Protein 3DLJ (pdb70)

Radius of gyration: 32.86 Å; Cα contacts (8 Å, |Δi|>4): 2138; chains: 2; bounding box: 90×92×58 Å

Structure (mmCIF, N/CA/C/O backbone):
data_3DLJ
#
_entry.id   3DLJ
#
_cell.length_a   77.106
_cell.length_b   75.613
_cell.length_c   103.716
_cell.angle_alpha   90.00
_cell.angle_beta   109.79
_cell.angle_gamma   90.00
#
_symmetry.space_group_name_H-M   'P 1 21 1'
#
loop_
_entity.id
_entity.type
_entity.pdbx_description
1 polymer 'Beta-Ala-His dipeptidase'
2 non-polymer 'ZINC ION'
3 non-polymer 'UNKNOWN ATOM OR ION'
4 non-polymer 'SULFATE ION'
5 water water
#
loop_
_atom_site.group_PDB
_atom_site.id
_atom_site.type_symbol
_atom_site.label_atom_id
_atom_site.label_alt_id
_atom_site.label_comp_id
_atom_site.label_asym_id
_atom_site.label_entity_id
_atom_site.label_seq_id
_atom_site.pdbx_PDB_ins_code
_atom_site.Cartn_x
_atom_site.Cartn_y
_atom_site.Cartn_z
_atom_site.occupancy
_atom_site.B_iso_or_equiv
_atom_site.auth_seq_id
_atom_site.auth_comp_id
_atom_site.auth_asym_id
_atom_site.auth_atom_id
_atom_site.pdbx_PDB_model_num
ATOM 1 N N . PRO A 1 8 ? -6.942 -2.871 37.044 1.00 54.27 4 PRO A N 1
ATOM 2 C CA . PRO A 1 8 ? -6.807 -3.763 38.203 1.00 53.87 4 PRO A CA 1
ATOM 3 C C . PRO A 1 8 ? -5.772 -4.889 37.993 1.00 53.39 4 PRO A C 1
ATOM 4 O O . PRO A 1 8 ? -5.780 -5.555 36.952 1.00 53.67 4 PRO A O 1
ATOM 8 N N . PRO A 1 9 ? -4.871 -5.093 38.974 1.00 52.72 5 PRO A N 1
ATOM 9 C CA . PRO A 1 9 ? -3.938 -6.220 38.886 1.00 52.05 5 PRO A CA 1
ATOM 10 C C . PRO A 1 9 ? -4.557 -7.562 39.342 1.00 51.27 5 PRO A C 1
ATOM 11 O O . PRO A 1 9 ? -5.631 -7.568 39.956 1.00 50.93 5 PRO A O 1
ATOM 15 N N . PRO A 1 10 ? -3.876 -8.692 39.044 1.00 50.61 6 PRO A N 1
ATOM 16 C CA . PRO A 1 10 ? -4.249 -10.010 39.589 1.00 50.27 6 PRO A CA 1
ATOM 17 C C . PRO A 1 10 ? -4.057 -10.122 41.110 1.00 49.87 6 PRO A C 1
ATOM 18 O O . PRO A 1 10 ? -3.396 -9.271 41.712 1.00 50.11 6 PRO A O 1
ATOM 22 N N . ALA A 1 11 ? -4.647 -11.158 41.707 1.00 48.97 7 ALA A N 1
ATOM 23 C CA . ALA A 1 11 ? -4.194 -11.727 43.000 1.00 48.36 7 ALA A CA 1
ATOM 24 C C . ALA A 1 11 ? -4.058 -10.756 44.170 1.00 47.77 7 ALA A C 1
ATOM 25 O O . ALA A 1 11 ? -4.882 -9.851 44.354 1.00 48.52 7 ALA A O 1
ATOM 27 N N . LEU A 1 12 ? -3.027 -11.012 44.980 1.00 46.91 8 LEU A N 1
ATOM 28 C CA . LEU A 1 12 ? -2.473 -10.082 45.945 1.00 44.97 8 LEU A CA 1
ATOM 29 C C . LEU A 1 12 ? -1.143 -9.575 45.353 1.00 44.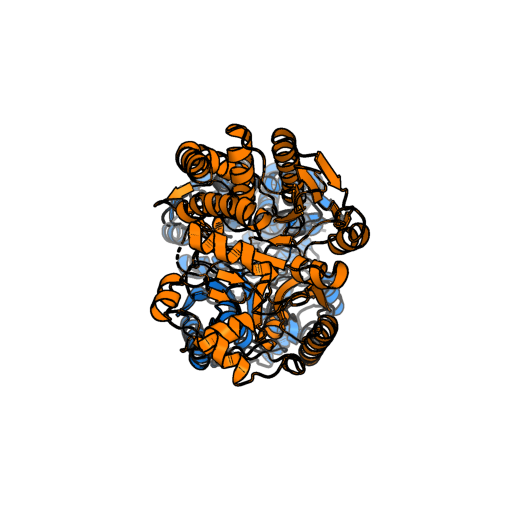58 8 LEU A C 1
ATOM 30 O O . LEU A 1 12 ? -0.214 -9.156 46.097 1.00 43.70 8 LEU A O 1
ATOM 32 N N . LEU A 1 13 ? -1.048 -9.635 44.007 1.00 42.86 9 LEU A N 1
ATOM 33 C CA . LEU A 1 13 ? -0.142 -8.738 43.298 1.00 40.91 9 LEU A CA 1
ATOM 34 C C . LEU A 1 13 ? -0.707 -7.376 43.619 1.00 39.63 9 LEU A C 1
ATOM 35 O O . LEU A 1 13 ? 0.017 -6.390 43.677 1.00 39.36 9 LEU A O 1
ATOM 40 N N . GLU A 1 14 ? -2.018 -7.360 43.839 1.00 38.32 10 GLU A N 1
ATOM 41 C CA . GLU A 1 14 ? -2.740 -6.198 44.312 1.00 37.52 10 GLU A CA 1
ATOM 42 C C . GLU A 1 14 ? -2.096 -5.673 45.587 1.00 36.27 10 GLU A C 1
ATOM 43 O O . GLU A 1 14 ? -1.883 -4.481 45.702 1.00 36.50 10 GLU A O 1
ATOM 46 N N . LYS A 1 15 ? -1.774 -6.570 46.522 1.00 35.00 11 LYS A N 1
ATOM 47 C CA . LYS A 1 15 ? -1.216 -6.204 47.822 1.00 34.09 11 LYS A CA 1
ATOM 48 C C . LYS A 1 15 ? 0.221 -5.775 47.670 1.00 33.22 11 LYS A C 1
ATOM 49 O O . LYS A 1 15 ? 0.624 -4.779 48.263 1.00 33.36 11 LYS A O 1
ATOM 55 N N . VAL A 1 16 ? 0.982 -6.524 46.866 1.00 32.40 12 VAL A N 1
ATOM 56 C CA . VAL A 1 16 ? 2.351 -6.152 46.470 1.00 32.00 12 VAL A CA 1
ATOM 57 C C . VAL A 1 16 ? 2.392 -4.770 45.807 1.00 31.60 12 VAL A C 1
ATOM 58 O O . VAL A 1 16 ? 3.221 -3.959 46.151 1.00 31.65 12 VAL A O 1
ATOM 62 N N . PHE A 1 17 ? 1.474 -4.513 44.882 1.00 32.16 13 PHE A N 1
ATOM 63 C CA . PHE A 1 17 ? 1.350 -3.214 44.196 1.00 32.34 13 PHE A CA 1
ATOM 64 C C . PHE A 1 17 ? 0.983 -2.099 45.170 1.00 32.62 13 PHE A C 1
ATOM 65 O O . PHE A 1 17 ? 1.546 -1.004 45.091 1.00 33.25 13 PHE A O 1
ATOM 73 N N . GLN A 1 18 ? 0.031 -2.378 46.066 1.00 32.65 14 GLN A N 1
ATOM 74 C CA . GLN A 1 18 ? -0.345 -1.456 47.136 1.00 33.23 14 GLN A CA 1
ATOM 75 C C . GLN A 1 18 ? 0.882 -1.087 47.966 1.00 31.65 14 GLN A C 1
ATOM 76 O O . GLN A 1 18 ? 1.098 0.082 48.234 1.00 32.18 14 GLN A O 1
ATOM 82 N N . TYR A 1 19 ? 1.654 -2.094 48.388 1.00 31.17 15 TYR A N 1
ATOM 83 C CA . TYR A 1 19 ? 2.903 -1.909 49.166 1.00 30.61 15 TYR A CA 1
ATOM 84 C C . TYR A 1 19 ? 3.871 -0.956 48.453 1.00 30.21 15 TYR A C 1
ATOM 85 O O . TYR A 1 19 ? 4.345 0.020 49.033 1.00 30.78 15 TYR A O 1
ATOM 94 N N . ILE A 1 20 ? 4.146 -1.243 47.190 1.00 30.53 16 ILE A N 1
ATOM 95 C CA . ILE A 1 20 ? 5.031 -0.415 46.363 1.00 30.73 16 ILE A CA 1
ATOM 96 C C . ILE A 1 20 ? 4.562 1.062 46.313 1.00 31.63 16 ILE A C 1
ATOM 97 O O . ILE A 1 20 ? 5.375 1.957 46.505 1.00 31.88 16 ILE A O 1
ATOM 102 N N . ASP A 1 21 ? 3.259 1.307 46.109 1.00 32.78 17 ASP A N 1
ATOM 103 C CA . ASP A 1 21 ? 2.713 2.682 46.139 1.00 33.50 17 ASP A CA 1
ATOM 104 C C . ASP A 1 21 ? 2.832 3.367 47.485 1.00 33.34 17 ASP A C 1
ATOM 105 O O . ASP A 1 21 ? 3.160 4.548 47.528 1.00 33.65 17 ASP A O 1
ATOM 110 N N . LEU A 1 22 ? 2.550 2.649 48.576 1.00 33.54 18 LEU A N 1
ATOM 111 C CA . LEU A 1 22 ? 2.768 3.182 49.945 1.00 33.26 18 LEU A CA 1
ATOM 112 C C . LEU A 1 22 ? 4.239 3.405 50.332 1.00 33.07 18 LEU A C 1
ATOM 113 O O . LEU A 1 22 ? 4.528 4.296 51.127 1.00 32.98 18 LEU A O 1
ATOM 118 N N . HIS A 1 23 ? 5.164 2.586 49.822 1.00 32.49 19 HIS A N 1
ATOM 119 C CA . HIS A 1 23 ? 6.581 2.716 50.238 1.00 32.20 19 HIS A CA 1
ATOM 120 C C . HIS A 1 23 ? 7.445 3.443 49.236 1.00 32.14 19 HIS A C 1
ATOM 121 O O . HIS A 1 23 ? 8.667 3.423 49.349 1.00 32.48 19 HIS A O 1
ATOM 128 N N . GLN A 1 24 ? 6.813 4.095 48.262 1.00 32.12 20 GLN A N 1
ATOM 129 C CA . GLN A 1 24 ? 7.554 4.729 47.168 1.00 32.91 20 GLN A CA 1
ATOM 130 C C . GLN A 1 24 ? 8.555 5.811 47.594 1.00 32.43 20 GLN A C 1
ATOM 131 O O . GLN A 1 24 ? 9.626 5.934 46.986 1.00 32.58 20 GLN A O 1
ATOM 137 N N . ASP A 1 25 ? 8.208 6.596 48.610 1.00 32.21 21 ASP A N 1
ATOM 138 C CA . ASP A 1 25 ? 9.083 7.679 49.078 1.00 32.59 21 ASP A CA 1
ATOM 139 C C . ASP A 1 25 ? 10.316 7.113 49.767 1.00 32.78 21 ASP A C 1
ATOM 140 O O . ASP A 1 25 ? 11.405 7.694 49.668 1.00 32.68 21 ASP A O 1
ATOM 145 N N . GLU A 1 26 ? 10.120 5.986 50.459 1.00 32.86 22 GLU A N 1
ATOM 146 C CA . GLU A 1 26 ? 11.203 5.176 51.015 1.00 34.08 22 GLU A CA 1
ATOM 147 C C . GLU A 1 26 ? 12.065 4.542 49.917 1.00 32.74 22 GLU A C 1
ATOM 148 O O . GLU A 1 26 ? 13.270 4.438 50.080 1.00 32.54 22 GLU A O 1
ATOM 154 N N . PHE A 1 27 ? 11.445 4.120 48.810 1.00 32.02 23 PHE A N 1
ATOM 155 C CA . PHE A 1 27 ? 12.193 3.498 47.729 1.00 31.10 23 PHE A CA 1
ATOM 156 C C . PHE A 1 27 ? 13.091 4.579 47.089 1.00 30.46 23 PHE A C 1
ATOM 157 O O . PHE A 1 27 ? 14.196 4.298 46.719 1.00 30.28 23 PHE A O 1
ATOM 165 N N . VAL A 1 28 ? 12.569 5.802 46.967 1.00 30.14 24 VAL A N 1
ATOM 166 C CA . VAL A 1 28 ? 13.240 6.967 46.388 1.00 29.32 24 VAL A CA 1
ATOM 167 C C . VAL A 1 28 ? 14.331 7.514 47.309 1.00 30.00 24 VAL A C 1
ATOM 168 O O . VAL A 1 28 ? 15.324 8.056 46.833 1.00 30.33 24 VAL A O 1
ATOM 172 N N . GLN A 1 29 ? 14.156 7.366 48.622 1.00 29.87 25 GLN A N 1
ATOM 173 C CA . GLN A 1 29 ? 15.186 7.770 49.560 1.00 30.33 25 GLN A CA 1
ATOM 174 C C . GLN A 1 29 ? 16.333 6.764 49.562 1.00 30.12 25 GLN A C 1
ATOM 175 O O . GLN A 1 29 ? 17.482 7.161 49.688 1.00 30.27 25 GLN A O 1
ATOM 181 N N . THR A 1 30 ? 16.037 5.469 49.435 1.00 29.93 26 THR A N 1
ATOM 182 C CA . THR A 1 30 ? 17.118 4.498 49.290 1.00 30.61 26 THR A CA 1
ATOM 183 C C . THR A 1 30 ? 17.935 4.809 48.029 1.00 31.05 26 THR A C 1
ATOM 184 O O . THR A 1 30 ? 19.165 4.795 48.067 1.00 31.57 26 THR A O 1
ATOM 188 N N . LEU A 1 31 ? 17.262 5.136 46.928 1.00 30.48 27 LEU A N 1
ATOM 189 C CA . LEU A 1 31 ? 17.996 5.490 45.730 1.00 30.10 27 LEU A CA 1
ATOM 190 C C . LEU A 1 31 ? 18.888 6.722 45.949 1.00 30.58 27 LEU A C 1
ATOM 191 O O . LEU A 1 31 ? 20.035 6.738 45.518 1.00 31.31 27 LEU A O 1
ATOM 196 N N . LYS A 1 32 ? 18.351 7.751 46.604 1.00 31.40 28 LYS A N 1
ATOM 197 C CA . LYS A 1 32 ? 19.110 8.945 46.987 1.00 31.95 28 LYS A CA 1
ATOM 198 C C . LYS A 1 32 ? 20.388 8.571 47.769 1.00 32.01 28 LYS A C 1
ATOM 199 O O . LYS A 1 32 ? 21.474 9.092 47.483 1.00 31.63 28 LYS A O 1
ATOM 205 N N . GLU A 1 33 ? 20.246 7.639 48.717 1.00 32.17 29 GLU A N 1
ATOM 206 C CA . GLU A 1 33 ? 21.369 7.133 49.513 1.00 32.46 29 GLU A CA 1
ATOM 207 C C . GLU A 1 33 ? 22.353 6.318 48.693 1.00 32.31 29 GLU A C 1
ATOM 208 O O . GLU A 1 33 ? 23.552 6.415 48.916 1.00 32.84 29 GLU A O 1
ATOM 214 N N . TRP A 1 34 ? 21.873 5.505 47.757 1.00 31.56 30 TRP A N 1
ATOM 215 C CA . TRP A 1 34 ? 22.809 4.731 46.920 1.00 31.61 30 TRP A CA 1
ATOM 216 C C . TRP A 1 34 ? 23.571 5.621 45.919 1.00 30.91 30 TRP A C 1
ATOM 217 O O . TRP A 1 34 ? 24.736 5.409 45.692 1.00 31.41 30 TRP A O 1
ATOM 228 N N . VAL A 1 35 ? 22.889 6.610 45.351 1.00 30.99 31 VAL A N 1
ATOM 229 C CA . VAL A 1 35 ? 23.463 7.589 44.431 1.00 30.46 31 VAL A CA 1
ATOM 230 C C . VAL A 1 35 ? 24.562 8.469 45.082 1.00 31.20 31 VAL A C 1
ATOM 231 O O . VAL A 1 35 ? 25.536 8.845 44.430 1.00 31.57 31 VAL A O 1
ATOM 235 N N . ALA A 1 36 ? 24.390 8.777 46.367 1.00 31.42 32 ALA A N 1
ATOM 236 C CA . ALA A 1 36 ? 25.344 9.562 47.138 1.00 31.97 32 ALA A CA 1
ATOM 237 C C . ALA A 1 36 ? 26.678 8.830 47.415 1.00 32.34 32 ALA A C 1
ATOM 238 O O . ALA A 1 36 ? 27.665 9.453 47.801 1.00 31.92 32 ALA A O 1
ATOM 240 N N . ILE A 1 37 ? 26.698 7.514 47.214 1.00 32.72 33 ILE A N 1
ATOM 241 C CA . ILE A 1 37 ? 27.935 6.747 47.284 1.00 33.21 33 ILE A CA 1
ATOM 242 C C . ILE A 1 37 ? 28.625 6.882 45.920 1.00 34.05 33 ILE A C 1
ATOM 243 O O . ILE A 1 37 ? 28.138 6.387 44.925 1.00 34.17 33 ILE A O 1
ATOM 248 N N . GLU A 1 38 ? 29.749 7.582 45.890 1.00 34.50 34 GLU A N 1
ATOM 249 C CA . GLU A 1 38 ? 30.383 7.957 44.636 1.00 35.13 34 GLU A CA 1
ATOM 250 C C . GLU A 1 38 ? 31.201 6.812 44.046 1.00 35.07 34 GLU A C 1
ATOM 251 O O . GLU A 1 38 ? 32.439 6.864 43.994 1.00 35.63 34 GLU A O 1
ATOM 257 N N . SER A 1 39 ? 30.476 5.785 43.580 1.00 34.88 35 SER A N 1
ATOM 258 C CA . SER A 1 39 ? 31.060 4.493 43.165 1.00 34.31 35 SER A CA 1
ATOM 259 C C . SER A 1 39 ? 31.668 4.515 41.754 1.00 34.04 35 SER A C 1
ATOM 260 O O . SER A 1 39 ? 31.405 3.657 40.907 1.00 32.24 35 SER A O 1
ATOM 263 N N . ASP A 1 40 ? 32.528 5.497 41.540 1.00 34.75 36 ASP A N 1
ATOM 264 C CA . ASP A 1 40 ? 33.120 5.773 40.228 1.00 35.63 36 ASP A CA 1
ATOM 265 C C . ASP A 1 40 ? 34.257 4.758 39.954 1.00 36.30 36 ASP A C 1
ATOM 266 O O . ASP A 1 40 ? 35.298 4.776 40.629 1.00 36.96 36 ASP A O 1
ATOM 271 N N . SER A 1 41 ? 34.043 3.865 38.985 1.00 36.97 37 SER A N 1
ATOM 272 C CA . SER A 1 41 ? 35.019 2.817 38.636 1.00 37.40 37 SER A CA 1
ATOM 273 C C . SER A 1 41 ? 36.045 3.230 37.579 1.00 38.16 37 SER A C 1
ATOM 274 O O . SER A 1 41 ? 37.003 2.500 37.334 1.00 38.13 37 SER A O 1
ATOM 277 N N . VAL A 1 42 ? 35.824 4.377 36.942 1.00 39.11 38 VAL A N 1
ATOM 278 C CA . VAL A 1 42 ? 36.573 4.758 35.746 1.00 39.82 38 VAL A CA 1
ATOM 279 C C . VAL A 1 42 ? 37.832 5.556 36.141 1.00 40.70 38 VAL A C 1
ATOM 280 O O . VAL A 1 42 ? 38.868 5.426 35.495 1.00 40.86 38 VAL A O 1
ATOM 284 N N . GLN A 1 43 ? 37.729 6.363 37.202 1.00 41.07 39 GLN A N 1
ATOM 285 C CA . GLN A 1 43 ? 38.860 7.101 37.749 1.00 41.83 39 GLN A CA 1
ATOM 286 C C . GLN A 1 43 ? 39.750 6.193 38.609 1.00 41.97 39 GLN A C 1
ATOM 287 O O . GLN A 1 43 ? 39.277 5.582 39.582 1.00 42.03 39 GLN A O 1
ATOM 293 N N . PRO A 1 44 ? 41.049 6.099 38.241 1.00 42.43 40 PRO A N 1
ATOM 294 C CA . PRO A 1 44 ? 42.043 5.339 39.001 1.00 42.79 40 PRO A CA 1
ATOM 295 C C . PRO A 1 44 ? 42.512 6.139 40.218 1.00 42.80 40 PRO A C 1
ATOM 296 O O . PRO A 1 44 ? 43.704 6.464 40.331 1.00 43.16 40 PRO A O 1
ATOM 300 N N . VAL A 1 45 ? 41.566 6.478 41.093 1.00 41.85 41 VAL A N 1
ATOM 301 C CA . VAL A 1 45 ? 41.791 7.398 42.214 1.00 41.35 41 VAL A CA 1
ATOM 302 C C . VAL A 1 45 ? 41.342 6.660 43.474 1.00 40.96 41 VAL A C 1
ATOM 303 O O . VAL A 1 45 ? 40.188 6.262 43.560 1.00 40.96 41 VAL A O 1
ATOM 307 N N . PRO A 1 46 ? 42.256 6.453 44.448 1.00 41.20 42 PRO A N 1
ATOM 308 C CA . PRO A 1 46 ? 41.874 5.622 45.612 1.00 40.72 42 PRO A CA 1
ATOM 309 C C . PRO A 1 46 ? 40.585 6.063 46.315 1.00 40.68 42 PRO A C 1
ATOM 310 O O . PRO A 1 46 ? 39.792 5.207 46.715 1.00 41.09 42 PRO A O 1
ATOM 314 N N . ARG A 1 47 ? 40.379 7.371 46.460 1.00 40.85 43 ARG A N 1
ATOM 315 C CA . ARG A 1 47 ? 39.142 7.933 47.024 1.00 41.34 43 ARG A CA 1
ATOM 316 C C . ARG A 1 47 ? 37.870 7.320 46.431 1.00 40.66 43 ARG A C 1
ATOM 317 O O . ARG A 1 47 ? 36.945 6.983 47.161 1.00 40.39 43 ARG A O 1
ATOM 325 N N . PHE A 1 48 ? 37.836 7.209 45.105 1.00 39.68 44 PHE A N 1
ATOM 326 C CA . PHE A 1 48 ? 36.685 6.678 44.391 1.00 39.78 44 PHE A CA 1
ATOM 327 C C . PHE A 1 48 ? 36.583 5.156 44.450 1.00 39.84 44 PHE A C 1
ATOM 328 O O . PHE A 1 48 ? 35.494 4.618 44.659 1.00 39.49 44 PHE A O 1
ATOM 336 N N . ARG A 1 49 ? 37.706 4.460 44.261 1.00 39.57 45 ARG A N 1
ATOM 337 C CA . ARG A 1 49 ? 37.692 2.999 44.354 1.00 39.04 45 ARG A CA 1
ATOM 338 C C . ARG A 1 49 ? 37.260 2.505 45.746 1.00 38.73 45 ARG A C 1
ATOM 339 O O . ARG A 1 49 ? 36.627 1.457 45.862 1.00 38.69 45 ARG A O 1
ATOM 347 N N . GLN A 1 50 ? 37.601 3.246 46.803 1.00 38.56 46 GLN A N 1
ATOM 348 C CA . GLN A 1 50 ? 37.130 2.914 48.174 1.00 38.38 46 GLN A CA 1
ATOM 349 C C . GLN A 1 50 ? 35.578 3.019 48.272 1.00 37.90 46 GLN A C 1
ATOM 350 O O . GLN A 1 50 ? 34.920 2.167 48.874 1.00 37.63 46 GLN A O 1
ATOM 353 N N . GLU A 1 51 ? 35.024 4.077 47.680 1.00 37.52 47 GLU A N 1
ATOM 354 C CA . GLU A 1 51 ? 33.578 4.320 47.632 1.00 37.86 47 GLU A CA 1
ATOM 355 C C . GLU A 1 51 ? 32.846 3.244 46.828 1.00 37.50 47 GLU A C 1
ATOM 356 O O . GLU A 1 51 ? 31.697 2.907 47.090 1.00 37.56 47 GLU A O 1
ATOM 362 N N . LEU A 1 52 ? 33.544 2.683 45.862 1.00 37.41 48 LEU A N 1
ATOM 363 C CA . LEU A 1 52 ? 33.016 1.575 45.097 1.00 36.90 48 LEU A CA 1
ATOM 364 C C . LEU A 1 52 ? 32.921 0.306 45.936 1.00 36.86 48 LEU A C 1
ATOM 365 O O . LEU A 1 52 ? 31.957 -0.430 45.814 1.00 36.95 48 LEU A O 1
ATOM 370 N N . PHE A 1 53 ? 33.918 0.059 46.792 1.00 37.20 49 PHE A N 1
ATOM 371 C CA . PHE A 1 53 ? 33.911 -1.092 47.704 1.00 37.26 49 PHE A CA 1
ATOM 372 C C . PHE A 1 53 ? 32.815 -0.959 48.756 1.00 37.40 49 PHE A C 1
ATOM 373 O O . PHE A 1 53 ? 32.213 -1.957 49.156 1.00 37.98 49 PHE A O 1
ATOM 381 N N . ARG A 1 54 ? 32.588 0.267 49.225 1.00 37.12 50 ARG A N 1
ATOM 382 C CA . ARG A 1 54 ? 31.548 0.532 50.213 1.00 37.00 50 ARG A CA 1
ATOM 383 C C . ARG A 1 54 ? 30.158 0.282 49.627 1.00 36.04 50 ARG A C 1
ATOM 384 O O . ARG A 1 54 ? 29.298 -0.252 50.308 1.00 35.70 50 ARG A O 1
ATOM 392 N N . MET A 1 55 ? 29.976 0.664 48.362 1.00 35.38 51 MET A N 1
ATOM 393 C CA . MET A 1 55 ? 28.773 0.390 47.578 1.00 34.93 51 MET A CA 1
ATOM 394 C C . MET A 1 55 ? 28.439 -1.103 47.515 1.00 34.92 51 MET A C 1
ATOM 395 O O . MET A 1 55 ? 27.318 -1.507 47.810 1.00 34.63 51 MET A O 1
ATOM 400 N N . MET A 1 56 ? 29.410 -1.920 47.110 1.00 35.17 52 MET A N 1
ATOM 401 C CA . MET A 1 56 ? 29.231 -3.369 47.079 1.00 34.94 52 MET A CA 1
ATOM 402 C C . MET A 1 56 ? 28.878 -3.905 48.455 1.00 34.96 52 MET A C 1
ATOM 403 O O . MET A 1 56 ? 28.065 -4.819 48.567 1.00 36.24 52 MET A O 1
ATOM 408 N N . ALA A 1 57 ? 29.475 -3.335 49.506 1.00 34.60 53 ALA A N 1
ATOM 409 C CA . ALA A 1 57 ? 29.176 -3.743 50.888 1.00 33.53 53 ALA A CA 1
ATOM 410 C C . ALA A 1 57 ? 27.760 -3.365 51.332 1.00 33.00 53 ALA A C 1
ATOM 411 O O . ALA A 1 57 ? 27.074 -4.150 52.006 1.00 32.82 53 ALA A O 1
ATOM 413 N N . VAL A 1 58 ? 27.315 -2.172 50.943 1.00 33.05 54 VAL A N 1
ATOM 414 C CA . VAL A 1 58 ? 25.947 -1.709 51.224 1.00 33.70 54 VAL A CA 1
ATOM 415 C C . VAL A 1 58 ? 24.880 -2.593 50.534 1.00 34.51 54 VAL A C 1
ATOM 416 O O . VAL A 1 58 ? 23.860 -2.960 51.153 1.00 33.99 54 VAL A O 1
ATOM 420 N N . ALA A 1 59 ? 25.141 -2.930 49.267 1.00 35.07 55 ALA A N 1
ATOM 421 C CA . ALA A 1 59 ? 24.329 -3.879 48.493 1.00 35.77 55 ALA A CA 1
ATOM 422 C C . ALA A 1 59 ? 24.335 -5.316 49.058 1.00 36.14 55 ALA A C 1
ATOM 423 O O . ALA A 1 59 ? 23.288 -5.957 49.117 1.00 35.84 55 ALA A O 1
ATOM 425 N N . ALA A 1 60 ? 25.505 -5.819 49.464 1.00 36.86 56 ALA A N 1
ATOM 426 C CA . ALA A 1 60 ? 25.604 -7.152 50.083 1.00 37.22 56 ALA A CA 1
ATOM 427 C C . ALA A 1 60 ? 24.763 -7.206 51.334 1.00 37.98 56 ALA A C 1
ATOM 428 O O . ALA A 1 60 ? 24.093 -8.212 51.592 1.00 38.09 56 ALA A O 1
ATOM 430 N N . ASP A 1 61 ? 24.792 -6.120 52.115 1.00 38.79 57 ASP A N 1
ATOM 431 C CA . ASP A 1 61 ? 24.019 -6.058 53.363 1.00 39.46 57 ASP A CA 1
ATOM 432 C C . ASP A 1 61 ? 22.531 -5.970 53.093 1.00 38.68 57 ASP A C 1
ATOM 433 O O . ASP A 1 61 ? 21.734 -6.596 53.793 1.00 38.09 57 ASP A O 1
ATOM 438 N N . THR A 1 62 ? 22.166 -5.207 52.070 1.00 37.86 58 THR A N 1
ATOM 439 C CA . THR A 1 62 ? 20.776 -5.089 51.656 1.00 37.74 58 THR A CA 1
ATOM 440 C C . THR A 1 62 ? 20.164 -6.437 51.287 1.00 37.51 58 THR A C 1
ATOM 441 O O . THR A 1 62 ? 19.051 -6.741 51.697 1.00 37.92 58 THR A O 1
ATOM 445 N N . LEU A 1 63 ? 20.902 -7.229 50.517 1.00 37.86 59 LEU A N 1
ATOM 446 C CA . LEU A 1 63 ? 20.455 -8.556 50.078 1.00 38.12 59 LEU A CA 1
ATOM 447 C C . LEU A 1 63 ? 20.339 -9.550 51.225 1.00 38.22 59 LEU A C 1
ATOM 448 O O . LEU A 1 63 ? 19.381 -10.304 51.277 1.00 38.45 59 LEU A O 1
ATOM 453 N N . GLN A 1 64 ? 21.309 -9.541 52.142 1.00 38.49 60 GLN A N 1
ATOM 454 C CA . GLN A 1 64 ? 21.248 -10.361 53.346 1.00 38.57 60 GLN A CA 1
ATOM 455 C C . GLN A 1 64 ? 20.029 -10.057 54.224 1.00 38.31 60 GLN A C 1
ATOM 456 O O . GLN A 1 64 ? 19.366 -10.979 54.741 1.00 37.54 60 GLN A O 1
ATOM 462 N N . ARG A 1 65 ? 19.751 -8.769 54.412 1.00 37.92 61 ARG A N 1
ATOM 463 C CA . ARG A 1 65 ? 18.619 -8.340 55.221 1.00 38.12 61 ARG A CA 1
ATOM 464 C C . ARG A 1 65 ? 17.299 -8.793 54.605 1.00 37.80 61 ARG A C 1
ATOM 465 O O . ARG A 1 65 ? 16.328 -9.003 55.318 1.00 37.79 61 ARG A O 1
ATOM 469 N N . LEU A 1 66 ? 17.292 -8.966 53.284 1.00 37.70 62 LEU A N 1
ATOM 470 C CA . LEU A 1 66 ? 16.143 -9.486 52.533 1.00 37.11 62 LEU A CA 1
ATOM 471 C C . LEU A 1 66 ? 15.946 -10.988 52.681 1.00 36.15 62 LEU A C 1
ATOM 472 O O . LEU A 1 66 ? 14.882 -11.506 52.359 1.00 35.86 62 LEU A O 1
ATOM 477 N N . GLY A 1 67 ? 16.980 -11.691 53.120 1.00 34.89 63 GLY A N 1
ATOM 478 C CA . GLY A 1 67 ? 16.887 -13.133 53.251 1.00 34.39 63 GLY A CA 1
ATOM 479 C C . GLY A 1 67 ? 17.777 -13.953 52.344 1.00 34.38 63 GLY A C 1
ATOM 480 O O . GLY A 1 67 ? 17.740 -15.171 52.399 1.00 34.90 63 GLY A O 1
ATOM 481 N N . ALA A 1 68 ? 18.578 -13.288 51.512 1.00 34.31 64 ALA A N 1
ATOM 482 C CA . ALA A 1 68 ? 19.465 -13.960 50.556 1.00 34.25 64 ALA A CA 1
ATOM 483 C C . ALA A 1 68 ? 20.746 -14.514 51.205 1.00 34.67 64 ALA A C 1
ATOM 484 O O . ALA A 1 68 ? 21.310 -13.889 52.122 1.00 34.32 64 ALA A O 1
ATOM 486 N N . ARG A 1 69 ? 21.175 -15.697 50.750 1.00 34.77 65 ARG A N 1
ATOM 487 C CA . ARG A 1 69 ? 22.556 -16.162 50.960 1.00 35.11 65 ARG A CA 1
ATOM 488 C C . ARG A 1 69 ? 23.434 -15.287 50.050 1.00 35.30 65 ARG A C 1
ATOM 489 O O . ARG A 1 69 ? 23.234 -15.265 48.843 1.00 34.59 65 ARG A O 1
ATOM 497 N N . VAL A 1 70 ? 24.378 -14.549 50.641 1.00 36.23 66 VAL A N 1
ATOM 498 C CA . VAL A 1 70 ? 25.203 -13.589 49.887 1.00 37.00 66 VAL A CA 1
ATOM 499 C C . VAL A 1 70 ? 26.682 -13.956 49.919 1.00 38.22 66 VAL A C 1
ATOM 500 O O . VAL A 1 70 ? 27.245 -14.175 50.991 1.00 38.56 66 VAL A O 1
ATOM 504 N N . ALA A 1 71 ? 27.313 -14.022 48.752 1.00 39.09 67 ALA A N 1
ATOM 505 C CA . ALA A 1 71 ? 28.774 -14.116 48.708 1.00 40.29 67 ALA A CA 1
ATOM 506 C C . ALA A 1 71 ? 29.355 -12.901 47.982 1.00 40.82 67 ALA A C 1
ATOM 507 O O . ALA A 1 71 ? 28.943 -12.603 46.859 1.00 40.86 67 ALA A O 1
ATOM 509 N N . SER A 1 72 ? 30.285 -12.198 48.633 1.00 41.18 68 SER A N 1
ATOM 510 C CA . SER A 1 72 ? 31.037 -11.134 47.983 1.00 42.19 68 SER A CA 1
ATOM 511 C C . SER A 1 72 ? 32.390 -11.729 47.620 1.00 42.55 68 SER A C 1
ATOM 512 O O . SER A 1 72 ? 33.235 -11.961 48.494 1.00 42.86 68 SER A O 1
ATOM 515 N N . VAL A 1 73 ? 32.566 -11.993 46.329 1.00 42.58 69 VAL A N 1
ATOM 516 C CA . VAL A 1 73 ? 33.723 -12.701 45.783 1.00 42.72 69 VAL A CA 1
ATOM 517 C C . VAL A 1 73 ? 34.919 -11.764 45.581 1.00 43.08 69 VAL A C 1
ATOM 518 O O . VAL A 1 73 ? 34.829 -10.775 44.842 1.00 42.52 69 VAL A O 1
ATOM 522 N N . ASP A 1 74 ? 36.041 -12.092 46.219 1.00 43.83 70 ASP A N 1
ATOM 523 C CA . ASP A 1 74 ? 37.272 -11.329 46.058 1.00 44.54 70 ASP A CA 1
ATOM 524 C C . ASP A 1 74 ? 37.758 -11.432 44.600 1.00 45.12 70 ASP A C 1
ATOM 525 O O . ASP A 1 74 ? 37.909 -12.534 44.060 1.00 45.50 70 ASP A O 1
ATOM 527 N N . MET A 1 75 ? 37.965 -10.286 43.957 1.00 45.00 71 MET A N 1
ATOM 528 C CA . MET A 1 75 ? 38.289 -10.259 42.530 1.00 45.55 71 MET A CA 1
ATOM 529 C C . MET A 1 75 ? 39.776 -9.992 42.205 1.00 45.99 71 MET A C 1
ATOM 530 O O . MET A 1 75 ? 40.195 -10.130 41.048 1.00 45.41 71 MET A O 1
ATOM 535 N N . GLY A 1 76 ? 40.558 -9.611 43.218 1.00 46.62 72 GLY A N 1
ATOM 536 C CA . GLY A 1 76 ? 41.988 -9.337 43.040 1.00 47.29 72 GLY A CA 1
ATOM 537 C C . GLY A 1 76 ? 42.277 -8.013 42.340 1.00 47.89 72 GLY A C 1
ATOM 538 O O . GLY A 1 76 ? 41.371 -7.209 42.167 1.00 47.59 72 GLY A O 1
ATOM 539 N N . PRO A 1 77 ? 43.553 -7.777 41.942 1.00 48.44 73 PRO A N 1
ATOM 540 C CA . PRO A 1 77 ? 44.026 -6.505 41.361 1.00 48.60 73 PRO A CA 1
ATOM 541 C C . PRO A 1 77 ? 43.618 -6.196 39.915 1.00 49.04 73 PRO A C 1
ATOM 542 O O . PRO A 1 77 ? 43.426 -7.100 39.094 1.00 48.97 73 PRO A O 1
ATOM 546 N N . GLN A 1 78 ? 43.489 -4.903 39.639 1.00 49.20 74 GLN A N 1
ATOM 547 C CA . GLN A 1 78 ? 43.296 -4.392 38.307 1.00 50.15 74 GLN A CA 1
ATOM 548 C C . GLN A 1 78 ? 44.635 -3.797 37.866 1.00 51.47 74 GLN A C 1
ATOM 549 O O . GLN A 1 78 ? 45.069 -2.766 38.397 1.00 51.53 74 GLN A O 1
ATOM 555 N N . GLN A 1 79 ? 45.298 -4.462 36.919 1.00 52.33 75 GLN A N 1
ATOM 556 C CA . GLN A 1 79 ? 46.573 -3.974 36.405 1.00 53.34 75 GLN A CA 1
ATOM 557 C C . GLN A 1 79 ? 46.350 -2.708 35.576 1.00 53.93 75 GLN A C 1
ATOM 558 O O . GLN A 1 79 ? 45.622 -2.724 34.582 1.00 53.80 75 GLN A O 1
ATOM 561 N N . LEU A 1 80 ? 46.952 -1.604 36.022 1.00 54.69 76 LEU A N 1
ATOM 562 C CA . LEU A 1 80 ? 46.933 -0.341 35.279 1.00 55.04 76 LEU A CA 1
ATOM 563 C C . LEU A 1 80 ? 48.289 -0.120 34.571 1.00 55.44 76 LEU A C 1
ATOM 564 O O . LEU A 1 80 ? 48.419 0.730 33.680 1.00 55.88 76 LEU A O 1
ATOM 569 N N . GLY A 1 83 ? 52.828 1.610 35.526 1.00 56.70 79 GLY A N 1
ATOM 570 C CA . GLY A 1 83 ? 52.800 0.189 35.867 1.00 56.73 79 GLY A CA 1
ATOM 571 C C . GLY A 1 83 ? 52.181 -0.115 37.229 1.00 56.81 79 GLY A C 1
ATOM 572 O O . GLY A 1 83 ? 52.669 -0.989 37.968 1.00 56.72 79 GLY A O 1
ATOM 573 N N . GLN A 1 84 ? 51.091 0.587 37.554 1.00 56.43 80 GLN A N 1
ATOM 574 C CA . GLN A 1 84 ? 50.470 0.480 38.882 1.00 55.88 80 GLN A CA 1
ATOM 575 C C . GLN A 1 84 ? 49.181 -0.364 38.880 1.00 55.26 80 GLN A C 1
ATOM 576 O O . GLN A 1 84 ? 48.705 -0.782 37.821 1.00 55.72 80 GLN A O 1
ATOM 578 N N . SER A 1 85 ? 48.628 -0.631 40.061 1.00 53.86 81 SER A N 1
ATOM 579 C CA . SER A 1 85 ? 47.382 -1.395 40.155 1.00 52.23 81 SER A CA 1
ATOM 580 C C . SER A 1 85 ? 46.375 -0.829 41.171 1.00 51.42 81 SER A C 1
ATOM 581 O O . SER A 1 85 ? 46.699 0.081 41.935 1.00 51.08 81 SER A O 1
ATOM 584 N N . LEU A 1 86 ? 45.157 -1.376 41.139 1.00 50.11 82 LEU A N 1
ATOM 585 C CA . LEU A 1 86 ? 44.062 -1.048 42.075 1.00 48.96 82 LEU A CA 1
ATOM 586 C C . LEU A 1 86 ? 43.277 -2.327 42.366 1.00 47.63 82 LEU A C 1
ATOM 587 O O . LEU A 1 86 ? 43.151 -3.178 41.476 1.00 47.64 82 LEU A O 1
ATOM 592 N N . PRO A 1 87 ? 42.735 -2.465 43.592 1.00 46.40 83 PRO A N 1
ATOM 593 C CA . PRO A 1 87 ? 41.835 -3.592 43.876 1.00 45.53 83 PRO A CA 1
ATOM 594 C C . PRO A 1 87 ? 40.543 -3.475 43.080 1.00 44.20 83 PRO A C 1
ATOM 595 O O . PRO A 1 87 ? 40.024 -2.375 42.924 1.00 44.01 83 PRO A O 1
ATOM 599 N N . ILE A 1 88 ? 40.052 -4.600 42.571 1.00 43.26 84 ILE A N 1
ATOM 600 C CA . ILE A 1 88 ? 38.729 -4.664 41.944 1.00 42.45 84 ILE A CA 1
ATOM 601 C C . ILE A 1 88 ? 37.704 -4.891 43.058 1.00 41.92 84 ILE A C 1
ATOM 602 O O . ILE A 1 88 ? 37.981 -5.662 43.997 1.00 42.20 84 ILE A O 1
ATOM 607 N N . PRO A 1 89 ? 36.547 -4.179 42.999 1.00 40.92 85 PRO A N 1
ATOM 608 C CA . PRO A 1 89 ? 35.415 -4.424 43.898 1.00 39.94 85 PRO A CA 1
ATOM 609 C C . PRO A 1 89 ? 34.860 -5.843 43.796 1.00 39.33 85 PRO A C 1
ATOM 610 O O . PRO A 1 89 ? 34.822 -6.401 42.689 1.00 39.42 85 PRO A O 1
ATOM 614 N N . PRO A 1 90 ? 34.413 -6.416 44.937 1.00 38.24 86 PRO A N 1
ATOM 615 C CA . PRO A 1 90 ? 33.901 -7.780 44.925 1.00 37.66 86 PRO A CA 1
ATOM 616 C C . PRO A 1 90 ? 32.675 -7.906 44.051 1.00 36.97 86 PRO A C 1
ATOM 617 O O . PRO A 1 90 ? 31.995 -6.908 43.773 1.00 37.22 86 PRO A O 1
ATOM 621 N N . VAL A 1 91 ? 32.428 -9.115 43.571 1.00 35.92 87 VAL A N 1
ATOM 622 C CA . VAL A 1 91 ? 31.210 -9.375 42.850 1.00 35.40 87 VAL A CA 1
ATOM 623 C C . VAL A 1 91 ? 30.255 -10.028 43.857 1.00 35.49 87 VAL A C 1
ATOM 624 O O . VAL A 1 91 ? 30.638 -10.952 44.576 1.00 35.09 87 VAL A O 1
ATOM 628 N N . ILE A 1 92 ? 29.031 -9.513 43.934 1.00 35.40 88 ILE A N 1
ATOM 629 C CA . ILE A 1 92 ? 28.027 -10.163 44.740 1.00 34.90 88 ILE A CA 1
ATOM 630 C C . ILE A 1 92 ? 27.429 -11.306 43.949 1.00 34.65 88 ILE A C 1
ATOM 631 O O . ILE A 1 92 ? 26.982 -11.117 42.816 1.00 34.40 88 ILE A O 1
ATOM 636 N N . LEU A 1 93 ? 27.470 -12.494 44.553 1.00 34.28 89 LEU A N 1
ATOM 637 C CA . LEU A 1 93 ? 26.762 -13.663 44.051 1.00 34.30 89 LEU A CA 1
ATOM 638 C C . LEU A 1 93 ? 25.781 -14.126 45.114 1.00 34.51 89 LEU A C 1
ATOM 639 O O . LEU A 1 93 ? 26.187 -14.780 46.084 1.00 34.56 89 LEU A O 1
ATOM 644 N N . ALA A 1 94 ? 24.501 -13.791 44.925 1.00 34.74 90 ALA A N 1
ATOM 645 C CA . ALA A 1 94 ? 23.466 -13.999 45.954 1.00 35.21 90 ALA A CA 1
ATOM 646 C C . ALA A 1 94 ? 22.311 -14.884 45.486 1.00 35.94 90 ALA A C 1
ATOM 647 O O . ALA A 1 94 ? 21.910 -14.816 44.324 1.00 35.75 90 ALA A O 1
ATOM 649 N N . GLU A 1 95 ? 21.794 -15.728 46.388 1.00 36.88 91 GLU A N 1
ATOM 650 C CA . GLU A 1 95 ? 20.614 -16.555 46.104 1.00 37.48 91 GLU A CA 1
ATOM 651 C C . GLU A 1 95 ? 19.506 -16.350 47.145 1.00 37.27 91 GLU A C 1
ATOM 652 O O . GLU A 1 95 ? 19.749 -16.406 48.346 1.00 37.25 91 GLU A O 1
ATOM 658 N N . LEU A 1 96 ? 18.290 -16.108 46.663 1.00 37.52 92 LEU A N 1
ATOM 659 C CA . LEU A 1 96 ? 17.117 -15.997 47.513 1.00 37.80 92 LEU A CA 1
ATOM 660 C C . LEU A 1 96 ? 16.145 -17.143 47.213 1.00 37.67 92 LEU A C 1
ATOM 661 O O . LEU A 1 96 ? 15.341 -17.063 46.279 1.00 37.81 92 LEU A O 1
ATOM 666 N N . GLY A 1 97 ? 16.236 -18.205 48.010 1.00 37.19 93 GLY A N 1
ATOM 667 C CA . GLY A 1 97 ? 15.466 -19.425 47.777 1.00 36.60 93 GLY A CA 1
ATOM 668 C C . GLY A 1 97 ? 16.192 -20.437 46.898 1.00 36.00 93 GLY A C 1
ATOM 669 O O . GLY A 1 97 ? 16.855 -20.068 45.914 1.00 36.29 93 GLY A O 1
ATOM 670 N N . SER A 1 98 ? 16.060 -21.709 47.269 1.00 35.10 94 SER A N 1
ATOM 671 C CA . SER A 1 98 ? 16.563 -22.858 46.514 1.00 34.88 94 SER A CA 1
ATOM 672 C C . SER A 1 98 ? 15.505 -23.971 46.510 1.00 34.73 94 SER A C 1
ATOM 673 O O . SER A 1 98 ? 15.833 -25.160 46.542 1.00 34.66 94 SER A O 1
ATOM 676 N N . ASP A 1 99 ? 14.240 -23.550 46.522 1.00 34.38 95 ASP A N 1
ATOM 677 C CA . ASP A 1 99 ? 13.080 -24.419 46.509 1.00 34.13 95 ASP A CA 1
ATOM 678 C C . ASP A 1 99 ? 13.100 -25.248 45.222 1.00 34.44 95 ASP A C 1
ATOM 679 O O . ASP A 1 99 ? 13.062 -24.682 44.113 1.00 33.87 95 ASP A O 1
ATOM 684 N N . PRO A 1 100 ? 13.191 -26.590 45.369 1.00 34.56 96 PRO A N 1
ATOM 685 C CA . PRO A 1 100 ? 13.290 -27.498 44.225 1.00 34.82 96 PRO A CA 1
ATOM 686 C C . PRO A 1 100 ? 11.966 -27.622 43.459 1.00 35.11 96 PRO A C 1
ATOM 687 O O . PRO A 1 100 ? 11.972 -28.070 42.319 1.00 35.12 96 PRO A O 1
ATOM 691 N N . THR A 1 101 ? 10.854 -27.211 44.078 1.00 35.26 97 THR A N 1
ATOM 692 C CA . THR A 1 101 ? 9.556 -27.132 43.386 1.00 35.81 97 THR A CA 1
ATOM 693 C C . THR A 1 101 ? 9.365 -25.814 42.591 1.00 35.63 97 THR A C 1
ATOM 694 O O . THR A 1 101 ? 8.282 -25.565 42.048 1.00 36.06 97 THR A O 1
ATOM 698 N N . LYS A 1 102 ? 10.426 -25.007 42.503 1.00 35.14 98 LYS A N 1
ATOM 699 C CA . LYS A 1 102 ? 10.381 -23.679 41.871 1.00 34.38 98 LYS A CA 1
ATOM 700 C C . LYS A 1 102 ? 11.411 -23.542 40.759 1.00 34.41 98 LYS A C 1
ATOM 701 O O . LYS A 1 102 ? 12.485 -24.146 40.827 1.00 34.89 98 LYS A O 1
ATOM 707 N N . GLY A 1 103 ? 11.092 -22.748 39.736 1.00 33.87 99 GLY A N 1
ATOM 708 C CA . GLY A 1 103 ? 12.102 -22.344 38.755 1.00 33.29 99 GLY A CA 1
ATOM 709 C C . GLY A 1 103 ? 13.028 -21.304 39.370 1.00 33.26 99 GLY A C 1
ATOM 710 O O . GLY A 1 103 ? 12.749 -20.793 40.476 1.00 32.94 99 GLY A O 1
ATOM 711 N N . THR A 1 104 ? 14.121 -20.978 38.664 1.00 32.89 100 THR A N 1
ATOM 712 C CA . THR A 1 104 ? 15.102 -19.999 39.142 1.00 32.53 100 THR A CA 1
ATOM 713 C C . THR A 1 104 ? 15.462 -18.942 38.098 1.00 32.95 100 THR A C 1
ATOM 714 O O . THR A 1 104 ? 15.860 -19.275 36.976 1.00 32.65 100 THR A O 1
ATOM 718 N N . VAL A 1 105 ? 15.334 -17.673 38.495 1.00 32.80 101 VAL A N 1
ATOM 719 C CA . VAL A 1 105 ? 15.681 -16.521 37.657 1.00 33.67 101 VAL A CA 1
ATOM 720 C C . VAL A 1 105 ? 16.886 -15.756 38.235 1.00 33.52 101 VAL A C 1
ATOM 721 O O . VAL A 1 105 ? 16.935 -15.478 39.430 1.00 33.19 101 VAL A O 1
ATOM 725 N N . CYS A 1 106 ? 17.838 -15.398 37.376 1.00 34.07 102 CYS A N 1
ATOM 726 C CA . CYS A 1 106 ? 19.006 -14.655 37.813 1.00 33.92 102 CYS A CA 1
ATOM 727 C C . CYS A 1 106 ? 18.999 -13.226 37.289 1.00 33.49 102 CYS A C 1
ATOM 728 O O . CYS A 1 106 ? 18.711 -12.986 36.129 1.00 33.88 102 CYS A O 1
ATOM 731 N N . PHE A 1 107 ? 19.332 -12.273 38.153 1.00 33.31 103 PHE A N 1
ATOM 732 C CA . PHE A 1 107 ? 19.402 -10.864 37.751 1.00 32.07 103 PHE A CA 1
ATOM 733 C C . PHE A 1 107 ? 20.830 -10.340 37.768 1.00 31.56 103 PHE A C 1
ATOM 734 O O . PHE A 1 107 ? 21.528 -10.490 38.756 1.00 32.07 103 PHE A O 1
ATOM 742 N N . TYR A 1 108 ? 21.240 -9.689 36.690 1.00 31.25 104 TYR A N 1
ATOM 743 C CA . TYR A 1 108 ? 22.561 -9.075 36.619 1.00 31.75 104 TYR A CA 1
ATOM 744 C C . TYR A 1 108 ? 22.403 -7.550 36.689 1.00 31.89 104 TYR A C 1
ATOM 745 O O . TYR A 1 108 ? 21.577 -6.963 35.968 1.00 31.88 104 TYR A O 1
ATOM 754 N N . GLY A 1 109 ? 23.194 -6.907 37.548 1.00 31.25 105 GLY A N 1
ATOM 755 C CA . GLY A 1 109 ? 23.296 -5.436 37.502 1.00 31.32 105 GLY A CA 1
ATOM 756 C C . GLY A 1 109 ? 24.678 -4.952 37.879 1.00 30.57 105 GLY A C 1
ATOM 757 O O . GLY A 1 109 ? 25.532 -5.757 38.219 1.00 31.47 105 GLY A O 1
ATOM 758 N N . HIS A 1 110 ? 24.903 -3.643 37.824 1.00 30.72 106 HIS A N 1
ATOM 759 C CA . HIS A 1 110 ? 26.201 -3.062 38.249 1.00 30.78 106 HIS A CA 1
ATOM 760 C C . HIS A 1 110 ? 25.978 -1.822 39.085 1.00 30.89 106 HIS A C 1
ATOM 761 O O . HIS A 1 110 ? 25.034 -1.054 38.836 1.00 30.93 106 HIS A O 1
ATOM 768 N N . LEU A 1 111 ? 26.825 -1.650 40.097 1.00 31.26 107 LEU A N 1
ATOM 769 C CA . LEU A 1 111 ? 26.684 -0.524 41.036 1.00 31.81 107 LEU A CA 1
ATOM 770 C C . LEU A 1 111 ? 27.812 0.512 40.933 1.00 32.21 107 LEU A C 1
ATOM 771 O O . LEU A 1 111 ? 27.851 1.473 41.699 1.00 32.52 107 LEU A O 1
ATOM 776 N N . ASP A 1 112 ? 28.692 0.336 39.947 1.00 32.20 108 ASP A N 1
ATOM 777 C CA . ASP A 1 112 ? 29.604 1.405 39.539 1.00 32.77 108 ASP A CA 1
ATOM 778 C C . ASP A 1 112 ? 28.942 2.345 38.533 1.00 32.48 108 ASP A C 1
ATOM 779 O O . ASP A 1 112 ? 28.051 1.943 37.768 1.00 31.74 108 ASP A O 1
ATOM 784 N N . VAL A 1 113 ? 29.406 3.598 38.554 1.00 32.16 109 VAL A N 1
ATOM 785 C CA . VAL A 1 113 ? 28.885 4.675 37.708 1.00 31.74 109 VAL A CA 1
ATOM 786 C C . VAL A 1 113 ? 30.028 5.330 36.875 1.00 32.83 109 VAL A C 1
ATOM 787 O O . VAL A 1 113 ? 31.238 5.212 37.215 1.00 32.35 109 VAL A O 1
ATOM 791 N N . GLN A 1 114 ? 29.624 5.969 35.771 1.00 33.03 110 GLN A N 1
ATOM 792 C CA . GLN A 1 114 ? 30.459 6.866 34.975 1.00 33.62 110 GLN A CA 1
ATOM 793 C C . GLN A 1 114 ? 30.814 8.089 35.826 1.00 34.60 110 GLN A C 1
ATOM 794 O O . GLN A 1 114 ? 29.999 8.508 36.658 1.00 34.38 110 GLN A O 1
ATOM 800 N N . PRO A 1 115 ? 32.019 8.668 35.626 1.00 35.21 111 PRO A N 1
ATOM 801 C CA . PRO A 1 115 ? 32.389 9.889 36.347 1.00 36.42 111 PRO A CA 1
ATOM 802 C C . PRO A 1 115 ? 31.348 10.998 36.173 1.00 37.74 111 PRO A C 1
ATOM 803 O O . PRO A 1 115 ? 30.662 11.061 35.156 1.00 37.75 111 PRO A O 1
ATOM 807 N N . ALA A 1 116 ? 31.229 11.854 37.176 1.00 39.34 112 ALA A N 1
ATOM 808 C CA . ALA A 1 116 ? 30.376 13.012 37.096 1.00 41.23 112 ALA A CA 1
ATOM 809 C C . ALA A 1 116 ? 31.057 14.174 37.785 1.00 43.27 112 ALA A C 1
ATOM 810 O O . ALA A 1 116 ? 31.270 14.177 39.010 1.00 43.57 112 ALA A O 1
ATOM 812 N N . ASP A 1 117 ? 31.427 15.169 36.999 1.00 45.37 113 ASP A N 1
ATOM 813 C CA . ASP A 1 117 ? 31.893 16.405 37.586 1.00 47.13 113 ASP A CA 1
ATOM 814 C C . ASP A 1 117 ? 30.827 17.437 37.347 1.00 46.78 113 ASP A C 1
ATOM 815 O O . ASP A 1 117 ? 30.316 17.560 36.238 1.00 46.63 113 ASP A O 1
ATOM 820 N N . ARG A 1 118 ? 30.481 18.167 38.393 1.00 47.47 114 ARG A N 1
ATOM 821 C CA . ARG A 1 118 ? 29.480 19.222 38.293 1.00 48.18 114 ARG A CA 1
ATOM 822 C C . ARG A 1 118 ? 29.849 20.298 37.266 1.00 48.72 114 ARG A C 1
ATOM 823 O O . ARG A 1 118 ? 28.980 20.821 36.563 1.00 48.92 114 ARG A O 1
ATOM 831 N N . GLY A 1 119 ? 31.141 20.598 37.157 1.00 49.36 115 GLY A N 1
ATOM 832 C CA . GLY A 1 119 ? 31.641 21.525 36.130 1.00 49.91 115 GLY A CA 1
ATOM 833 C C . GLY A 1 119 ? 31.426 21.085 34.690 1.00 50.40 115 GLY A C 1
ATOM 834 O O . GLY A 1 119 ? 31.571 21.894 33.762 1.00 50.59 115 GLY A O 1
ATOM 835 N N . ASP A 1 120 ? 31.087 19.808 34.489 1.00 50.47 116 ASP A N 1
ATOM 836 C CA . ASP A 1 120 ? 30.796 19.282 33.150 1.00 50.08 116 ASP A CA 1
ATOM 837 C C . ASP A 1 120 ? 29.516 19.879 32.570 1.00 48.83 116 ASP A C 1
ATOM 838 O O . ASP A 1 120 ? 29.300 19.784 31.372 1.00 49.83 116 ASP A O 1
ATOM 843 N N . GLY A 1 121 ? 28.667 20.476 33.409 1.00 47.54 117 GLY A N 1
ATOM 844 C CA . GLY A 1 121 ? 27.415 21.109 32.945 1.00 45.23 117 GLY A CA 1
ATOM 845 C C . GLY A 1 121 ? 26.162 20.654 33.690 1.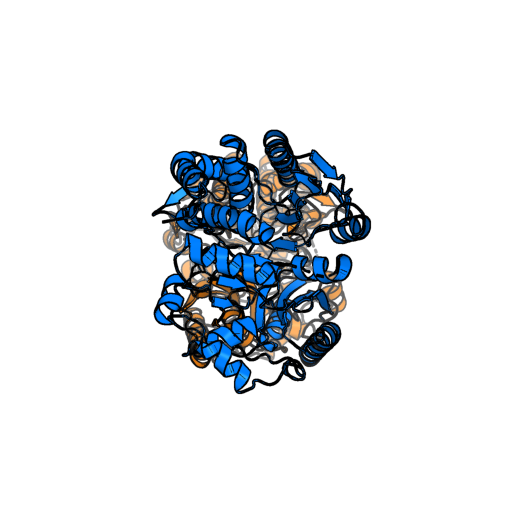00 43.62 117 GLY A C 1
ATOM 846 O O . GLY A 1 121 ? 25.048 20.765 33.179 1.00 44.05 117 GLY A O 1
ATOM 847 N N . TRP A 1 122 ? 26.344 20.136 34.899 1.00 41.71 118 TRP A N 1
ATOM 848 C CA . TRP A 1 122 ? 25.234 19.682 35.747 1.00 39.69 118 TRP A CA 1
ATOM 849 C C . TRP A 1 122 ? 24.532 20.872 36.390 1.00 39.97 118 TRP A C 1
ATOM 850 O O . TRP A 1 122 ? 25.194 21.778 36.890 1.00 39.85 118 TRP A O 1
ATOM 861 N N . LEU A 1 123 ? 23.200 20.869 36.362 1.00 39.77 119 LEU A N 1
ATOM 862 C CA . LEU A 1 123 ? 22.390 21.894 37.022 1.00 40.40 119 LEU A CA 1
ATOM 863 C C . LEU A 1 123 ? 22.112 21.526 38.471 1.00 39.73 119 LEU A C 1
ATOM 864 O O . LEU A 1 123 ? 21.551 22.315 39.229 1.00 40.19 119 LEU A O 1
ATOM 869 N N . THR A 1 124 ? 22.483 20.309 38.842 1.00 39.33 120 THR A N 1
ATOM 870 C CA . THR A 1 124 ? 22.349 19.818 40.205 1.00 38.05 120 THR A CA 1
ATOM 871 C C . THR A 1 124 ? 23.667 19.178 40.594 1.00 37.61 120 THR A C 1
ATOM 872 O O . THR A 1 124 ? 24.532 18.931 39.746 1.00 37.74 120 THR A O 1
ATOM 876 N N . ASP A 1 125 ? 23.836 18.920 41.882 1.00 37.22 121 ASP A N 1
ATOM 877 C CA . ASP A 1 125 ? 24.973 18.143 42.352 1.00 36.80 121 ASP A CA 1
ATOM 878 C C . ASP A 1 125 ? 24.753 16.677 41.905 1.00 36.62 121 ASP A C 1
ATOM 879 O O . ASP A 1 125 ? 23.791 16.035 42.345 1.00 36.38 121 ASP A O 1
ATOM 884 N N . PRO A 1 126 ? 25.633 16.150 41.017 1.00 36.33 122 PRO A N 1
ATOM 885 C CA . PRO A 1 126 ? 25.448 14.807 40.421 1.00 35.83 122 PRO A CA 1
ATOM 886 C C . PRO A 1 126 ? 25.193 13.678 41.423 1.00 35.11 122 PRO A C 1
ATOM 887 O O . PRO A 1 126 ? 24.536 12.705 41.091 1.00 34.80 122 PRO A O 1
ATOM 891 N N . TYR A 1 127 ? 25.710 13.833 42.640 1.00 35.46 123 TYR A N 1
ATOM 892 C CA . TYR A 1 127 ? 25.629 12.813 43.677 1.00 34.99 123 TYR A CA 1
ATOM 893 C C . TYR A 1 127 ? 24.600 13.124 44.767 1.00 34.63 123 TYR A C 1
ATOM 894 O O . TYR A 1 127 ? 24.548 12.451 45.805 1.00 34.69 123 TYR A O 1
ATOM 903 N N . VAL A 1 128 ? 23.784 14.143 44.524 1.00 33.98 124 VAL A N 1
ATOM 904 C CA . VAL A 1 128 ? 22.641 14.438 45.406 1.00 33.77 124 VAL A CA 1
ATOM 905 C C . VAL A 1 128 ? 21.378 14.234 44.562 1.00 33.38 124 VAL A C 1
ATOM 906 O O . VAL A 1 128 ? 21.073 15.092 43.730 1.00 32.55 124 VAL A O 1
ATOM 910 N N . LEU A 1 129 ? 20.671 13.113 44.758 1.00 33.21 125 LEU A N 1
ATOM 911 C CA . LEU A 1 129 ? 19.423 12.852 43.996 1.00 33.49 125 LEU A CA 1
ATOM 912 C C . LEU A 1 129 ? 18.454 14.013 44.244 1.00 34.14 125 LEU A C 1
ATOM 913 O O . LEU A 1 129 ? 18.112 14.301 45.380 1.00 33.75 125 LEU A O 1
ATOM 918 N N . THR A 1 130 ? 18.062 14.695 43.171 1.00 34.59 126 THR A N 1
ATOM 919 C CA . THR A 1 130 ? 17.195 15.872 43.246 1.00 35.18 126 THR A CA 1
ATOM 920 C C . THR A 1 130 ? 15.961 15.602 42.373 1.00 35.39 126 THR A C 1
ATOM 921 O O . THR A 1 130 ? 16.090 15.287 41.186 1.00 35.33 126 THR A O 1
ATOM 925 N N . GLU A 1 131 ? 14.768 15.678 42.951 1.00 35.69 127 GLU A N 1
ATOM 926 C CA . GLU A 1 131 ? 13.553 15.468 42.166 1.00 36.23 127 GLU A CA 1
ATOM 927 C C . GLU A 1 131 ? 13.082 16.783 41.602 1.00 36.32 127 GLU A C 1
ATOM 928 O O . GLU A 1 131 ? 12.930 17.747 42.337 1.00 36.82 127 GLU A O 1
ATOM 934 N N . VAL A 1 132 ? 12.845 16.819 40.298 1.00 37.04 128 VAL A N 1
ATOM 935 C CA . VAL A 1 132 ? 12.326 18.011 39.631 1.00 37.64 128 VAL A CA 1
ATOM 936 C C . VAL A 1 132 ? 11.257 17.528 38.664 1.00 38.23 128 VAL A C 1
ATOM 937 O O . VAL A 1 132 ? 11.562 16.722 37.792 1.00 38.67 128 VAL A O 1
ATOM 941 N N . ASP A 1 133 ? 10.019 18.007 38.832 1.00 38.31 129 ASP A N 1
ATOM 942 C CA . ASP A 1 133 ? 8.874 17.589 38.018 1.00 38.69 129 ASP A CA 1
ATOM 943 C C . ASP A 1 133 ? 8.831 16.065 37.752 1.00 37.96 129 ASP A C 1
ATOM 944 O O . ASP A 1 133 ? 8.867 15.613 36.598 1.00 37.64 129 ASP A O 1
ATOM 949 N N . GLY A 1 134 ? 8.766 15.284 38.826 1.00 37.03 130 GLY A N 1
ATOM 950 C CA . GLY A 1 134 ? 8.742 13.827 38.730 1.00 35.97 130 GLY A CA 1
ATOM 951 C C . GLY A 1 134 ? 9.988 13.147 38.159 1.00 35.65 130 GLY A C 1
ATOM 952 O O . GLY A 1 134 ? 9.944 11.951 37.874 1.00 36.24 130 GLY A O 1
ATOM 953 N N . LYS A 1 135 ? 11.087 13.884 37.983 1.00 33.99 131 LYS A N 1
ATOM 954 C CA . LYS A 1 135 ? 12.343 13.311 37.470 1.00 33.61 131 LYS A CA 1
ATOM 955 C C . LYS A 1 135 ? 13.428 13.305 38.557 1.00 32.87 131 LYS A C 1
ATOM 956 O O . LYS A 1 135 ? 13.675 14.326 39.201 1.00 32.71 131 LYS A O 1
ATOM 962 N N . LEU A 1 136 ? 14.068 12.164 38.757 1.00 32.12 132 LEU A N 1
ATOM 963 C CA . LEU A 1 136 ? 15.065 12.024 39.840 1.00 31.24 132 LEU A CA 1
ATOM 964 C C . LEU A 1 136 ? 16.456 12.136 39.256 1.00 31.22 132 LEU A C 1
ATOM 965 O O . LEU A 1 136 ? 16.941 11.193 38.634 1.00 30.99 132 LEU A O 1
ATOM 970 N N . TYR A 1 137 ? 17.099 13.279 39.476 1.00 31.98 133 TYR A N 1
ATOM 971 C CA . TYR A 1 137 ? 18.372 13.616 38.826 1.00 32.05 133 TYR A CA 1
ATOM 972 C C . TYR A 1 137 ? 19.569 13.213 39.669 1.00 32.42 133 TYR A C 1
ATOM 973 O O . TYR A 1 137 ? 19.620 13.520 40.858 1.00 32.60 133 TYR A O 1
ATOM 982 N N . GLY A 1 138 ? 20.540 12.542 39.047 1.00 31.41 134 GLY A N 1
ATOM 983 C CA . GLY A 1 138 ? 21.712 12.098 39.759 1.00 31.34 134 GLY A CA 1
ATOM 984 C C . GLY A 1 138 ? 22.469 11.082 38.950 1.00 31.46 134 GLY A C 1
ATOM 985 O O . GLY A 1 138 ? 21.878 10.362 38.131 1.00 32.11 134 GLY A O 1
ATOM 986 N N . ARG A 1 139 ? 23.775 11.013 39.167 1.00 30.44 135 ARG A N 1
ATOM 987 C CA . ARG A 1 139 ? 24.594 10.018 38.479 1.00 30.77 135 ARG A CA 1
ATOM 988 C C . ARG A 1 139 ? 24.281 8.593 38.980 1.00 30.38 135 ARG A C 1
ATOM 989 O O . ARG A 1 139 ? 24.337 8.315 40.180 1.00 29.79 135 ARG A O 1
ATOM 997 N N . GLY A 1 140 ? 23.959 7.697 38.045 1.00 31.18 136 GLY A N 1
ATOM 998 C CA . GLY A 1 140 ? 23.557 6.324 38.385 1.00 30.66 136 GLY A CA 1
ATOM 999 C C . GLY A 1 140 ? 22.063 6.125 38.597 1.00 30.89 136 GLY A C 1
ATOM 1000 O O . GLY A 1 140 ? 21.638 5.018 38.930 1.00 30.99 136 GLY A O 1
ATOM 1001 N N . ALA A 1 141 ? 21.265 7.183 38.440 1.00 31.14 137 ALA A N 1
ATOM 1002 C CA . ALA A 1 141 ? 19.802 7.087 38.656 1.00 31.87 137 ALA A CA 1
ATOM 1003 C C . ALA A 1 141 ? 19.158 6.063 37.738 1.00 32.08 137 ALA A C 1
ATOM 1004 O O . ALA A 1 141 ? 18.368 5.239 38.191 1.00 32.75 137 ALA A O 1
ATOM 1006 N N . THR A 1 142 ? 19.485 6.134 36.447 1.00 32.17 138 THR A N 1
ATOM 1007 C CA . THR A 1 142 ? 19.044 5.137 35.457 1.00 31.88 138 THR A CA 1
ATOM 1008 C C . THR A 1 142 ? 20.147 4.059 35.209 1.00 31.76 138 THR A C 1
ATOM 1009 O O . THR A 1 142 ? 19.839 2.892 34.993 1.00 32.32 138 THR A O 1
ATOM 1013 N N . ASP A 1 143 ? 21.411 4.459 35.271 1.00 31.57 139 ASP A N 1
ATOM 1014 C CA . ASP A 1 143 ? 22.560 3.594 34.901 1.00 31.81 139 ASP A CA 1
ATOM 1015 C C . ASP A 1 143 ? 23.594 3.412 36.057 1.00 31.07 139 ASP A C 1
ATOM 1016 O O . ASP A 1 143 ? 24.580 4.143 36.114 1.00 31.42 139 ASP A O 1
ATOM 1021 N N . ASN A 1 144 ? 23.415 2.449 36.966 1.00 30.58 140 ASN A N 1
ATOM 1022 C CA . ASN A 1 144 ? 22.344 1.447 36.960 1.00 30.09 140 ASN A CA 1
ATOM 1023 C C . ASN A 1 144 ? 21.694 1.212 38.343 1.00 30.15 140 ASN A C 1
ATOM 1024 O O . ASN A 1 144 ? 21.188 0.129 38.606 1.00 31.08 140 ASN A O 1
ATOM 1029 N N . LYS A 1 145 ? 21.692 2.217 39.224 1.00 30.05 141 LYS A N 1
ATOM 1030 C CA . LYS A 1 145 ? 21.232 2.033 40.623 1.00 29.54 141 LYS A CA 1
ATOM 1031 C C . LYS A 1 145 ? 19.703 1.996 40.712 1.00 29.59 141 LYS A C 1
ATOM 1032 O O . LYS A 1 145 ? 19.141 1.181 41.454 1.00 30.04 141 LYS A O 1
ATOM 1038 N N . GLY A 1 146 ? 19.036 2.846 39.931 1.00 29.14 142 GLY A N 1
ATOM 1039 C CA . GLY A 1 146 ? 17.564 2.832 39.824 1.00 29.24 142 GLY A CA 1
ATOM 1040 C C . GLY A 1 146 ? 16.975 1.456 39.510 1.00 29.43 142 GLY A C 1
ATOM 1041 O O . GLY A 1 146 ? 16.164 0.943 40.278 1.00 29.91 142 GLY A O 1
ATOM 1042 N N . PRO A 1 147 ? 17.330 0.871 38.348 1.00 29.32 143 PRO A N 1
ATOM 1043 C CA . PRO A 1 147 ? 16.815 -0.461 38.017 1.00 29.33 143 PRO A CA 1
ATOM 1044 C C . PRO A 1 147 ? 17.300 -1.615 38.921 1.00 29.78 143 PRO A C 1
ATOM 1045 O O . PRO A 1 147 ? 16.559 -2.571 39.133 1.00 31.16 143 PRO A O 1
ATOM 1049 N N . VAL A 1 148 ? 18.502 -1.541 39.466 1.00 30.38 144 VAL A N 1
ATOM 1050 C CA . VAL A 1 148 ? 18.903 -2.546 40.458 1.00 30.14 144 VAL A CA 1
ATOM 1051 C C . VAL A 1 148 ? 18.002 -2.473 41.689 1.00 30.39 144 VAL A C 1
ATOM 1052 O O . VAL A 1 148 ? 17.551 -3.507 42.206 1.00 30.78 144 VAL A O 1
ATOM 1056 N N . LEU A 1 149 ? 17.729 -1.254 42.149 1.00 30.75 145 LEU A N 1
ATOM 1057 C CA . LEU A 1 149 ? 16.895 -1.057 43.351 1.00 29.64 145 LEU A CA 1
ATOM 1058 C C . LEU A 1 149 ? 15.443 -1.371 43.099 1.00 29.01 145 LEU A C 1
ATOM 1059 O O . LEU A 1 149 ? 14.776 -1.847 43.993 1.00 29.53 145 LEU A O 1
ATOM 1064 N N . ALA A 1 150 ? 14.955 -1.090 41.893 1.00 28.25 146 ALA A N 1
ATOM 1065 C CA . ALA A 1 150 ? 13.594 -1.422 41.510 1.00 28.02 146 ALA A CA 1
ATOM 1066 C C . ALA A 1 150 ? 13.337 -2.932 41.609 1.00 28.76 146 ALA A C 1
ATOM 1067 O O . ALA A 1 150 ? 12.281 -3.353 42.109 1.00 29.37 146 ALA A O 1
ATOM 1069 N N . TRP A 1 151 ? 14.305 -3.720 41.139 1.00 29.21 147 TRP A N 1
ATOM 1070 C CA . TRP A 1 151 ? 14.325 -5.184 41.265 1.00 29.76 147 TRP A CA 1
ATOM 1071 C C . TRP A 1 151 ? 14.386 -5.618 42.712 1.00 29.92 147 TRP A C 1
ATOM 1072 O O . TRP A 1 151 ? 13.578 -6.452 43.146 1.00 30.09 147 TRP A O 1
ATOM 1083 N N . ILE A 1 152 ? 15.336 -5.048 43.464 1.00 30.28 148 ILE A N 1
ATOM 1084 C CA . ILE A 1 152 ? 15.480 -5.352 44.896 1.00 29.91 148 ILE A CA 1
ATOM 1085 C C . ILE A 1 152 ? 14.235 -4.948 45.701 1.00 29.92 148 ILE A C 1
ATOM 1086 O O . ILE A 1 152 ? 13.799 -5.682 46.602 1.00 29.82 148 ILE A O 1
ATOM 1091 N N . ASN A 1 153 ? 13.678 -3.779 45.390 1.00 29.54 149 ASN A N 1
ATOM 1092 C CA . ASN A 1 153 ? 12.487 -3.288 46.074 1.00 28.75 149 ASN A CA 1
ATOM 1093 C C . ASN A 1 153 ? 11.271 -4.185 45.802 1.00 28.92 149 ASN A C 1
ATOM 1094 O O . ASN A 1 153 ? 10.544 -4.485 46.724 1.00 28.71 149 ASN A O 1
ATOM 1099 N N . ALA A 1 154 ? 11.061 -4.612 44.546 1.00 29.02 150 ALA A N 1
ATOM 1100 C CA . ALA A 1 154 ? 10.049 -5.634 44.222 1.00 29.47 150 ALA A CA 1
ATOM 1101 C C . ALA A 1 154 ? 10.130 -6.887 45.125 1.00 29.36 150 ALA A C 1
ATOM 1102 O O . ALA A 1 154 ? 9.112 -7.333 45.680 1.00 29.42 150 ALA A O 1
ATOM 1104 N N . VAL A 1 155 ? 11.323 -7.464 45.237 1.00 29.20 151 VAL A N 1
ATOM 1105 C CA . VAL A 1 155 ? 11.559 -8.614 46.119 1.00 29.73 151 VAL A CA 1
ATOM 1106 C C . VAL A 1 155 ? 11.200 -8.286 47.562 1.00 30.16 151 VAL A C 1
ATOM 1107 O O . VAL A 1 155 ? 10.574 -9.089 48.246 1.00 31.08 151 VAL A O 1
ATOM 1111 N N . SER A 1 156 ? 11.588 -7.097 48.011 1.00 30.43 152 SER A N 1
ATOM 1112 C CA . SER A 1 156 ? 11.354 -6.651 49.379 1.00 30.45 152 SER A CA 1
ATOM 1113 C C . SER A 1 156 ? 9.859 -6.445 49.701 1.00 30.54 152 SER A C 1
ATOM 1114 O O . SER A 1 156 ? 9.479 -6.484 50.867 1.00 30.74 152 SER A O 1
ATOM 1117 N N . ALA A 1 157 ? 9.017 -6.261 48.679 1.00 30.48 153 ALA A N 1
ATOM 1118 C CA . ALA A 1 157 ? 7.566 -6.204 48.864 1.00 30.71 153 ALA A CA 1
ATOM 1119 C C . ALA A 1 157 ? 6.938 -7.566 49.200 1.00 30.95 153 ALA A C 1
ATOM 1120 O O . ALA A 1 157 ? 6.135 -7.644 50.119 1.00 31.60 153 ALA A O 1
ATOM 1122 N N . PHE A 1 158 ? 7.294 -8.624 48.457 1.00 30.92 154 PHE A N 1
ATOM 1123 C CA . PHE A 1 158 ? 6.890 -10.009 48.771 1.00 30.40 154 PHE A CA 1
ATOM 1124 C C . PHE A 1 158 ? 7.427 -10.437 50.148 1.00 30.70 154 PHE A C 1
ATOM 1125 O O . PHE A 1 158 ? 6.745 -11.104 50.910 1.00 30.93 154 PHE A O 1
ATOM 1133 N N . ARG A 1 159 ? 8.656 -10.047 50.454 1.00 31.25 155 ARG A N 1
ATOM 1134 C CA . ARG A 1 159 ? 9.290 -10.396 51.725 1.00 32.11 155 ARG A CA 1
ATOM 1135 C C . ARG A 1 159 ? 8.625 -9.720 52.943 1.00 32.19 155 ARG A C 1
ATOM 1136 O O . ARG A 1 159 ? 8.320 -10.379 53.944 1.00 31.90 155 ARG A O 1
ATOM 1144 N N . ALA A 1 160 ? 8.423 -8.405 52.859 1.00 32.48 156 ALA A N 1
ATOM 1145 C CA . ALA A 1 160 ? 7.712 -7.654 53.898 1.00 32.23 156 ALA A CA 1
ATOM 1146 C C . ALA A 1 160 ? 6.301 -8.218 54.160 1.00 32.24 156 ALA A C 1
ATOM 1147 O O . ALA A 1 160 ? 5.873 -8.306 55.303 1.00 32.60 156 ALA A O 1
ATOM 1149 N N . LEU A 1 161 ? 5.593 -8.610 53.107 1.00 32.21 157 LEU A N 1
ATOM 1150 C CA . LEU A 1 161 ? 4.229 -9.141 53.238 1.00 32.07 157 LEU A CA 1
ATOM 1151 C C . LEU A 1 161 ? 4.136 -10.644 53.523 1.00 32.42 157 LEU A C 1
ATOM 1152 O O . LEU A 1 161 ? 3.042 -11.186 53.621 1.00 31.42 157 LEU A O 1
ATOM 1157 N N . GLU A 1 162 ? 5.279 -11.303 53.679 1.00 33.78 158 GLU A N 1
ATOM 1158 C CA . GLU A 1 162 ? 5.346 -12.758 53.874 1.00 35.51 158 GLU A CA 1
ATOM 1159 C C . GLU A 1 162 ? 4.579 -13.485 52.774 1.00 35.49 158 GLU A C 1
ATOM 1160 O O . GLU A 1 162 ? 3.921 -14.502 52.996 1.00 35.27 158 GLU A O 1
ATOM 1166 N N . GLN A 1 163 ? 4.663 -12.929 51.578 1.00 35.73 159 GLN A N 1
ATOM 1167 C CA . GLN A 1 163 ? 4.169 -13.607 50.429 1.00 36.16 159 GLN A CA 1
ATOM 1168 C C . GLN A 1 163 ? 5.323 -14.378 49.765 1.00 36.29 159 GLN A C 1
ATOM 1169 O O . GLN A 1 163 ? 6.397 -13.837 49.509 1.00 36.21 159 GLN A O 1
ATOM 1175 N N . ASP A 1 164 ? 5.073 -15.664 49.562 1.00 36.84 160 ASP A N 1
ATOM 1176 C CA . ASP A 1 164 ? 5.872 -16.561 48.767 1.00 37.62 160 ASP A CA 1
ATOM 1177 C C . ASP A 1 164 ? 6.259 -15.896 47.449 1.00 37.32 160 ASP A C 1
ATOM 1178 O O . ASP A 1 164 ? 5.387 -15.426 46.698 1.00 37.29 160 ASP A O 1
ATOM 1183 N N . LEU A 1 165 ? 7.566 -15.843 47.189 1.00 36.93 161 LEU A N 1
ATOM 1184 C CA . LEU A 1 165 ? 8.090 -15.448 45.886 1.00 36.41 161 LEU A CA 1
ATOM 1185 C C . LEU A 1 165 ? 7.878 -16.616 44.910 1.00 35.76 161 LEU A C 1
ATOM 1186 O O . LEU A 1 165 ? 8.243 -17.751 45.208 1.00 36.05 161 LEU A O 1
ATOM 1191 N N . PRO A 1 166 ? 7.253 -16.346 43.758 1.00 35.11 162 PRO A N 1
ATOM 1192 C CA . PRO A 1 166 ? 6.920 -17.365 42.750 1.00 34.89 162 PRO A CA 1
ATOM 1193 C C . PRO A 1 166 ? 8.120 -18.171 42.185 1.00 34.45 162 PRO A C 1
ATOM 1194 O O . PRO A 1 166 ? 7.969 -19.346 41.812 1.00 33.86 162 PRO A O 1
ATOM 1198 N N . VAL A 1 167 ? 9.285 -17.530 42.111 1.00 33.63 163 VAL A N 1
ATOM 1199 C CA . VAL A 1 167 ? 10.508 -18.159 41.620 1.00 32.98 163 VAL A CA 1
ATOM 1200 C C . VAL A 1 167 ? 11.628 -17.970 42.645 1.00 32.80 163 VAL A C 1
ATOM 1201 O O . VAL A 1 167 ? 11.565 -17.036 43.456 1.00 32.95 163 VAL A O 1
ATOM 1205 N N . ASN A 1 168 ? 12.626 -18.863 42.633 1.00 32.25 164 ASN A N 1
ATOM 1206 C CA . ASN A 1 168 ? 13.890 -18.591 43.300 1.00 31.62 164 ASN A CA 1
ATOM 1207 C C . ASN A 1 168 ? 14.562 -17.431 42.553 1.00 31.84 164 ASN A C 1
ATOM 1208 O O . ASN A 1 168 ? 14.363 -17.246 41.349 1.00 31.71 164 ASN A O 1
ATOM 1213 N N . ILE A 1 169 ? 15.332 -16.623 43.267 1.00 31.74 165 ILE A N 1
ATOM 1214 C CA . ILE A 1 169 ? 15.990 -15.487 42.648 1.00 31.61 165 ILE A CA 1
ATOM 1215 C C . ILE A 1 169 ? 17.459 -15.484 42.984 1.00 31.28 165 ILE A C 1
ATOM 1216 O O . ILE A 1 169 ? 17.861 -15.584 44.147 1.00 30.42 165 ILE A O 1
ATOM 1221 N N . LYS A 1 170 ? 18.251 -15.393 41.928 1.00 31.61 166 LYS A N 1
ATOM 1222 C CA . LYS A 1 170 ? 19.668 -15.209 42.042 1.00 31.97 166 LYS A CA 1
ATOM 1223 C C . LYS A 1 170 ? 20.056 -13.790 41.600 1.00 32.44 166 LYS A C 1
ATOM 1224 O O . LYS A 1 170 ? 19.404 -13.176 40.736 1.00 32.03 166 LYS A O 1
ATOM 1230 N N . PHE A 1 171 ? 21.096 -13.255 42.237 1.00 33.22 167 PHE A N 1
ATOM 1231 C CA . PHE A 1 171 ? 21.621 -11.936 41.872 1.00 33.93 167 PHE A CA 1
ATOM 1232 C C . PHE A 1 171 ? 23.096 -12.077 41.581 1.00 34.27 167 PHE A C 1
ATOM 1233 O O . PHE A 1 171 ? 23.834 -12.688 42.370 1.00 35.21 167 PHE A O 1
ATOM 1241 N N . ILE A 1 172 ? 23.525 -11.543 40.443 1.00 34.87 168 ILE A N 1
ATOM 1242 C CA . ILE A 1 172 ? 24.959 -11.294 40.187 1.00 34.90 168 ILE A CA 1
ATOM 1243 C C . ILE A 1 172 ? 25.196 -9.785 39.951 1.00 35.18 168 ILE A C 1
ATOM 1244 O O . ILE A 1 172 ? 24.800 -9.244 38.916 1.00 34.44 168 ILE A O 1
ATOM 1249 N N . ILE A 1 173 ? 25.802 -9.116 40.932 1.00 34.89 169 ILE A N 1
ATOM 1250 C CA . ILE A 1 173 ? 26.007 -7.672 40.850 1.00 35.52 169 ILE A CA 1
ATOM 1251 C C . ILE A 1 173 ? 27.489 -7.335 40.954 1.00 35.21 169 ILE A C 1
ATOM 1252 O O . ILE A 1 173 ? 28.162 -7.716 41.924 1.00 35.47 169 ILE A O 1
ATOM 1257 N N . GLU A 1 174 ? 27.989 -6.614 39.952 1.00 35.51 170 GLU A N 1
ATOM 1258 C CA . GLU A 1 174 ? 29.404 -6.239 39.891 1.00 35.33 170 GLU A CA 1
ATOM 1259 C C . GLU A 1 174 ? 29.598 -4.744 40.094 1.00 35.71 170 GLU A C 1
ATOM 1260 O O . GLU A 1 174 ? 28.624 -3.958 40.086 1.00 35.07 170 GLU A O 1
ATOM 1266 N N . GLY A 1 175 ? 30.862 -4.363 40.273 1.00 35.64 171 GLY A N 1
ATOM 1267 C CA . GLY A 1 175 ? 31.230 -2.975 40.433 1.00 36.10 171 GLY A CA 1
ATOM 1268 C C . GLY A 1 175 ? 32.222 -2.440 39.407 1.00 36.54 171 GLY A C 1
ATOM 1269 O O . GLY A 1 175 ? 32.904 -1.451 39.683 1.00 36.51 171 GLY A O 1
ATOM 1270 N N . MET A 1 176 ? 32.310 -3.070 38.238 1.00 36.68 172 MET A N 1
ATOM 1271 C CA . MET A 1 176 ? 33.261 -2.640 37.194 1.00 37.81 172 MET A CA 1
ATOM 1272 C C . MET A 1 176 ? 32.705 -2.587 35.769 1.00 38.06 172 MET A C 1
ATOM 1273 O O . MET A 1 176 ? 33.471 -2.699 34.806 1.00 38.76 172 MET A O 1
ATOM 1278 N N . GLU A 1 177 ? 31.392 -2.421 35.613 1.00 38.89 173 GLU A N 1
ATOM 1279 C CA . GLU A 1 177 ? 30.771 -2.471 34.282 1.00 38.73 173 GLU A CA 1
ATOM 1280 C C . GLU A 1 177 ? 31.206 -1.325 33.378 1.00 39.47 173 GLU A C 1
ATOM 1281 O O . GLU A 1 177 ? 31.418 -1.521 32.179 1.00 38.91 173 GLU A O 1
ATOM 1287 N N . GLU A 1 178 ? 31.321 -0.128 33.959 1.00 40.27 174 GLU A N 1
ATOM 1288 C CA . GLU A 1 178 ? 31.765 1.072 33.240 1.00 41.12 174 GLU A CA 1
ATOM 1289 C C . GLU A 1 178 ? 33.265 1.070 32.897 1.00 42.16 174 GLU A C 1
ATOM 1290 O O . GLU A 1 178 ? 33.746 1.949 32.178 1.00 43.32 174 GLU A O 1
ATOM 1296 N N . ALA A 1 179 ? 33.991 0.095 33.428 1.00 42.42 175 ALA A N 1
ATOM 1297 C CA . ALA A 1 179 ? 35.398 -0.077 33.134 1.00 42.72 175 ALA A CA 1
ATOM 1298 C C . ALA A 1 179 ? 35.678 -1.496 32.603 1.00 42.64 175 ALA A C 1
ATOM 1299 O O . ALA A 1 179 ? 36.615 -2.153 33.047 1.00 43.02 175 ALA A O 1
ATOM 1301 N N . GLY A 1 180 ? 34.849 -1.965 31.668 1.00 43.07 176 GLY A N 1
ATOM 1302 C CA . GLY A 1 180 ? 35.094 -3.229 30.956 1.00 43.57 176 GLY A CA 1
ATOM 1303 C C . GLY A 1 180 ? 34.866 -4.543 31.709 1.00 44.27 176 GLY A C 1
ATOM 1304 O O . GLY A 1 180 ? 35.346 -5.599 31.278 1.00 44.10 176 GLY A O 1
ATOM 1305 N N . SER A 1 181 ? 34.123 -4.490 32.822 1.00 44.21 177 SER A N 1
ATOM 1306 C CA . SER A 1 181 ? 33.831 -5.685 33.641 1.00 44.12 177 SER A CA 1
ATOM 1307 C C . SER A 1 181 ? 35.069 -6.537 33.970 1.00 44.44 177 SER A C 1
ATOM 1308 O O . SER A 1 181 ? 35.040 -7.766 33.863 1.00 44.14 177 SER A O 1
ATOM 1311 N N . VAL A 1 182 ? 36.151 -5.860 34.365 1.00 44.81 178 VAL A N 1
ATOM 1312 C CA . VAL A 1 182 ? 37.429 -6.501 34.681 1.00 45.06 178 VAL A CA 1
ATOM 1313 C C . VAL A 1 182 ? 37.211 -7.711 35.589 1.00 44.87 178 VAL A C 1
ATOM 1314 O O . VAL A 1 182 ? 36.604 -7.590 36.661 1.00 44.38 178 VAL A O 1
ATOM 1318 N N . ALA A 1 183 ? 37.682 -8.869 35.116 1.00 44.24 179 ALA A N 1
ATOM 1319 C CA . ALA A 1 183 ? 37.666 -10.126 35.856 1.00 43.92 179 ALA A CA 1
ATOM 1320 C C . ALA A 1 183 ? 36.302 -10.813 35.951 1.00 44.23 179 ALA A C 1
ATOM 1321 O O . ALA A 1 183 ? 36.199 -11.883 36.562 1.00 44.19 179 ALA A O 1
ATOM 1323 N N . LEU A 1 184 ? 35.259 -10.230 35.355 1.00 44.17 180 LEU A N 1
ATOM 1324 C CA . LEU A 1 184 ? 33.927 -10.841 35.455 1.00 44.41 180 LEU A CA 1
ATOM 1325 C C . LEU A 1 184 ? 33.846 -12.157 34.666 1.00 44.83 180 LEU A C 1
ATOM 1326 O O . LEU A 1 184 ? 33.451 -13.197 35.218 1.00 44.70 180 LEU A O 1
ATOM 1331 N N . GLU A 1 185 ? 34.265 -12.109 33.401 1.00 45.29 181 GLU A N 1
ATOM 1332 C CA . GLU A 1 185 ? 34.212 -13.269 32.489 1.00 46.19 181 GLU A CA 1
ATOM 1333 C C . GLU A 1 185 ? 34.859 -14.557 33.042 1.00 45.41 181 GLU A C 1
ATOM 1334 O O . GLU A 1 185 ? 34.295 -15.640 32.903 1.00 45.63 181 GLU A O 1
ATOM 1340 N N . GLU A 1 186 ? 36.022 -14.431 33.680 1.00 45.30 182 GLU A N 1
ATOM 1341 C CA . GLU A 1 186 ? 36.681 -15.565 34.342 1.00 44.93 182 GLU A CA 1
ATOM 1342 C C . GLU A 1 186 ? 35.897 -16.121 35.535 1.00 44.54 182 GLU A C 1
ATOM 1343 O O . GLU A 1 186 ? 35.886 -17.339 35.765 1.00 44.38 182 GLU A O 1
ATOM 1345 N N . LEU A 1 187 ? 35.252 -15.234 36.295 1.00 44.12 183 LEU A N 1
ATOM 1346 C CA . LEU A 1 187 ? 34.396 -15.660 37.398 1.00 43.34 183 LEU A CA 1
ATOM 1347 C C . LEU A 1 187 ? 33.158 -16.360 36.871 1.00 43.13 183 LEU A C 1
ATOM 1348 O O . LEU A 1 187 ? 32.748 -17.387 37.416 1.00 42.22 183 LEU A O 1
ATOM 1353 N N . VAL A 1 188 ? 32.564 -15.788 35.820 1.00 43.10 184 VAL A N 1
ATOM 1354 C CA . VAL A 1 188 ? 31.384 -16.372 35.172 1.00 43.23 184 VAL A CA 1
ATOM 1355 C C . VAL A 1 188 ? 31.720 -17.772 34.673 1.00 43.48 184 VAL A C 1
ATOM 1356 O O . VAL A 1 188 ? 31.035 -18.739 35.019 1.00 43.43 184 VAL A O 1
ATOM 1360 N N . GLU A 1 189 ? 32.787 -17.859 33.874 1.00 44.10 185 GLU A N 1
ATOM 1361 C CA . GLU A 1 189 ? 33.356 -19.120 33.393 1.00 44.70 185 GLU A CA 1
ATOM 1362 C C . GLU A 1 189 ? 33.548 -20.143 34.520 1.00 44.32 185 GLU A C 1
ATOM 1363 O O . GLU A 1 189 ? 33.044 -21.265 34.428 1.00 44.43 185 GLU A O 1
ATOM 1369 N N . LYS A 1 190 ? 34.247 -19.744 35.589 1.00 44.17 186 LYS A N 1
ATOM 1370 C CA . LYS A 1 190 ? 34.400 -20.577 36.803 1.00 44.17 186 LYS A CA 1
ATOM 1371 C C . LYS A 1 190 ? 33.073 -21.049 37.402 1.00 43.93 186 LYS A C 1
ATOM 1372 O O . LYS A 1 190 ? 33.005 -22.161 37.959 1.00 43.89 186 LYS A O 1
ATOM 1376 N N . GLU A 1 191 ? 32.035 -20.212 37.274 1.00 43.82 187 GLU A N 1
ATOM 1377 C CA . GLU A 1 191 ? 30.715 -20.459 37.883 1.00 43.87 187 GLU A CA 1
ATOM 1378 C C . GLU A 1 191 ? 29.640 -21.049 36.953 1.00 43.86 187 GLU A C 1
ATOM 1379 O O . GLU A 1 191 ? 28.529 -21.310 37.408 1.00 43.70 187 GLU A O 1
ATOM 1385 N N . LYS A 1 192 ? 29.966 -21.265 35.677 1.00 44.03 188 LYS A N 1
ATOM 1386 C CA . LYS A 1 192 ? 28.991 -21.735 34.668 1.00 44.09 188 LYS A CA 1
ATOM 1387 C C . LYS A 1 192 ? 28.183 -22.973 35.084 1.00 44.13 188 LYS A C 1
ATOM 1388 O O . LYS A 1 192 ? 26.996 -23.087 34.755 1.00 43.83 188 LYS A O 1
ATOM 1390 N N . ASP A 1 193 ? 28.837 -23.897 35.788 1.00 44.22 189 ASP A N 1
ATOM 1391 C CA . ASP A 1 193 ? 28.187 -25.111 36.279 1.00 44.39 189 ASP A CA 1
ATOM 1392 C C . ASP A 1 193 ? 28.191 -25.160 37.807 1.00 43.79 189 ASP A C 1
ATOM 1393 O O . ASP A 1 193 ? 28.222 -26.228 38.399 1.00 43.37 189 ASP A O 1
ATOM 1398 N N . ARG A 1 194 ? 28.176 -23.995 38.442 1.00 43.33 190 ARG A N 1
ATOM 1399 C CA . ARG A 1 194 ? 28.233 -23.927 39.895 1.00 42.96 190 ARG A CA 1
ATOM 1400 C C . ARG A 1 194 ? 27.089 -23.028 40.369 1.00 42.14 190 ARG A C 1
ATOM 1401 O O . ARG A 1 194 ? 26.012 -23.528 40.667 1.00 42.30 190 ARG A O 1
ATOM 1405 N N . PHE A 1 195 ? 27.303 -21.713 40.388 1.00 41.43 191 PHE A N 1
ATOM 1406 C CA . PHE A 1 195 ? 26.238 -20.745 40.672 1.00 40.74 191 PHE A CA 1
ATOM 1407 C C . PHE A 1 195 ? 25.160 -20.709 39.571 1.00 40.52 191 PHE A C 1
ATOM 1408 O O . PHE A 1 195 ? 23.975 -20.498 39.864 1.00 40.36 191 PHE A O 1
ATOM 1416 N N . PHE A 1 196 ? 25.568 -20.919 38.320 1.00 40.14 192 PHE A N 1
ATOM 1417 C CA . PHE A 1 196 ? 24.639 -20.817 37.194 1.00 40.07 192 PHE A CA 1
ATOM 1418 C C . PHE A 1 196 ? 23.987 -22.140 36.826 1.00 40.25 192 PHE A C 1
ATOM 1419 O O . PHE A 1 196 ? 23.148 -22.201 35.918 1.00 40.25 192 PHE A O 1
ATOM 1427 N N . SER A 1 197 ? 24.373 -23.191 37.549 1.00 40.40 193 SER A N 1
ATOM 1428 C CA . SER A 1 197 ? 23.788 -24.513 37.398 1.00 40.32 193 SER A CA 1
ATOM 1429 C C . SER A 1 197 ? 22.304 -24.424 37.766 1.00 40.66 193 SER A C 1
ATOM 1430 O O . SER A 1 197 ? 21.949 -24.125 38.911 1.00 40.25 193 SER A O 1
ATOM 1433 N N . GLY A 1 198 ? 21.437 -24.645 36.783 1.00 41.06 194 GLY A N 1
ATOM 1434 C CA . GLY A 1 198 ? 19.995 -24.648 37.041 1.00 41.47 194 GLY A CA 1
ATOM 1435 C C . GLY A 1 198 ? 19.291 -23.296 37.082 1.00 41.51 194 GLY A C 1
ATOM 1436 O O . GLY A 1 198 ? 18.086 -23.232 37.369 1.00 41.69 194 GLY A O 1
ATOM 1437 N N . VAL A 1 199 ? 20.031 -22.217 36.820 1.00 41.18 195 VAL A N 1
ATOM 1438 C CA . VAL A 1 199 ? 19.431 -20.907 36.568 1.00 41.06 195 VAL A CA 1
ATOM 1439 C C . VAL A 1 199 ? 18.640 -21.016 35.252 1.00 41.58 195 VAL A C 1
ATOM 1440 O O . VAL A 1 199 ? 19.193 -21.380 34.213 1.00 41.27 195 VAL A O 1
ATOM 1444 N N . ASP A 1 200 ? 17.347 -20.720 35.294 1.00 41.90 196 ASP A N 1
ATOM 1445 C CA . ASP A 1 200 ? 16.523 -20.908 34.111 1.00 42.48 196 ASP A CA 1
ATOM 1446 C C . ASP A 1 200 ? 16.664 -19.779 33.108 1.00 42.37 196 ASP A C 1
ATOM 1447 O O . ASP A 1 200 ? 17.016 -20.013 31.956 1.00 43.05 196 ASP A O 1
ATOM 1452 N N . TYR A 1 201 ? 16.407 -18.555 33.554 1.00 42.20 197 TYR A N 1
ATOM 1453 C CA . TYR A 1 201 ? 16.547 -17.360 32.720 1.00 41.02 197 TYR A CA 1
ATOM 1454 C C . TYR A 1 201 ? 17.402 -16.280 33.413 1.00 40.38 197 TYR A C 1
ATOM 1455 O O . TYR A 1 201 ? 17.510 -16.269 34.643 1.00 40.13 197 TYR A O 1
ATOM 1457 N N . ILE A 1 202 ? 18.029 -15.399 32.619 1.00 39.51 198 ILE A N 1
ATOM 1458 C CA . ILE A 1 202 ? 18.806 -14.254 33.141 1.00 38.78 198 ILE A CA 1
ATOM 1459 C C . ILE A 1 202 ? 18.190 -12.934 32.681 1.00 38.00 198 ILE A C 1
ATOM 1460 O O . ILE A 1 202 ? 17.827 -12.798 31.524 1.00 37.85 198 ILE A O 1
ATOM 1465 N N . VAL A 1 203 ? 18.072 -11.979 33.606 1.00 37.14 199 VAL A N 1
ATOM 1466 C CA . VAL A 1 203 ? 17.494 -10.662 33.333 1.00 36.08 199 VAL A CA 1
ATOM 1467 C C . VAL A 1 203 ? 18.546 -9.558 33.484 1.00 35.09 199 VAL A C 1
ATOM 1468 O O . VAL A 1 203 ? 19.382 -9.590 34.390 1.00 34.10 199 VAL A O 1
ATOM 1472 N N . ILE A 1 204 ? 18.503 -8.600 32.564 1.00 34.65 200 ILE A N 1
ATOM 1473 C CA . ILE A 1 204 ? 19.302 -7.377 32.633 1.00 34.34 200 ILE A CA 1
ATOM 1474 C C . ILE A 1 204 ? 18.326 -6.227 32.431 1.00 34.20 200 ILE A C 1
ATOM 1475 O O . ILE A 1 204 ? 17.470 -6.280 31.546 1.00 33.99 200 ILE A O 1
ATOM 1480 N N . SER A 1 205 ? 18.450 -5.198 33.255 1.00 34.34 201 SER A N 1
ATOM 1481 C CA . SER A 1 205 ? 17.647 -4.006 33.110 1.00 35.13 201 SER A CA 1
ATOM 1482 C C . SER A 1 205 ? 18.576 -2.793 33.082 1.00 35.93 201 SER A C 1
ATOM 1483 O O . SER A 1 205 ? 18.786 -2.121 34.099 1.00 36.71 201 SER A O 1
ATOM 1486 N N . ASP A 1 206 ? 19.141 -2.499 31.920 1.00 36.24 202 ASP A N 1
ATOM 1487 C CA . ASP A 1 206 ? 20.100 -1.409 31.834 1.00 36.39 202 ASP A CA 1
ATOM 1488 C C . ASP A 1 206 ? 20.046 -0.771 30.468 1.00 36.80 202 ASP A C 1
ATOM 1489 O O . ASP A 1 206 ? 21.049 -0.676 29.755 1.00 37.31 202 ASP A O 1
ATOM 1494 N N . ASN A 1 207 ? 18.852 -0.338 30.097 1.00 37.33 203 ASN A N 1
ATOM 1495 C CA . ASN A 1 207 ? 18.603 0.216 28.771 1.00 37.37 203 ASN A CA 1
ATOM 1496 C C . ASN A 1 207 ? 17.302 0.984 28.757 1.00 37.45 203 ASN A C 1
ATOM 1497 O O . ASN A 1 207 ? 16.556 0.964 29.745 1.00 37.51 203 ASN A O 1
ATOM 1502 N N . LEU A 1 208 ? 17.057 1.700 27.664 1.00 37.50 204 LEU A N 1
ATOM 1503 C CA . LEU A 1 208 ? 16.001 2.686 27.609 1.00 37.64 204 LEU A CA 1
ATOM 1504 C C . LEU A 1 208 ? 14.884 2.339 26.614 1.00 38.37 204 LEU A C 1
ATOM 1505 O O . LEU A 1 208 ? 15.106 1.623 25.631 1.00 37.12 204 LEU A O 1
ATOM 1510 N N . TRP A 1 209 ? 13.690 2.867 26.881 1.00 39.34 205 TRP A N 1
ATOM 1511 C CA . TRP A 1 209 ? 12.599 2.855 25.905 1.00 40.78 205 TRP A CA 1
ATOM 1512 C C . TRP A 1 209 ? 12.955 3.836 24.796 1.00 41.52 205 TRP A C 1
ATOM 1513 O O . TRP A 1 209 ? 13.941 4.549 24.901 1.00 41.06 205 TRP A O 1
ATOM 1524 N N . ILE A 1 210 ? 12.166 3.857 23.729 1.00 42.62 206 ILE A N 1
ATOM 1525 C CA . ILE A 1 210 ? 12.417 4.789 22.625 1.00 43.94 206 ILE A CA 1
ATOM 1526 C C . ILE A 1 210 ? 11.310 5.857 22.560 1.00 44.58 206 ILE A C 1
ATOM 1527 O O . ILE A 1 210 ? 11.512 6.949 22.054 1.00 44.37 206 ILE A O 1
ATOM 1532 N N . SER A 1 211 ? 10.147 5.542 23.112 1.00 46.29 207 SER A N 1
ATOM 1533 C CA . SER A 1 211 ? 9.004 6.477 23.085 1.00 47.38 207 SER A CA 1
ATOM 1534 C C . SER A 1 211 ? 8.367 6.549 24.461 1.00 47.64 207 SER A C 1
ATOM 1535 O O . SER A 1 211 ? 8.671 5.706 25.311 1.00 48.72 207 SER A O 1
ATOM 1537 N N . LYS A 1 214 ? 5.042 4.285 25.011 1.00 49.49 210 LYS A N 1
ATOM 1538 C CA . LYS A 1 214 ? 4.993 2.825 24.886 1.00 49.17 210 LYS A CA 1
ATOM 1539 C C . LYS A 1 214 ? 6.225 2.146 25.522 1.00 48.89 210 LYS A C 1
ATOM 1540 O O . LYS A 1 214 ? 7.375 2.481 25.189 1.00 49.95 210 LYS A O 1
ATOM 1542 N N . PRO A 1 215 ? 5.994 1.203 26.459 1.00 47.88 211 PRO A N 1
ATOM 1543 C CA . PRO A 1 215 ? 7.102 0.485 27.085 1.00 46.49 211 PRO A CA 1
ATOM 1544 C C . PRO A 1 215 ? 7.718 -0.474 26.090 1.00 45.20 211 PRO A C 1
ATOM 1545 O O . PRO A 1 215 ? 7.180 -0.675 24.997 1.00 45.58 211 PRO A O 1
ATOM 1549 N N . ALA A 1 216 ? 8.840 -1.073 26.447 1.00 43.56 212 ALA A N 1
ATOM 1550 C CA . ALA A 1 216 ? 9.557 -1.860 25.471 1.00 41.88 212 ALA A CA 1
ATOM 1551 C C . ALA A 1 216 ? 10.144 -3.105 26.081 1.00 40.79 212 ALA A C 1
ATOM 1552 O O . ALA A 1 216 ? 10.296 -3.196 27.311 1.00 39.98 212 ALA A O 1
ATOM 1554 N N . ILE A 1 217 ? 10.438 -4.064 25.205 1.00 39.03 213 ILE A N 1
ATOM 1555 C CA . ILE A 1 217 ? 11.348 -5.159 25.502 1.00 38.27 213 ILE A CA 1
ATOM 1556 C C . ILE A 1 217 ? 12.420 -5.160 24.410 1.00 37.50 213 ILE A C 1
ATOM 1557 O O . ILE A 1 217 ? 12.103 -5.001 23.229 1.00 37.29 213 ILE A O 1
ATOM 1562 N N . THR A 1 218 ? 13.678 -5.346 24.812 1.00 36.32 214 THR A N 1
ATOM 1563 C CA . THR A 1 218 ? 14.824 -5.198 23.918 1.00 34.97 214 THR A CA 1
ATOM 1564 C C . THR A 1 218 ? 15.446 -6.561 23.641 1.00 35.24 214 THR A C 1
ATOM 1565 O O . THR A 1 218 ? 15.771 -7.306 24.569 1.00 36.05 214 THR A O 1
ATOM 1569 N N . TYR A 1 219 ? 15.593 -6.898 22.361 1.00 35.01 215 TYR A N 1
ATOM 1570 C CA . TYR A 1 219 ? 16.019 -8.241 21.963 1.00 34.48 215 TYR A CA 1
ATOM 1571 C C . TYR A 1 219 ? 17.253 -8.266 21.061 1.00 34.03 215 TYR A C 1
ATOM 1572 O O . TYR A 1 219 ? 17.683 -9.346 20.631 1.00 34.04 215 TYR A O 1
ATOM 1581 N N . GLY A 1 220 ? 17.798 -7.091 20.763 1.00 33.03 216 GLY A N 1
ATOM 1582 C CA . GLY A 1 220 ? 19.024 -7.008 19.992 1.00 32.58 216 GLY A CA 1
ATOM 1583 C C . GLY A 1 220 ? 19.810 -5.762 20.280 1.00 32.14 216 GLY A C 1
ATOM 1584 O O . GLY A 1 220 ? 19.233 -4.726 20.580 1.00 31.83 216 GLY A O 1
ATOM 1585 N N . THR A 1 221 ? 21.135 -5.871 20.188 1.00 32.19 217 THR A N 1
ATOM 1586 C CA . THR A 1 221 ? 22.046 -4.756 20.456 1.00 33.01 217 THR A CA 1
ATOM 1587 C C . THR A 1 221 ? 23.109 -4.627 19.352 1.00 32.51 217 THR A C 1
ATOM 1588 O O . THR A 1 221 ? 23.404 -5.576 18.662 1.00 31.98 217 THR A O 1
ATOM 1592 N N . ARG A 1 222 ? 23.718 -3.457 19.201 1.00 33.08 218 ARG A N 1
ATOM 1593 C CA . ARG A 1 222 ? 24.816 -3.352 18.250 1.00 33.18 218 ARG A CA 1
ATOM 1594 C C . ARG A 1 222 ? 26.129 -3.812 18.885 1.00 33.77 218 ARG A C 1
ATOM 1595 O O . ARG A 1 222 ? 26.253 -3.827 20.093 1.00 33.84 218 ARG A O 1
ATOM 1603 N N . GLY A 1 223 ? 27.087 -4.220 18.052 1.00 34.24 219 GLY A N 1
ATOM 1604 C CA . GLY A 1 223 ? 28.468 -4.378 18.479 1.00 34.62 219 GLY A CA 1
ATOM 1605 C C . GLY A 1 223 ? 29.173 -3.030 18.541 1.00 35.41 219 GLY A C 1
ATOM 1606 O O . GLY A 1 223 ? 28.545 -1.971 18.363 1.00 35.14 219 GLY A O 1
ATOM 1607 N N . ASN A 1 224 ? 30.478 -3.065 18.816 1.00 35.60 220 ASN A N 1
ATOM 1608 C CA . ASN A 1 224 ? 31.279 -1.849 18.814 1.00 35.73 220 ASN A CA 1
ATOM 1609 C C . ASN A 1 224 ? 32.753 -2.081 18.492 1.00 35.54 220 ASN A C 1
ATOM 1610 O O . ASN A 1 224 ? 33.294 -3.148 18.748 1.00 35.71 220 ASN A O 1
ATOM 1615 N N . SER A 1 225 ? 33.390 -1.074 17.911 1.00 35.04 221 SER A N 1
ATOM 1616 C CA . SER A 1 225 ? 34.826 -1.090 17.764 1.00 35.23 221 SER A CA 1
ATOM 1617 C C . SER A 1 225 ? 35.366 0.302 18.123 1.00 35.23 221 SER A C 1
ATOM 1618 O O . SER A 1 225 ? 35.017 1.302 17.497 1.00 36.52 221 SER A O 1
ATOM 1621 N N . TYR A 1 226 ? 36.175 0.360 19.172 1.00 33.92 222 TYR A N 1
ATOM 1622 C CA . TYR A 1 226 ? 36.726 1.597 19.654 1.00 32.27 222 TYR A CA 1
ATOM 1623 C C . TYR A 1 226 ? 38.171 1.758 19.157 1.00 32.35 222 TYR A C 1
ATOM 1624 O O . TYR A 1 226 ? 39.009 0.883 19.373 1.00 31.62 222 TYR A O 1
ATOM 1633 N N . PHE A 1 227 ? 38.439 2.871 18.475 1.00 32.14 223 PHE A N 1
ATOM 1634 C CA . PHE A 1 227 ? 39.756 3.151 17.916 1.00 32.47 223 PHE A CA 1
ATOM 1635 C C . PHE A 1 227 ? 40.434 4.322 18.621 1.00 32.79 223 PHE A C 1
ATOM 1636 O O . PHE A 1 227 ? 39.792 5.286 19.022 1.00 33.65 223 PHE A O 1
ATOM 1644 N N . MET A 1 228 ? 41.732 4.187 18.814 1.00 33.60 224 MET A N 1
ATOM 1645 C CA . MET A 1 228 ? 42.575 5.255 19.271 1.00 34.90 224 MET A CA 1
ATOM 1646 C C . MET A 1 228 ? 43.582 5.493 18.174 1.00 34.95 224 MET A C 1
ATOM 1647 O O . MET A 1 228 ? 44.183 4.549 17.679 1.00 35.38 224 MET A O 1
ATOM 1652 N N . VAL A 1 229 ? 43.760 6.752 17.780 1.00 35.45 225 VAL A N 1
ATOM 1653 C CA . VAL A 1 229 ? 44.715 7.105 16.741 1.00 35.34 225 VAL A CA 1
ATOM 1654 C C . VAL A 1 229 ? 45.722 8.089 17.309 1.00 35.88 225 VAL A C 1
ATOM 1655 O O . VAL A 1 229 ? 45.419 9.272 17.459 1.00 35.96 225 VAL A O 1
ATOM 1659 N N . GLU A 1 230 ? 46.923 7.595 17.605 1.00 36.49 226 GLU A N 1
ATOM 1660 C CA . GLU A 1 230 ? 48.001 8.420 18.115 1.00 37.56 226 GLU A CA 1
ATOM 1661 C C . GLU A 1 230 ? 48.860 9.004 16.990 1.00 37.29 226 GLU A C 1
ATOM 1662 O O . GLU A 1 230 ? 49.330 8.286 16.109 1.00 37.24 226 GLU A O 1
ATOM 1668 N N . VAL A 1 231 ? 49.021 10.324 17.002 1.00 37.26 227 VAL A N 1
ATOM 1669 C CA . VAL A 1 231 ? 50.014 10.967 16.161 1.00 37.59 227 VAL A CA 1
ATOM 1670 C C . VAL A 1 231 ? 51.055 11.642 17.067 1.00 38.54 227 VAL A C 1
ATOM 1671 O O . VAL A 1 231 ? 50.719 12.471 17.906 1.00 38.11 227 VAL A O 1
ATOM 1675 N N . LYS A 1 232 ? 52.321 11.286 16.884 1.00 40.74 228 LYS A N 1
ATOM 1676 C CA . LYS A 1 232 ? 53.391 11.727 17.778 1.00 42.56 228 LYS A CA 1
ATOM 1677 C C . LYS A 1 232 ? 54.555 12.347 17.019 1.00 43.70 228 LYS A C 1
ATOM 1678 O O . LYS A 1 232 ? 55.090 11.746 16.092 1.00 43.39 228 LYS A O 1
ATOM 1684 N N . CYS A 1 233 ? 54.919 13.563 17.428 1.00 46.45 229 CYS A N 1
ATOM 1685 C CA . CYS A 1 233 ? 56.153 14.241 17.004 1.00 47.00 229 CYS A CA 1
ATOM 1686 C C . CYS A 1 233 ? 57.249 13.960 18.050 1.00 46.78 229 CYS A C 1
ATOM 1687 O O . CYS A 1 233 ? 58.108 13.098 17.870 1.00 47.35 229 CYS A O 1
ATOM 1690 N N . ARG A 1 234 ? 57.192 14.676 19.164 1.00 46.15 230 ARG A N 1
ATOM 1691 C CA . ARG A 1 234 ? 57.997 14.359 20.320 1.00 45.11 230 ARG A CA 1
ATOM 1692 C C . ARG A 1 234 ? 56.996 14.490 21.430 1.00 44.51 230 ARG A C 1
ATOM 1693 O O . ARG A 1 234 ? 55.857 14.874 21.181 1.00 44.75 230 ARG A O 1
ATOM 1701 N N . ASP A 1 235 ? 57.412 14.164 22.641 1.00 43.44 231 ASP A N 1
ATOM 1702 C CA . ASP A 1 235 ? 56.541 14.191 23.798 1.00 42.69 231 ASP A CA 1
ATOM 1703 C C . ASP A 1 235 ? 56.254 15.618 24.258 1.00 40.86 231 ASP A C 1
ATOM 1704 O O . ASP A 1 235 ? 55.155 15.901 24.697 1.00 41.05 231 ASP A O 1
ATOM 1709 N N . GLN A 1 236 ? 57.243 16.501 24.167 1.00 38.29 232 GLN A N 1
ATOM 1710 C CA . GLN A 1 236 ? 57.078 17.882 24.624 1.00 36.40 232 GLN A CA 1
ATOM 1711 C C . GLN A 1 236 ? 56.282 18.715 23.585 1.00 35.39 232 GLN A C 1
ATOM 1712 O O . GLN A 1 236 ? 56.482 18.577 22.373 1.00 34.58 232 GLN A O 1
ATOM 1718 N N . ASP A 1 237 ? 55.369 19.555 24.076 1.00 33.75 233 ASP A N 1
ATOM 1719 C CA . ASP A 1 237 ? 54.614 20.470 23.232 1.00 32.76 233 ASP A CA 1
ATOM 1720 C C . ASP A 1 237 ? 55.513 21.613 22.806 1.00 31.64 233 ASP A C 1
ATOM 1721 O O . ASP A 1 237 ? 56.605 21.788 23.368 1.00 31.39 233 ASP A O 1
ATOM 1726 N N . PHE A 1 238 ? 55.048 22.397 21.833 1.00 30.43 234 PHE A N 1
ATOM 1727 C CA . PHE A 1 238 ? 55.778 23.572 21.359 1.00 30.89 234 PHE A CA 1
ATOM 1728 C C . PHE A 1 238 ? 54.954 24.839 21.577 1.00 30.79 234 PHE A C 1
ATOM 1729 O O . PHE A 1 238 ? 53.712 24.812 21.535 1.00 30.20 234 PHE A O 1
ATOM 1737 N N . HIS A 1 239 ? 55.660 25.951 21.772 1.00 30.39 235 HIS A N 1
ATOM 1738 C CA . HIS A 1 239 ? 55.055 27.280 21.750 1.00 29.93 235 HIS A CA 1
ATOM 1739 C C . HIS A 1 239 ? 54.636 27.515 20.293 1.00 29.67 235 HIS A C 1
ATOM 1740 O O . HIS A 1 239 ? 55.441 27.366 19.392 1.00 29.07 235 HIS A O 1
ATOM 1747 N N . SER A 1 240 ? 53.384 27.884 20.061 1.00 29.61 236 SER A N 1
ATOM 1748 C CA . SER A 1 240 ? 52.854 27.872 18.690 1.00 29.35 236 SER A CA 1
ATOM 1749 C C . SER A 1 240 ? 53.348 29.031 17.846 1.00 29.71 236 SER A C 1
ATOM 1750 O O . SER A 1 240 ? 53.173 29.034 16.635 1.00 29.54 236 SER A O 1
ATOM 1753 N N . GLY A 1 241 ? 53.962 30.021 18.494 1.00 30.31 237 GLY A N 1
ATOM 1754 C CA . GLY A 1 241 ? 54.593 31.128 17.794 1.00 31.09 237 GLY A CA 1
ATOM 1755 C C . GLY A 1 241 ? 56.082 30.946 17.573 1.00 31.82 237 GLY A C 1
ATOM 1756 O O . GLY A 1 241 ? 56.588 31.185 16.473 1.00 33.35 237 GLY A O 1
ATOM 1757 N N . THR A 1 242 ? 56.784 30.525 18.615 1.00 31.75 238 THR A N 1
ATOM 1758 C CA . THR A 1 242 ? 58.221 30.311 18.557 1.00 31.82 238 THR A CA 1
ATOM 1759 C C . THR A 1 242 ? 58.533 29.213 17.554 1.00 32.09 238 THR A C 1
ATOM 1760 O O . THR A 1 242 ? 59.528 29.308 16.849 1.00 32.87 238 THR A O 1
ATOM 1764 N N . PHE A 1 243 ? 57.665 28.201 17.461 1.00 31.55 239 PHE A N 1
ATOM 1765 C CA . PHE A 1 243 ? 57.843 27.112 16.490 1.00 31.39 239 PHE A CA 1
ATOM 1766 C C . PHE A 1 243 ? 56.770 27.054 15.379 1.00 30.52 239 PHE A C 1
ATOM 1767 O O . PHE A 1 243 ? 56.694 26.082 14.642 1.00 30.70 239 PHE A O 1
ATOM 1775 N N . GLY A 1 244 ? 55.945 28.087 15.255 1.00 30.57 240 GLY A N 1
ATOM 1776 C CA . GLY A 1 244 ? 54.840 28.075 14.271 1.00 30.43 240 GLY A CA 1
ATOM 1777 C C . GLY A 1 244 ? 55.334 28.286 12.847 1.00 30.65 240 GLY A C 1
ATOM 1778 O O . GLY A 1 244 ? 56.072 29.233 12.585 1.00 30.41 240 GLY A O 1
ATOM 1779 N N . GLY A 1 245 ? 54.937 27.390 11.941 1.00 31.12 241 GLY A N 1
ATOM 1780 C CA . GLY A 1 245 ? 55.278 27.479 10.521 1.00 31.55 241 GLY A CA 1
ATOM 1781 C C . GLY A 1 245 ? 56.230 26.439 9.967 1.00 32.58 241 GLY A C 1
ATOM 1782 O O . GLY A 1 245 ? 56.365 26.322 8.746 1.00 32.52 241 GLY A O 1
ATOM 1783 N N . ILE A 1 246 ? 56.902 25.678 10.841 1.00 33.66 242 ILE A N 1
ATOM 1784 C CA . ILE A 1 246 ? 58.010 24.805 10.421 1.00 33.38 242 ILE A CA 1
ATOM 1785 C C . ILE A 1 246 ? 57.833 23.322 10.783 1.00 34.25 242 ILE A C 1
ATOM 1786 O O . ILE A 1 246 ? 58.645 22.482 10.379 1.00 34.20 242 ILE A O 1
ATOM 1791 N N . LEU A 1 247 ? 56.777 22.997 11.533 1.00 34.60 243 LEU A N 1
ATOM 1792 C CA . LEU A 1 247 ? 56.507 21.605 11.899 1.00 34.61 243 LEU A CA 1
ATOM 1793 C C . LEU A 1 247 ? 55.375 20.952 11.131 1.00 34.93 243 LEU A C 1
ATOM 1794 O O . LEU A 1 247 ? 54.424 21.612 10.711 1.00 34.80 243 LEU A O 1
ATOM 1799 N N . HIS A 1 248 ? 55.490 19.638 10.958 1.00 35.79 244 HIS A N 1
ATOM 1800 C CA . HIS A 1 248 ? 54.348 18.791 10.687 1.00 36.33 244 HIS A CA 1
ATOM 1801 C C . HIS A 1 248 ? 53.678 18.634 12.040 1.00 35.87 244 HIS A C 1
ATOM 1802 O O . HIS A 1 248 ? 54.169 17.904 12.915 1.00 36.33 244 HIS A O 1
ATOM 1809 N N . GLU A 1 249 ? 52.577 19.344 12.237 1.00 34.79 245 GLU A N 1
ATOM 1810 C CA . GLU A 1 249 ? 51.938 19.378 13.546 1.00 33.33 245 GLU A CA 1
ATOM 1811 C C . GLU A 1 249 ? 51.033 18.166 13.766 1.00 32.62 245 GLU A C 1
ATOM 1812 O O . GLU A 1 249 ? 50.130 17.916 12.958 1.00 32.77 245 GLU A O 1
ATOM 1818 N N . PRO A 1 250 ? 51.287 17.400 14.852 1.00 32.19 246 PRO A N 1
ATOM 1819 C CA . PRO A 1 250 ? 50.433 16.270 15.220 1.00 32.52 246 PRO A CA 1
ATOM 1820 C C . PRO A 1 250 ? 48.929 16.573 15.103 1.00 32.63 246 PRO A C 1
ATOM 1821 O O . PRO A 1 250 ? 48.205 15.747 14.552 1.00 32.83 246 PRO A O 1
ATOM 1825 N N . MET A 1 251 ? 48.475 17.736 15.600 1.00 33.55 247 MET A N 1
ATOM 1826 C CA . MET A 1 251 ? 47.045 18.117 15.488 1.00 34.03 247 MET A CA 1
ATOM 1827 C C . MET A 1 251 ? 46.558 18.243 14.039 1.00 34.49 247 MET A C 1
ATOM 1828 O O . MET A 1 251 ? 45.421 17.866 13.731 1.00 35.18 247 MET A O 1
ATOM 1833 N N . ALA A 1 252 ? 47.399 18.779 13.155 1.00 34.64 248 ALA A N 1
ATOM 1834 C CA . ALA A 1 252 ? 47.019 18.918 11.753 1.00 35.03 248 ALA A CA 1
ATOM 1835 C C . ALA A 1 252 ? 46.826 17.527 11.093 1.00 35.13 248 ALA A C 1
ATOM 1836 O O . ALA A 1 252 ? 45.870 17.334 10.369 1.00 36.42 248 ALA A O 1
ATOM 1838 N N . ASP A 1 253 ? 47.740 16.586 11.362 1.00 34.74 249 ASP A N 1
ATOM 1839 C CA . ASP A 1 253 ? 47.647 15.198 10.916 1.00 34.43 249 ASP A CA 1
ATOM 1840 C C . ASP A 1 253 ? 46.395 14.492 11.497 1.00 33.78 249 ASP A C 1
ATOM 1841 O O . ASP A 1 253 ? 45.628 13.878 10.768 1.00 33.81 249 ASP A O 1
ATOM 1846 N N . LEU A 1 254 ? 46.189 14.604 12.805 1.00 32.53 250 LEU A N 1
ATOM 1847 C CA . LEU A 1 254 ? 45.057 13.947 13.457 1.00 32.44 250 LEU A CA 1
ATOM 1848 C C . LEU A 1 254 ? 43.718 14.444 12.955 1.00 31.90 250 LEU A C 1
ATOM 1849 O O . LEU A 1 254 ? 42.829 13.637 12.652 1.00 32.95 250 LEU A O 1
ATOM 1854 N N . VAL A 1 255 ? 43.578 15.759 12.817 1.00 31.69 251 VAL A N 1
ATOM 1855 C CA . VAL A 1 255 ? 42.366 16.350 12.290 1.00 31.32 251 VAL A CA 1
ATOM 1856 C C . VAL A 1 255 ? 42.050 15.890 10.850 1.00 31.97 251 VAL A C 1
ATOM 1857 O O . VAL A 1 255 ? 40.877 15.684 10.487 1.00 32.01 251 VAL A O 1
ATOM 1861 N N . ALA A 1 256 ? 43.088 15.728 10.039 1.00 31.82 252 ALA A N 1
ATOM 1862 C CA . ALA A 1 256 ? 42.921 15.184 8.703 1.00 32.35 252 ALA A CA 1
ATOM 1863 C C . ALA A 1 256 ? 42.537 13.691 8.751 1.00 32.88 252 ALA A C 1
ATOM 1864 O O . ALA A 1 256 ? 41.715 13.237 7.967 1.00 33.40 252 ALA A O 1
ATOM 1866 N N . LEU A 1 257 ? 43.145 12.929 9.660 1.00 33.30 253 LEU A N 1
ATOM 1867 C CA . LEU A 1 257 ? 42.762 11.527 9.876 1.00 32.61 253 LEU A CA 1
ATOM 1868 C C . LEU A 1 257 ? 41.323 11.371 10.323 1.00 32.50 253 LEU A C 1
ATOM 1869 O O . LEU A 1 257 ? 40.577 10.604 9.741 1.00 33.07 253 LEU A O 1
ATOM 1874 N N . LEU A 1 258 ? 40.941 12.099 11.358 1.00 33.23 254 LEU A N 1
ATOM 1875 C CA . LEU A 1 258 ? 39.563 12.093 11.856 1.00 34.07 254 LEU A CA 1
ATOM 1876 C C . LEU A 1 258 ? 38.542 12.596 10.834 1.00 34.73 254 LEU A C 1
ATOM 1877 O O . LEU A 1 258 ? 37.422 12.082 10.768 1.00 36.01 254 LEU A O 1
ATOM 1882 N N . GLY A 1 259 ? 38.926 13.601 10.045 1.00 34.32 255 GLY A N 1
ATOM 1883 C CA . GLY A 1 259 ? 38.067 14.153 9.018 1.00 34.58 255 GLY A CA 1
ATOM 1884 C C . GLY A 1 259 ? 37.867 13.288 7.788 1.00 34.97 255 GLY A C 1
ATOM 1885 O O . GLY A 1 259 ? 37.044 13.606 6.943 1.00 35.96 255 GLY A O 1
ATOM 1886 N N . SER A 1 260 ? 38.614 12.195 7.692 1.00 34.86 256 SER A N 1
ATOM 1887 C CA . SER A 1 260 ? 38.568 11.283 6.551 1.00 34.58 256 SER A CA 1
ATOM 1888 C C . SER A 1 260 ? 37.594 10.096 6.746 1.00 34.11 256 SER A C 1
ATOM 1889 O O . SER A 1 260 ? 37.469 9.251 5.873 1.00 33.06 256 SER A O 1
ATOM 1892 N N . LEU A 1 261 ? 36.920 10.050 7.896 1.00 34.01 257 LEU A N 1
ATOM 1893 C CA . LEU A 1 261 ? 36.188 8.863 8.356 1.00 33.73 257 LEU A CA 1
ATOM 1894 C C . LEU A 1 261 ? 34.711 8.800 7.975 1.00 34.57 257 LEU A C 1
ATOM 1895 O O . LEU A 1 261 ? 34.195 7.721 7.717 1.00 34.46 257 LEU A O 1
ATOM 1900 N N . VAL A 1 262 ? 34.039 9.951 7.960 1.00 35.26 258 VAL A N 1
ATOM 1901 C CA . VAL A 1 262 ? 32.589 10.014 7.797 1.00 36.24 258 VAL A CA 1
ATOM 1902 C C . VAL A 1 262 ? 32.224 11.290 7.017 1.00 37.34 258 VAL A C 1
ATOM 1903 O O . VAL A 1 262 ? 32.920 12.307 7.104 1.00 38.45 258 VAL A O 1
ATOM 1907 N N . ASP A 1 263 ? 31.163 11.261 6.224 1.00 37.85 259 ASP A N 1
ATOM 1908 C CA . ASP A 1 263 ? 30.805 12.499 5.526 1.00 37.74 259 ASP A CA 1
ATOM 1909 C C . ASP A 1 263 ? 29.658 13.252 6.215 1.00 38.16 259 ASP A C 1
ATOM 1910 O O . ASP A 1 263 ? 29.182 12.824 7.284 1.00 37.16 259 ASP A O 1
ATOM 1915 N N . SER A 1 264 ? 29.224 14.372 5.630 1.00 38.78 260 SER A N 1
ATOM 1916 C CA . SER A 1 264 ? 28.166 15.179 6.272 1.00 39.92 260 SER A CA 1
ATOM 1917 C C . SER A 1 264 ? 26.796 14.480 6.367 1.00 40.16 260 SER A C 1
ATOM 1918 O O . SER A 1 264 ? 25.959 14.877 7.170 1.00 40.58 260 SER A O 1
ATOM 1921 N N . SER A 1 265 ? 26.577 13.423 5.584 1.00 40.16 261 SER A N 1
ATOM 1922 C CA . SER A 1 265 ? 25.331 12.645 5.692 1.00 40.10 261 SER A CA 1
ATOM 1923 C C . SER A 1 265 ? 25.392 11.462 6.674 1.00 39.54 261 SER A C 1
ATOM 1924 O O . SER A 1 265 ? 24.443 10.682 6.786 1.00 40.23 261 SER A O 1
ATOM 1927 N N . GLY A 1 266 ? 26.489 11.343 7.405 1.00 38.16 262 GLY A N 1
ATOM 1928 C CA . GLY A 1 266 ? 26.654 10.217 8.299 1.00 37.66 262 GLY A CA 1
ATOM 1929 C C . GLY A 1 266 ? 27.254 8.976 7.643 1.00 36.71 262 GLY A C 1
ATOM 1930 O O . GLY A 1 266 ? 27.544 7.988 8.327 1.00 37.44 262 GLY A O 1
ATOM 1931 N N . HIS A 1 267 ? 27.462 9.033 6.334 1.00 35.07 263 HIS A N 1
ATOM 1932 C CA . HIS A 1 267 ? 27.953 7.889 5.581 1.00 34.12 263 HIS A CA 1
ATOM 1933 C C . HIS A 1 267 ? 29.441 7.709 5.851 1.00 33.29 263 HIS A C 1
ATOM 1934 O O . HIS A 1 267 ? 30.236 8.653 5.711 1.00 33.15 263 HIS A O 1
ATOM 1941 N N . ILE A 1 268 ? 29.790 6.491 6.264 1.00 32.41 264 ILE A N 1
ATOM 1942 C CA . ILE A 1 268 ? 31.147 6.142 6.648 1.00 31.29 264 ILE A CA 1
ATOM 1943 C C . ILE A 1 268 ? 32.031 5.916 5.415 1.00 30.59 264 ILE A C 1
ATOM 1944 O O . ILE A 1 268 ? 31.696 5.145 4.538 1.00 29.52 264 ILE A O 1
ATOM 1949 N N . LEU A 1 269 ? 33.188 6.563 5.417 1.00 30.53 265 LEU A N 1
ATOM 1950 C CA . LEU A 1 269 ? 34.081 6.615 4.261 1.00 30.91 265 LEU A CA 1
ATOM 1951 C C . LEU A 1 269 ? 35.207 5.571 4.240 1.00 31.20 265 LEU A C 1
ATOM 1952 O O . LEU A 1 269 ? 35.956 5.497 3.269 1.00 32.48 265 LEU A O 1
ATOM 1957 N N . VAL A 1 270 ? 35.332 4.770 5.298 1.00 31.52 266 VAL A N 1
ATOM 1958 C CA . VAL A 1 270 ? 36.308 3.673 5.331 1.00 30.43 266 VAL A CA 1
ATOM 1959 C C . VAL A 1 270 ? 35.908 2.633 4.283 1.00 30.62 266 VAL A C 1
ATOM 1960 O O . VAL A 1 270 ? 34.794 2.107 4.353 1.00 30.65 266 VAL A O 1
ATOM 1964 N N . PRO A 1 271 ? 36.779 2.370 3.279 1.00 31.06 267 PRO A N 1
ATOM 1965 C CA . PRO A 1 271 ? 36.423 1.321 2.295 1.00 31.56 267 PRO A CA 1
ATOM 1966 C C . PRO A 1 271 ? 36.244 -0.085 2.900 1.00 32.66 267 PRO A C 1
ATOM 1967 O O . PRO A 1 271 ? 37.012 -0.488 3.793 1.00 33.57 267 PRO A O 1
ATOM 1971 N N . GLY A 1 272 ? 35.220 -0.800 2.422 1.00 32.17 268 GLY A N 1
ATOM 1972 C CA . GLY A 1 272 ? 34.874 -2.125 2.914 1.00 31.46 268 GLY A CA 1
ATOM 1973 C C . GLY A 1 272 ? 33.816 -2.174 4.011 1.00 31.48 268 GLY A C 1
ATOM 1974 O O . GLY A 1 272 ? 33.206 -3.197 4.227 1.00 30.61 268 GLY A O 1
ATOM 1975 N N . ILE A 1 273 ? 33.584 -1.069 4.706 1.00 32.16 269 ILE A N 1
ATOM 1976 C CA . ILE A 1 273 ? 32.694 -1.074 5.886 1.00 32.48 269 ILE A CA 1
ATOM 1977 C C . ILE A 1 273 ? 31.249 -1.582 5.665 1.00 32.16 269 ILE A C 1
ATOM 1978 O O . ILE A 1 273 ? 30.640 -2.120 6.589 1.00 32.43 269 ILE A O 1
ATOM 1983 N N . TYR A 1 274 ? 30.713 -1.447 4.453 1.00 32.02 270 TYR A N 1
ATOM 1984 C CA . TYR A 1 274 ? 29.322 -1.862 4.189 1.00 31.57 270 TYR A CA 1
ATOM 1985 C C . TYR A 1 274 ? 29.211 -3.221 3.510 1.00 31.13 270 TYR A C 1
ATOM 1986 O O . TYR A 1 274 ? 28.127 -3.746 3.333 1.00 30.72 270 TYR A O 1
ATOM 1995 N N . ASP A 1 275 ? 30.353 -3.787 3.158 1.00 31.57 271 ASP A N 1
ATOM 1996 C CA . ASP A 1 275 ? 30.415 -5.046 2.445 1.00 32.64 271 ASP A CA 1
ATOM 1997 C C . ASP A 1 275 ? 29.534 -6.141 3.027 1.00 32.24 271 ASP A C 1
ATOM 1998 O O . ASP A 1 275 ? 28.821 -6.821 2.281 1.00 32.15 271 ASP A O 1
ATOM 2003 N N . GLU A 1 276 ? 29.584 -6.291 4.346 1.00 32.29 272 GLU A N 1
ATOM 2004 C CA . GLU A 1 276 ? 28.959 -7.412 5.026 1.00 33.61 272 GLU A CA 1
ATOM 2005 C C . GLU A 1 276 ? 27.696 -7.089 5.834 1.00 32.40 272 GLU A C 1
ATOM 2006 O O . GLU A 1 276 ? 27.171 -7.973 6.524 1.00 32.14 272 GLU A O 1
ATOM 2012 N N . VAL A 1 277 ? 27.199 -5.850 5.752 1.00 31.75 273 VAL A N 1
ATOM 2013 C CA . VAL A 1 277 ? 25.912 -5.496 6.392 1.00 31.04 273 VAL A CA 1
ATOM 2014 C C . VAL A 1 277 ? 24.799 -6.305 5.734 1.00 31.76 273 VAL A C 1
ATOM 2015 O O . VAL A 1 277 ? 24.738 -6.362 4.508 1.00 31.79 273 VAL A O 1
ATOM 2019 N N . VAL A 1 278 ? 23.924 -6.950 6.511 1.00 32.43 274 VAL A N 1
ATOM 2020 C CA . VAL A 1 278 ? 22.860 -7.746 5.859 1.00 33.09 274 VAL A CA 1
ATOM 2021 C C . VAL A 1 278 ? 21.950 -6.859 5.002 1.00 32.89 274 VAL A C 1
ATOM 2022 O O . VAL A 1 278 ? 21.627 -5.733 5.412 1.00 32.82 274 VAL A O 1
ATOM 2026 N N . PRO A 1 279 ? 21.538 -7.366 3.822 1.00 32.48 275 PRO A N 1
ATOM 2027 C CA . PRO A 1 279 ? 20.651 -6.597 2.951 1.00 32.83 275 PRO A CA 1
ATOM 2028 C C . PRO A 1 279 ? 19.310 -6.329 3.623 1.00 32.89 275 PRO A C 1
ATOM 2029 O O . PRO A 1 279 ? 18.749 -7.224 4.255 1.00 32.93 275 PRO A O 1
ATOM 2033 N N . LEU A 1 280 ? 18.828 -5.096 3.504 1.00 33.33 276 LEU A N 1
ATOM 2034 C CA . LEU A 1 280 ? 17.477 -4.748 3.921 1.00 33.62 276 LEU A CA 1
ATOM 2035 C C . LEU A 1 280 ? 16.460 -5.480 3.050 1.00 34.30 276 LEU A C 1
ATOM 2036 O O . LEU A 1 280 ? 16.570 -5.448 1.810 1.00 35.01 276 LEU A O 1
ATOM 2041 N N . THR A 1 281 ? 15.505 -6.167 3.696 1.00 34.90 277 THR A N 1
ATOM 2042 C CA . THR A 1 281 ? 14.418 -6.881 3.000 1.00 35.01 277 THR A CA 1
ATOM 2043 C C . THR A 1 281 ? 13.063 -6.242 3.292 1.00 35.54 277 THR A C 1
ATOM 2044 O O . THR A 1 281 ? 12.915 -5.480 4.240 1.00 35.19 277 THR A O 1
ATOM 2048 N N . GLU A 1 282 ? 12.089 -6.547 2.440 1.00 36.70 278 GLU A N 1
ATOM 2049 C CA . GLU A 1 282 ? 10.668 -6.247 2.655 1.00 37.56 278 GLU A CA 1
ATOM 2050 C C . GLU A 1 282 ? 10.140 -6.631 4.056 1.00 36.88 278 GLU A C 1
ATOM 2051 O O . GLU A 1 282 ? 9.487 -5.828 4.714 1.00 36.33 278 GLU A O 1
ATOM 2057 N N . GLU A 1 283 ? 10.414 -7.866 4.471 1.00 36.66 279 GLU A N 1
ATOM 2058 C CA . GLU A 1 283 ? 10.042 -8.395 5.776 1.00 36.82 279 GLU A CA 1
ATOM 2059 C C . GLU A 1 283 ? 10.552 -7.486 6.887 1.00 36.59 279 GLU A C 1
ATOM 2060 O O . GLU A 1 283 ? 9.798 -7.103 7.795 1.00 36.52 279 GLU A O 1
ATOM 2066 N N . GLU A 1 284 ? 11.845 -7.167 6.798 1.00 36.11 280 GLU A N 1
ATOM 2067 C CA . GLU A 1 284 ? 12.537 -6.332 7.765 1.00 35.81 280 GLU A CA 1
ATOM 2068 C C . GLU A 1 284 ? 11.955 -4.931 7.807 1.00 35.66 280 GLU A C 1
ATOM 2069 O O . GLU A 1 284 ? 11.670 -4.417 8.883 1.00 34.85 280 GLU A O 1
ATOM 2075 N N . ILE A 1 285 ? 11.774 -4.324 6.636 1.00 35.87 281 ILE A N 1
ATOM 2076 C CA . ILE A 1 285 ? 11.128 -3.018 6.539 1.00 36.51 281 ILE A CA 1
ATOM 2077 C C . ILE A 1 285 ? 9.778 -3.012 7.293 1.00 36.62 281 ILE A C 1
ATOM 2078 O O . ILE A 1 285 ? 9.465 -2.073 8.027 1.00 36.27 281 ILE A O 1
ATOM 2083 N N . ASN A 1 286 ? 9.005 -4.078 7.124 1.00 36.79 282 ASN A N 1
ATOM 2084 C CA . ASN A 1 286 ? 7.690 -4.202 7.753 1.00 37.32 282 ASN A CA 1
ATOM 2085 C C . ASN A 1 286 ? 7.715 -4.182 9.284 1.00 37.65 282 ASN A C 1
ATOM 2086 O O . ASN A 1 286 ? 6.889 -3.532 9.913 1.00 37.98 282 ASN A O 1
ATOM 2091 N N . THR A 1 287 ? 8.682 -4.888 9.857 1.00 37.84 283 THR A N 1
ATOM 2092 C CA . THR A 1 287 ? 8.976 -4.872 11.282 1.00 38.36 283 THR A CA 1
ATOM 2093 C C . THR A 1 287 ? 9.185 -3.451 11.830 1.00 38.01 283 THR A C 1
ATOM 2094 O O . THR A 1 287 ? 8.724 -3.140 12.928 1.00 38.44 283 THR A O 1
ATOM 2098 N N . TYR A 1 288 ? 9.876 -2.605 11.068 1.00 37.31 284 TYR A N 1
ATOM 2099 C CA . TYR A 1 288 ? 10.100 -1.211 11.442 1.00 37.00 284 TYR A CA 1
ATOM 2100 C C . TYR A 1 288 ? 8.859 -0.351 11.342 1.00 37.34 284 TYR A C 1
ATOM 2101 O O . TYR A 1 288 ? 8.618 0.494 12.201 1.00 38.22 284 TYR A O 1
ATOM 2110 N N . LYS A 1 289 ? 8.064 -0.574 10.305 1.00 37.76 285 LYS A N 1
ATOM 2111 C CA . LYS A 1 289 ? 6.794 0.115 10.131 1.00 38.24 285 LYS A CA 1
ATOM 2112 C C . LYS A 1 289 ? 5.829 -0.154 11.292 1.00 38.71 285 LYS A C 1
ATOM 2113 O O . LYS A 1 289 ? 4.980 0.677 11.590 1.00 38.71 285 LYS A O 1
ATOM 2115 N N . ALA A 1 290 ? 5.974 -1.307 11.950 1.00 39.44 286 ALA A N 1
ATOM 2116 C CA . ALA A 1 290 ? 5.072 -1.703 13.040 1.00 40.21 286 ALA A CA 1
ATOM 2117 C C . ALA A 1 290 ? 5.477 -1.179 14.419 1.00 40.58 286 ALA A C 1
ATOM 2118 O O . ALA A 1 290 ? 4.758 -1.398 15.386 1.00 40.47 286 ALA A O 1
ATOM 2120 N N . ILE A 1 291 ? 6.630 -0.509 14.503 1.00 41.64 287 ILE A N 1
ATOM 2121 C CA . ILE A 1 291 ? 7.113 0.103 15.752 1.00 42.36 287 ILE A CA 1
ATOM 2122 C C . ILE A 1 291 ? 6.403 1.445 15.965 1.00 43.34 287 ILE A C 1
ATOM 2123 O O . ILE A 1 291 ? 6.111 2.157 15.000 1.00 42.86 287 ILE A O 1
ATOM 2128 N N . HIS A 1 292 ? 6.121 1.774 17.229 1.00 44.60 288 HIS A N 1
ATOM 2129 C CA . HIS A 1 292 ? 5.390 3.000 17.576 1.00 45.78 288 HIS A CA 1
ATOM 2130 C C . HIS A 1 292 ? 6.339 4.118 17.992 1.00 45.72 288 HIS A C 1
ATOM 2131 O O . HIS A 1 292 ? 6.885 4.093 19.090 1.00 46.26 288 HIS A O 1
ATOM 2138 N N . LEU A 1 293 ? 6.541 5.087 17.102 1.00 45.91 289 LEU A N 1
ATOM 2139 C CA . LEU A 1 293 ? 7.433 6.211 17.378 1.00 46.18 289 LEU A CA 1
ATOM 2140 C C . LEU A 1 293 ? 6.978 7.468 16.647 1.00 46.46 289 LEU A C 1
ATOM 2141 O O . LEU A 1 293 ? 7.011 7.534 15.419 1.00 46.38 289 LEU A O 1
ATOM 2146 N N . ASP A 1 294 ? 6.547 8.455 17.426 1.00 46.90 290 ASP A N 1
ATOM 2147 C CA . ASP A 1 294 ? 6.218 9.763 16.913 1.00 47.25 290 ASP A CA 1
ATOM 2148 C C . ASP A 1 294 ? 7.522 10.524 16.782 1.00 47.13 290 ASP A C 1
ATOM 2149 O O . ASP A 1 294 ? 8.226 10.753 17.771 1.00 46.82 290 ASP A O 1
ATOM 2154 N N . LEU A 1 295 ? 7.827 10.920 15.549 1.00 47.24 291 LEU A N 1
ATOM 2155 C CA . LEU A 1 295 ? 9.081 11.590 15.230 1.00 47.23 291 LEU A CA 1
ATOM 2156 C C . LEU A 1 295 ? 9.166 13.048 15.710 1.00 46.94 291 LEU A C 1
ATOM 2157 O O . LEU A 1 295 ? 10.263 13.569 15.934 1.00 47.06 291 LEU A O 1
ATOM 2162 N N . GLU A 1 296 ? 8.020 13.707 15.857 1.00 46.53 292 GLU A N 1
ATOM 2163 C CA . GLU A 1 296 ? 7.992 15.035 16.481 1.00 46.36 292 GLU A CA 1
ATOM 2164 C C . GLU A 1 296 ? 8.236 14.962 17.990 1.00 45.56 292 GLU A C 1
ATOM 2165 O O . GLU A 1 296 ? 8.836 15.872 18.554 1.00 45.19 292 GLU A O 1
ATOM 2169 N N . GLU A 1 297 ? 7.764 13.882 18.617 1.00 44.95 293 GLU A N 1
ATOM 2170 C CA . GLU A 1 297 ? 7.942 13.638 20.056 1.00 44.87 293 GLU A CA 1
ATOM 2171 C C . GLU A 1 297 ? 9.403 13.321 20.373 1.00 44.42 293 GLU A C 1
ATOM 2172 O O . GLU A 1 297 ? 9.955 13.796 21.363 1.00 44.50 293 GLU A O 1
ATOM 2175 N N . TYR A 1 298 ? 10.014 12.525 19.505 1.00 43.68 294 TYR A N 1
ATOM 2176 C CA . TYR A 1 298 ? 11.388 12.115 19.635 1.00 43.15 294 TYR A CA 1
ATOM 2177 C C . TYR A 1 298 ? 12.333 13.298 19.419 1.00 43.02 294 TYR A C 1
ATOM 2178 O O . TYR A 1 298 ? 13.272 13.480 20.179 1.00 41.93 294 TYR A O 1
ATOM 2187 N N . ARG A 1 299 ? 12.063 14.113 18.404 1.00 43.55 295 ARG A N 1
ATOM 2188 C CA . ARG A 1 299 ? 12.836 15.349 18.206 1.00 44.38 295 ARG A CA 1
ATOM 2189 C C . ARG A 1 299 ? 12.743 16.232 19.440 1.00 44.57 295 ARG A C 1
ATOM 2190 O O . ARG A 1 299 ? 13.734 16.824 19.847 1.00 44.49 295 ARG A O 1
ATOM 2194 N N . ASN A 1 300 ? 11.555 16.297 20.035 1.00 45.43 296 ASN A N 1
ATOM 2195 C CA . ASN A 1 300 ? 11.319 17.162 21.184 1.00 46.20 296 ASN A CA 1
ATOM 2196 C C . ASN A 1 300 ? 12.007 16.788 22.495 1.00 46.05 296 ASN A C 1
ATOM 2197 O O . ASN A 1 300 ? 12.544 17.650 23.183 1.00 46.26 296 ASN A O 1
ATOM 2202 N N . SER A 1 301 ? 11.984 15.507 22.844 1.00 46.23 297 SER A N 1
ATOM 2203 C CA . SER A 1 301 ? 12.654 15.054 24.065 1.00 46.49 297 SER A CA 1
ATOM 2204 C C . SER A 1 301 ? 14.179 15.067 23.946 1.00 45.97 297 SER A C 1
ATOM 2205 O O . SER A 1 301 ? 14.871 15.084 24.958 1.00 45.56 297 SER A O 1
ATOM 2208 N N . SER A 1 302 ? 14.678 15.063 22.707 1.00 45.65 298 SER A N 1
ATOM 2209 C CA . SER A 1 302 ? 16.111 15.063 22.394 1.00 45.19 298 SER A CA 1
ATOM 2210 C C . SER A 1 302 ? 16.612 16.483 22.197 1.00 45.08 298 SER A C 1
ATOM 2211 O O . SER A 1 302 ? 17.818 16.735 22.251 1.00 44.74 298 SER A O 1
ATOM 2214 N N . ARG A 1 303 ? 15.675 17.394 21.924 1.00 44.59 299 ARG A N 1
ATOM 2215 C CA . ARG A 1 303 ? 15.969 18.819 21.790 1.00 44.57 299 ARG A CA 1
ATOM 2216 C C . ARG A 1 303 ? 16.925 19.005 20.623 1.00 44.33 299 ARG A C 1
ATOM 2217 O O . ARG A 1 303 ? 17.862 19.810 20.660 1.00 44.57 299 ARG A O 1
ATOM 2225 N N . VAL A 1 304 ? 16.644 18.222 19.584 1.00 43.96 300 VAL A N 1
ATOM 2226 C CA . VAL A 1 304 ? 17.375 18.209 18.325 1.00 43.54 300 VAL A CA 1
ATOM 2227 C C . VAL A 1 304 ? 16.472 18.817 17.235 1.00 44.00 300 VAL A C 1
ATOM 2228 O O . VAL A 1 304 ? 15.322 18.396 17.051 1.00 43.37 300 VAL A O 1
ATOM 2232 N N . GLU A 1 305 ? 17.002 19.829 16.539 1.00 44.25 301 GLU A N 1
ATOM 2233 C CA . GLU A 1 305 ? 16.277 20.528 15.483 1.00 44.29 301 GLU A CA 1
ATOM 2234 C C . GLU A 1 305 ? 15.844 19.556 14.397 1.00 44.03 301 GLU A C 1
ATOM 2235 O O . GLU A 1 305 ? 14.647 19.418 14.113 1.00 44.26 301 GLU A O 1
ATOM 2238 N N . LYS A 1 306 ? 16.822 18.900 13.784 1.00 43.45 302 LYS A N 1
ATOM 2239 C CA . LYS A 1 306 ? 16.562 17.866 12.799 1.00 43.36 302 LYS A CA 1
ATOM 2240 C C . LYS A 1 306 ? 17.618 16.777 12.895 1.00 42.49 302 LYS A C 1
ATOM 2241 O O . LYS A 1 306 ? 18.778 17.031 13.264 1.00 42.62 302 LYS A O 1
ATOM 2247 N N . PHE A 1 307 ? 17.187 15.557 12.587 1.00 41.09 303 PHE A N 1
ATOM 2248 C CA . PHE A 1 307 ? 18.055 14.411 12.516 1.00 40.03 303 PHE A CA 1
ATOM 2249 C C . PHE A 1 307 ? 18.566 14.278 11.082 1.00 39.54 303 PHE A C 1
ATOM 2250 O O . PHE A 1 307 ? 18.127 14.999 10.189 1.00 39.62 303 PHE A O 1
ATOM 2258 N N . LEU A 1 308 ? 19.451 13.317 10.846 1.00 39.10 304 LEU A N 1
ATOM 2259 C CA . LEU A 1 308 ? 19.934 13.055 9.485 1.00 38.10 304 LEU A CA 1
ATOM 2260 C C . LEU A 1 308 ? 18.848 12.559 8.541 1.00 37.80 304 LEU A C 1
ATOM 2261 O O . LEU A 1 308 ? 19.003 12.646 7.325 1.00 37.82 304 LEU A O 1
ATOM 2266 N N . PHE A 1 309 ? 17.758 12.042 9.107 1.00 37.44 305 PHE A N 1
ATOM 2267 C CA . PHE A 1 309 ? 16.626 11.469 8.346 1.00 36.83 305 PHE A CA 1
ATOM 2268 C C . PHE A 1 309 ? 15.264 12.015 8.791 1.00 37.01 305 PHE A C 1
ATOM 2269 O O . PHE A 1 309 ? 15.123 12.522 9.916 1.00 37.27 305 PHE A O 1
ATOM 2277 N N . ASP A 1 310 ? 14.276 11.860 7.901 1.00 37.71 306 ASP A N 1
ATOM 2278 C CA . ASP A 1 310 ? 12.935 12.458 7.957 1.00 37.62 306 ASP A CA 1
ATOM 2279 C C . ASP A 1 310 ? 11.840 11.503 8.437 1.00 37.42 306 ASP A C 1
ATOM 2280 O O . ASP A 1 310 ? 10.729 11.969 8.741 1.00 38.09 306 ASP A O 1
ATOM 2283 N N . THR A 1 311 ? 12.087 10.188 8.400 1.00 36.38 307 THR A N 1
ATOM 2284 C CA . THR A 1 311 ? 11.043 9.173 8.707 1.00 35.89 307 THR A CA 1
ATOM 2285 C C . THR A 1 311 ? 11.435 8.267 9.872 1.00 35.13 307 THR A C 1
ATOM 2286 O O . THR A 1 311 ? 12.612 7.987 10.069 1.00 34.67 307 THR A O 1
ATOM 2290 N N . LYS A 1 312 ? 10.428 7.790 10.605 1.00 34.83 308 LYS A N 1
ATOM 2291 C CA . LYS A 1 312 ? 10.586 6.831 11.706 1.00 34.95 308 LYS A CA 1
ATOM 2292 C C . LYS A 1 312 ? 11.446 5.610 11.328 1.00 34.93 308 LYS A C 1
ATOM 2293 O O . LYS A 1 312 ? 12.276 5.150 12.102 1.00 35.52 308 LYS A O 1
ATOM 2296 N N . GLU A 1 313 ? 11.226 5.089 10.131 1.00 35.04 309 GLU A N 1
ATOM 2297 C CA . GLU A 1 313 ? 11.840 3.845 9.696 1.00 34.69 309 GLU A CA 1
ATOM 2298 C C . GLU A 1 313 ? 13.348 4.008 9.485 1.00 34.19 309 GLU A C 1
ATOM 2299 O O . GLU A 1 313 ? 14.133 3.168 9.919 1.00 33.70 309 GLU A O 1
ATOM 2305 N N . GLU A 1 314 ? 13.732 5.091 8.814 1.00 33.80 310 GLU A N 1
ATOM 2306 C CA . GLU A 1 314 ? 15.134 5.440 8.610 1.00 34.07 310 GLU A CA 1
ATOM 2307 C C . GLU A 1 314 ? 15.868 5.708 9.902 1.00 33.09 310 GLU A C 1
ATOM 2308 O O . GLU A 1 314 ? 16.997 5.240 10.067 1.00 33.18 310 GLU A O 1
ATOM 2314 N N . ILE A 1 315 ? 15.231 6.461 10.809 1.00 32.61 311 ILE A N 1
ATOM 2315 C CA . ILE A 1 315 ? 15.786 6.776 12.136 1.00 31.84 311 ILE A CA 1
ATOM 2316 C C . ILE A 1 315 ? 16.117 5.515 12.921 1.00 31.71 311 ILE A C 1
ATOM 2317 O O . ILE A 1 315 ? 17.230 5.368 13.435 1.00 32.23 311 ILE A O 1
ATOM 2322 N N . LEU A 1 316 ? 15.140 4.618 13.018 1.00 32.00 312 LEU A N 1
ATOM 2323 C CA . LEU A 1 316 ? 15.269 3.401 13.825 1.00 32.03 312 LEU A CA 1
ATOM 2324 C C . LEU A 1 316 ? 16.278 2.419 13.250 1.00 32.04 312 LEU A C 1
ATOM 2325 O O . LEU A 1 316 ? 17.094 1.860 13.999 1.00 32.35 312 LEU A O 1
ATOM 2330 N N . MET A 1 317 ? 16.237 2.236 11.927 1.00 31.17 313 MET A N 1
ATOM 2331 C CA . MET A 1 317 ? 17.205 1.399 11.227 1.00 31.00 313 MET A CA 1
ATOM 2332 C C . MET A 1 317 ? 18.644 1.896 11.364 1.00 31.18 313 MET A C 1
ATOM 2333 O O . MET A 1 317 ? 19.578 1.086 11.517 1.00 31.19 313 MET A O 1
ATOM 2338 N N . HIS A 1 318 ? 18.832 3.211 11.314 1.00 30.59 314 HIS A N 1
ATOM 2339 C CA . HIS A 1 318 ? 20.182 3.755 11.466 1.00 31.45 314 HIS A CA 1
ATOM 2340 C C . HIS A 1 318 ? 20.765 3.615 12.877 1.00 31.58 314 HIS A C 1
ATOM 2341 O O . HIS A 1 318 ? 21.979 3.538 13.055 1.00 31.82 314 HIS A O 1
ATOM 2348 N N . LEU A 1 319 ? 19.861 3.526 13.845 1.00 31.69 315 LEU A N 1
ATOM 2349 C CA . LEU A 1 319 ? 20.153 3.201 15.233 1.00 31.59 315 LEU A CA 1
ATOM 2350 C C . LEU A 1 319 ? 20.393 1.706 15.482 1.00 31.31 315 LEU A C 1
ATOM 2351 O O . LEU A 1 319 ? 21.247 1.329 16.306 1.00 31.63 315 LEU A O 1
ATOM 2356 N N . TRP A 1 320 ? 19.647 0.856 14.785 1.00 30.29 316 TRP A N 1
ATOM 2357 C CA . TRP A 1 320 ? 19.603 -0.555 15.151 1.00 29.83 316 TRP A CA 1
ATOM 2358 C C . TRP A 1 320 ? 20.326 -1.520 14.221 1.00 29.18 316 TRP A C 1
ATOM 2359 O O . TRP A 1 320 ? 20.843 -2.538 14.671 1.00 28.07 316 TRP A O 1
ATOM 2370 N N . ARG A 1 321 ? 20.333 -1.214 12.933 1.00 29.28 317 ARG A N 1
ATOM 2371 C CA . ARG A 1 321 ? 20.729 -2.209 11.928 1.00 29.32 317 ARG A CA 1
ATOM 2372 C C . ARG A 1 321 ? 21.667 -1.686 10.829 1.00 29.13 317 ARG A C 1
ATOM 2373 O O . ARG A 1 321 ? 22.056 -2.425 9.919 1.00 28.93 317 ARG A O 1
ATOM 2381 N N . TYR A 1 322 ? 22.030 -0.409 10.932 1.00 29.58 318 TYR A N 1
ATOM 2382 C CA . TYR A 1 322 ? 23.120 0.145 10.136 1.00 29.10 318 TYR A CA 1
ATOM 2383 C C . TYR A 1 322 ? 24.297 0.516 11.052 1.00 29.29 318 TYR A C 1
ATOM 2384 O O . TYR A 1 322 ? 24.095 0.897 12.199 1.00 29.67 318 TYR A O 1
ATOM 2393 N N . PRO A 1 323 ? 25.546 0.388 10.548 1.00 29.53 319 PRO A N 1
ATOM 2394 C CA . PRO A 1 323 ? 26.681 0.807 11.361 1.00 29.33 319 PRO A CA 1
ATOM 2395 C C . PRO A 1 323 ? 26.711 2.338 11.499 1.00 29.59 319 PRO A C 1
ATOM 2396 O O . PRO A 1 323 ? 26.094 3.047 10.711 1.00 30.07 319 PRO A O 1
ATOM 2400 N N . SER A 1 324 ? 27.397 2.846 12.511 1.00 29.58 320 SER A N 1
ATOM 2401 C CA . SER A 1 324 ? 27.476 4.273 12.703 1.00 29.56 320 SER A CA 1
ATOM 2402 C C . SER A 1 324 ? 28.875 4.604 13.210 1.00 29.77 320 SER A C 1
ATOM 2403 O O . SER A 1 324 ? 29.520 3.761 13.863 1.00 30.69 320 SER A O 1
ATOM 2406 N N . LEU A 1 325 ? 29.352 5.806 12.903 1.00 29.11 321 LEU A N 1
ATOM 2407 C CA . LEU A 1 325 ? 30.670 6.235 13.342 1.00 28.75 321 LEU A CA 1
ATOM 2408 C C . LEU A 1 325 ? 30.574 7.543 14.131 1.00 29.34 321 LEU A C 1
ATOM 2409 O O . LEU A 1 325 ? 29.970 8.509 13.654 1.00 29.47 321 LEU A O 1
ATOM 2414 N N . SER A 1 326 ? 31.146 7.553 15.340 1.00 29.25 322 SER A N 1
ATOM 2415 C CA . SER A 1 326 ? 31.173 8.740 16.195 1.00 30.54 322 SER A CA 1
ATOM 2416 C C . SER A 1 326 ? 32.583 9.104 16.635 1.00 30.72 322 SER A C 1
ATOM 2417 O O . SER A 1 326 ? 33.324 8.251 17.111 1.00 31.06 322 SER A O 1
ATOM 2420 N N . ILE A 1 327 ? 32.940 10.375 16.483 1.00 31.43 323 ILE A N 1
ATOM 2421 C CA . ILE A 1 327 ? 34.211 10.869 16.977 1.00 30.66 323 ILE A CA 1
ATOM 2422 C C . ILE A 1 327 ? 33.948 11.437 18.358 1.00 30.41 323 ILE A C 1
ATOM 2423 O O . ILE A 1 327 ? 33.079 12.289 18.532 1.00 31.04 323 ILE A O 1
ATOM 2428 N N . HIS A 1 328 ? 34.686 10.917 19.332 1.00 30.20 324 HIS A N 1
ATOM 2429 C CA . HIS A 1 328 ? 34.471 11.199 20.740 1.00 29.69 324 HIS A CA 1
ATOM 2430 C C . HIS A 1 328 ? 35.309 12.368 21.238 1.00 29.02 324 HIS A C 1
ATOM 2431 O O . HIS A 1 328 ? 34.843 13.159 22.030 1.00 30.03 324 HIS A O 1
ATOM 2438 N N . GLY A 1 329 ? 36.557 12.462 20.800 1.00 28.72 325 GLY A N 1
ATOM 2439 C CA . GLY A 1 329 ? 37.443 13.467 21.322 1.00 28.29 325 GLY A CA 1
ATOM 2440 C C . GLY A 1 329 ? 38.883 13.267 20.947 1.00 28.83 325 GLY A C 1
ATOM 2441 O O . GLY A 1 329 ? 39.231 12.354 20.200 1.00 29.06 325 GLY A O 1
ATOM 2442 N N . ILE A 1 330 ? 39.722 14.149 21.483 1.00 29.44 326 ILE A N 1
ATOM 2443 C CA . ILE A 1 330 ? 41.153 14.108 21.312 1.00 28.82 326 ILE A CA 1
ATOM 2444 C C . ILE A 1 330 ? 41.793 14.196 22.700 1.00 29.50 326 ILE A C 1
ATOM 2445 O O . ILE A 1 330 ? 41.402 15.044 23.512 1.00 29.10 326 ILE A O 1
ATOM 2450 N N . GLU A 1 331 ? 42.791 13.347 22.962 1.00 29.73 327 GLU A N 1
ATOM 2451 C CA . GLU A 1 331 ? 43.573 13.418 24.211 1.00 30.42 327 GLU A CA 1
ATOM 2452 C C . GLU A 1 331 ? 44.977 14.004 23.889 1.00 29.91 327 GLU A C 1
ATOM 2453 O O . GLU A 1 331 ? 45.521 13.718 22.838 1.00 29.45 327 GLU A O 1
ATOM 2459 N N . GLY A 1 332 ? 45.505 14.861 24.763 1.00 30.22 328 GLY A N 1
ATOM 2460 C CA . GLY A 1 332 ? 46.888 15.369 24.684 1.00 29.60 328 GLY A CA 1
ATOM 2461 C C . GLY A 1 332 ? 47.055 16.774 24.159 1.00 29.92 328 GLY A C 1
ATOM 2462 O O . GLY A 1 332 ? 48.182 17.274 24.077 1.00 30.71 328 GLY A O 1
ATOM 2463 N N . ALA A 1 333 ? 45.943 17.399 23.778 1.00 29.03 329 ALA A N 1
ATOM 2464 C CA . ALA A 1 333 ? 45.895 18.776 23.282 1.00 29.08 329 ALA A CA 1
ATOM 2465 C C . ALA A 1 333 ? 45.326 19.754 24.319 1.00 29.02 329 ALA A C 1
ATOM 2466 O O . ALA A 1 333 ? 45.133 19.399 25.480 1.00 28.92 329 ALA A O 1
ATOM 2468 N N . PHE A 1 334 ? 45.073 20.992 23.904 1.00 29.44 330 PHE A N 1
ATOM 2469 C CA . PHE A 1 334 ? 44.530 21.992 24.813 1.00 30.85 330 PHE A CA 1
ATOM 2470 C C . PHE A 1 334 ? 43.002 21.921 24.870 1.00 31.50 330 PHE A C 1
ATOM 2471 O O . PHE A 1 334 ? 42.334 22.327 23.923 1.00 32.02 330 PHE A O 1
ATOM 2479 N N . ASP A 1 335 ? 42.470 21.427 25.993 1.00 32.64 331 ASP A N 1
ATOM 2480 C CA . ASP A 1 335 ? 41.061 21.050 26.117 1.00 34.06 331 ASP A CA 1
ATOM 2481 C C . ASP A 1 335 ? 40.359 21.755 27.271 1.00 34.91 331 ASP A C 1
ATOM 2482 O O . ASP A 1 335 ? 39.185 21.530 27.523 1.00 35.11 331 ASP A O 1
ATOM 2487 N N . GLU A 1 336 ? 41.077 22.637 27.950 1.00 36.04 332 GLU A N 1
ATOM 2488 C CA . GLU A 1 336 ? 40.481 23.423 29.033 1.00 37.84 332 GLU A CA 1
ATOM 2489 C C . GLU A 1 336 ? 39.929 24.745 28.449 1.00 37.39 332 GLU A C 1
ATOM 2490 O O . GLU A 1 336 ? 40.209 25.068 27.292 1.00 37.45 332 GLU A O 1
ATOM 2496 N N . PRO A 1 337 ? 39.085 25.474 29.206 1.00 38.23 333 PRO A N 1
ATOM 2497 C CA . PRO A 1 337 ? 38.659 26.852 28.785 1.00 37.54 333 PRO A CA 1
ATOM 2498 C C . PRO A 1 337 ? 39.797 27.870 28.625 1.00 36.40 333 PRO A C 1
ATOM 2499 O O . PRO A 1 337 ? 40.794 27.827 29.352 1.00 36.23 333 PRO A O 1
ATOM 2503 N N . GLY A 1 338 ? 39.655 28.758 27.650 1.00 35.39 334 GLY A N 1
ATOM 2504 C CA . GLY A 1 338 ? 40.665 29.756 27.392 1.00 33.79 334 GLY A CA 1
ATOM 2505 C C . GLY A 1 338 ? 41.393 29.593 26.070 1.00 33.70 334 GLY A C 1
ATOM 2506 O O . GLY A 1 338 ? 40.960 28.889 25.168 1.00 33.13 334 GLY A O 1
ATOM 2507 N N . THR A 1 339 ? 42.537 30.255 25.988 1.00 34.19 335 THR A N 1
ATOM 2508 C CA . THR A 1 339 ? 43.232 30.521 24.748 1.00 34.68 335 THR A CA 1
ATOM 2509 C C . THR A 1 339 ? 44.734 30.179 24.821 1.00 33.65 335 THR A C 1
ATOM 2510 O O . THR A 1 339 ? 45.584 31.055 24.620 1.00 34.04 335 THR A O 1
ATOM 2514 N N . LYS A 1 340 ? 45.068 28.918 25.089 1.00 32.64 336 LYS A N 1
ATOM 2515 C CA . LYS A 1 340 ? 46.473 28.517 25.169 1.00 30.89 336 LYS A CA 1
ATOM 2516 C C . LYS A 1 340 ? 47.061 28.452 23.779 1.00 30.74 336 LYS A C 1
ATOM 2517 O O . LYS A 1 340 ? 46.442 27.889 22.886 1.00 30.78 336 LYS A O 1
ATOM 2523 N N . THR A 1 341 ? 48.246 29.039 23.613 1.00 30.04 337 THR A N 1
ATOM 2524 C CA . THR A 1 341 ? 48.993 29.021 22.362 1.00 30.52 337 THR A CA 1
ATOM 2525 C C . THR A 1 341 ? 50.087 27.912 22.334 1.00 31.09 337 THR A C 1
ATOM 2526 O O . THR A 1 341 ? 51.289 28.138 22.639 1.00 30.32 337 THR A O 1
ATOM 2530 N N . VAL A 1 342 ? 49.637 26.716 21.956 1.00 30.38 338 VAL A N 1
ATOM 2531 C CA . VAL A 1 342 ? 50.422 25.499 22.085 1.00 29.74 338 VAL A CA 1
ATOM 2532 C C . VAL A 1 342 ? 50.253 24.634 20.829 1.00 30.18 338 VAL A C 1
ATOM 2533 O O . VAL A 1 342 ? 49.160 24.520 20.290 1.00 31.79 338 VAL A O 1
ATOM 2537 N N . ILE A 1 343 ? 51.349 24.073 20.348 1.00 30.12 339 ILE A N 1
ATOM 2538 C CA . ILE A 1 343 ? 51.314 22.967 19.392 1.00 30.03 339 ILE A CA 1
ATOM 2539 C C . ILE A 1 343 ? 51.551 21.675 20.205 1.00 30.51 339 ILE A C 1
ATOM 2540 O O . ILE A 1 343 ? 52.665 21.426 20.628 1.00 29.96 339 ILE A O 1
ATOM 2545 N N . PRO A 1 344 ? 50.490 20.881 20.454 1.00 31.15 340 PRO A N 1
ATOM 2546 C CA . PRO A 1 344 ? 50.604 19.572 21.133 1.00 31.43 340 PRO A CA 1
ATOM 2547 C C . PRO A 1 344 ? 51.623 18.660 20.446 1.00 31.66 340 PRO A C 1
ATOM 2548 O O . PRO A 1 344 ? 51.625 18.580 19.228 1.00 31.52 340 PRO A O 1
ATOM 2552 N N . GLY A 1 345 ? 52.485 18.001 21.217 1.00 31.86 341 GLY A N 1
ATOM 2553 C CA . GLY A 1 345 ? 53.490 17.110 20.650 1.00 32.68 341 GLY A CA 1
ATOM 2554 C C . GLY A 1 345 ? 52.947 15.714 20.355 1.00 33.63 341 GLY A C 1
ATOM 2555 O O . GLY A 1 345 ? 53.378 15.052 19.423 1.00 34.32 341 GLY A O 1
ATOM 2556 N N . ARG A 1 346 ? 51.976 15.266 21.138 1.00 34.33 342 ARG A N 1
ATOM 2557 C CA . ARG A 1 346 ? 51.452 13.919 21.006 1.00 34.79 342 ARG A CA 1
ATOM 2558 C C . ARG A 1 346 ? 49.977 13.949 21.328 1.00 33.42 342 ARG A C 1
ATOM 2559 O O . ARG A 1 346 ? 49.570 14.343 22.432 1.00 33.08 342 ARG A O 1
ATOM 2567 N N . VAL A 1 347 ? 49.180 13.500 20.372 1.00 32.36 343 VAL A N 1
ATOM 2568 C CA . VAL A 1 347 ? 47.729 13.550 20.490 1.00 31.25 343 VAL A CA 1
ATOM 2569 C C . VAL A 1 347 ? 47.114 12.205 20.094 1.00 31.58 343 VAL A C 1
ATOM 2570 O O . VAL A 1 347 ? 47.686 11.469 19.269 1.00 31.72 343 VAL A O 1
ATOM 2574 N N . ILE A 1 348 ? 45.969 11.881 20.695 1.00 30.74 344 ILE A N 1
ATOM 2575 C CA . ILE A 1 348 ? 45.259 10.629 20.429 1.00 30.45 344 ILE A CA 1
ATOM 2576 C C . ILE A 1 348 ? 43.791 10.932 20.110 1.00 30.37 344 ILE A C 1
ATOM 2577 O O . ILE A 1 348 ? 43.042 11.416 20.967 1.00 29.65 344 ILE A O 1
ATOM 2582 N N . GLY A 1 349 ? 43.389 10.645 18.879 1.00 30.06 345 GLY A N 1
ATOM 2583 C CA . GLY A 1 349 ? 42.002 10.767 18.483 1.00 30.51 345 GLY A CA 1
ATOM 2584 C C . GLY A 1 349 ? 41.238 9.536 18.940 1.00 31.57 345 GLY A C 1
ATOM 2585 O O . GLY A 1 349 ? 41.777 8.432 18.937 1.00 32.18 345 GLY A O 1
ATOM 2586 N N . LYS A 1 350 ? 39.971 9.721 19.315 1.00 32.43 346 LYS A N 1
ATOM 2587 C CA . LYS A 1 350 ? 39.101 8.612 19.738 1.00 31.71 346 LYS A CA 1
ATOM 2588 C C . LYS A 1 350 ? 37.820 8.595 18.938 1.00 30.84 346 LYS A C 1
ATOM 2589 O O . LYS A 1 350 ? 37.143 9.624 18.777 1.00 31.16 346 LYS A O 1
ATOM 2595 N N . PHE A 1 351 ? 37.476 7.416 18.440 1.00 30.10 347 PHE A N 1
ATOM 2596 C CA . PHE A 1 351 ? 36.250 7.238 17.698 1.00 29.51 347 PHE A CA 1
ATOM 2597 C C . PHE A 1 351 ? 35.870 5.761 17.706 1.00 29.60 347 PHE A C 1
ATOM 2598 O O . PHE A 1 351 ? 36.695 4.906 17.992 1.00 29.32 347 PHE A O 1
ATOM 2606 N N . SER A 1 352 ? 34.615 5.476 17.405 1.00 29.95 348 SER A N 1
ATOM 2607 C CA . SER A 1 352 ? 34.161 4.098 17.396 1.00 30.54 348 SER A CA 1
ATOM 2608 C C . SER A 1 352 ? 33.135 3.888 16.301 1.00 30.14 348 SER A C 1
ATOM 2609 O O . SER A 1 352 ? 32.487 4.820 15.849 1.00 30.22 348 SER A O 1
ATOM 2612 N N . ILE A 1 353 ? 33.012 2.641 15.889 1.00 30.27 349 ILE A N 1
ATOM 2613 C CA . ILE A 1 353 ? 32.044 2.225 14.910 1.00 30.46 349 ILE A CA 1
ATOM 2614 C C . ILE A 1 353 ? 31.155 1.158 15.553 1.00 30.88 349 ILE A C 1
ATOM 2615 O O . ILE A 1 353 ? 31.630 0.095 15.982 1.00 31.96 349 ILE A O 1
ATOM 2620 N N . ARG A 1 354 ? 29.865 1.443 15.601 1.00 30.75 350 ARG A N 1
ATOM 2621 C CA . ARG A 1 354 ? 28.882 0.483 16.039 1.00 29.92 350 ARG A CA 1
ATOM 2622 C C . ARG A 1 354 ? 28.676 -0.551 14.966 1.00 29.91 350 ARG A C 1
ATOM 2623 O O . ARG A 1 354 ? 28.567 -0.228 13.779 1.00 30.64 350 ARG A O 1
ATOM 2631 N N . LEU A 1 355 ? 28.663 -1.815 15.371 1.00 29.59 351 LEU A N 1
ATOM 2632 C CA . LEU A 1 355 ? 28.642 -2.894 14.408 1.00 29.11 351 LEU A CA 1
ATOM 2633 C C . LEU A 1 355 ? 27.291 -3.584 14.384 1.00 29.05 351 LEU A C 1
ATOM 2634 O O . LEU A 1 355 ? 26.613 -3.665 15.399 1.00 28.84 351 LEU A O 1
ATOM 2639 N N . VAL A 1 356 ? 26.911 -4.060 13.201 1.00 28.73 352 VAL A N 1
ATOM 2640 C CA . VAL A 1 356 ? 25.640 -4.729 12.988 1.00 28.77 352 VAL A CA 1
ATOM 2641 C C . VAL A 1 356 ? 25.890 -6.023 12.177 1.00 29.05 352 VAL A C 1
ATOM 2642 O O . VAL A 1 356 ? 26.943 -6.177 11.560 1.00 29.16 352 VAL A O 1
ATOM 2646 N N . PRO A 1 357 ? 24.945 -6.973 12.217 1.00 29.38 353 PRO A N 1
ATOM 2647 C CA . PRO A 1 357 ? 25.013 -8.129 11.322 1.00 29.53 353 PRO A CA 1
ATOM 2648 C C . PRO A 1 357 ? 25.156 -7.716 9.849 1.00 30.21 353 PRO A C 1
ATOM 2649 O O . PRO A 1 357 ? 24.453 -6.803 9.414 1.00 30.25 353 PRO A O 1
ATOM 2653 N N . HIS A 1 358 ? 26.047 -8.355 9.084 1.00 30.54 354 HIS A N 1
ATOM 2654 C CA . HIS A 1 358 ? 26.942 -9.417 9.553 1.00 31.33 354 HIS A CA 1
ATOM 2655 C C . HIS A 1 358 ? 28.419 -9.007 9.614 1.00 31.25 354 HIS A C 1
ATOM 2656 O O . HIS A 1 358 ? 29.274 -9.741 9.141 1.00 31.05 354 HIS A O 1
ATOM 2663 N N . MET A 1 359 ? 28.716 -7.851 10.208 1.00 31.23 355 MET A N 1
ATOM 2664 C CA . MET A 1 359 ? 30.091 -7.319 10.206 1.00 30.92 355 MET A CA 1
ATOM 2665 C C . MET A 1 359 ? 31.102 -8.113 11.071 1.00 31.41 355 MET A C 1
ATOM 2666 O O . MET A 1 359 ? 30.837 -8.436 12.223 1.00 30.52 355 MET A O 1
ATOM 2671 N N . ASN A 1 360 ? 32.277 -8.369 10.507 1.00 32.73 356 ASN A N 1
ATOM 2672 C CA . ASN A 1 360 ? 33.395 -8.966 11.238 1.00 33.61 356 ASN A CA 1
ATOM 2673 C C . ASN A 1 360 ? 34.326 -7.927 11.923 1.00 33.29 356 ASN A C 1
ATOM 2674 O O . ASN A 1 360 ? 34.892 -7.055 11.261 1.00 32.48 356 ASN A O 1
ATOM 2679 N N . VAL A 1 361 ? 34.486 -8.059 13.242 1.00 33.32 357 VAL A N 1
ATOM 2680 C CA . VAL A 1 361 ? 35.391 -7.220 14.036 1.00 33.98 357 VAL A CA 1
ATOM 2681 C C . VAL A 1 361 ? 36.827 -7.162 13.478 1.00 33.82 357 VAL A C 1
ATOM 2682 O O . VAL A 1 361 ? 37.425 -6.086 13.379 1.00 33.95 357 VAL A O 1
ATOM 2686 N N . SER A 1 362 ? 37.382 -8.311 13.113 1.00 33.63 358 SER A N 1
ATOM 2687 C CA . SER A 1 362 ? 38.758 -8.358 12.643 1.00 34.13 358 SER A CA 1
ATOM 2688 C C . SER A 1 362 ? 38.901 -7.679 11.299 1.00 33.72 358 SER A C 1
ATOM 2689 O O . SER A 1 362 ? 39.939 -7.069 11.041 1.00 33.76 358 SER A O 1
ATOM 2692 N N . ALA A 1 363 ? 37.883 -7.819 10.436 1.00 33.52 359 ALA A N 1
ATOM 2693 C CA . ALA A 1 363 ? 37.878 -7.137 9.130 1.00 33.24 359 ALA A CA 1
ATOM 2694 C C . ALA A 1 363 ? 37.766 -5.620 9.298 1.00 32.84 359 ALA A C 1
ATOM 2695 O O . ALA A 1 363 ? 38.504 -4.864 8.662 1.00 33.38 359 ALA A O 1
ATOM 2697 N N . VAL A 1 364 ? 36.859 -5.188 10.167 1.00 32.91 360 VAL A N 1
ATOM 2698 C CA . VAL A 1 364 ? 36.680 -3.768 10.500 1.00 32.97 360 VAL A CA 1
ATOM 2699 C C . VAL A 1 364 ? 37.991 -3.186 11.025 1.00 33.31 360 VAL A C 1
ATOM 2700 O O . VAL A 1 364 ? 38.428 -2.131 10.568 1.00 33.76 360 VAL A O 1
ATOM 2704 N N . GLU A 1 365 ? 38.642 -3.887 11.951 1.00 33.76 361 GLU A N 1
ATOM 2705 C CA . GLU A 1 365 ? 39.952 -3.460 12.446 1.00 34.32 361 GLU A CA 1
ATOM 2706 C C . GLU A 1 365 ? 40.954 -3.287 11.287 1.00 34.04 361 GLU A C 1
ATOM 2707 O O . GLU A 1 365 ? 41.617 -2.234 11.178 1.00 34.22 361 GLU A O 1
ATOM 2713 N N . LYS A 1 366 ? 41.046 -4.290 10.410 1.00 34.01 362 LYS A N 1
ATOM 2714 C CA . LYS A 1 366 ? 41.941 -4.205 9.240 1.00 33.97 362 LYS A CA 1
ATOM 2715 C C . LYS A 1 366 ? 41.585 -3.037 8.327 1.00 33.31 362 LYS A C 1
ATOM 2716 O O . LYS A 1 366 ? 42.459 -2.284 7.919 1.00 33.36 362 LYS A O 1
ATOM 2719 N N . GLN A 1 367 ? 40.309 -2.917 7.975 1.00 33.10 363 GLN A N 1
ATOM 2720 C CA . GLN A 1 367 ? 39.854 -1.845 7.075 1.00 33.19 363 GLN A CA 1
ATOM 2721 C C . GLN A 1 367 ? 40.131 -0.444 7.598 1.00 32.69 363 GLN A C 1
ATOM 2722 O O . GLN A 1 367 ? 40.624 0.396 6.861 1.00 33.32 363 GLN A O 1
ATOM 2728 N N . VAL A 1 368 ? 39.813 -0.194 8.863 1.00 32.79 364 VAL A N 1
ATOM 2729 C CA . VAL A 1 368 ? 40.033 1.140 9.466 1.00 31.81 364 VAL A CA 1
ATOM 2730 C C . VAL A 1 368 ? 41.514 1.481 9.512 1.00 32.09 364 VAL A C 1
ATOM 2731 O O . VAL A 1 368 ? 41.914 2.610 9.211 1.00 32.74 364 VAL A O 1
ATOM 2735 N N . THR A 1 369 ? 42.329 0.487 9.847 1.00 32.44 365 THR A N 1
ATOM 2736 C CA . THR A 1 369 ? 43.763 0.680 9.948 1.00 32.49 365 THR A CA 1
ATOM 2737 C C . THR A 1 369 ? 44.328 1.045 8.599 1.00 32.16 365 THR A C 1
ATOM 2738 O O . THR A 1 369 ? 44.969 2.088 8.492 1.00 32.45 365 THR A O 1
ATOM 2742 N N . ARG A 1 370 ? 44.035 0.235 7.575 1.00 31.98 366 ARG A N 1
ATOM 2743 C CA . ARG A 1 370 ? 44.493 0.467 6.200 1.00 32.18 366 ARG A CA 1
ATOM 2744 C C . ARG A 1 370 ? 44.065 1.818 5.685 1.00 32.89 366 ARG A C 1
ATOM 2745 O O . ARG A 1 370 ? 44.860 2.532 5.059 1.00 33.64 366 ARG A O 1
ATOM 2748 N N . HIS A 1 371 ? 42.808 2.168 5.936 1.00 32.58 367 HIS A N 1
ATOM 2749 C CA . HIS A 1 371 ? 42.308 3.462 5.536 1.00 33.16 367 HIS A CA 1
ATOM 2750 C C . HIS A 1 371 ? 43.154 4.583 6.149 1.00 33.07 367 HIS A C 1
ATOM 2751 O O . HIS A 1 371 ? 43.637 5.466 5.430 1.00 33.27 367 HIS A O 1
ATOM 2758 N N . LEU A 1 372 ? 43.358 4.523 7.461 1.00 33.15 368 LEU A N 1
ATOM 2759 C CA . LEU A 1 372 ? 44.103 5.558 8.173 1.00 33.59 368 LEU A CA 1
ATOM 2760 C C . LEU A 1 372 ? 45.562 5.688 7.722 1.00 34.43 368 LEU A C 1
ATOM 2761 O O . LEU A 1 372 ? 46.040 6.809 7.531 1.00 33.91 368 LEU A O 1
ATOM 2766 N N . GLU A 1 373 ? 46.246 4.543 7.559 1.00 35.67 369 GLU A N 1
ATOM 2767 C CA . GLU A 1 373 ? 47.582 4.456 6.955 1.00 37.51 369 GLU A CA 1
ATOM 2768 C C . GLU A 1 373 ? 47.624 5.075 5.573 1.00 37.50 369 GLU A C 1
ATOM 2769 O O . GLU A 1 373 ? 48.543 5.829 5.262 1.00 38.26 369 GLU A O 1
ATOM 2775 N N . ASP A 1 374 ? 46.638 4.779 4.734 1.00 38.11 370 ASP A N 1
ATOM 2776 C CA . ASP A 1 374 ? 46.601 5.386 3.403 1.00 39.03 370 ASP A CA 1
ATOM 2777 C C . ASP A 1 374 ? 46.436 6.925 3.446 1.00 38.65 370 ASP A C 1
ATOM 2778 O O . ASP A 1 374 ? 47.111 7.650 2.701 1.00 39.02 370 ASP A O 1
ATOM 2783 N N . VAL A 1 375 ? 45.566 7.424 4.320 1.00 37.91 371 VAL A N 1
ATOM 2784 C CA . VAL A 1 375 ? 45.412 8.874 4.481 1.00 37.16 371 VAL A CA 1
ATOM 2785 C C . VAL A 1 375 ? 46.698 9.497 5.022 1.00 37.71 371 VAL A C 1
ATOM 2786 O O . VAL A 1 375 ? 47.172 10.515 4.514 1.00 37.99 371 VAL A O 1
ATOM 2790 N N . PHE A 1 376 ? 47.240 8.906 6.080 1.00 37.97 372 PHE A N 1
ATOM 2791 C CA . PHE A 1 376 ? 48.453 9.429 6.690 1.00 38.38 372 PHE A CA 1
ATOM 2792 C C . PHE A 1 376 ? 49.653 9.444 5.728 1.00 38.82 372 PHE A C 1
ATOM 2793 O O . PHE A 1 376 ? 50.407 10.419 5.676 1.00 38.27 372 PHE A O 1
ATOM 2801 N N . SER A 1 377 ? 49.823 8.375 4.964 1.00 39.84 373 SER A N 1
ATOM 2802 C CA . SER A 1 377 ? 51.000 8.281 4.113 1.00 41.37 373 SER A CA 1
ATOM 2803 C C . SER A 1 377 ? 50.991 9.372 3.028 1.00 41.93 373 SER A C 1
ATOM 2804 O O . SER A 1 377 ? 52.037 9.932 2.725 1.00 42.51 373 SER A O 1
ATOM 2807 N N . LYS A 1 378 ? 49.808 9.692 2.490 1.00 42.56 374 LYS A N 1
ATOM 2808 C CA . LYS A 1 378 ? 49.608 10.792 1.521 1.00 43.28 374 LYS A CA 1
ATOM 2809 C C . LYS A 1 378 ? 49.996 12.187 2.021 1.00 43.37 374 LYS A C 1
ATOM 2810 O O . LYS A 1 3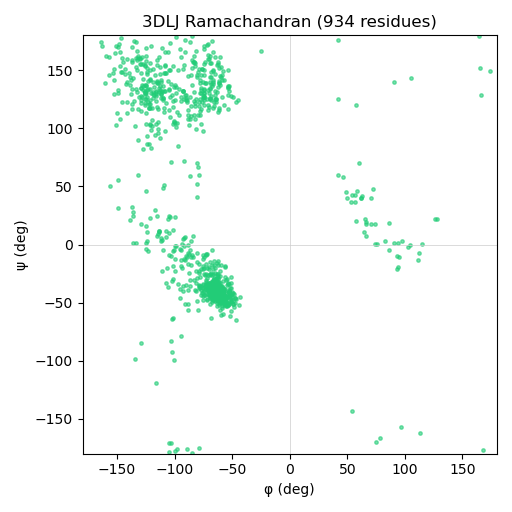78 ? 50.177 13.121 1.235 1.00 43.26 374 LYS A O 1
ATOM 2816 N N . ARG A 1 379 ? 50.115 12.328 3.331 1.00 43.52 375 ARG A N 1
ATOM 2817 C CA . ARG A 1 379 ? 50.500 13.591 3.923 1.00 43.30 375 ARG A CA 1
ATOM 2818 C C . ARG A 1 379 ? 52.009 13.854 3.892 1.00 43.74 375 ARG A C 1
ATOM 2819 O O . ARG A 1 379 ? 52.429 14.991 4.055 1.00 44.06 375 ARG A O 1
ATOM 2827 N N . ASN A 1 380 ? 52.805 12.814 3.637 1.00 43.92 376 ASN A N 1
ATOM 2828 C CA . ASN A 1 380 ? 54.264 12.885 3.701 1.00 44.65 376 ASN A CA 1
ATOM 2829 C C . ASN A 1 380 ? 54.716 13.603 4.990 1.00 44.12 376 ASN A C 1
ATOM 2830 O O . ASN A 1 380 ? 55.410 14.629 4.947 1.00 44.14 376 ASN A O 1
ATOM 2835 N N . SER A 1 381 ? 54.299 13.060 6.130 1.00 43.65 377 SER A N 1
ATOM 2836 C CA . SER A 1 381 ? 54.544 13.686 7.424 1.00 42.69 377 SER A CA 1
ATOM 2837 C C . SER A 1 381 ? 55.715 12.989 8.108 1.00 42.58 377 SER A C 1
ATOM 2838 O O . SER A 1 381 ? 55.957 11.826 7.850 1.00 42.99 377 SER A O 1
ATOM 2841 N N . SER A 1 382 ? 56.419 13.706 8.983 1.00 42.25 378 SER A N 1
ATOM 2842 C CA . SER A 1 382 ? 57.532 13.160 9.743 1.00 42.35 378 SER A CA 1
ATOM 2843 C C . SER A 1 382 ? 57.034 12.481 11.008 1.00 41.99 378 SER A C 1
ATOM 2844 O O . SER A 1 382 ? 57.792 11.805 11.699 1.00 41.96 378 SER A O 1
ATOM 2847 N N . ASN A 1 383 ? 55.753 12.687 11.327 1.00 41.45 379 ASN A N 1
ATOM 2848 C CA . ASN A 1 383 ? 55.151 12.100 12.529 1.00 39.99 379 ASN A CA 1
ATOM 2849 C C . ASN A 1 383 ? 54.957 10.598 12.419 1.00 39.06 379 ASN A C 1
ATOM 2850 O O . ASN A 1 383 ? 54.934 10.028 11.339 1.00 38.93 379 ASN A O 1
ATOM 2855 N N . LYS A 1 384 ? 54.834 9.971 13.567 1.00 38.78 380 LYS A N 1
ATOM 2856 C CA . LYS A 1 384 ? 54.522 8.557 13.663 1.00 39.20 380 LYS A CA 1
ATOM 2857 C C . LYS A 1 384 ? 53.029 8.413 13.955 1.00 38.51 380 LYS A C 1
ATOM 2858 O O . LYS A 1 384 ? 52.467 9.167 14.728 1.00 37.26 380 LYS A O 1
ATOM 2861 N N . MET A 1 385 ? 52.370 7.481 13.285 1.00 38.91 381 MET A N 1
ATOM 2862 C CA . MET A 1 385 ? 50.995 7.195 13.629 1.00 38.91 381 MET A CA 1
ATOM 2863 C C . MET A 1 385 ? 50.833 5.777 14.139 1.00 38.64 381 MET A C 1
ATOM 2864 O O . MET A 1 385 ? 51.319 4.831 13.539 1.00 38.64 381 MET A O 1
ATOM 2869 N N . VAL A 1 386 ? 50.131 5.642 15.254 1.00 38.49 382 VAL A N 1
ATOM 2870 C CA . VAL A 1 386 ? 49.711 4.336 15.730 1.00 37.96 382 VAL A CA 1
ATOM 2871 C C . VAL A 1 386 ? 48.175 4.251 15.858 1.00 37.86 382 VAL A C 1
ATOM 2872 O O . VAL A 1 386 ? 47.559 4.994 16.631 1.00 37.80 382 VAL A O 1
ATOM 2876 N N . VAL A 1 387 ? 47.576 3.352 15.086 1.00 37.34 383 VAL A N 1
ATOM 2877 C CA . VAL A 1 387 ? 46.182 2.994 15.244 1.00 37.91 383 VAL A CA 1
ATOM 2878 C C . VAL A 1 387 ? 46.084 1.793 16.173 1.00 38.51 383 VAL A C 1
ATOM 2879 O O . VAL A 1 387 ? 46.807 0.819 16.001 1.00 38.56 383 VAL A O 1
ATOM 2883 N N . SER A 1 388 ? 45.188 1.854 17.157 1.00 39.07 384 SER A N 1
ATOM 2884 C CA . SER A 1 388 ? 44.852 0.653 17.899 1.00 39.42 384 SER A CA 1
ATOM 2885 C C . SER A 1 388 ? 43.364 0.520 18.173 1.00 39.63 384 SER A C 1
ATOM 2886 O O . SER A 1 388 ? 42.706 1.458 18.621 1.00 40.13 384 SER A O 1
ATOM 2889 N N . MET A 1 389 ? 42.827 -0.648 17.847 1.00 40.28 385 MET A N 1
ATOM 2890 C CA . MET A 1 389 ? 41.464 -0.979 18.213 1.00 41.00 385 MET A CA 1
ATOM 2891 C C . MET A 1 389 ? 41.492 -1.622 19.594 1.00 42.04 385 MET A C 1
ATOM 2892 O O . MET A 1 389 ? 42.002 -2.719 19.785 1.00 41.48 385 MET A O 1
ATOM 2897 N N . THR A 1 390 ? 40.950 -0.898 20.557 1.00 43.76 386 THR A N 1
ATOM 2898 C CA . THR A 1 390 ? 41.125 -1.234 21.953 1.00 45.86 386 THR A CA 1
ATOM 2899 C C . THR A 1 390 ? 39.959 -2.079 22.415 1.00 46.23 386 THR A C 1
ATOM 2900 O O . THR A 1 390 ? 40.055 -2.787 23.410 1.00 47.07 386 THR A O 1
ATOM 2904 N N . LEU A 1 391 ? 38.869 -2.035 21.660 1.00 46.50 387 LEU A N 1
ATOM 2905 C CA . LEU A 1 391 ? 37.641 -2.716 22.039 1.00 46.14 387 LEU A CA 1
ATOM 2906 C C . LEU A 1 391 ? 36.913 -3.142 20.768 1.00 45.83 387 LEU A C 1
ATOM 2907 O O . LEU A 1 391 ? 36.778 -2.341 19.842 1.00 45.70 387 LEU A O 1
ATOM 2912 N N . GLY A 1 392 ? 36.466 -4.401 20.733 1.00 44.36 388 GLY A N 1
ATOM 2913 C CA . GLY A 1 392 ? 35.838 -4.987 19.557 1.00 43.67 388 GLY A CA 1
ATOM 2914 C C . GLY A 1 392 ? 34.830 -6.058 19.915 1.00 43.13 388 GLY A C 1
ATOM 2915 O O . GLY A 1 392 ? 35.191 -7.170 20.274 1.00 42.88 388 GLY A O 1
ATOM 2916 N N . LEU A 1 393 ? 33.553 -5.714 19.854 1.00 42.91 389 LEU A N 1
ATOM 2917 C CA . LEU A 1 393 ? 32.505 -6.637 20.279 1.00 42.31 389 LEU A CA 1
ATOM 2918 C C . LEU A 1 393 ? 31.497 -6.856 19.176 1.00 41.33 389 LEU A C 1
ATOM 2919 O O . LEU A 1 393 ? 31.091 -5.914 18.499 1.00 41.37 389 LEU A O 1
ATOM 2924 N N . HIS A 1 394 ? 31.102 -8.106 19.000 1.00 40.29 390 HIS A N 1
ATOM 2925 C CA . HIS A 1 394 ? 30.066 -8.459 18.049 1.00 39.70 390 HIS A CA 1
ATOM 2926 C C . HIS A 1 394 ? 28.682 -8.068 18.568 1.00 38.38 390 HIS A C 1
ATOM 2927 O O . HIS A 1 394 ? 28.484 -7.928 19.776 1.00 38.22 390 HIS A O 1
ATOM 2934 N N . PRO A 1 395 ? 27.720 -7.857 17.650 1.00 37.81 391 PRO A N 1
ATOM 2935 C CA . PRO A 1 395 ? 26.340 -7.602 18.072 1.00 37.04 391 PRO A CA 1
ATOM 2936 C C . PRO A 1 395 ? 25.667 -8.827 18.680 1.00 36.94 391 PRO A C 1
ATOM 2937 O O . PRO A 1 395 ? 26.121 -9.961 18.503 1.00 36.89 391 PRO A O 1
ATOM 2941 N N . TRP A 1 396 ? 24.591 -8.586 19.404 1.00 37.09 392 TRP A N 1
ATOM 2942 C CA . TRP A 1 396 ? 23.884 -9.632 20.086 1.00 37.36 392 TRP A CA 1
ATOM 2943 C C . TRP A 1 396 ? 22.420 -9.551 19.686 1.00 37.98 392 TRP A C 1
ATOM 2944 O O . TRP A 1 396 ? 21.871 -8.460 19.506 1.00 36.61 392 TRP A O 1
ATOM 2955 N N . ILE A 1 397 ? 21.814 -10.727 19.541 1.00 39.65 393 ILE A N 1
ATOM 2956 C CA . ILE A 1 397 ? 20.393 -10.897 19.250 1.00 41.41 393 ILE A CA 1
ATOM 2957 C C . ILE A 1 397 ? 19.829 -12.025 20.107 1.00 42.64 393 ILE A C 1
ATOM 2958 O O . ILE A 1 397 ? 20.441 -13.100 20.214 1.00 43.00 393 ILE A O 1
ATOM 2963 N N . ALA A 1 398 ? 18.672 -11.785 20.722 1.00 44.08 394 ALA A N 1
ATOM 2964 C CA . ALA A 1 398 ? 17.948 -12.846 21.406 1.00 45.46 394 ALA A CA 1
ATOM 2965 C C . ALA A 1 398 ? 16.914 -13.449 20.467 1.00 47.01 394 ALA A C 1
ATOM 2966 O O . ALA A 1 398 ? 16.559 -12.851 19.442 1.00 46.65 394 ALA A O 1
ATOM 2968 N N . ASN A 1 399 ? 16.454 -14.654 20.811 1.00 48.97 395 ASN A N 1
ATOM 2969 C CA . ASN A 1 399 ? 15.291 -15.228 20.161 1.00 50.21 395 ASN A CA 1
ATOM 2970 C C . ASN A 1 399 ? 14.057 -14.634 20.832 1.00 51.26 395 ASN A C 1
ATOM 2971 O O . ASN A 1 399 ? 13.768 -14.935 22.002 1.00 51.13 395 ASN A O 1
ATOM 2973 N N . ILE A 1 400 ? 13.366 -13.747 20.109 1.00 52.43 396 ILE A N 1
ATOM 2974 C CA . ILE A 1 400 ? 12.053 -13.251 20.532 1.00 53.52 396 ILE A CA 1
ATOM 2975 C C . ILE A 1 400 ? 11.093 -14.458 20.644 1.00 54.27 396 ILE A C 1
ATOM 2976 O O . ILE A 1 400 ? 11.298 -15.494 19.980 1.00 54.44 396 ILE A O 1
ATOM 2978 N N . ASP A 1 401 ? 10.077 -14.349 21.499 1.00 54.52 397 ASP A N 1
ATOM 2979 C CA . ASP A 1 401 ? 9.165 -15.471 21.735 1.00 54.87 397 ASP A CA 1
ATOM 2980 C C . ASP A 1 401 ? 9.866 -16.663 22.423 1.00 55.04 397 ASP A C 1
ATOM 2981 O O . ASP A 1 401 ? 9.361 -17.788 22.413 1.00 55.23 397 ASP A O 1
ATOM 2983 N N . ASP A 1 402 ? 11.031 -16.409 23.020 1.00 55.05 398 ASP A N 1
ATOM 2984 C CA . ASP A 1 402 ? 11.598 -17.321 24.018 1.00 54.79 398 ASP A CA 1
ATOM 2985 C C . ASP A 1 402 ? 10.731 -17.204 25.282 1.00 54.45 398 ASP A C 1
ATOM 2986 O O . ASP A 1 402 ? 9.962 -16.243 25.426 1.00 54.75 398 ASP A O 1
ATOM 2988 N N . THR A 1 403 ? 10.843 -18.171 26.190 1.00 53.70 399 THR A N 1
ATOM 2989 C CA . THR A 1 403 ? 9.995 -18.189 27.389 1.00 52.88 399 THR A CA 1
ATOM 2990 C C . THR A 1 403 ? 10.238 -16.972 28.307 1.00 52.16 399 THR A C 1
ATOM 2991 O O . THR A 1 403 ? 9.284 -16.376 28.814 1.00 52.21 399 THR A O 1
ATOM 2993 N N . GLN A 1 404 ? 11.504 -16.596 28.497 1.00 51.17 400 GLN A N 1
ATOM 2994 C CA . GLN A 1 404 ? 11.858 -15.351 29.192 1.00 49.95 400 GLN A CA 1
ATOM 2995 C C . GLN A 1 404 ? 11.190 -14.113 28.552 1.00 49.07 400 GLN A C 1
ATOM 2996 O O . GLN A 1 404 ? 10.706 -13.225 29.268 1.00 48.71 400 GLN A O 1
ATOM 2998 N N . TYR A 1 405 ? 11.165 -14.072 27.213 1.00 47.65 401 TYR A N 1
ATOM 2999 C CA . TYR A 1 405 ? 10.581 -12.950 26.451 1.00 46.18 401 TYR A CA 1
ATOM 3000 C C . TYR A 1 405 ? 9.063 -12.826 26.574 1.00 45.50 401 TYR A C 1
ATOM 3001 O O . TYR A 1 405 ? 8.547 -11.714 26.660 1.00 45.54 401 TYR A O 1
ATOM 3010 N N . LEU A 1 406 ? 8.363 -13.961 26.632 1.00 44.36 402 LEU A N 1
ATOM 3011 C CA . LEU A 1 406 ? 6.903 -13.978 26.801 1.00 43.32 402 LEU A CA 1
ATOM 3012 C C . LEU A 1 406 ? 6.440 -13.518 28.198 1.00 42.39 402 LEU A C 1
ATOM 3013 O O . LEU A 1 406 ? 5.461 -12.756 28.327 1.00 41.82 402 LEU A O 1
ATOM 3018 N N . ALA A 1 407 ? 7.147 -13.988 29.231 1.00 41.16 403 ALA A N 1
ATOM 3019 C CA . ALA A 1 407 ? 6.909 -13.573 30.612 1.00 40.11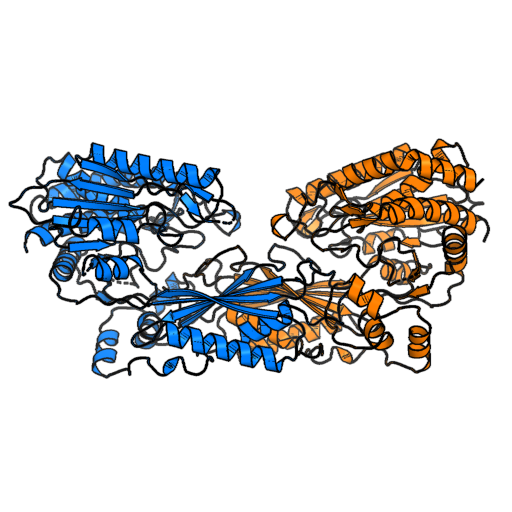 403 ALA A CA 1
ATOM 3020 C C . ALA A 1 407 ? 6.971 -12.054 30.758 1.00 39.43 403 ALA A C 1
ATOM 3021 O O . ALA A 1 407 ? 6.112 -11.457 31.403 1.00 38.98 403 ALA A O 1
ATOM 3023 N N . ALA A 1 408 ? 7.996 -11.449 30.146 1.00 38.88 404 ALA A N 1
ATOM 3024 C CA . ALA A 1 408 ? 8.204 -10.000 30.156 1.00 38.47 404 ALA A CA 1
ATOM 3025 C C . ALA A 1 408 ? 7.048 -9.235 29.483 1.00 38.05 404 ALA A C 1
ATOM 3026 O O . ALA A 1 408 ? 6.562 -8.249 30.037 1.00 38.19 404 ALA A O 1
ATOM 3028 N N . LYS A 1 409 ? 6.628 -9.702 28.300 1.00 37.47 405 LYS A N 1
ATOM 3029 C CA . LYS A 1 409 ? 5.487 -9.153 27.536 1.00 37.15 405 LYS A CA 1
ATOM 3030 C C . LYS A 1 409 ? 4.207 -9.106 28.365 1.00 36.54 405 LYS A C 1
ATOM 3031 O O . LYS A 1 409 ? 3.562 -8.051 28.468 1.00 36.53 405 LYS A O 1
ATOM 3037 N N . ARG A 1 410 ? 3.854 -10.257 28.939 1.00 35.44 406 ARG A N 1
ATOM 3038 C CA . ARG A 1 410 ? 2.749 -10.370 29.888 1.00 34.90 406 ARG A CA 1
ATOM 3039 C C . ARG A 1 410 ? 2.878 -9.462 31.118 1.00 34.72 406 ARG A C 1
ATOM 3040 O O . ARG A 1 410 ? 1.918 -8.793 31.488 1.00 34.94 406 ARG A O 1
ATOM 3043 N N . ALA A 1 411 ? 4.053 -9.417 31.743 1.00 34.29 407 ALA A N 1
ATOM 3044 C CA . ALA A 1 411 ? 4.249 -8.537 32.895 1.00 34.50 407 ALA A CA 1
ATOM 3045 C C . ALA A 1 411 ? 4.023 -7.074 32.515 1.00 34.69 407 ALA A C 1
ATOM 3046 O O . ALA A 1 411 ? 3.439 -6.318 33.294 1.00 34.03 407 ALA A O 1
ATOM 3048 N N . ILE A 1 412 ? 4.485 -6.689 31.316 1.00 35.06 408 ILE A N 1
ATOM 3049 C CA . ILE A 1 412 ? 4.335 -5.312 30.824 1.00 35.62 408 ILE A CA 1
ATOM 3050 C C . ILE A 1 412 ? 2.889 -4.960 30.589 1.00 35.65 408 ILE A C 1
ATOM 3051 O O . ILE A 1 412 ? 2.441 -3.901 31.028 1.00 36.02 408 ILE A O 1
ATOM 3056 N N . ARG A 1 413 ? 2.156 -5.865 29.933 1.00 36.06 409 ARG A N 1
ATOM 3057 C CA . ARG A 1 413 ? 0.735 -5.679 29.695 1.00 36.13 409 ARG A CA 1
ATOM 3058 C C . ARG A 1 413 ? -0.019 -5.458 31.004 1.00 36.00 409 ARG A C 1
ATOM 3059 O O . ARG A 1 413 ? -0.827 -4.524 31.101 1.00 36.10 409 ARG A O 1
ATOM 3061 N N . THR A 1 414 ? 0.280 -6.277 32.015 1.00 35.59 410 THR A N 1
ATOM 3062 C CA . THR A 1 414 ? -0.361 -6.159 33.341 1.00 35.26 410 THR A CA 1
ATOM 3063 C C . THR A 1 414 ? -0.168 -4.784 33.989 1.00 35.60 410 THR A C 1
ATOM 3064 O O . THR A 1 414 ? -1.137 -4.191 34.486 1.00 35.47 410 THR A O 1
ATOM 3068 N N . VAL A 1 415 ? 1.073 -4.286 33.989 1.00 36.07 411 VAL A N 1
ATOM 3069 C CA . VAL A 1 415 ? 1.418 -3.055 34.732 1.00 36.46 411 VAL A CA 1
ATOM 3070 C C . VAL A 1 415 ? 1.076 -1.767 33.970 1.00 36.47 411 VAL A C 1
ATOM 3071 O O . VAL A 1 415 ? 0.599 -0.794 34.554 1.00 35.52 411 VAL A O 1
ATOM 3075 N N . PHE A 1 416 ? 1.304 -1.778 32.663 1.00 37.52 412 PHE A N 1
ATOM 3076 C CA . PHE A 1 416 ? 1.157 -0.567 31.869 1.00 38.70 412 PHE A CA 1
ATOM 3077 C C . PHE A 1 416 ? -0.110 -0.576 31.033 1.00 39.77 412 PHE A C 1
ATOM 3078 O O . PHE A 1 416 ? -0.480 0.444 30.450 1.00 40.19 412 PHE A O 1
ATOM 3086 N N . GLY A 1 417 ? -0.783 -1.727 31.004 1.00 40.68 413 GLY A N 1
ATOM 3087 C CA . GLY A 1 417 ? -2.043 -1.862 30.305 1.00 41.93 413 GLY A CA 1
ATOM 3088 C C . GLY A 1 417 ? -1.895 -1.824 28.803 1.00 42.92 413 GLY A C 1
ATOM 3089 O O . GLY A 1 417 ? -2.871 -1.610 28.085 1.00 43.14 413 GLY A O 1
ATOM 3090 N N . THR A 1 418 ? -0.681 -2.030 28.311 1.00 43.83 414 THR A N 1
ATOM 3091 C CA . THR A 1 418 ? -0.461 -2.009 26.867 1.00 44.90 414 THR A CA 1
ATOM 3092 C C . THR A 1 418 ? 0.607 -2.995 26.410 1.00 45.46 414 THR A C 1
ATOM 3093 O O . THR A 1 418 ? 1.438 -3.438 27.202 1.00 46.12 414 THR A O 1
ATOM 3097 N N . GLU A 1 419 ? 0.586 -3.320 25.123 1.00 45.95 415 GLU A N 1
ATOM 3098 C CA . GLU A 1 419 ? 1.598 -4.195 24.552 1.00 46.31 415 GLU A CA 1
ATOM 3099 C C . GLU A 1 419 ? 2.933 -3.466 24.379 1.00 46.05 415 GLU A C 1
ATOM 3100 O O . GLU A 1 419 ? 2.974 -2.359 23.822 1.00 46.44 415 GLU A O 1
ATOM 3106 N N . PRO A 1 420 ? 4.029 -4.089 24.868 1.00 45.04 416 PRO A N 1
ATOM 3107 C CA . PRO A 1 420 ? 5.380 -3.635 24.586 1.00 44.37 416 PRO A CA 1
ATOM 3108 C C . PRO A 1 420 ? 5.747 -3.803 23.109 1.00 43.71 416 PRO A C 1
ATOM 3109 O O . PRO A 1 420 ? 5.433 -4.832 22.497 1.00 43.42 416 PRO A O 1
ATOM 3113 N N . ASP A 1 421 ? 6.409 -2.800 22.547 1.00 43.12 417 ASP A N 1
ATOM 3114 C CA . ASP A 1 421 ? 7.118 -3.005 21.292 1.00 42.65 417 ASP A CA 1
ATOM 3115 C C . ASP A 1 421 ? 8.403 -3.771 21.548 1.00 41.23 417 ASP A C 1
ATOM 3116 O O . ASP A 1 421 ? 9.074 -3.558 22.559 1.00 40.97 417 ASP A O 1
ATOM 3121 N N . MET A 1 422 ? 8.700 -4.696 20.645 1.00 40.06 418 MET A N 1
ATOM 3122 C CA . MET A 1 422 ? 9.952 -5.425 20.642 1.00 38.96 418 MET A CA 1
ATOM 3123 C C . MET A 1 422 ? 10.949 -4.554 19.879 1.00 37.61 418 MET A C 1
ATOM 3124 O O . MET A 1 422 ? 10.821 -4.336 18.678 1.00 37.39 418 MET A O 1
ATOM 3129 N N . ILE A 1 423 ? 11.921 -4.014 20.597 1.00 36.33 419 ILE A N 1
ATOM 3130 C CA . ILE A 1 423 ? 12.848 -3.053 20.011 1.00 34.63 419 ILE A CA 1
ATOM 3131 C C . ILE A 1 423 ? 14.267 -3.614 19.992 1.00 34.47 419 ILE A C 1
ATOM 3132 O O . ILE A 1 423 ? 14.597 -4.562 20.714 1.00 33.79 419 ILE A O 1
ATOM 3137 N N . ARG A 1 424 ? 15.095 -3.048 19.121 1.00 34.63 420 ARG A N 1
ATOM 3138 C CA . ARG A 1 424 ? 16.524 -3.252 19.210 1.00 34.52 420 ARG A CA 1
ATOM 3139 C C . ARG A 1 424 ? 17.118 -2.030 19.938 1.00 34.06 420 ARG A C 1
ATOM 3140 O O . ARG A 1 424 ? 16.373 -1.153 20.398 1.00 33.86 420 ARG A O 1
ATOM 3145 N N . ASP A 1 425 ? 18.443 -1.985 20.045 1.00 33.88 421 ASP A N 1
ATOM 3146 C CA . ASP A 1 425 ? 19.155 -0.940 20.766 1.00 34.15 421 ASP A CA 1
ATOM 3147 C C . ASP A 1 425 ? 20.413 -0.604 19.985 1.00 33.29 421 ASP A C 1
ATOM 3148 O O . ASP A 1 425 ? 21.081 -1.494 19.477 1.00 32.55 421 ASP A O 1
ATOM 3153 N N . GLY A 1 426 ? 20.742 0.681 19.910 1.00 32.95 422 GLY A N 1
ATOM 3154 C CA . GLY A 1 426 ? 21.951 1.129 19.238 1.00 33.07 422 GLY A CA 1
ATOM 3155 C C . GLY A 1 426 ? 23.206 0.923 20.055 1.00 33.57 422 GLY A C 1
ATOM 3156 O O . GLY A 1 426 ? 24.305 0.865 19.521 1.00 33.08 422 GLY A O 1
ATOM 3157 N N . SER A 1 427 ? 23.038 0.801 21.367 1.00 34.66 423 SER A N 1
ATOM 3158 C CA . SER A 1 427 ? 24.151 0.630 22.261 1.00 35.38 423 SER A CA 1
ATOM 3159 C C . SER A 1 427 ? 24.524 -0.834 22.324 1.00 36.49 423 SER A C 1
ATOM 3160 O O . SER A 1 427 ? 23.907 -1.671 21.668 1.00 36.94 423 SER A O 1
ATOM 3163 N N . THR A 1 428 ? 25.536 -1.132 23.128 1.00 38.09 424 THR A N 1
ATOM 3164 C CA . THR A 1 428 ? 26.143 -2.451 23.205 1.00 39.44 424 THR A CA 1
ATOM 3165 C C . THR A 1 428 ? 25.984 -2.886 24.650 1.00 41.05 424 THR A C 1
ATOM 3166 O O . THR A 1 428 ? 26.214 -2.096 25.600 1.00 42.12 424 THR A O 1
ATOM 3170 N N . ILE A 1 429 ? 25.548 -4.117 24.842 1.00 41.55 425 ILE A N 1
ATOM 3171 C CA . ILE A 1 429 ? 25.455 -4.644 26.197 1.00 41.73 425 ILE A CA 1
ATOM 3172 C C . ILE A 1 429 ? 26.335 -5.881 26.264 1.00 41.87 425 ILE A C 1
ATOM 3173 O O . ILE A 1 429 ? 25.866 -7.003 26.071 1.00 42.54 425 ILE A O 1
ATOM 3178 N N . PRO A 1 430 ? 27.650 -5.662 26.474 1.00 41.82 426 PRO A N 1
ATOM 3179 C CA . PRO A 1 430 ? 28.660 -6.695 26.357 1.00 41.41 426 PRO A CA 1
ATOM 3180 C C . PRO A 1 430 ? 28.312 -7.870 27.233 1.00 41.50 426 PRO A C 1
ATOM 3181 O O . PRO A 1 430 ? 28.596 -9.011 26.871 1.00 41.34 426 PRO A O 1
ATOM 3185 N N . ILE A 1 431 ? 27.709 -7.574 28.391 1.00 41.20 427 ILE A N 1
ATOM 3186 C CA . ILE A 1 431 ? 27.333 -8.588 29.384 1.00 40.66 427 ILE A CA 1
ATOM 3187 C C . ILE A 1 431 ? 26.321 -9.573 28.820 1.00 39.82 427 ILE A C 1
ATOM 3188 O O . ILE A 1 431 ? 26.369 -10.758 29.129 1.00 39.04 427 ILE A O 1
ATOM 3193 N N . ALA A 1 432 ? 25.434 -9.079 27.964 1.00 39.73 428 ALA A N 1
ATOM 3194 C CA . ALA A 1 432 ? 24.438 -9.919 27.299 1.00 40.48 428 ALA A CA 1
ATOM 3195 C C . ALA A 1 432 ? 25.117 -11.000 26.457 1.00 41.86 428 ALA A C 1
ATOM 3196 O O . ALA A 1 432 ? 24.780 -12.184 26.560 1.00 42.62 428 ALA A O 1
ATOM 3198 N N . LYS A 1 433 ? 26.095 -10.577 25.651 1.00 43.49 429 LYS A N 1
ATOM 3199 C CA . LYS A 1 433 ? 26.928 -11.449 24.828 1.00 44.55 429 LYS A CA 1
ATOM 3200 C C . LYS A 1 433 ? 27.703 -12.460 25.689 1.00 45.50 429 LYS A C 1
ATOM 3201 O O . LYS A 1 433 ? 27.676 -13.659 25.422 1.00 45.00 429 LYS A O 1
ATOM 3207 N N . MET A 1 434 ? 28.363 -11.971 26.742 1.00 46.72 430 MET A N 1
ATOM 3208 C CA . MET A 1 434 ? 29.101 -12.826 27.685 1.00 48.31 430 MET A CA 1
ATOM 3209 C C . MET A 1 434 ? 28.279 -13.958 28.324 1.00 48.48 430 MET A C 1
ATOM 3210 O O . MET A 1 434 ? 28.731 -15.108 28.354 1.00 48.70 430 MET A O 1
ATOM 3215 N N . PHE A 1 435 ? 27.088 -13.652 28.840 1.00 49.03 431 PHE A N 1
ATOM 3216 C CA . PHE A 1 435 ? 26.203 -14.718 29.353 1.00 49.89 431 PHE A CA 1
ATOM 3217 C C . PHE A 1 435 ? 25.797 -15.714 28.260 1.00 50.24 431 PHE A C 1
ATOM 3218 O O . PHE A 1 435 ? 25.605 -16.894 28.545 1.00 50.00 431 PHE A O 1
ATOM 3226 N N . GLN A 1 436 ? 25.678 -15.235 27.019 1.00 51.23 432 GLN A N 1
ATOM 3227 C CA . GLN A 1 436 ? 25.349 -16.107 25.877 1.00 52.55 432 GLN A CA 1
ATOM 3228 C C . GLN A 1 436 ? 26.505 -17.042 25.476 1.00 52.76 432 GLN A C 1
ATOM 3229 O O . GLN A 1 436 ? 26.274 -18.200 25.133 1.00 52.52 432 GLN A O 1
ATOM 3235 N N . GLU A 1 437 ? 27.734 -16.528 25.525 1.00 53.57 433 GLU A N 1
ATOM 3236 C CA . GLU A 1 437 ? 28.931 -17.293 25.144 1.00 54.55 433 GLU A CA 1
ATOM 3237 C C . GLU A 1 437 ? 29.359 -18.321 26.200 1.00 54.79 433 GLU A C 1
ATOM 3238 O O . GLU A 1 437 ? 29.679 -19.463 25.865 1.00 54.86 433 GLU A O 1
ATOM 3244 N N . ILE A 1 438 ? 29.361 -17.912 27.469 1.00 55.30 434 ILE A N 1
ATOM 3245 C CA . ILE A 1 438 ? 29.823 -18.771 28.569 1.00 55.49 434 ILE A CA 1
ATOM 3246 C C . ILE A 1 438 ? 28.734 -19.666 29.170 1.00 55.73 434 ILE A C 1
ATOM 3247 O O . ILE A 1 438 ? 28.932 -20.876 29.276 1.00 56.07 434 ILE A O 1
ATOM 3249 N N . VAL A 1 439 ? 27.592 -19.086 29.548 1.00 55.99 435 VAL A N 1
ATOM 3250 C CA . VAL A 1 439 ? 26.496 -19.847 30.175 1.00 56.04 435 VAL A CA 1
ATOM 3251 C C . VAL A 1 439 ? 25.460 -20.376 29.167 1.00 56.11 435 VAL A C 1
ATOM 3252 O O . VAL A 1 439 ? 24.634 -21.226 29.508 1.00 55.96 435 VAL A O 1
ATOM 3254 N N . HIS A 1 440 ? 25.534 -19.883 27.929 1.00 56.41 436 HIS A N 1
ATOM 3255 C CA . HIS A 1 440 ? 24.612 -20.244 26.835 1.00 56.89 436 HIS A CA 1
ATOM 3256 C C . HIS A 1 440 ? 23.155 -19.903 27.150 1.00 56.72 436 HIS A C 1
ATOM 3257 O O . HIS A 1 440 ? 22.271 -20.748 27.016 1.00 56.72 436 HIS A O 1
ATOM 3264 N N . VAL A 1 443 ? 19.074 -14.547 27.913 1.00 40.98 439 VAL A N 1
ATOM 3265 C CA . VAL A 1 443 ? 19.072 -13.204 28.529 1.00 40.96 439 VAL A CA 1
ATOM 3266 C C . VAL A 1 443 ? 17.878 -12.377 28.011 1.00 39.93 439 VAL A C 1
ATOM 3267 O O . VAL A 1 443 ? 17.654 -12.293 26.793 1.00 39.07 439 VAL A O 1
ATOM 3271 N N . VAL A 1 444 ? 17.104 -11.809 28.935 1.00 38.72 440 VAL A N 1
ATOM 3272 C CA . VAL A 1 444 ? 16.015 -10.897 28.566 1.00 38.29 440 VAL A CA 1
ATOM 3273 C C . VAL A 1 444 ? 16.327 -9.465 29.016 1.00 38.02 440 VAL A C 1
ATOM 3274 O O . VAL A 1 444 ? 16.632 -9.215 30.188 1.00 37.79 440 VAL A O 1
ATOM 3278 N N . LEU A 1 445 ? 16.259 -8.526 28.084 1.00 37.64 441 LEU A N 1
ATOM 3279 C CA . LEU A 1 445 ? 16.496 -7.129 28.432 1.00 37.54 441 LEU A CA 1
ATOM 3280 C C . LEU A 1 445 ? 15.197 -6.378 28.689 1.00 36.77 441 LEU A C 1
ATOM 3281 O O . LEU A 1 445 ? 14.411 -6.138 27.778 1.00 36.54 441 LEU A O 1
ATOM 3286 N N . ILE A 1 446 ? 14.987 -6.005 29.949 1.00 36.26 442 ILE A N 1
ATOM 3287 C CA . ILE A 1 446 ? 13.805 -5.241 30.346 1.00 35.66 442 ILE A CA 1
ATOM 3288 C C . ILE A 1 446 ? 14.201 -3.798 30.689 1.00 35.07 442 ILE A C 1
ATOM 3289 O O . ILE A 1 446 ? 14.644 -3.521 31.791 1.00 35.43 442 ILE A O 1
ATOM 3294 N N . PRO A 1 447 ? 14.028 -2.879 29.732 1.00 34.43 443 PRO A N 1
ATOM 3295 C CA . PRO A 1 447 ? 14.388 -1.490 29.948 1.00 33.59 443 PRO A CA 1
ATOM 3296 C C . PRO A 1 447 ? 13.436 -0.835 30.953 1.00 33.64 443 PRO A C 1
ATOM 3297 O O . PRO A 1 447 ? 12.236 -1.041 30.858 1.00 31.74 443 PRO A O 1
ATOM 3301 N N . LEU A 1 448 ? 13.983 -0.090 31.927 1.00 34.16 444 LEU A N 1
ATOM 3302 C CA . LEU A 1 448 ? 13.167 0.751 32.823 1.00 34.77 444 LEU A CA 1
ATOM 3303 C C . LEU A 1 448 ? 13.308 2.239 32.507 1.00 35.01 444 LEU A C 1
ATOM 3304 O O . LEU A 1 448 ? 12.437 3.046 32.864 1.00 34.96 444 LEU A O 1
ATOM 3309 N N . GLY A 1 449 ? 14.388 2.596 31.821 1.00 34.93 445 GLY A N 1
ATOM 3310 C CA . GLY A 1 449 ? 14.668 3.988 31.520 1.00 34.96 445 GLY A CA 1
ATOM 3311 C C . GLY A 1 449 ? 13.847 4.615 30.413 1.00 35.43 445 GLY A C 1
ATOM 3312 O O . GLY A 1 449 ? 13.397 3.935 29.495 1.00 35.46 445 GLY A O 1
ATOM 3313 N N . ALA A 1 450 ? 13.632 5.925 30.507 1.00 35.81 446 ALA A N 1
ATOM 3314 C CA . ALA A 1 450 ? 13.035 6.661 29.400 1.00 36.00 446 ALA A CA 1
ATOM 3315 C C . ALA A 1 450 ? 14.120 7.055 28.422 1.00 35.48 446 ALA A C 1
ATOM 3316 O O . ALA A 1 450 ? 15.298 7.139 28.774 1.00 36.69 446 ALA A O 1
ATOM 3318 N N . VAL A 1 451 ? 13.691 7.328 27.199 1.00 35.67 447 VAL A N 1
ATOM 3319 C CA . VAL A 1 451 ? 14.558 7.687 26.072 1.00 34.88 447 VAL A CA 1
ATOM 3320 C C . VAL A 1 451 ? 15.447 8.882 26.400 1.00 35.00 447 VAL A C 1
ATOM 3321 O O . VAL A 1 451 ? 16.583 8.977 25.916 1.00 34.98 447 VAL A O 1
ATOM 3325 N N . ASP A 1 452 ? 14.948 9.780 27.257 1.00 34.74 448 ASP A N 1
ATOM 3326 C CA . ASP A 1 452 ? 15.669 11.007 27.575 1.00 34.34 448 ASP A CA 1
ATOM 3327 C C . ASP A 1 452 ? 16.380 11.025 28.950 1.00 34.45 448 ASP A C 1
ATOM 3328 O O . ASP A 1 452 ? 16.675 12.089 29.501 1.00 34.09 448 ASP A O 1
ATOM 3333 N N . ASP A 1 453 ? 16.682 9.842 29.477 1.00 34.62 449 ASP A N 1
ATOM 3334 C CA . ASP A 1 453 ? 17.291 9.711 30.809 1.00 34.01 449 ASP A CA 1
ATOM 3335 C C . ASP A 1 453 ? 18.700 10.264 30.885 1.00 34.40 449 ASP A C 1
ATOM 3336 O O . ASP A 1 453 ? 19.136 10.649 31.951 1.00 34.56 449 ASP A O 1
ATOM 3341 N N . GLY A 1 454 ? 19.409 10.313 29.752 1.00 35.34 450 GLY A N 1
ATOM 3342 C CA . GLY A 1 454 ? 20.736 10.926 29.683 1.00 34.11 450 GLY A CA 1
ATOM 3343 C C . GLY A 1 454 ? 21.835 10.155 30.384 1.00 34.98 450 GLY A C 1
ATOM 3344 O O . GLY A 1 454 ? 22.708 10.747 31.016 1.00 34.75 450 GLY A O 1
ATOM 3345 N N . GLU A 1 455 ? 21.825 8.832 30.267 1.00 35.45 451 GLU A N 1
ATOM 3346 C CA . GLU A 1 455 ? 22.926 8.025 30.810 1.00 36.84 451 GLU A CA 1
ATOM 3347 C C . GLU A 1 455 ? 24.296 8.410 30.192 1.00 36.74 451 GLU A C 1
ATOM 3348 O O . GLU A 1 455 ? 24.386 8.709 28.982 1.00 35.88 451 GLU A O 1
ATOM 3354 N N . HIS A 1 456 ? 25.340 8.412 31.039 1.00 37.10 452 HIS A N 1
ATOM 3355 C CA . HIS A 1 456 ? 26.725 8.791 30.652 1.00 36.71 452 HIS A CA 1
ATOM 3356 C C . HIS A 1 456 ? 26.842 10.265 30.254 1.00 37.17 452 HIS A C 1
ATOM 3357 O O . HIS A 1 456 ? 27.759 10.628 29.499 1.00 38.75 452 HIS A O 1
ATOM 3364 N N . SER A 1 457 ? 25.907 11.098 30.709 1.00 36.11 453 SER A N 1
ATOM 3365 C CA . SER A 1 457 ? 25.878 12.521 30.380 1.00 36.37 453 SER A CA 1
ATOM 3366 C C . SER A 1 457 ? 25.637 13.332 31.627 1.00 35.53 453 SER A C 1
ATOM 3367 O O . SER A 1 457 ? 25.385 12.769 32.687 1.00 36.05 453 SER A O 1
ATOM 3370 N N . GLN A 1 458 ? 25.700 14.651 31.470 1.00 34.83 454 GLN A N 1
ATOM 3371 C CA . GLN A 1 458 ? 25.310 15.609 32.493 1.00 35.03 454 GLN A CA 1
ATOM 3372 C C . GLN A 1 458 ? 23.808 15.524 32.648 1.00 34.09 454 GLN A C 1
ATOM 3373 O O . GLN A 1 458 ? 23.096 15.323 31.663 1.00 33.34 454 GLN A O 1
ATOM 3379 N N . ASN A 1 459 ? 23.341 15.689 33.882 1.00 33.59 455 ASN A N 1
ATOM 3380 C CA . ASN A 1 459 ? 21.907 15.739 34.201 1.00 32.73 455 ASN A CA 1
ATOM 3381 C C . ASN A 1 459 ? 21.158 14.445 33.862 1.00 32.19 455 ASN A C 1
ATOM 3382 O O . ASN A 1 459 ? 20.034 14.474 33.350 1.00 32.64 455 ASN A O 1
ATOM 3387 N N . GLU A 1 460 ? 21.817 13.316 34.134 1.00 31.46 456 GLU A N 1
ATOM 3388 C CA . GLU A 1 460 ? 21.188 11.995 34.183 1.00 31.56 456 GLU A CA 1
ATOM 3389 C C . GLU A 1 460 ? 20.043 11.974 35.201 1.00 31.42 456 GLU A C 1
ATOM 3390 O O . GLU A 1 460 ? 20.156 12.550 36.262 1.00 31.44 456 GLU A O 1
ATOM 3396 N N . LYS A 1 461 ? 18.965 11.279 34.871 1.00 31.41 457 LYS A N 1
ATOM 3397 C CA . LYS A 1 461 ? 17.820 11.102 35.771 1.00 30.82 457 LYS A CA 1
ATOM 3398 C C . LYS A 1 461 ? 17.205 9.732 35.500 1.00 30.58 457 LYS A C 1
ATOM 3399 O O . LYS A 1 461 ? 17.485 9.103 34.471 1.00 30.24 457 LYS A O 1
ATOM 3405 N N . ILE A 1 462 ? 16.357 9.291 36.427 1.00 30.33 458 ILE A N 1
ATOM 3406 C CA . ILE A 1 462 ? 15.321 8.340 36.130 1.00 29.59 458 ILE A CA 1
ATOM 3407 C C . ILE A 1 462 ? 14.015 9.008 36.549 1.00 30.20 458 ILE A C 1
ATOM 3408 O O . ILE A 1 462 ? 13.988 9.723 37.568 1.00 29.84 458 ILE A O 1
ATOM 3413 N N . ASN A 1 463 ? 12.948 8.828 35.760 1.00 29.74 459 ASN A N 1
ATOM 3414 C CA . ASN A 1 463 ? 11.622 9.284 36.194 1.00 30.75 459 ASN A CA 1
ATOM 3415 C C . ASN A 1 463 ? 11.102 8.485 37.392 1.00 30.48 459 ASN A C 1
ATOM 3416 O O . ASN A 1 463 ? 11.225 7.262 37.419 1.00 29.44 459 ASN A O 1
ATOM 3421 N N . ARG A 1 464 ? 10.518 9.174 38.377 1.00 31.24 460 ARG A N 1
ATOM 3422 C CA . ARG A 1 464 ? 9.883 8.489 39.517 1.00 32.43 460 ARG A CA 1
ATOM 3423 C C . ARG A 1 464 ? 8.874 7.432 39.038 1.00 32.10 460 ARG A C 1
ATOM 3424 O O . ARG A 1 464 ? 8.817 6.324 39.578 1.00 32.21 460 ARG A O 1
ATOM 3432 N N . TRP A 1 465 ? 8.096 7.774 38.012 1.00 31.97 461 TRP A N 1
ATOM 3433 C CA . TRP A 1 465 ? 7.088 6.863 37.486 1.00 32.30 461 TRP A CA 1
ATOM 3434 C C . TRP A 1 465 ? 7.708 5.580 36.940 1.00 31.81 461 TRP A C 1
ATOM 3435 O O . TRP A 1 465 ? 7.215 4.479 37.231 1.00 32.03 461 TRP A O 1
ATOM 3446 N N . ASN A 1 466 ? 8.792 5.721 36.174 1.00 30.76 462 ASN A N 1
ATOM 3447 C CA . ASN A 1 466 ? 9.543 4.574 35.656 1.00 30.29 462 ASN A CA 1
ATOM 3448 C C . ASN A 1 466 ? 10.153 3.703 36.742 1.00 29.95 462 ASN A C 1
ATOM 3449 O O . ASN A 1 466 ? 10.135 2.474 36.637 1.00 30.33 462 ASN A O 1
ATOM 3454 N N . TYR A 1 467 ? 10.695 4.346 37.772 1.00 28.73 463 TYR A N 1
ATOM 3455 C CA . TYR A 1 467 ? 11.321 3.661 38.896 1.00 28.76 463 TYR A CA 1
ATOM 3456 C C . TYR A 1 467 ? 10.307 2.884 39.747 1.00 28.57 463 TYR A C 1
ATOM 3457 O O . TYR A 1 467 ? 10.563 1.757 40.143 1.00 29.12 463 TYR A O 1
ATOM 3466 N N . ILE A 1 468 ? 9.158 3.502 40.010 1.00 29.08 464 ILE A N 1
ATOM 3467 C CA . ILE A 1 468 ? 8.103 2.921 40.839 1.00 29.16 464 ILE A CA 1
ATOM 3468 C C . ILE A 1 468 ? 7.231 1.924 40.091 1.00 29.70 464 ILE A C 1
ATOM 3469 O O . ILE A 1 468 ? 7.005 0.813 40.577 1.00 30.55 464 ILE A O 1
ATOM 3474 N N . GLU A 1 469 ? 6.757 2.304 38.904 1.00 30.05 465 GLU A N 1
ATOM 3475 C CA . GLU A 1 469 ? 6.012 1.392 38.042 1.00 29.40 465 GLU A CA 1
ATOM 3476 C C . GLU A 1 469 ? 6.858 0.219 37.571 1.00 29.37 465 GLU A C 1
ATOM 3477 O O . GLU A 1 469 ? 6.325 -0.874 37.349 1.00 29.36 465 GLU A O 1
ATOM 3483 N N . GLY A 1 470 ? 8.173 0.441 37.437 1.00 28.99 466 GLY A N 1
ATOM 3484 C CA . GLY A 1 470 ? 9.119 -0.602 37.072 1.00 28.45 466 GLY A CA 1
ATOM 3485 C C . GLY A 1 470 ? 9.336 -1.619 38.168 1.00 29.01 466 GLY A C 1
ATOM 3486 O O . GLY A 1 470 ? 9.600 -2.772 37.886 1.00 30.07 466 GLY A O 1
ATOM 3487 N N . THR A 1 471 ? 9.259 -1.185 39.425 1.00 29.07 467 THR A N 1
ATOM 3488 C CA . THR A 1 471 ? 9.216 -2.076 40.572 1.00 28.69 467 THR A CA 1
ATOM 3489 C C . THR A 1 471 ? 8.027 -3.049 40.492 1.00 29.03 467 THR A C 1
ATOM 3490 O O . THR A 1 471 ? 8.182 -4.252 40.754 1.00 29.46 467 THR A O 1
ATOM 3494 N N . LYS A 1 472 ? 6.858 -2.535 40.114 1.00 28.92 468 LYS A N 1
ATOM 3495 C CA . LYS A 1 472 ? 5.669 -3.357 39.874 1.00 29.73 468 LYS A CA 1
ATOM 3496 C C . LYS A 1 472 ? 5.812 -4.332 38.711 1.00 30.13 468 LYS A C 1
ATOM 3497 O O . LYS A 1 472 ? 5.317 -5.478 38.780 1.00 29.68 468 LYS A O 1
ATOM 3503 N N . LEU A 1 473 ? 6.477 -3.869 37.649 1.00 30.36 469 LEU A N 1
ATOM 3504 C CA . LEU A 1 473 ? 6.768 -4.684 36.481 1.00 30.64 469 LEU A CA 1
ATOM 3505 C C . LEU A 1 473 ? 7.575 -5.910 36.896 1.00 31.65 469 LEU A C 1
ATOM 3506 O O . LEU A 1 473 ? 7.260 -7.047 36.504 1.00 32.47 469 LEU A O 1
ATOM 3511 N N . PHE A 1 474 ? 8.622 -5.680 37.677 1.00 31.07 470 PHE A N 1
ATOM 3512 C CA . PHE A 1 474 ? 9.421 -6.776 38.174 1.00 30.97 470 PHE A CA 1
ATOM 3513 C C . PHE A 1 474 ? 8.607 -7.739 39.061 1.00 31.02 470 PHE A C 1
ATOM 3514 O O . PHE A 1 474 ? 8.763 -8.967 38.977 1.00 30.96 470 PHE A O 1
ATOM 3522 N N . ALA A 1 475 ? 7.761 -7.188 39.929 1.00 31.59 471 ALA A N 1
ATOM 3523 C CA . ALA A 1 475 ? 6.837 -8.011 40.757 1.00 32.06 471 ALA A CA 1
ATOM 3524 C C . ALA A 1 475 ? 5.929 -8.949 39.909 1.00 32.40 471 ALA A C 1
ATOM 3525 O O . ALA A 1 475 ? 5.880 -10.174 40.136 1.00 32.87 471 ALA A O 1
ATOM 3527 N N . ALA A 1 476 ? 5.241 -8.381 38.919 1.00 32.51 472 ALA A N 1
ATOM 3528 C CA . ALA A 1 476 ? 4.426 -9.164 37.984 1.00 33.07 472 ALA A CA 1
ATOM 3529 C C . ALA A 1 476 ? 5.244 -10.260 37.258 1.00 33.81 472 ALA A C 1
ATOM 3530 O O . ALA A 1 476 ? 4.750 -11.382 37.027 1.00 34.12 472 ALA A O 1
ATOM 3532 N N . PHE A 1 477 ? 6.487 -9.915 36.917 1.00 33.40 473 PHE A N 1
ATOM 3533 C CA . PHE A 1 477 ? 7.382 -10.752 36.139 1.00 33.84 473 PHE A CA 1
ATOM 3534 C C . PHE A 1 477 ? 7.794 -12.006 36.908 1.00 34.37 473 PHE A C 1
ATOM 3535 O O . PHE A 1 477 ? 7.815 -13.105 36.334 1.00 33.76 473 PHE A O 1
ATOM 3543 N N . PHE A 1 478 ? 8.101 -11.847 38.202 1.00 35.12 474 PHE A N 1
ATOM 3544 C CA . PHE A 1 478 ? 8.379 -13.000 39.077 1.00 35.77 474 PHE A CA 1
ATOM 3545 C C . PHE A 1 478 ? 7.301 -14.062 38.889 1.00 36.55 474 PHE A C 1
ATOM 3546 O O . PHE A 1 478 ? 7.599 -15.257 38.750 1.00 36.11 474 PHE A O 1
ATOM 3554 N N . LEU A 1 479 ? 6.054 -13.593 38.891 1.00 37.76 475 LEU A N 1
ATOM 3555 C CA . LEU A 1 479 ? 4.883 -14.439 38.819 1.00 39.72 475 LEU A CA 1
ATOM 3556 C C . LEU A 1 479 ? 4.771 -15.103 37.439 1.00 40.02 475 LEU A C 1
ATOM 3557 O O . LEU A 1 479 ? 4.442 -16.283 37.340 1.00 40.44 475 LEU A O 1
ATOM 3562 N N . GLU A 1 480 ? 5.093 -14.358 36.388 1.00 40.81 476 GLU A N 1
ATOM 3563 C CA . GLU A 1 480 ? 5.030 -14.885 35.028 1.00 41.71 476 GLU A CA 1
ATOM 3564 C C . GLU A 1 480 ? 6.078 -15.966 34.744 1.00 42.22 476 GLU A C 1
ATOM 3565 O O . GLU A 1 480 ? 5.790 -16.955 34.077 1.00 41.68 476 GLU A O 1
ATOM 3571 N N . MET A 1 481 ? 7.291 -15.773 35.252 1.00 43.50 477 MET A N 1
ATOM 3572 C CA . MET A 1 481 ? 8.343 -16.792 35.157 1.00 44.59 477 MET A CA 1
ATOM 3573 C C . MET A 1 481 ? 7.966 -18.117 35.850 1.00 45.09 477 MET A C 1
ATOM 3574 O O . MET A 1 481 ? 8.338 -19.194 35.379 1.00 44.60 477 MET A O 1
ATOM 3579 N N . ALA A 1 482 ? 7.223 -18.036 36.954 1.00 45.80 478 ALA A N 1
ATOM 3580 C CA . ALA A 1 482 ? 6.775 -19.231 37.657 1.00 46.85 478 ALA A CA 1
ATOM 3581 C C . ALA A 1 482 ? 5.759 -20.009 36.832 1.00 48.06 478 ALA A C 1
ATOM 3582 O O . ALA A 1 482 ? 5.603 -21.222 37.019 1.00 48.28 478 ALA A O 1
ATOM 3584 N N . GLN A 1 483 ? 5.080 -19.304 35.926 1.00 49.36 479 GLN A N 1
ATOM 3585 C CA . GLN A 1 483 ? 3.989 -19.870 35.134 1.00 51.32 479 GLN A CA 1
ATOM 3586 C C . GLN A 1 483 ? 4.430 -20.639 33.872 1.00 51.65 479 GLN A C 1
ATOM 3587 O O . GLN A 1 483 ? 3.608 -21.302 33.240 1.00 52.14 479 GLN A O 1
ATOM 3593 N N . LEU A 1 484 ? 5.711 -20.530 33.509 1.00 52.30 480 LEU A N 1
ATOM 3594 C CA . LEU A 1 484 ? 6.423 -21.586 32.745 1.00 52.75 480 LEU A CA 1
ATOM 3595 C C . LEU A 1 484 ? 7.916 -21.590 33.103 1.00 53.17 480 LEU A C 1
ATOM 3596 O O . LEU A 1 484 ? 8.285 -21.779 34.273 1.00 53.36 480 LEU A O 1
ATOM 3601 N N . LEU B 1 12 ? 83.861 48.546 39.104 1.00 43.52 8 LEU B N 1
ATOM 3602 C CA . LEU B 1 12 ? 82.498 49.066 39.424 1.00 43.73 8 LEU B CA 1
ATOM 3603 C C . LEU B 1 12 ? 81.414 48.088 38.977 1.00 43.87 8 LEU B C 1
ATOM 3604 O O . LEU B 1 12 ? 80.422 47.899 39.682 1.00 43.73 8 LEU B O 1
ATOM 3609 N N . LEU B 1 13 ? 81.616 47.488 37.801 1.00 44.04 9 LEU B N 1
ATOM 3610 C CA . LEU B 1 13 ? 80.722 46.468 37.244 1.00 44.35 9 LEU B CA 1
ATOM 3611 C C . LEU B 1 13 ? 81.116 45.074 37.719 1.00 44.35 9 LEU B C 1
ATOM 3612 O O . LEU B 1 13 ? 80.251 44.243 37.992 1.00 44.54 9 LEU B O 1
ATOM 3617 N N . GLU B 1 14 ? 82.421 44.826 37.800 1.00 44.28 10 GLU B N 1
ATOM 3618 C CA . GLU B 1 14 ? 82.958 43.556 38.287 1.00 44.60 10 GLU B CA 1
ATOM 3619 C C . GLU B 1 14 ? 82.588 43.274 39.742 1.00 44.07 10 GLU B C 1
ATOM 3620 O O . GLU B 1 14 ? 82.412 42.111 40.118 1.00 44.44 10 GLU B O 1
ATOM 3626 N N . LYS B 1 15 ? 82.506 44.323 40.563 1.00 43.25 11 LYS B N 1
ATOM 3627 C CA . LYS B 1 15 ? 82.094 44.160 41.963 1.00 42.28 11 LYS B CA 1
ATOM 3628 C C . LYS B 1 15 ? 80.635 43.710 42.004 1.00 41.27 11 LYS B C 1
ATOM 3629 O O . LYS B 1 15 ? 80.309 42.748 42.695 1.00 40.87 11 LYS B O 1
ATOM 3631 N N . VAL B 1 16 ? 79.783 44.366 41.213 1.00 40.34 12 VAL B N 1
ATOM 3632 C CA . VAL B 1 16 ? 78.378 43.973 41.096 1.00 39.52 12 VAL B CA 1
ATOM 3633 C C . VAL B 1 16 ? 78.182 42.584 40.450 1.00 38.82 12 VAL B C 1
ATOM 3634 O O . VAL B 1 16 ? 77.220 41.910 40.773 1.00 38.62 12 VAL B O 1
ATOM 3636 N N . PHE B 1 17 ? 79.101 42.165 39.565 1.00 38.06 13 PHE B N 1
ATOM 3637 C CA . PHE B 1 17 ? 79.105 40.801 38.985 1.00 36.82 13 PHE B CA 1
ATOM 3638 C C . PHE B 1 17 ? 79.451 39.724 40.012 1.00 36.02 13 PHE B C 1
ATOM 3639 O O . PHE B 1 17 ? 78.999 38.589 39.891 1.00 35.33 13 PHE B O 1
ATOM 3647 N N . GLN B 1 18 ? 80.302 40.072 40.983 1.00 35.40 14 GLN B N 1
ATOM 3648 C CA . GLN B 1 18 ? 80.759 39.139 42.026 1.00 34.81 14 GLN B CA 1
ATOM 3649 C C . GLN B 1 18 ? 79.667 38.850 43.069 1.00 34.46 14 GLN B C 1
ATOM 3650 O O . GLN B 1 18 ? 79.534 37.724 43.557 1.00 34.04 14 GLN B O 1
ATOM 3652 N N . TYR B 1 19 ? 78.899 39.881 43.410 1.00 34.31 15 TYR B N 1
ATOM 3653 C CA . TYR B 1 19 ? 77.713 39.739 44.252 1.00 34.25 15 TYR B CA 1
ATOM 3654 C C . TYR B 1 19 ? 76.691 38.774 43.629 1.00 33.99 15 TYR B C 1
ATOM 3655 O O . TYR B 1 19 ? 76.140 37.915 44.324 1.00 33.79 15 TYR B O 1
ATOM 3664 N N . ILE B 1 20 ? 76.446 38.917 42.322 1.00 33.78 16 ILE B N 1
ATOM 3665 C CA . ILE B 1 20 ? 75.498 38.051 41.614 1.00 33.60 16 ILE B CA 1
ATOM 3666 C C . ILE B 1 20 ? 75.904 36.581 41.723 1.00 33.74 16 ILE B C 1
ATOM 3667 O O . ILE B 1 20 ? 75.094 35.736 42.154 1.00 33.81 16 ILE B O 1
ATOM 3672 N N . ASP B 1 21 ? 77.153 36.295 41.354 1.00 33.73 17 ASP B N 1
ATOM 3673 C CA . ASP B 1 21 ? 77.745 34.961 41.496 1.00 34.20 17 ASP B CA 1
ATOM 3674 C C . ASP B 1 21 ? 77.561 34.412 42.918 1.00 34.59 17 ASP B C 1
ATOM 3675 O O . ASP B 1 21 ? 77.125 33.278 43.096 1.00 34.93 17 ASP B O 1
ATOM 3677 N N . LEU B 1 22 ? 77.887 35.234 43.916 1.00 35.20 18 LEU B N 1
ATOM 3678 C CA . LEU B 1 22 ? 77.756 34.871 45.325 1.00 35.69 18 LEU B CA 1
ATOM 3679 C C . LEU B 1 22 ? 76.302 34.687 45.799 1.00 36.08 18 LEU B C 1
ATOM 3680 O O . LEU B 1 22 ? 76.028 33.804 46.617 1.00 36.62 18 LEU B O 1
ATOM 3682 N N . HIS B 1 23 ? 75.379 35.512 45.304 1.00 36.33 19 HIS B N 1
ATOM 3683 C CA . HIS B 1 23 ? 73.979 35.442 45.754 1.00 36.75 19 HIS B CA 1
ATOM 3684 C C . HIS B 1 23 ? 73.033 34.689 44.817 1.00 37.13 19 HIS B C 1
ATOM 3685 O O . HIS B 1 23 ? 71.820 34.886 44.870 1.00 37.29 19 HIS B O 1
ATOM 3692 N N . GLN B 1 24 ? 73.576 33.796 43.995 1.00 37.50 20 GLN B N 1
ATOM 3693 C CA . GLN B 1 24 ? 72.763 33.100 42.995 1.00 38.02 20 GLN B CA 1
ATOM 3694 C C . GLN B 1 24 ? 71.732 32.111 43.555 1.00 37.98 20 GLN B C 1
ATOM 3695 O O . GLN B 1 24 ? 70.620 32.013 43.024 1.00 38.06 20 GLN B O 1
ATOM 3701 N N . ASP B 1 25 ? 72.082 31.388 44.616 1.00 37.88 21 ASP B N 1
ATOM 3702 C CA . ASP B 1 25 ? 71.155 30.408 45.218 1.00 38.19 21 ASP B CA 1
ATOM 3703 C C . ASP B 1 25 ? 69.907 31.031 45.852 1.00 38.06 21 ASP B C 1
ATOM 3704 O O . ASP B 1 25 ? 68.837 30.390 45.916 1.00 37.03 21 ASP B O 1
ATOM 3709 N N . GLU B 1 26 ? 70.064 32.269 46.320 1.00 37.73 22 GLU B N 1
ATOM 3710 C CA . GLU B 1 26 ? 68.937 33.049 46.787 1.00 38.14 22 GLU B CA 1
ATOM 3711 C C . GLU B 1 26 ? 68.156 33.699 45.639 1.00 36.86 22 GLU B C 1
ATOM 3712 O O . GLU B 1 26 ? 66.955 33.923 45.771 1.00 36.47 22 GLU B O 1
ATOM 3718 N N . PHE B 1 27 ? 68.834 34.006 44.527 1.00 35.48 23 PHE B N 1
ATOM 3719 C CA . PHE B 1 27 ? 68.136 34.469 43.336 1.00 34.38 23 PHE B CA 1
ATOM 3720 C C . PHE B 1 27 ? 67.263 33.339 42.823 1.00 33.66 23 PHE B C 1
ATOM 3721 O O . PHE B 1 27 ? 66.127 33.572 42.426 1.00 33.99 23 PHE B O 1
ATOM 3729 N N . VAL B 1 28 ? 67.793 32.117 42.885 1.00 33.21 24 VAL B N 1
ATOM 3730 C CA . VAL B 1 28 ? 67.070 30.908 42.487 1.00 32.62 24 VAL B CA 1
ATOM 3731 C C . VAL B 1 28 ? 65.934 30.602 43.452 1.00 32.82 24 VAL B C 1
ATOM 3732 O O . VAL B 1 28 ? 64.885 30.115 43.041 1.00 32.92 24 VAL B O 1
ATOM 3736 N N . GLN B 1 29 ? 66.138 30.904 44.730 1.00 33.15 25 GLN B N 1
ATOM 3737 C CA . GLN B 1 29 ? 65.125 30.654 45.754 1.00 33.05 25 GLN B CA 1
ATOM 3738 C C . GLN B 1 29 ? 63.922 31.578 45.553 1.00 32.85 25 GLN B C 1
ATOM 3739 O O . GLN B 1 29 ? 62.791 31.116 45.612 1.00 32.98 25 GLN B O 1
ATOM 3745 N N . THR B 1 30 ? 64.179 32.859 45.266 1.00 32.77 26 THR B N 1
ATOM 3746 C CA . THR B 1 30 ? 63.128 33.817 44.909 1.00 33.03 26 THR B CA 1
ATOM 3747 C C . THR B 1 30 ? 62.337 33.399 43.677 1.00 32.73 26 THR B C 1
ATOM 3748 O O . THR B 1 30 ? 61.118 33.523 43.666 1.00 33.49 26 THR B O 1
ATOM 3752 N N . LEU B 1 31 ? 63.021 32.908 42.652 1.00 32.43 27 LEU B N 1
ATOM 3753 C CA . LEU B 1 31 ? 62.339 32.350 41.480 1.00 32.61 27 LEU B CA 1
ATOM 3754 C C . LEU B 1 31 ? 61.453 31.150 41.829 1.00 32.68 27 LEU B C 1
ATOM 3755 O O . LEU B 1 31 ? 60.358 31.029 41.335 1.00 32.65 27 LEU B O 1
ATOM 3760 N N . LYS B 1 32 ? 61.937 30.271 42.699 1.00 33.82 28 LYS B N 1
ATOM 3761 C CA . LYS B 1 32 ? 61.184 29.107 43.142 1.00 34.38 28 LYS B CA 1
ATOM 3762 C C . LYS B 1 32 ? 59.855 29.541 43.782 1.00 33.69 28 LYS B C 1
ATOM 3763 O O . LYS B 1 32 ? 58.813 28.900 43.575 1.00 33.22 28 LYS B O 1
ATOM 3769 N N . GLU B 1 33 ? 59.912 30.644 44.530 1.00 33.72 29 GLU B N 1
ATOM 3770 C CA . GLU B 1 33 ? 58.764 31.191 45.275 1.00 34.21 29 GLU B CA 1
ATOM 3771 C C . GLU B 1 33 ? 57.768 31.879 44.356 1.00 33.71 29 GLU B C 1
ATOM 3772 O O . GLU B 1 33 ? 56.556 31.736 44.532 1.00 34.38 29 GLU B O 1
ATOM 3778 N N . TRP B 1 34 ? 58.270 32.620 43.366 1.00 33.19 30 TRP B N 1
ATOM 3779 C CA . TRP B 1 34 ? 57.405 33.219 42.337 1.00 32.30 30 TRP B CA 1
ATOM 3780 C C . TRP B 1 34 ? 56.762 32.178 41.446 1.00 31.72 30 TRP B C 1
ATOM 3781 O O . TRP B 1 34 ? 55.609 32.340 41.066 1.00 31.04 30 TRP B O 1
ATOM 3792 N N . VAL B 1 35 ? 57.495 31.107 41.132 1.00 31.49 31 VAL B N 1
ATOM 3793 C CA . VAL B 1 35 ? 56.951 29.992 40.328 1.00 31.49 31 VAL B CA 1
ATOM 3794 C C . VAL B 1 35 ? 55.808 29.249 41.037 1.00 32.09 31 VAL B C 1
ATOM 3795 O O . VAL B 1 35 ? 54.851 28.815 40.383 1.00 32.86 31 VAL B O 1
ATOM 3799 N N . ALA B 1 36 ? 55.871 29.185 42.371 1.00 31.96 32 ALA B N 1
ATOM 3800 C CA . ALA B 1 36 ? 54.854 28.529 43.210 1.00 31.81 32 ALA B CA 1
ATOM 3801 C C . ALA B 1 36 ? 53.495 29.198 43.167 1.00 32.12 32 ALA B C 1
ATOM 3802 O O . ALA B 1 36 ? 52.490 28.560 43.462 1.00 32.61 32 ALA B O 1
ATOM 3804 N N . ILE B 1 37 ? 53.474 30.490 42.839 1.00 32.59 33 ILE B N 1
ATOM 3805 C CA . ILE B 1 37 ? 52.243 31.246 42.581 1.00 32.35 33 ILE B CA 1
ATOM 3806 C C . ILE B 1 37 ? 51.705 30.910 41.167 1.00 33.06 33 ILE B C 1
ATOM 3807 O O . ILE B 1 37 ? 52.353 31.174 40.162 1.00 33.60 33 ILE B O 1
ATOM 3812 N N . GLU B 1 38 ? 50.518 30.313 41.114 1.00 34.06 34 GLU B N 1
ATOM 3813 C CA . GLU B 1 38 ? 49.983 29.708 39.885 1.00 34.87 34 GLU B CA 1
ATOM 3814 C C . GLU B 1 38 ? 49.172 30.769 39.189 1.00 34.55 34 GLU B C 1
ATOM 3815 O O . GLU B 1 38 ? 47.927 30.734 39.179 1.00 35.24 34 GLU B O 1
ATOM 3821 N N . SER B 1 39 ? 49.900 31.737 38.636 1.00 34.25 35 SER B N 1
ATOM 3822 C CA . SER B 1 39 ? 49.315 32.926 38.042 1.00 33.72 35 SER B CA 1
ATOM 3823 C C . SER B 1 39 ? 48.926 32.727 36.576 1.00 34.17 35 SER B C 1
ATOM 3824 O O . SER B 1 39 ? 49.386 33.437 35.673 1.00 33.87 35 SER B O 1
ATOM 3827 N N . ASP B 1 40 ? 48.057 31.747 36.361 1.00 34.01 36 ASP B N 1
ATOM 3828 C CA . ASP B 1 40 ? 47.567 31.378 35.056 1.00 34.66 36 ASP B CA 1
ATOM 3829 C C . ASP B 1 40 ? 46.493 32.416 34.682 1.00 35.42 36 ASP B C 1
ATOM 3830 O O . ASP B 1 40 ? 45.470 32.520 35.358 1.00 35.37 36 ASP B O 1
ATOM 3835 N N . SER B 1 41 ? 46.752 33.208 33.636 1.00 35.81 37 SER B N 1
ATOM 3836 C CA . SER B 1 41 ? 45.805 34.229 33.172 1.00 36.59 37 SER B CA 1
ATOM 3837 C C . SER B 1 41 ? 44.913 33.717 32.051 1.00 36.75 37 SER B C 1
ATOM 3838 O O . SER B 1 41 ? 43.928 34.371 31.714 1.00 37.53 37 SER B O 1
ATOM 3841 N N . VAL B 1 42 ? 45.284 32.570 31.475 1.00 36.90 38 VAL B N 1
ATOM 3842 C CA . VAL B 1 42 ? 44.634 31.995 30.290 1.00 37.42 38 VAL B CA 1
ATOM 3843 C C . VAL B 1 42 ? 43.317 31.275 30.633 1.00 38.40 38 VAL B C 1
ATOM 3844 O O . VAL B 1 42 ? 42.369 31.283 29.849 1.00 38.23 38 VAL B O 1
ATOM 3848 N N . GLN B 1 43 ? 43.283 30.626 31.788 1.00 39.32 39 GLN B N 1
ATOM 3849 C CA . GLN B 1 43 ? 42.080 29.949 32.252 1.00 40.23 39 GLN B CA 1
ATOM 3850 C C . GLN B 1 43 ? 41.253 30.956 33.040 1.00 41.37 39 GLN B C 1
ATOM 3851 O O . GLN B 1 43 ? 41.700 31.455 34.077 1.00 42.27 39 GLN B O 1
ATOM 3857 N N . PRO B 1 44 ? 40.054 31.275 32.540 1.00 41.80 40 PRO B N 1
ATOM 3858 C CA . PRO B 1 44 ? 39.189 32.309 33.114 1.00 42.50 40 PRO B CA 1
ATOM 3859 C C . PRO B 1 44 ? 38.413 31.789 34.348 1.00 42.81 40 PRO B C 1
ATOM 3860 O O . PRO B 1 44 ? 37.198 31.629 34.292 1.00 42.52 40 PRO B O 1
ATOM 3864 N N . VAL B 1 45 ? 39.133 31.490 35.432 1.00 42.54 41 VAL B N 1
ATOM 3865 C CA . VAL B 1 45 ? 38.542 30.831 36.600 1.00 41.96 41 VAL B CA 1
ATOM 3866 C C . VAL B 1 45 ? 39.094 31.505 37.855 1.00 41.04 41 VAL B C 1
ATOM 3867 O O . VAL B 1 45 ? 40.255 31.930 37.864 1.00 41.32 41 VAL B O 1
ATOM 3871 N N . PRO B 1 46 ? 38.240 31.685 38.887 1.00 40.24 42 PRO B N 1
ATOM 3872 C CA . PRO B 1 46 ? 38.632 32.375 40.125 1.00 39.23 42 PRO B CA 1
ATOM 3873 C C . PRO B 1 46 ? 39.883 31.898 40.853 1.00 38.20 42 PRO B C 1
ATOM 3874 O O . PRO B 1 46 ? 40.626 32.738 41.333 1.00 38.18 42 PRO B O 1
ATOM 3878 N N . ARG B 1 47 ? 40.130 30.591 40.955 1.00 37.67 43 ARG B N 1
ATOM 3879 C CA . ARG B 1 47 ? 41.328 30.134 41.693 1.00 37.35 43 ARG B CA 1
ATOM 3880 C C . ARG B 1 47 ? 42.696 30.598 41.100 1.00 36.94 43 ARG B C 1
ATOM 3881 O O . ARG B 1 47 ? 43.631 30.931 41.851 1.00 36.71 43 ARG B O 1
ATOM 3889 N N . PHE B 1 48 ? 42.780 30.672 39.770 1.00 36.22 44 PHE B N 1
ATOM 3890 C CA . PHE B 1 48 ? 43.994 31.133 39.071 1.00 35.19 44 PHE B CA 1
ATOM 3891 C C . PHE B 1 48 ? 44.088 32.648 39.015 1.00 35.16 44 PHE B C 1
ATOM 3892 O O . PHE B 1 48 ? 45.184 33.217 39.164 1.00 34.99 44 PHE B O 1
ATOM 3900 N N . ARG B 1 49 ? 42.936 33.294 38.789 1.00 34.65 45 ARG B N 1
ATOM 3901 C CA . ARG B 1 49 ? 42.853 34.746 38.740 1.00 34.16 45 ARG B CA 1
ATOM 3902 C C . ARG B 1 49 ? 43.195 35.371 40.086 1.00 33.51 45 ARG B C 1
ATOM 3903 O O . ARG B 1 49 ? 43.803 36.445 40.153 1.00 33.70 45 ARG B O 1
ATOM 3911 N N . GLN B 1 50 ? 42.825 34.690 41.159 1.00 32.80 46 GLN B N 1
ATOM 3912 C CA . GLN B 1 50 ? 43.254 35.117 42.474 1.00 32.24 46 GLN B CA 1
ATOM 3913 C C . GLN B 1 50 ? 44.755 34.988 42.759 1.00 31.86 46 GLN B C 1
ATOM 3914 O O . GLN B 1 50 ? 45.324 35.871 43.411 1.00 31.59 46 GLN B O 1
ATOM 3920 N N . GLU B 1 51 ? 45.382 33.898 42.291 1.00 32.03 47 GLU B N 1
ATOM 3921 C CA . GLU B 1 51 ? 46.841 33.686 42.414 1.00 32.34 47 GLU B CA 1
ATOM 3922 C C . GLU B 1 51 ? 47.560 34.772 41.635 1.00 32.67 47 GLU B C 1
ATOM 3923 O O . GLU B 1 51 ? 48.646 35.228 41.978 1.00 32.84 47 GLU B O 1
ATOM 3929 N N . LEU B 1 52 ? 46.919 35.186 40.559 1.00 33.37 48 LEU B N 1
ATOM 3930 C CA . LEU B 1 52 ? 47.402 36.278 39.765 1.00 33.99 48 LEU B CA 1
ATOM 3931 C C . LEU B 1 52 ? 47.354 37.637 40.512 1.00 33.87 48 LEU B C 1
ATOM 3932 O O . LEU B 1 52 ? 48.290 38.416 40.384 1.00 34.29 48 LEU B O 1
ATOM 3937 N N . PHE B 1 53 ? 46.310 37.915 41.301 1.00 33.60 49 PHE B N 1
ATOM 3938 C CA . PHE B 1 53 ? 46.338 39.067 42.229 1.00 33.80 49 PHE B CA 1
ATOM 3939 C C . PHE B 1 53 ? 47.448 38.941 43.303 1.00 33.91 49 PHE B C 1
ATOM 3940 O O . PHE B 1 53 ? 48.171 39.904 43.586 1.00 33.78 49 PHE B O 1
ATOM 3948 N N . ARG B 1 54 ? 47.583 37.749 43.878 1.00 33.66 50 ARG B N 1
ATOM 3949 C CA . ARG B 1 54 ? 48.669 37.443 44.813 1.00 33.78 50 ARG B CA 1
ATOM 3950 C C . ARG B 1 54 ? 50.037 37.729 44.175 1.00 33.32 50 ARG B C 1
ATOM 3951 O O . ARG B 1 54 ? 50.876 38.374 44.788 1.00 33.08 50 ARG B O 1
ATOM 3959 N N . MET B 1 55 ? 50.242 37.267 42.939 1.00 32.11 51 MET B N 1
ATOM 3960 C CA . MET B 1 55 ? 51.499 37.466 42.237 1.00 31.60 51 MET B CA 1
ATOM 3961 C C . MET B 1 55 ? 51.892 38.942 42.067 1.00 30.90 51 MET B C 1
ATOM 3962 O O . MET B 1 55 ? 53.033 39.302 42.264 1.00 30.52 51 MET B O 1
ATOM 3967 N N . MET B 1 56 ? 50.936 39.782 41.711 1.00 30.91 52 MET B N 1
ATOM 3968 C CA . MET B 1 56 ? 51.210 41.168 41.424 1.00 31.05 52 MET B CA 1
ATOM 3969 C C . MET B 1 56 ? 51.515 41.904 42.712 1.00 31.41 52 MET B C 1
ATOM 3970 O O . MET B 1 56 ? 52.287 42.866 42.702 1.00 31.86 52 MET B O 1
ATOM 3975 N N . ALA B 1 57 ? 50.930 41.429 43.821 1.00 31.11 53 ALA B N 1
ATOM 3976 C CA . ALA B 1 57 ? 51.092 42.057 45.136 1.00 31.26 53 ALA B CA 1
ATOM 3977 C C . ALA B 1 57 ? 52.469 41.724 45.720 1.00 31.15 53 ALA B C 1
ATOM 3978 O O . ALA B 1 57 ? 53.154 42.584 46.265 1.00 30.91 53 ALA B O 1
ATOM 3980 N N . VAL B 1 58 ? 52.877 40.470 45.561 1.00 31.38 54 VAL B N 1
ATOM 3981 C CA . VAL B 1 58 ? 54.249 40.026 45.853 1.00 31.46 54 VAL B CA 1
ATOM 3982 C C . VAL B 1 58 ? 55.298 40.869 45.097 1.00 31.38 54 VAL B C 1
ATOM 3983 O O . VAL B 1 58 ? 56.308 41.262 45.678 1.00 30.94 54 VAL B O 1
ATOM 3987 N N . ALA B 1 59 ? 55.051 41.135 43.806 1.00 31.29 55 ALA B N 1
ATOM 3988 C CA . ALA B 1 59 ? 55.987 41.911 42.956 1.00 31.42 55 ALA B CA 1
ATOM 3989 C C . ALA B 1 59 ? 56.025 43.395 43.341 1.00 31.54 55 ALA B C 1
ATOM 3990 O O . ALA B 1 59 ? 57.088 44.017 43.350 1.00 31.67 55 ALA B O 1
ATOM 3992 N N . ALA B 1 60 ? 54.850 43.943 43.649 1.00 32.20 56 ALA B N 1
ATOM 3993 C CA . ALA B 1 60 ? 54.695 45.314 44.115 1.00 32.60 56 ALA B CA 1
ATOM 3994 C C . ALA B 1 60 ? 55.509 45.532 45.392 1.00 33.36 56 ALA B C 1
ATOM 3995 O O . ALA B 1 60 ? 56.215 46.534 45.528 1.00 32.96 56 ALA B O 1
ATOM 3997 N N . ASP B 1 61 ? 55.408 44.575 46.311 1.00 34.09 57 ASP B N 1
ATOM 3998 C CA . ASP B 1 61 ? 56.133 44.628 47.570 1.00 35.80 57 ASP B CA 1
ATOM 3999 C C . ASP B 1 61 ? 57.664 44.499 47.394 1.00 35.94 57 ASP B C 1
ATOM 4000 O O . ASP B 1 61 ? 58.439 45.160 48.103 1.00 36.53 57 ASP B O 1
ATOM 4005 N N . THR B 1 62 ? 58.088 43.660 46.453 1.00 36.21 58 THR B N 1
ATOM 4006 C CA . THR B 1 62 ? 59.503 43.478 46.146 1.00 36.50 58 THR B CA 1
ATOM 4007 C C . THR B 1 62 ? 60.116 44.775 45.619 1.00 37.07 58 THR B C 1
ATOM 4008 O O . THR B 1 62 ? 61.181 45.196 46.079 1.00 37.22 58 THR B O 1
ATOM 4012 N N . LEU B 1 63 ? 59.422 45.419 44.681 1.00 37.60 59 LEU B N 1
ATOM 4013 C CA . LEU B 1 63 ? 59.861 46.713 44.156 1.00 37.96 59 LEU B CA 1
ATOM 4014 C C . LEU B 1 63 ? 59.919 47.817 45.231 1.00 38.41 59 LEU B C 1
ATOM 4015 O O . LEU B 1 63 ? 60.853 48.627 45.228 1.00 38.63 59 LEU B O 1
ATOM 4020 N N . GLN B 1 64 ? 58.939 47.831 46.140 1.00 39.05 60 GLN B N 1
ATOM 4021 C CA . GLN B 1 64 ? 58.886 48.793 47.246 1.00 40.32 60 GLN B CA 1
ATOM 4022 C C . GLN B 1 64 ? 60.090 48.660 48.171 1.00 40.27 60 GLN B C 1
ATOM 4023 O O . GLN B 1 64 ? 60.633 49.675 48.634 1.00 40.42 60 GLN B O 1
ATOM 4029 N N . ARG B 1 65 ? 60.483 47.411 48.442 1.00 40.52 61 ARG B N 1
ATOM 4030 C CA . ARG B 1 65 ? 61.618 47.079 49.324 1.00 41.01 61 ARG B CA 1
ATOM 4031 C C . ARG B 1 65 ? 62.973 47.440 48.702 1.00 40.70 61 ARG B C 1
ATOM 4032 O O . ARG B 1 65 ? 63.967 47.596 49.412 1.00 40.67 61 ARG B O 1
ATOM 4040 N N . LEU B 1 66 ? 62.994 47.596 47.377 1.00 40.64 62 LEU B N 1
ATOM 4041 C CA . LEU B 1 66 ? 64.156 48.107 46.653 1.00 40.42 62 LEU B CA 1
ATOM 4042 C C . LEU B 1 66 ? 64.283 49.633 46.687 1.00 40.13 62 LEU B C 1
ATOM 4043 O O . LEU B 1 66 ? 65.285 50.182 46.238 1.00 40.33 62 LEU B O 1
ATOM 4048 N N . GLY B 1 67 ? 63.269 50.311 47.215 1.00 39.81 63 GLY B N 1
ATOM 4049 C CA . GLY B 1 67 ? 63.226 51.770 47.239 1.00 39.44 63 GLY B CA 1
ATOM 4050 C C . GLY B 1 67 ? 62.415 52.415 46.122 1.00 39.61 63 GLY B C 1
ATOM 4051 O O . GLY B 1 67 ? 62.372 53.642 46.025 1.00 39.80 63 GLY B O 1
ATOM 4052 N N . ALA B 1 68 ? 61.777 51.602 45.276 1.00 39.26 64 ALA B N 1
ATOM 4053 C CA . ALA B 1 68 ? 60.997 52.119 44.162 1.00 38.96 64 ALA B CA 1
ATOM 4054 C C . ALA B 1 68 ? 59.677 52.723 44.622 1.00 39.14 64 ALA B C 1
ATOM 4055 O O . ALA B 1 68 ? 59.071 52.267 45.609 1.00 39.35 64 ALA B O 1
ATOM 4057 N N . ARG B 1 69 ? 59.254 53.768 43.913 1.00 38.76 65 ARG B N 1
ATOM 4058 C CA . ARG B 1 69 ? 57.904 54.313 44.029 1.00 38.94 65 ARG B CA 1
ATOM 4059 C C . ARG B 1 69 ? 56.945 53.411 43.214 1.00 38.64 65 ARG B C 1
ATOM 4060 O O . ARG B 1 69 ? 57.119 53.260 42.003 1.00 37.92 65 ARG B O 1
ATOM 4065 N N . VAL B 1 70 ? 55.960 52.806 43.888 1.00 38.40 66 VAL B N 1
ATOM 4066 C CA . VAL B 1 70 ? 55.124 51.759 43.292 1.00 38.48 66 VAL B CA 1
ATOM 4067 C C . VAL B 1 70 ? 53.602 52.037 43.284 1.00 38.75 66 VAL B C 1
ATOM 4068 O O . VAL B 1 70 ? 52.965 52.191 44.349 1.00 38.52 66 VAL B O 1
ATOM 4072 N N . ALA B 1 71 ? 53.029 52.053 42.077 1.00 38.33 67 ALA B N 1
ATOM 4073 C CA . ALA B 1 71 ? 51.585 52.195 41.893 1.00 38.49 67 ALA B CA 1
ATOM 4074 C C . ALA B 1 71 ? 50.973 50.915 41.323 1.00 38.54 67 ALA B C 1
ATOM 4075 O O . ALA B 1 71 ? 51.523 50.304 40.406 1.00 38.03 67 ALA B O 1
ATOM 4077 N N . SER B 1 72 ? 49.837 50.511 41.879 1.00 38.76 68 SER B N 1
ATOM 4078 C CA . SER B 1 72 ? 49.139 49.335 41.390 1.00 39.23 68 SER B CA 1
ATOM 4079 C C . SER B 1 72 ? 47.832 49.730 40.768 1.00 39.00 68 SER B C 1
ATOM 4080 O O . SER B 1 72 ? 46.821 49.782 41.452 1.00 39.21 68 SER B O 1
ATOM 4083 N N . VAL B 1 73 ? 47.870 49.967 39.455 1.00 39.28 69 VAL B N 1
ATOM 4084 C CA . VAL B 1 73 ? 46.732 50.472 38.671 1.00 39.19 69 VAL B CA 1
ATOM 4085 C C . VAL B 1 73 ? 45.590 49.457 38.522 1.00 39.74 69 VAL B C 1
ATOM 4086 O O . VAL B 1 73 ? 45.808 48.341 38.056 1.00 40.19 69 VAL B O 1
ATOM 4090 N N . ASP B 1 74 ? 44.375 49.857 38.902 1.00 40.54 70 ASP B N 1
ATOM 4091 C CA . ASP B 1 74 ? 43.173 49.015 38.770 1.00 41.40 70 ASP B CA 1
ATOM 4092 C C . ASP B 1 74 ? 42.716 48.938 37.333 1.00 40.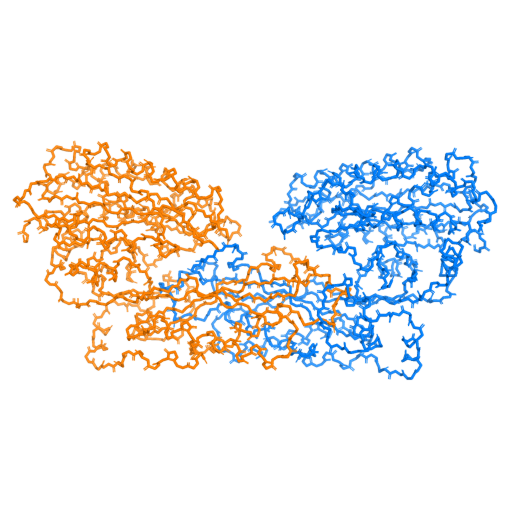95 70 ASP B C 1
ATOM 4093 O O . ASP B 1 74 ? 42.445 49.956 36.702 1.00 40.48 70 ASP B O 1
ATOM 4098 N N . MET B 1 75 ? 42.595 47.713 36.837 1.00 41.15 71 MET B N 1
ATOM 4099 C CA . MET B 1 75 ? 42.396 47.482 35.407 1.00 40.87 71 MET B CA 1
ATOM 4100 C C . MET B 1 75 ? 40.943 47.212 35.050 1.00 41.11 71 MET B C 1
ATOM 4101 O O . MET B 1 75 ? 40.583 47.237 33.877 1.00 41.52 71 MET B O 1
ATOM 4106 N N . GLY B 1 76 ? 40.119 46.963 36.066 1.00 41.58 72 GLY B N 1
ATOM 4107 C CA . GLY B 1 76 ? 38.688 46.735 35.877 1.00 42.05 72 GLY B CA 1
ATOM 4108 C C . GLY B 1 76 ? 38.379 45.335 35.386 1.00 42.39 72 GLY B C 1
ATOM 4109 O O . GLY B 1 76 ? 39.233 44.464 35.448 1.00 42.51 72 GLY B O 1
ATOM 4110 N N . PRO B 1 77 ? 37.144 45.100 34.908 1.00 42.83 73 PRO B N 1
ATOM 4111 C CA . PRO B 1 77 ? 36.776 43.741 34.503 1.00 42.83 73 PRO B CA 1
ATOM 4112 C C . PRO B 1 77 ? 37.219 43.323 33.093 1.00 43.09 73 PRO B C 1
ATOM 4113 O O . PRO B 1 77 ? 37.437 44.157 32.215 1.00 43.23 73 PRO B O 1
ATOM 4117 N N . GLN B 1 78 ? 37.391 42.022 32.920 1.00 43.49 74 GLN B N 1
ATOM 4118 C CA . GLN B 1 78 ? 37.624 41.394 31.629 1.00 44.12 74 GLN B CA 1
ATOM 4119 C C . GLN B 1 78 ? 36.275 40.780 31.254 1.00 44.98 74 GLN B C 1
ATOM 4120 O O . GLN B 1 78 ? 35.646 40.109 32.084 1.00 44.59 74 GLN B O 1
ATOM 4126 N N . GLN B 1 79 ? 35.798 41.067 30.045 1.00 46.14 75 GLN B N 1
ATOM 4127 C CA . GLN B 1 79 ? 34.522 40.515 29.586 1.00 47.55 75 GLN B CA 1
ATOM 4128 C C . GLN B 1 79 ? 34.793 39.154 28.971 1.00 48.13 75 GLN B C 1
ATOM 4129 O O . GLN B 1 79 ? 35.654 39.031 28.103 1.00 48.45 75 GLN B O 1
ATOM 4131 N N . LEU B 1 80 ? 34.078 38.131 29.430 1.00 48.96 76 LEU B N 1
ATOM 4132 C CA . LEU B 1 80 ? 34.370 36.750 29.014 1.00 49.83 76 LEU B CA 1
ATOM 4133 C C . LEU B 1 80 ? 33.394 36.183 27.952 1.00 50.79 76 LEU B C 1
ATOM 4134 O O . LEU B 1 80 ? 32.273 36.703 27.762 1.00 50.90 76 LEU B O 1
ATOM 4139 N N . GLN B 1 84 ? 30.079 36.496 30.782 1.00 54.50 80 GLN B N 1
ATOM 4140 C CA . GLN B 1 84 ? 30.556 36.645 32.160 1.00 54.66 80 GLN B CA 1
ATOM 4141 C C . GLN B 1 84 ? 31.745 37.609 32.273 1.00 53.09 80 GLN B C 1
ATOM 4142 O O . GLN B 1 84 ? 32.253 38.124 31.269 1.00 53.15 80 GLN B O 1
ATOM 4148 N N . SER B 1 85 ? 32.185 37.860 33.502 1.00 51.29 81 SER B N 1
ATOM 4149 C CA . SER B 1 85 ? 33.346 38.713 33.713 1.00 49.19 81 SER B CA 1
ATOM 4150 C C . SER B 1 85 ? 34.281 38.197 34.812 1.00 47.49 81 SER B C 1
ATOM 4151 O O . SER B 1 85 ? 33.827 37.555 35.760 1.00 47.35 81 SER B O 1
ATOM 4154 N N . LEU B 1 86 ? 35.586 38.448 34.655 1.00 45.23 82 LEU B N 1
ATOM 4155 C CA . LEU B 1 86 ? 36.557 38.324 35.764 1.00 42.78 82 LEU B CA 1
ATOM 4156 C C . LEU B 1 86 ? 37.315 39.638 35.945 1.00 41.03 82 LEU B C 1
ATOM 4157 O O . LEU B 1 86 ? 37.496 40.373 34.972 1.00 40.74 82 LEU B O 1
ATOM 4162 N N . PRO B 1 87 ? 37.782 39.927 37.176 1.00 39.41 83 PRO B N 1
ATOM 4163 C CA . PRO B 1 87 ? 38.687 41.070 37.388 1.00 38.33 83 PRO B CA 1
ATOM 4164 C C . PRO B 1 87 ? 40.062 40.838 36.752 1.00 36.96 83 PRO B C 1
ATOM 4165 O O . PRO B 1 87 ? 40.590 39.738 36.809 1.00 36.02 83 PRO B O 1
ATOM 4169 N N . ILE B 1 88 ? 40.593 41.878 36.114 1.00 36.28 84 ILE B N 1
ATOM 4170 C CA . ILE B 1 88 ? 41.933 41.908 35.550 1.00 34.71 84 ILE B CA 1
ATOM 4171 C C . ILE B 1 88 ? 42.888 42.266 36.691 1.00 35.02 84 ILE B C 1
ATOM 4172 O O . ILE B 1 88 ? 42.630 43.229 37.423 1.00 33.97 84 ILE B O 1
ATOM 4177 N N . PRO B 1 89 ? 43.995 41.487 36.856 1.00 34.76 85 PRO B N 1
ATOM 4178 C CA . PRO B 1 89 ? 44.980 41.822 37.906 1.00 34.25 85 PRO B CA 1
ATOM 4179 C C . PRO B 1 89 ? 45.634 43.194 37.627 1.00 34.30 85 PRO B C 1
ATOM 4180 O O . PRO B 1 89 ? 45.686 43.619 36.459 1.00 34.40 85 PRO B O 1
ATOM 4184 N N . PRO B 1 90 ? 46.134 43.880 38.684 1.00 33.95 86 PRO B N 1
ATOM 4185 C CA . PRO B 1 90 ? 46.669 45.224 38.471 1.00 33.94 86 PRO B CA 1
ATOM 4186 C C . PRO B 1 90 ? 47.961 45.214 37.672 1.00 34.08 86 PRO B C 1
ATOM 4187 O O . PRO B 1 90 ? 48.647 44.181 37.590 1.00 34.73 86 PRO B O 1
ATOM 4191 N N . VAL B 1 91 ? 48.249 46.340 37.031 1.00 33.49 87 VAL B N 1
ATOM 4192 C CA . VAL B 1 91 ? 49.526 46.548 36.356 1.00 33.05 87 VAL B CA 1
ATOM 4193 C C . VAL B 1 91 ? 50.376 47.404 37.307 1.00 33.42 87 VAL B C 1
ATOM 4194 O O . VAL B 1 91 ? 49.876 48.344 37.942 1.00 32.61 87 VAL B O 1
ATOM 4198 N N . ILE B 1 92 ? 51.642 47.026 37.453 1.00 33.58 88 ILE B N 1
ATOM 4199 C CA . ILE B 1 92 ? 52.550 47.763 38.295 1.00 34.03 88 ILE B CA 1
ATOM 4200 C C . ILE B 1 92 ? 53.230 48.818 37.451 1.00 34.55 88 ILE B C 1
ATOM 4201 O O . ILE B 1 92 ? 53.796 48.529 36.392 1.00 34.14 88 ILE B O 1
ATOM 4206 N N . LEU B 1 93 ? 53.094 50.058 37.906 1.00 35.25 89 LEU B N 1
ATOM 4207 C CA . LEU B 1 93 ? 53.940 51.155 37.451 1.00 36.10 89 LEU B CA 1
ATOM 4208 C C . LEU B 1 93 ? 54.861 51.523 38.600 1.00 36.29 89 LEU B C 1
ATOM 4209 O O . LEU B 1 93 ? 54.410 51.923 39.679 1.00 36.33 89 LEU B O 1
ATOM 4214 N N . ALA B 1 94 ? 56.157 51.351 38.382 1.00 36.68 90 ALA B N 1
ATOM 4215 C CA . ALA B 1 94 ? 57.130 51.646 39.432 1.00 36.53 90 ALA B CA 1
ATOM 4216 C C . ALA B 1 94 ? 58.234 52.540 38.889 1.00 36.62 90 ALA B C 1
ATOM 4217 O O . ALA B 1 94 ? 58.411 52.622 37.677 1.00 36.80 90 ALA B O 1
ATOM 4219 N N . GLU B 1 95 ? 58.953 53.223 39.777 1.00 36.83 91 GLU B N 1
ATOM 4220 C CA . GLU B 1 95 ? 60.166 53.949 39.391 1.00 37.08 91 GLU B CA 1
ATOM 4221 C C . GLU B 1 95 ? 61.229 54.041 40.484 1.00 36.99 91 GLU B C 1
ATOM 4222 O O . GLU B 1 95 ? 60.946 54.407 41.623 1.00 35.86 91 GLU B O 1
ATOM 4228 N N . LEU B 1 96 ? 62.452 53.689 40.111 1.00 37.21 92 LEU B N 1
ATOM 4229 C CA . LEU B 1 96 ? 63.591 53.815 40.997 1.00 37.84 92 LEU B CA 1
ATOM 4230 C C . LEU B 1 96 ? 64.572 54.870 40.438 1.00 37.74 92 LEU B C 1
ATOM 4231 O O . LEU B 1 96 ? 65.361 54.580 39.521 1.00 37.81 92 LEU B O 1
ATOM 4236 N N . GLY B 1 97 ? 64.496 56.085 40.996 1.00 37.34 93 GLY B N 1
ATOM 4237 C CA . GLY B 1 97 ? 65.279 57.227 40.533 1.00 37.62 93 GLY B CA 1
ATOM 4238 C C . GLY B 1 97 ? 64.475 58.252 39.742 1.00 37.69 93 GLY B C 1
ATOM 4239 O O . GLY B 1 97 ? 63.599 57.893 38.961 1.00 38.09 93 GLY B O 1
ATOM 4240 N N . SER B 1 98 ? 64.799 59.534 39.922 1.00 37.78 94 SER B N 1
ATOM 4241 C CA . SER B 1 98 ? 64.055 60.630 39.287 1.00 37.44 94 SER B CA 1
ATOM 4242 C C . SER B 1 98 ? 64.986 61.834 39.010 1.00 36.61 94 SER B C 1
ATOM 4243 O O . SER B 1 98 ? 64.570 63.005 39.037 1.00 36.01 94 SER B O 1
ATOM 4246 N N . ASP B 1 99 ? 66.252 61.516 38.743 1.00 35.42 95 ASP B N 1
ATOM 4247 C CA . ASP B 1 99 ? 67.269 62.501 38.443 1.00 34.10 95 ASP B CA 1
ATOM 4248 C C . ASP B 1 99 ? 67.142 62.951 36.986 1.00 33.85 95 ASP B C 1
ATOM 4249 O O . ASP B 1 99 ? 67.429 62.170 36.074 1.00 33.82 95 ASP B O 1
ATOM 4254 N N . PRO B 1 100 ? 66.739 64.223 36.758 1.00 33.48 96 PRO B N 1
ATOM 4255 C CA . PRO B 1 100 ? 66.556 64.682 35.378 1.00 33.21 96 PRO B CA 1
ATOM 4256 C C . PRO B 1 100 ? 67.858 64.655 34.560 1.00 32.94 96 PRO B C 1
ATOM 4257 O O . PRO B 1 100 ? 67.798 64.695 33.328 1.00 32.58 96 PRO B O 1
ATOM 4261 N N . THR B 1 101 ? 69.012 64.586 35.235 1.00 32.25 97 THR B N 1
ATOM 4262 C CA . THR B 1 101 ? 70.305 64.507 34.536 1.00 32.22 97 THR B CA 1
ATOM 4263 C C . THR B 1 101 ? 70.587 63.116 33.945 1.00 32.41 97 THR B C 1
ATOM 4264 O O . THR B 1 101 ? 71.388 62.985 33.017 1.00 32.67 97 THR B O 1
ATOM 4268 N N . LYS B 1 102 ? 69.922 62.088 34.466 1.00 32.40 98 LYS B N 1
ATOM 4269 C CA . LYS B 1 102 ? 70.129 60.720 33.991 1.00 32.67 98 LYS B CA 1
ATOM 4270 C C . LYS B 1 102 ? 69.173 60.314 32.867 1.00 33.01 98 LYS B C 1
ATOM 4271 O O . LYS B 1 102 ? 68.058 60.843 32.748 1.00 33.32 98 LYS B O 1
ATOM 4277 N N . GLY B 1 103 ? 69.605 59.361 32.048 1.00 33.05 99 GLY B N 1
ATOM 4278 C CA . GLY B 1 103 ? 68.678 58.685 31.146 1.00 33.31 99 GLY B CA 1
ATOM 4279 C C . GLY B 1 103 ? 67.670 57.845 31.926 1.00 33.41 99 GLY B C 1
ATOM 4280 O O . GLY B 1 103 ? 67.974 57.350 33.009 1.00 33.69 99 GLY B O 1
ATOM 4281 N N . THR B 1 104 ? 66.468 57.691 31.379 1.00 33.36 100 THR B N 1
ATOM 4282 C CA . THR B 1 104 ? 65.419 56.891 32.010 1.00 33.28 100 THR B CA 1
ATOM 4283 C C . THR B 1 104 ? 64.986 55.725 31.099 1.00 33.66 100 THR B C 1
ATOM 4284 O O . THR B 1 104 ? 64.477 55.942 29.984 1.00 33.47 100 THR B O 1
ATOM 4288 N N . VAL B 1 105 ? 65.201 54.497 31.574 1.00 34.16 101 VAL B N 1
ATOM 4289 C CA . VAL B 1 105 ? 64.672 53.284 30.918 1.00 34.37 101 VAL B CA 1
ATOM 4290 C C . VAL B 1 105 ? 63.352 52.787 31.555 1.00 34.46 101 VAL B C 1
ATOM 4291 O O . VAL B 1 105 ? 63.102 52.988 32.751 1.00 34.46 101 VAL B O 1
ATOM 4295 N N . CYS B 1 106 ? 62.506 52.153 30.748 1.00 34.44 102 CYS B N 1
ATOM 4296 C CA . CYS B 1 106 ? 61.355 51.423 31.279 1.00 33.87 102 CYS B CA 1
ATOM 4297 C C . CYS B 1 106 ? 61.539 49.956 30.939 1.00 33.21 102 CYS B C 1
ATOM 4298 O O . CYS B 1 106 ? 61.881 49.624 29.811 1.00 32.90 102 CYS B O 1
ATOM 4301 N N . PHE B 1 107 ? 61.369 49.082 31.924 1.00 33.03 103 PHE B N 1
ATOM 4302 C CA . PHE B 1 107 ? 61.424 47.634 31.687 1.00 32.64 103 PHE B CA 1
ATOM 4303 C C . PHE B 1 107 ? 60.036 47.038 31.718 1.00 32.59 103 PHE B C 1
ATOM 4304 O O . PHE B 1 107 ? 59.255 47.329 32.626 1.00 33.08 103 PHE B O 1
ATOM 4312 N N . TYR B 1 108 ? 59.736 46.203 30.721 1.00 32.33 104 TYR B N 1
ATOM 4313 C CA . TYR B 1 108 ? 58.467 45.473 30.669 1.00 31.82 104 TYR B CA 1
ATOM 4314 C C . TYR B 1 108 ? 58.647 43.987 30.878 1.00 31.80 104 TYR B C 1
ATOM 4315 O O . TYR B 1 108 ? 59.487 43.348 30.212 1.00 31.79 104 TYR B O 1
ATOM 4324 N N . GLY B 1 109 ? 57.816 43.443 31.770 1.00 31.57 105 GLY B N 1
ATOM 4325 C CA . GLY B 1 109 ? 57.623 41.998 31.874 1.00 31.04 105 GLY B CA 1
ATOM 4326 C C . GLY B 1 109 ? 56.236 41.628 32.334 1.00 31.10 105 GLY B C 1
ATOM 4327 O O . GLY B 1 109 ? 55.473 42.481 32.791 1.00 31.13 105 GLY B O 1
ATOM 4328 N N . HIS B 1 110 ? 55.915 40.334 32.247 1.00 30.89 106 HIS B N 1
ATOM 4329 C CA . HIS B 1 110 ? 54.634 39.845 32.701 1.00 29.51 106 HIS B CA 1
ATOM 4330 C C . HIS B 1 110 ? 54.800 38.738 33.744 1.00 30.04 106 HIS B C 1
ATOM 4331 O O . HIS B 1 110 ? 55.758 37.936 33.698 1.00 29.87 106 HIS B O 1
ATOM 4338 N N . LEU B 1 111 ? 53.855 38.691 34.680 1.00 29.77 107 LEU B N 1
ATOM 4339 C CA . LEU B 1 111 ? 53.910 37.701 35.738 1.00 29.73 107 LEU B CA 1
ATOM 4340 C C . LEU B 1 111 ? 52.813 36.651 35.671 1.00 29.65 107 LEU B C 1
ATOM 4341 O O . LEU B 1 111 ? 52.731 35.785 36.544 1.00 29.93 107 LEU B O 1
ATOM 4346 N N . ASP B 1 112 ? 51.990 36.722 34.626 1.00 28.99 108 ASP B N 1
ATOM 4347 C CA . ASP B 1 112 ? 51.100 35.640 34.283 1.00 29.06 108 ASP B CA 1
ATOM 4348 C C . ASP B 1 112 ? 51.782 34.546 33.461 1.00 29.39 108 ASP B C 1
ATOM 4349 O O . ASP B 1 112 ? 52.819 34.769 32.791 1.00 28.91 108 ASP B O 1
ATOM 4354 N N . VAL B 1 113 ? 51.188 33.362 33.530 1.00 29.27 109 VAL B N 1
ATOM 4355 C CA . VAL B 1 113 ? 51.729 32.177 32.881 1.00 29.70 109 VAL B CA 1
ATOM 4356 C C . VAL B 1 113 ? 50.614 31.462 32.078 1.00 30.28 109 VAL B C 1
ATOM 4357 O O . VAL B 1 113 ? 49.417 31.697 32.284 1.00 28.95 109 VAL B O 1
ATOM 4361 N N . GLN B 1 114 ? 51.036 30.621 31.141 1.00 30.97 110 GLN B N 1
ATOM 4362 C CA . GLN B 1 114 ? 50.162 29.755 30.393 1.00 31.92 110 GLN B CA 1
ATOM 4363 C C . GLN B 1 114 ? 49.855 28.477 31.188 1.00 32.71 110 GLN B C 1
ATOM 4364 O O . GLN B 1 114 ? 50.637 28.088 32.067 1.00 33.47 110 GLN B O 1
ATOM 4370 N N . PRO B 1 115 ? 48.727 27.791 30.882 1.00 33.79 111 PRO B N 1
ATOM 4371 C CA . PRO B 1 115 ? 48.389 26.646 31.732 1.00 34.15 111 PRO B CA 1
ATOM 4372 C C . PRO B 1 115 ? 49.457 25.554 31.792 1.00 35.69 111 PRO B C 1
ATOM 4373 O O . PRO B 1 115 ? 50.210 25.318 30.818 1.00 36.12 111 PRO B O 1
ATOM 4377 N N . ALA B 1 116 ? 49.553 24.941 32.966 1.00 37.06 112 ALA B N 1
ATOM 4378 C CA . ALA B 1 116 ? 50.403 23.780 33.187 1.00 38.99 112 ALA B CA 1
ATOM 4379 C C . ALA B 1 116 ? 49.652 22.844 34.105 1.00 40.72 112 ALA B C 1
ATOM 4380 O O . ALA B 1 116 ? 49.228 23.209 35.202 1.00 41.50 112 ALA B O 1
ATOM 4382 N N . ASP B 1 117 ? 49.460 21.631 33.631 1.00 43.37 113 ASP B N 1
ATOM 4383 C CA . ASP B 1 117 ? 48.891 20.584 34.460 1.00 45.60 113 ASP B CA 1
ATOM 4384 C C . ASP B 1 117 ? 49.846 19.382 34.363 1.00 45.28 113 ASP B C 1
ATOM 4385 O O . ASP B 1 117 ? 50.365 19.076 33.278 1.00 44.72 113 ASP B O 1
ATOM 4390 N N . ARG B 1 118 ? 50.112 18.740 35.499 1.00 45.31 114 ARG B N 1
ATOM 4391 C CA . ARG B 1 118 ? 51.092 17.654 35.554 1.00 45.79 114 ARG B CA 1
ATOM 4392 C C . ARG B 1 118 ? 50.760 16.444 34.664 1.00 45.59 114 ARG B C 1
ATOM 4393 O O . ARG B 1 118 ? 51.662 15.807 34.104 1.00 45.30 114 ARG B O 1
ATOM 4401 N N . GLY B 1 119 ? 49.476 16.122 34.549 1.00 45.54 115 GLY B N 1
ATOM 4402 C CA . GLY B 1 119 ? 49.041 15.043 33.678 1.00 45.60 115 GLY B CA 1
ATOM 4403 C C . GLY B 1 119 ? 49.257 15.352 32.205 1.00 46.09 115 GLY B C 1
ATOM 4404 O O . GLY B 1 119 ? 48.999 14.485 31.367 1.00 46.83 115 GLY B O 1
ATOM 4405 N N . ASP B 1 120 ? 49.716 16.572 31.880 1.00 45.87 116 ASP B N 1
ATOM 4406 C CA . ASP B 1 120 ? 50.090 16.955 30.488 1.00 45.79 116 ASP B CA 1
ATOM 4407 C C . ASP B 1 120 ? 51.363 16.233 30.056 1.00 44.84 116 ASP B C 1
ATOM 4408 O O . ASP B 1 120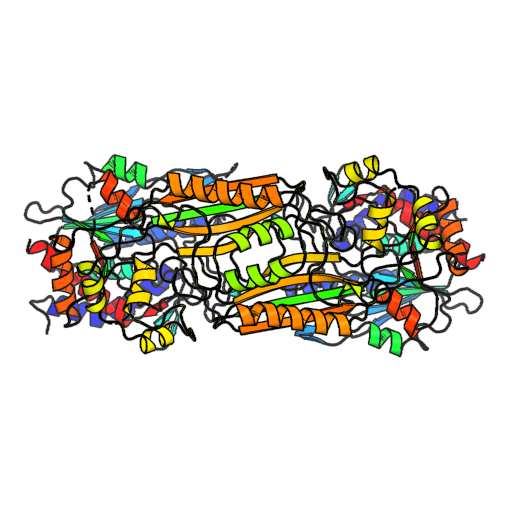 ? 51.646 16.141 28.858 1.00 45.32 116 ASP B O 1
ATOM 4413 N N . GLY B 1 121 ? 52.152 15.767 31.028 1.00 43.30 117 GLY B N 1
ATOM 4414 C CA . GLY B 1 121 ? 53.419 15.073 30.760 1.00 41.37 117 GLY B CA 1
ATOM 4415 C C . GLY B 1 121 ? 54.598 15.688 31.491 1.00 40.23 117 GLY B C 1
ATOM 4416 O O . GLY B 1 121 ? 55.743 15.515 31.087 1.00 39.65 117 GLY B O 1
ATOM 4417 N N . TRP B 1 122 ? 54.315 16.418 32.569 1.00 39.60 118 TRP B N 1
ATOM 4418 C CA . TRP B 1 122 ? 55.366 16.967 33.424 1.00 39.42 118 TRP B CA 1
ATOM 4419 C C . TRP B 1 122 ? 56.011 15.849 34.242 1.00 40.39 118 TRP B C 1
ATOM 4420 O O . TRP B 1 122 ? 55.322 14.943 34.735 1.00 40.84 118 TRP B O 1
ATOM 4431 N N . LEU B 1 123 ? 57.334 15.904 34.370 1.00 40.93 119 LEU B N 1
ATOM 4432 C CA . LEU B 1 123 ? 58.064 14.935 35.178 1.00 41.55 119 LEU B CA 1
ATOM 4433 C C . LEU B 1 123 ? 58.182 15.473 36.614 1.00 41.95 119 LEU B C 1
ATOM 4434 O O . LEU B 1 123 ? 58.523 14.736 37.527 1.00 41.91 119 LEU B O 1
ATOM 4439 N N . THR B 1 124 ? 57.877 16.763 36.786 1.00 42.03 120 THR B N 1
ATOM 4440 C CA . THR B 1 124 ? 57.853 17.445 38.082 1.00 41.98 120 THR B CA 1
ATOM 4441 C C . THR B 1 124 ? 56.520 18.195 38.218 1.00 41.63 120 THR B C 1
ATOM 4442 O O . THR B 1 124 ? 55.883 18.529 37.200 1.00 42.89 120 THR B O 1
ATOM 4446 N N . ASP B 1 125 ? 56.084 18.445 39.451 1.00 40.49 121 ASP B N 1
ATOM 4447 C CA . ASP B 1 125 ? 54.987 19.384 39.715 1.00 39.76 121 ASP B CA 1
ATOM 4448 C C . ASP B 1 125 ? 55.350 20.711 39.032 1.00 38.75 121 ASP B C 1
ATOM 4449 O O . ASP B 1 125 ? 56.353 21.332 39.397 1.00 38.27 121 ASP B O 1
ATOM 4454 N N . PRO B 1 126 ? 54.550 21.135 38.031 1.00 37.81 122 PRO B N 1
ATOM 4455 C CA . PRO B 1 126 ? 54.839 22.346 37.217 1.00 37.33 122 PRO B CA 1
ATOM 4456 C C . PRO B 1 126 ? 55.017 23.641 38.022 1.00 37.01 122 PRO B C 1
ATOM 4457 O O . PRO B 1 126 ? 55.583 24.612 37.520 1.00 37.57 122 PRO B O 1
ATOM 4461 N N . TYR B 1 127 ? 54.522 23.654 39.253 1.00 36.70 123 TYR B N 1
ATOM 4462 C CA . TYR B 1 127 ? 54.601 24.833 40.098 1.00 35.96 123 TYR B CA 1
ATOM 4463 C C . TYR B 1 127 ? 55.600 24.681 41.230 1.00 36.26 123 TYR B C 1
ATOM 4464 O O . TYR B 1 127 ? 55.648 25.512 42.140 1.00 36.43 123 TYR B O 1
ATOM 4473 N N . VAL B 1 128 ? 56.415 23.620 41.157 1.00 36.52 124 VAL B N 1
ATOM 4474 C CA . VAL B 1 128 ? 57.570 23.433 42.060 1.00 36.19 124 VAL B CA 1
ATOM 4475 C C . VAL B 1 128 ? 58.858 23.510 41.252 1.00 36.50 124 VAL B C 1
ATOM 4476 O O . VAL B 1 128 ? 59.175 22.592 40.491 1.00 36.99 124 VAL B O 1
ATOM 4480 N N . LEU B 1 129 ? 59.578 24.624 41.385 1.00 36.71 125 LEU B N 1
ATOM 4481 C CA . LEU B 1 129 ? 60.835 24.822 40.657 1.00 36.84 125 LEU B CA 1
ATOM 4482 C C . LEU B 1 129 ? 61.833 23.734 41.081 1.00 37.39 125 LEU B C 1
ATOM 4483 O O . LEU B 1 129 ? 62.217 23.658 42.243 1.00 37.51 125 LEU B O 1
ATOM 4488 N N . THR B 1 130 ? 62.203 22.877 40.128 1.00 37.97 126 THR B N 1
ATOM 4489 C CA . THR B 1 130 ? 63.042 21.711 40.393 1.00 38.32 126 THR B CA 1
ATOM 4490 C C . THR B 1 130 ? 64.297 21.789 39.529 1.00 38.64 126 THR B C 1
ATOM 4491 O O . THR B 1 130 ? 64.205 21.799 38.294 1.00 38.01 126 THR B O 1
ATOM 4495 N N . GLU B 1 131 ? 65.457 21.882 40.180 1.00 39.46 127 GLU B N 1
ATOM 4496 C CA . GLU B 1 131 ? 66.722 21.975 39.468 1.00 40.47 127 GLU B CA 1
ATOM 4497 C C . GLU B 1 131 ? 67.227 20.590 39.122 1.00 41.77 127 GLU B C 1
ATOM 4498 O O . GLU B 1 131 ? 67.461 19.761 40.014 1.00 41.92 127 GLU B O 1
ATOM 4504 N N . VAL B 1 132 ? 67.367 20.354 37.812 1.00 42.79 128 VAL B N 1
ATOM 4505 C CA . VAL B 1 132 ? 67.985 19.142 37.269 1.00 43.41 128 VAL B CA 1
ATOM 4506 C C . VAL B 1 132 ? 69.060 19.533 36.252 1.00 43.70 128 VAL B C 1
ATOM 4507 O O . VAL B 1 132 ? 68.777 20.225 35.274 1.00 43.91 128 VAL B O 1
ATOM 4511 N N . ASP B 1 133 ? 70.293 19.097 36.498 1.00 43.85 129 ASP B N 1
ATOM 4512 C CA . ASP B 1 133 ? 71.426 19.348 35.598 1.00 44.06 129 ASP B CA 1
ATOM 4513 C C . ASP B 1 133 ? 71.631 20.827 35.270 1.00 43.51 129 ASP B C 1
ATOM 4514 O O . ASP B 1 133 ? 71.891 21.181 34.110 1.00 43.81 129 ASP B O 1
ATOM 4519 N N . GLY B 1 134 ? 71.511 21.685 36.279 1.00 42.52 130 GLY B N 1
ATOM 4520 C CA . GLY B 1 134 ? 71.661 23.125 36.076 1.00 41.47 130 GLY B CA 1
ATOM 4521 C C . GLY B 1 134 ? 70.571 23.740 35.212 1.00 40.64 130 GLY B C 1
ATOM 4522 O O . GLY B 1 134 ? 70.754 24.818 34.644 1.00 40.67 130 GLY B O 1
ATOM 4523 N N . LYS B 1 135 ? 69.450 23.029 35.103 1.00 39.59 131 LYS B N 1
ATOM 4524 C CA . LYS B 1 135 ? 68.248 23.509 34.428 1.00 38.75 131 LYS B CA 1
ATOM 4525 C C . LYS B 1 135 ? 67.137 23.614 35.481 1.00 37.67 131 LYS B C 1
ATOM 4526 O O . LYS B 1 135 ? 66.914 22.667 36.245 1.00 37.09 131 LYS B O 1
ATOM 4532 N N . LEU B 1 136 ? 66.468 24.765 35.536 1.00 36.61 132 LEU B N 1
ATOM 4533 C CA . LEU B 1 136 ? 65.478 25.030 36.585 1.00 35.90 132 LEU B CA 1
ATOM 4534 C C . LEU B 1 136 ? 64.077 24.822 36.030 1.00 35.53 132 LEU B C 1
ATOM 4535 O O . LEU B 1 136 ? 63.575 25.677 35.310 1.00 35.86 132 LEU B O 1
ATOM 4540 N N . TYR B 1 137 ? 63.441 23.701 36.369 1.00 35.66 133 TYR B N 1
ATOM 4541 C CA . TYR B 1 137 ? 62.151 23.324 35.770 1.00 35.74 133 TYR B CA 1
ATOM 4542 C C . TYR B 1 137 ? 60.907 23.853 36.487 1.00 36.05 133 TYR B C 1
ATOM 4543 O O . TYR B 1 137 ? 60.707 23.575 37.662 1.00 36.79 133 TYR B O 1
ATOM 4552 N N . GLY B 1 138 ? 60.049 24.572 35.750 1.00 36.16 134 GLY B N 1
ATOM 4553 C CA . GLY B 1 138 ? 58.812 25.130 36.301 1.00 35.18 134 GLY B CA 1
ATOM 4554 C C . GLY B 1 138 ? 58.106 26.015 35.293 1.00 35.11 134 GLY B C 1
ATOM 4555 O O . GLY B 1 138 ? 58.747 26.631 34.448 1.00 34.81 134 GLY B O 1
ATOM 4556 N N . ARG B 1 139 ? 56.774 26.057 35.380 1.00 34.75 135 ARG B N 1
ATOM 4557 C CA . ARG B 1 139 ? 55.954 26.985 34.607 1.00 34.03 135 ARG B CA 1
ATOM 4558 C C . ARG B 1 139 ? 56.268 28.420 35.037 1.00 34.30 135 ARG B C 1
ATOM 4559 O O . ARG B 1 139 ? 56.211 28.766 36.227 1.00 33.68 135 ARG B O 1
ATOM 4567 N N . GLY B 1 140 ? 56.626 29.242 34.050 1.00 34.71 136 GLY B N 1
ATOM 4568 C CA . GLY B 1 140 ? 57.052 30.612 34.313 1.00 34.48 136 GLY B CA 1
ATOM 4569 C C . GLY B 1 140 ? 58.543 30.797 34.477 1.00 34.07 136 GLY B C 1
ATOM 4570 O O . GLY B 1 140 ? 59.031 31.928 34.506 1.00 34.32 136 GLY B O 1
ATOM 4571 N N . ALA B 1 141 ? 59.275 29.690 34.575 1.00 33.93 137 ALA B N 1
ATOM 4572 C CA . ALA B 1 141 ? 60.720 29.736 34.758 1.00 33.37 137 ALA B CA 1
ATOM 4573 C C . ALA B 1 141 ? 61.379 30.676 33.740 1.00 33.27 137 ALA B C 1
ATOM 4574 O O . ALA B 1 141 ? 62.154 31.565 34.115 1.00 32.82 137 ALA B O 1
ATOM 4576 N N . THR B 1 142 ? 61.056 30.490 32.462 1.00 32.37 138 THR B N 1
ATOM 4577 C CA . THR B 1 142 ? 61.634 31.314 31.411 1.00 32.28 138 THR B CA 1
ATOM 4578 C C . THR B 1 142 ? 60.631 32.376 30.936 1.00 32.80 138 THR B C 1
ATOM 4579 O O . THR B 1 142 ? 61.026 33.485 30.561 1.00 32.91 138 THR B O 1
ATOM 4583 N N . ASP B 1 143 ? 59.335 32.035 31.002 1.00 32.77 139 ASP B N 1
ATOM 4584 C CA . ASP B 1 143 ? 58.246 32.844 30.452 1.00 32.54 139 ASP B CA 1
ATOM 4585 C C . ASP B 1 143 ? 57.214 33.156 31.549 1.00 32.29 139 ASP B C 1
ATOM 4586 O O . ASP B 1 143 ? 56.214 32.438 31.686 1.00 32.59 139 ASP B O 1
ATOM 4591 N N . ASN B 1 144 ? 57.427 34.227 32.323 1.00 31.38 140 ASN B N 1
ATOM 4592 C CA . ASN B 1 144 ? 58.483 35.224 32.116 1.00 30.69 140 ASN B CA 1
ATOM 4593 C C . ASN B 1 144 ? 59.094 35.609 33.477 1.00 30.59 140 ASN B C 1
ATOM 4594 O O . ASN B 1 144 ? 59.696 36.674 33.626 1.00 29.99 140 ASN B O 1
ATOM 4599 N N . LYS B 1 145 ? 58.927 34.738 34.474 1.00 30.54 141 LYS B N 1
ATOM 4600 C CA . LYS B 1 145 ? 59.346 35.066 35.841 1.00 30.95 141 LYS B CA 1
ATOM 4601 C C . LYS B 1 145 ? 60.857 35.105 35.961 1.00 30.70 141 LYS B C 1
ATOM 4602 O O . LYS B 1 145 ? 61.398 36.031 36.547 1.00 31.60 141 LYS B O 1
ATOM 4608 N N . GLY B 1 146 ? 61.529 34.128 35.367 1.00 30.40 142 GLY B N 1
ATOM 4609 C CA . GLY B 1 146 ? 62.986 34.109 35.281 1.00 30.38 142 GLY B CA 1
ATOM 4610 C C . GLY B 1 146 ? 63.608 35.425 34.843 1.00 30.34 142 GLY B C 1
ATOM 4611 O O . GLY B 1 146 ? 64.362 36.025 35.613 1.00 30.78 142 GLY B O 1
ATOM 4612 N N . PRO B 1 147 ? 63.342 35.867 33.592 1.00 29.80 143 PRO B N 1
ATOM 4613 C CA . PRO B 1 147 ? 63.905 37.140 33.144 1.00 29.70 143 PRO B CA 1
ATOM 4614 C C . PRO B 1 147 ? 63.475 38.404 33.908 1.00 29.62 143 PRO B C 1
ATOM 4615 O O . PRO B 1 147 ? 64.278 39.329 34.008 1.00 29.69 143 PRO B O 1
ATOM 4619 N N . VAL B 1 148 ? 62.245 38.453 34.425 1.00 29.40 144 VAL B N 1
ATOM 4620 C CA . VAL B 1 148 ? 61.801 39.580 35.263 1.00 29.57 144 VAL B CA 1
ATOM 4621 C C . VAL B 1 148 ? 62.619 39.645 36.565 1.00 30.03 144 VAL B C 1
ATOM 4622 O O . VAL B 1 148 ? 62.981 40.726 37.019 1.00 30.74 144 VAL B O 1
ATOM 4626 N N . LEU B 1 149 ? 62.897 38.485 37.156 1.00 30.06 145 LEU B N 1
ATOM 4627 C CA . LEU B 1 149 ? 63.733 38.407 38.349 1.00 30.21 145 LEU B CA 1
ATOM 4628 C C . LEU B 1 149 ? 65.206 38.678 38.058 1.00 30.67 145 LEU B C 1
ATOM 4629 O O . LEU B 1 149 ? 65.856 39.358 38.850 1.00 31.46 145 LEU B O 1
ATOM 4634 N N . ALA B 1 150 ? 65.729 38.216 36.917 1.00 30.48 146 ALA B N 1
ATOM 4635 C CA . ALA B 1 150 ? 67.059 38.650 36.473 1.00 30.66 146 ALA B CA 1
ATOM 4636 C C . ALA B 1 150 ? 67.205 40.182 36.480 1.00 31.04 146 ALA B C 1
ATOM 4637 O O . ALA B 1 150 ? 68.169 40.698 37.040 1.00 32.07 146 ALA B O 1
ATOM 4639 N N . TRP B 1 151 ? 66.248 40.912 35.905 1.00 31.12 147 TRP B N 1
ATOM 4640 C CA . TRP B 1 151 ? 66.294 42.390 35.906 1.00 30.92 147 TRP B CA 1
ATOM 4641 C C . TRP B 1 151 ? 66.216 42.948 37.325 1.00 30.47 147 TRP B C 1
ATOM 4642 O O . TRP B 1 151 ? 66.990 43.831 37.697 1.00 30.20 147 TRP B O 1
ATOM 4653 N N . ILE B 1 152 ? 65.263 42.431 38.097 1.00 30.40 148 ILE B N 1
ATOM 4654 C CA . ILE B 1 152 ? 65.051 42.837 39.497 1.00 30.31 148 ILE B CA 1
ATOM 4655 C C . ILE B 1 152 ? 66.281 42.548 40.369 1.00 30.14 148 ILE B C 1
ATOM 4656 O O . ILE B 1 152 ? 66.733 43.416 41.116 1.00 29.87 148 ILE B O 1
ATOM 4661 N N . ASN B 1 153 ? 66.825 41.337 40.245 1.00 30.42 149 ASN B N 1
ATOM 4662 C CA . ASN B 1 153 ? 67.988 40.899 41.020 1.00 30.47 149 ASN B CA 1
ATOM 4663 C C . ASN B 1 153 ? 69.257 41.704 40.714 1.00 30.44 149 ASN B C 1
ATOM 4664 O O . ASN B 1 153 ? 70.114 41.909 41.592 1.00 30.96 149 ASN B O 1
ATOM 4669 N N . ALA B 1 154 ? 69.349 42.186 39.480 1.00 30.25 150 ALA B N 1
ATOM 4670 C CA . ALA B 1 154 ? 70.439 43.049 39.050 1.00 30.20 150 ALA B CA 1
ATOM 4671 C C . ALA B 1 154 ? 70.290 44.380 39.757 1.00 30.36 150 ALA B C 1
ATOM 4672 O O . ALA B 1 154 ? 71.256 44.911 40.312 1.00 30.09 150 ALA B O 1
ATOM 4674 N N . VAL B 1 155 ? 69.073 44.911 39.763 1.00 30.64 151 VAL B N 1
ATOM 4675 C CA . VAL B 1 155 ? 68.810 46.151 40.498 1.00 31.19 151 VAL B CA 1
ATOM 4676 C C . VAL B 1 155 ? 69.173 46.043 41.990 1.00 31.89 151 VAL B C 1
ATOM 4677 O O . VAL B 1 155 ? 69.712 46.995 42.558 1.00 32.41 151 VAL B O 1
ATOM 4681 N N . SER B 1 156 ? 68.907 44.884 42.605 1.00 32.29 152 SER B N 1
ATOM 4682 C CA . SER B 1 156 ? 69.101 44.703 44.048 1.00 33.20 152 SER B CA 1
ATOM 4683 C C . SER B 1 156 ? 70.574 44.555 44.441 1.00 33.09 152 SER B C 1
ATOM 4684 O O . SER B 1 156 ? 70.988 45.027 45.501 1.00 33.66 152 SER B O 1
ATOM 4687 N N . ALA B 1 157 ? 71.353 43.910 43.575 1.00 32.74 153 ALA B N 1
ATOM 4688 C CA . ALA B 1 157 ? 72.804 43.834 43.700 1.00 32.13 153 ALA B CA 1
ATOM 4689 C C . ALA B 1 157 ? 73.427 45.225 43.894 1.00 31.91 153 ALA B C 1
ATOM 4690 O O . ALA B 1 157 ? 74.248 45.417 44.781 1.00 30.71 153 ALA B O 1
ATOM 4692 N N . PHE B 1 158 ? 73.013 46.187 43.069 1.00 32.06 154 PHE B N 1
ATOM 4693 C CA . PHE B 1 158 ? 73.484 47.571 43.175 1.00 32.53 154 PHE B CA 1
ATOM 4694 C C . PHE B 1 158 ? 73.043 48.222 44.486 1.00 32.71 154 PHE B C 1
ATOM 4695 O O . PHE B 1 158 ? 73.766 49.013 45.102 1.00 32.46 154 PHE B O 1
ATOM 4697 N N . ARG B 1 159 ? 71.837 47.876 44.899 1.00 33.09 155 ARG B N 1
ATOM 4698 C CA . ARG B 1 159 ? 71.212 48.450 46.063 1.00 33.47 155 ARG B CA 1
ATOM 4699 C C . ARG B 1 159 ? 71.868 47.860 47.330 1.00 33.28 155 ARG B C 1
ATOM 4700 O O . ARG B 1 159 ? 72.208 48.593 48.284 1.00 32.62 155 ARG B O 1
ATOM 4708 N N . ALA B 1 160 ? 72.093 46.546 47.308 1.00 33.20 156 ALA B N 1
ATOM 4709 C CA . ALA B 1 160 ? 72.764 45.846 48.399 1.00 33.34 156 ALA B CA 1
ATOM 4710 C C . ALA B 1 160 ? 74.221 46.279 48.577 1.00 33.92 156 ALA B C 1
ATOM 4711 O O . ALA B 1 160 ? 74.733 46.257 49.700 1.00 33.61 156 ALA B O 1
ATOM 4713 N N . LEU B 1 161 ? 74.879 46.681 47.483 1.00 34.21 157 LEU B N 1
ATOM 4714 C CA . LEU B 1 161 ? 76.268 47.181 47.542 1.00 34.82 157 LEU B CA 1
ATOM 4715 C C . LEU B 1 161 ? 76.361 48.708 47.712 1.00 34.99 157 LEU B C 1
ATOM 4716 O O . LEU B 1 161 ? 77.448 49.286 47.676 1.00 34.92 157 LEU B O 1
ATOM 4721 N N . GLU B 1 162 ? 75.209 49.344 47.892 1.00 35.52 158 GLU B N 1
ATOM 4722 C CA . GLU B 1 162 ? 75.096 50.796 47.968 1.00 35.90 158 GLU B CA 1
ATOM 4723 C C . GLU B 1 162 ? 75.823 51.480 46.810 1.00 36.21 158 GLU B C 1
ATOM 4724 O O . GLU B 1 162 ? 76.498 52.499 46.999 1.00 36.16 158 GLU B O 1
ATOM 4726 N N . GLN B 1 163 ? 75.701 50.881 45.619 1.00 36.99 159 GLN B N 1
ATOM 4727 C CA . GLN B 1 163 ? 76.132 51.505 44.360 1.00 37.52 159 GLN B CA 1
ATOM 4728 C C . GLN B 1 163 ? 74.968 52.281 43.770 1.00 37.64 159 GLN B C 1
ATOM 4729 O O . GLN B 1 163 ? 73.866 51.746 43.614 1.00 37.60 159 GLN B O 1
ATOM 4735 N N . ASP B 1 164 ? 75.226 53.543 43.446 1.00 37.99 160 ASP B N 1
ATOM 4736 C CA . ASP B 1 164 ? 74.252 54.406 42.793 1.00 38.58 160 ASP B CA 1
ATOM 4737 C C . ASP B 1 164 ? 73.867 53.803 41.439 1.00 38.61 160 ASP B C 1
ATOM 4738 O O . ASP B 1 164 ? 74.738 53.308 40.716 1.00 39.06 160 ASP B O 1
ATOM 4743 N N . LEU B 1 165 ? 72.576 53.825 41.099 1.00 38.15 161 LEU B N 1
ATOM 4744 C CA . LEU B 1 165 ? 72.146 53.360 39.772 1.00 37.80 161 LEU B CA 1
ATOM 4745 C C . LEU B 1 165 ? 72.488 54.348 38.652 1.00 37.55 161 LEU B C 1
ATOM 4746 O O . LEU B 1 165 ? 72.139 55.531 38.735 1.00 37.80 161 LEU B O 1
ATOM 4751 N N . PRO B 1 166 ? 73.172 53.858 37.602 1.00 36.95 162 PRO B N 1
ATOM 4752 C CA . PRO B 1 166 ? 73.505 54.596 36.376 1.00 36.76 162 PRO B CA 1
ATOM 4753 C C . PRO B 1 166 ? 72.314 55.294 35.691 1.00 36.41 162 PRO B C 1
ATOM 4754 O O . PRO B 1 166 ? 72.463 56.401 35.145 1.00 36.53 162 PRO B O 1
ATOM 4758 N N . VAL B 1 167 ? 71.155 54.639 35.706 1.00 35.98 163 VAL B N 1
ATOM 4759 C CA . VAL B 1 167 ? 69.962 55.159 35.056 1.00 35.16 163 VAL B CA 1
ATOM 4760 C C . VAL B 1 167 ? 68.774 55.236 36.019 1.00 34.67 163 VAL B C 1
ATOM 4761 O O . VAL B 1 167 ? 68.735 54.523 37.019 1.00 34.48 163 VAL B O 1
ATOM 4763 N N . ASN B 1 168 ? 67.838 56.142 35.737 1.00 34.27 164 ASN B N 1
ATOM 4764 C CA . ASN B 1 168 ? 66.508 56.074 36.323 1.00 34.29 164 ASN B CA 1
ATOM 4765 C C . ASN B 1 168 ? 65.820 54.847 35.724 1.00 34.17 164 ASN B C 1
ATOM 4766 O O . ASN B 1 168 ? 65.744 54.716 34.492 1.00 33.84 164 ASN B O 1
ATOM 4771 N N . ILE B 1 169 ? 65.346 53.938 36.573 1.00 34.05 165 ILE B N 1
ATOM 4772 C CA . ILE B 1 169 ? 64.681 52.731 36.059 1.00 33.91 165 ILE B CA 1
ATOM 4773 C C . ILE B 1 169 ? 63.195 52.772 36.347 1.00 33.82 165 ILE B C 1
ATOM 4774 O O . ILE B 1 169 ? 62.782 52.937 37.501 1.00 33.78 165 ILE B O 1
ATOM 4779 N N . LYS B 1 170 ? 62.397 52.638 35.290 1.00 33.54 166 LYS B N 1
ATOM 4780 C CA . LYS B 1 170 ? 60.962 52.479 35.440 1.00 33.21 166 LYS B CA 1
ATOM 4781 C C . LYS B 1 170 ? 60.555 51.036 35.103 1.00 33.16 166 LYS B C 1
ATOM 4782 O O . LYS B 1 170 ? 61.257 50.338 34.356 1.00 32.75 166 LYS B O 1
ATOM 4788 N N . PHE B 1 171 ? 59.446 50.591 35.691 1.00 32.74 167 PHE B N 1
ATOM 4789 C CA . PHE B 1 171 ? 58.968 49.225 35.530 1.00 32.65 167 PHE B CA 1
ATOM 4790 C C . PHE B 1 171 ? 57.512 49.260 35.083 1.00 33.14 167 PHE B C 1
ATOM 4791 O O . PHE B 1 171 ? 56.702 50.014 35.637 1.00 33.66 167 PHE B O 1
ATOM 4799 N N . ILE B 1 172 ? 57.179 48.472 34.069 1.00 33.75 168 ILE B N 1
ATOM 4800 C CA . ILE B 1 172 ? 55.780 48.210 33.750 1.00 34.26 168 ILE B CA 1
ATOM 4801 C C . ILE B 1 172 ? 55.588 46.694 33.746 1.00 34.92 168 ILE B C 1
ATOM 4802 O O . ILE B 1 172 ? 56.027 46.008 32.824 1.00 35.68 168 ILE B O 1
ATOM 4807 N N . ILE B 1 173 ? 54.974 46.175 34.808 1.00 35.19 169 ILE B N 1
ATOM 4808 C CA . ILE B 1 173 ? 54.796 44.734 34.971 1.00 35.07 169 ILE B CA 1
ATOM 4809 C C . ILE B 1 173 ? 53.316 44.416 34.964 1.00 34.91 169 ILE B C 1
ATOM 4810 O O . ILE B 1 173 ? 52.545 45.009 35.724 1.00 34.55 169 ILE B O 1
ATOM 4815 N N . GLU B 1 174 ? 52.920 43.471 34.113 1.00 34.96 170 GLU B N 1
ATOM 4816 C CA . GLU B 1 174 ? 51.515 43.132 33.960 1.00 34.81 170 GLU B CA 1
ATOM 4817 C C . GLU B 1 174 ? 51.209 41.666 34.273 1.00 34.59 170 GLU B C 1
ATOM 4818 O O . GLU B 1 174 ? 52.124 40.848 34.467 1.00 34.23 170 GLU B O 1
ATOM 4824 N N . GLY B 1 175 ? 49.908 41.363 34.332 1.00 34.35 171 GLY B N 1
ATOM 4825 C CA . GLY B 1 175 ? 49.403 40.024 34.616 1.00 33.71 171 GLY B CA 1
ATOM 4826 C C . GLY B 1 175 ? 48.445 39.462 33.565 1.00 33.36 171 GLY B C 1
ATOM 4827 O O . GLY B 1 175 ? 47.759 38.476 33.825 1.00 33.06 171 GLY B O 1
ATOM 4828 N N . MET B 1 176 ? 48.412 40.058 32.374 1.00 33.05 172 MET B N 1
ATOM 4829 C CA . MET B 1 176 ? 47.522 39.567 31.315 1.00 33.70 172 MET B CA 1
ATOM 4830 C C . MET B 1 176 ? 48.205 39.322 29.972 1.00 33.51 172 MET B C 1
ATOM 4831 O O . MET B 1 176 ? 47.523 39.237 28.961 1.00 32.79 172 MET B O 1
ATOM 4836 N N . GLU B 1 177 ? 49.535 39.213 29.956 1.00 33.79 173 GLU B N 1
ATOM 4837 C CA . GLU B 1 177 ? 50.258 39.113 28.662 1.00 34.63 173 GLU B CA 1
ATOM 4838 C C . GLU B 1 177 ? 49.833 37.897 27.870 1.00 34.75 173 GLU B C 1
ATOM 4839 O O . GLU B 1 177 ? 49.679 37.975 26.640 1.00 34.71 173 GLU B O 1
ATOM 4845 N N . GLU B 1 178 ? 49.673 36.771 28.581 1.00 34.69 174 GLU B N 1
ATOM 4846 C CA . GLU B 1 178 ? 49.412 35.476 27.955 1.00 34.77 174 GLU B CA 1
ATOM 4847 C C . GLU B 1 178 ? 47.989 35.385 27.474 1.00 35.33 174 GLU B C 1
ATOM 4848 O O . GLU B 1 178 ? 47.628 34.444 26.791 1.00 35.47 174 GLU B O 1
ATOM 4854 N N . ALA B 1 179 ? 47.189 36.375 27.856 1.00 36.23 175 ALA B N 1
ATOM 4855 C CA . ALA B 1 179 ? 45.800 36.486 27.461 1.00 36.80 175 ALA B CA 1
ATOM 4856 C C . ALA B 1 179 ? 45.582 37.735 26.600 1.00 37.29 175 ALA B C 1
ATOM 4857 O O . ALA B 1 179 ? 44.477 38.261 26.545 1.00 38.76 175 ALA B O 1
ATOM 4859 N N . GLY B 1 180 ? 46.638 38.207 25.933 1.00 37.53 176 GLY B N 1
ATOM 4860 C CA . GLY B 1 180 ? 46.561 39.326 24.995 1.00 37.22 176 GLY B CA 1
ATOM 4861 C C . GLY B 1 180 ? 46.685 40.735 25.554 1.00 37.73 176 GLY B C 1
ATOM 4862 O O . GLY B 1 180 ? 46.284 41.701 24.891 1.00 37.39 176 GLY B O 1
ATOM 4863 N N . SER B 1 181 ? 47.229 40.865 26.766 1.00 37.88 177 SER B N 1
ATOM 4864 C CA . SER B 1 181 ? 47.456 42.173 27.407 1.00 38.53 177 SER B CA 1
ATOM 4865 C C . SER B 1 181 ? 46.153 42.975 27.521 1.00 39.41 177 SER B C 1
ATOM 4866 O O . SER B 1 181 ? 46.128 44.182 27.254 1.00 39.92 177 SER B O 1
ATOM 4869 N N . VAL B 1 182 ? 45.077 42.283 27.898 1.00 40.02 178 VAL B N 1
ATOM 4870 C CA . VAL B 1 182 ? 43.763 42.881 28.109 1.00 40.80 178 VAL B CA 1
ATOM 4871 C C . VAL B 1 182 ? 43.852 44.120 29.002 1.00 41.11 178 VAL B C 1
ATOM 4872 O O . VAL B 1 182 ? 44.422 44.076 30.105 1.00 41.51 178 VAL B O 1
ATOM 4876 N N . ALA B 1 183 ? 43.287 45.210 28.482 1.00 40.89 179 ALA B N 1
ATOM 4877 C CA . ALA B 1 183 ? 43.220 46.532 29.116 1.00 40.91 179 ALA B CA 1
ATOM 4878 C C . ALA B 1 183 ? 44.547 47.313 29.127 1.00 40.29 179 ALA B C 1
ATOM 4879 O O . ALA B 1 183 ? 44.595 48.447 29.599 1.00 40.65 179 ALA B O 1
ATOM 4881 N N . LEU B 1 184 ? 45.607 46.729 28.569 1.00 39.73 180 LEU B N 1
ATOM 4882 C CA . LEU B 1 184 ? 46.927 47.375 28.585 1.00 39.16 180 LEU B CA 1
ATOM 4883 C C . LEU B 1 184 ? 47.066 48.572 27.635 1.00 39.51 180 LEU B C 1
ATOM 4884 O O . LEU B 1 184 ? 47.790 49.514 27.933 1.00 39.37 180 LEU B O 1
ATOM 4889 N N . GLU B 1 185 ? 46.393 48.529 26.490 1.00 40.63 181 GLU B N 1
ATOM 4890 C CA . GLU B 1 185 ? 46.559 49.562 25.461 1.00 41.74 181 GLU B CA 1
ATOM 4891 C C . GLU B 1 185 ? 45.989 50.897 25.906 1.00 41.86 181 GLU B C 1
ATOM 4892 O O . GLU B 1 185 ? 46.557 51.949 25.618 1.00 41.50 181 GLU B O 1
ATOM 4898 N N . GLU B 1 186 ? 44.866 50.831 26.616 1.00 42.52 182 GLU B N 1
ATOM 4899 C CA . GLU B 1 186 ? 44.179 52.006 27.144 1.00 43.27 182 GLU B CA 1
ATOM 4900 C C . GLU B 1 186 ? 45.037 52.703 28.213 1.00 42.88 182 GLU B C 1
ATOM 4901 O O . GLU B 1 186 ? 45.026 53.935 28.314 1.00 42.67 182 GLU B O 1
ATOM 4907 N N . LEU B 1 187 ? 45.787 51.906 28.984 1.00 42.52 183 LEU B N 1
ATOM 4908 C CA . LEU B 1 187 ? 46.727 52.413 29.982 1.00 42.13 183 LEU B CA 1
ATOM 4909 C C . LEU B 1 187 ? 47.933 53.071 29.324 1.00 42.11 183 LEU B C 1
ATOM 4910 O O . LEU B 1 187 ? 48.363 54.138 29.748 1.00 41.34 183 LEU B O 1
ATOM 4915 N N . VAL B 1 188 ? 48.471 52.430 28.288 1.00 42.39 184 VAL B N 1
ATOM 4916 C CA . VAL B 1 188 ? 49.634 52.961 27.573 1.00 42.63 184 VAL B CA 1
ATOM 4917 C C . VAL B 1 188 ? 49.300 54.308 26.932 1.00 42.98 184 VAL B C 1
ATOM 4918 O O . VAL B 1 188 ? 50.099 55.240 26.983 1.00 42.56 184 VAL B O 1
ATOM 4922 N N . GLU B 1 189 ? 48.105 54.391 26.350 1.00 43.67 185 GLU B N 1
ATOM 4923 C CA . GLU B 1 189 ? 47.577 55.632 25.769 1.00 44.30 185 GLU B CA 1
ATOM 4924 C C . GLU B 1 189 ? 47.453 56.725 26.840 1.00 44.20 185 GLU B C 1
ATOM 4925 O O . GLU B 1 189 ? 47.911 57.851 26.645 1.00 44.59 185 GLU B O 1
ATOM 4931 N N . LYS B 1 190 ? 46.847 56.363 27.970 1.00 44.18 186 LYS B N 1
ATOM 4932 C CA . LYS B 1 190 ? 46.620 57.251 29.101 1.00 44.36 186 LYS B CA 1
ATOM 4933 C C . LYS B 1 190 ? 47.927 57.780 29.728 1.00 44.20 186 LYS B C 1
ATOM 4934 O O . LYS B 1 190 ? 47.949 58.861 30.341 1.00 44.58 186 LYS B O 1
ATOM 4940 N N . GLU B 1 191 ? 49.008 57.023 29.560 1.00 43.85 187 GLU B N 1
ATOM 4941 C CA . GLU B 1 191 ? 50.282 57.333 30.201 1.00 43.57 187 GLU B CA 1
ATOM 4942 C C . GLU B 1 191 ? 51.386 57.686 29.201 1.00 43.09 187 GLU B C 1
ATOM 4943 O O . GLU B 1 191 ? 52.552 57.828 29.583 1.00 42.70 187 GLU B O 1
ATOM 4949 N N . LYS B 1 192 ? 51.020 57.816 27.928 1.00 42.58 188 LYS B N 1
ATOM 4950 C CA . LYS B 1 192 ? 51.971 58.204 26.883 1.00 42.67 188 LYS B CA 1
ATOM 4951 C C . LYS B 1 192 ? 52.709 59.495 27.258 1.00 42.62 188 LYS B C 1
ATOM 4952 O O . LYS B 1 192 ? 53.922 59.619 27.027 1.00 42.56 188 LYS B O 1
ATOM 4956 N N . ASP B 1 193 ? 51.967 60.429 27.865 1.00 42.59 189 ASP B N 1
ATOM 4957 C CA . ASP B 1 193 ? 52.470 61.755 28.223 1.00 42.31 189 ASP B CA 1
ATOM 4958 C C . ASP B 1 193 ? 52.632 61.964 29.744 1.00 42.31 189 ASP B C 1
ATOM 4959 O O . ASP B 1 193 ? 53.137 63.021 30.184 1.00 42.17 189 ASP B O 1
ATOM 4964 N N . ARG B 1 194 ? 52.205 60.973 30.533 1.00 41.57 190 ARG B N 1
ATOM 4965 C CA . ARG B 1 194 ? 52.386 60.993 31.990 1.00 41.30 190 ARG B CA 1
ATOM 4966 C C . ARG B 1 194 ? 53.549 60.071 32.420 1.00 41.13 190 ARG B C 1
ATOM 4967 O O . ARG B 1 194 ? 54.695 60.515 32.433 1.00 41.54 190 ARG B O 1
ATOM 4970 N N . PHE B 1 195 ? 53.267 58.803 32.746 1.00 40.88 191 PHE B N 1
ATOM 4971 C CA . PHE B 1 195 ? 54.307 57.815 33.130 1.00 40.30 191 PHE B CA 1
ATOM 4972 C C . PHE B 1 195 ? 55.490 57.742 32.158 1.00 40.18 191 PHE B C 1
ATOM 4973 O O . PHE B 1 195 ? 56.632 57.671 32.601 1.00 40.14 191 PHE B O 1
ATOM 4981 N N . PHE B 1 196 ? 55.211 57.757 30.847 1.00 40.00 192 PHE B N 1
ATOM 4982 C CA . PHE B 1 196 ? 56.246 57.554 29.811 1.00 39.61 192 PHE B CA 1
ATOM 4983 C C . PHE B 1 196 ? 56.987 58.802 29.334 1.00 39.64 192 PHE B C 1
ATOM 4984 O O . PHE B 1 196 ? 57.874 58.704 28.477 1.00 39.39 192 PHE B O 1
ATOM 4992 N N . SER B 1 197 ? 56.632 59.959 29.896 1.00 40.04 193 SER B N 1
ATOM 4993 C CA . SER B 1 197 ? 57.310 61.219 29.597 1.00 40.10 193 SER B CA 1
ATOM 4994 C C . SER B 1 197 ? 58.703 61.224 30.229 1.00 40.03 193 SER B C 1
ATOM 4995 O O . SER B 1 197 ? 58.843 61.001 31.430 1.00 39.58 193 SER B O 1
ATOM 4997 N N . GLY B 1 198 ? 59.723 61.464 29.405 1.00 40.03 194 GLY B N 1
ATOM 4998 C CA . GLY B 1 198 ? 61.115 61.381 29.834 1.00 39.78 194 GLY B CA 1
ATOM 4999 C C . GLY B 1 198 ? 61.793 60.038 29.616 1.00 39.70 194 GLY B C 1
ATOM 5000 O O . GLY B 1 198 ? 63.023 59.962 29.572 1.00 39.83 194 GLY B O 1
ATOM 5001 N N . VAL B 1 199 ? 60.991 58.982 29.485 1.00 39.70 195 VAL B N 1
ATOM 5002 C CA . VAL B 1 199 ? 61.485 57.616 29.236 1.00 39.41 195 VAL B CA 1
ATOM 5003 C C . VAL B 1 199 ? 62.191 57.524 27.879 1.00 39.34 195 VAL B C 1
ATOM 5004 O O . VAL B 1 199 ? 61.602 57.849 26.829 1.00 39.05 195 VAL B O 1
ATOM 5008 N N . ASP B 1 200 ? 63.454 57.094 27.905 1.00 39.04 196 ASP B N 1
ATOM 5009 C CA . ASP B 1 200 ? 64.251 57.022 26.678 1.00 38.88 196 ASP B CA 1
ATOM 5010 C C . ASP B 1 200 ? 63.721 55.935 25.759 1.00 38.63 196 ASP B C 1
ATOM 5011 O O . ASP B 1 200 ? 63.261 56.225 24.650 1.00 39.02 196 ASP B O 1
ATOM 5013 N N . TYR B 1 201 ? 63.777 54.688 26.227 1.00 37.98 197 TYR B N 1
ATOM 5014 C CA . TYR B 1 201 ? 63.150 53.568 25.531 1.00 36.86 197 TYR B CA 1
ATOM 5015 C C . TYR B 1 201 ? 62.715 52.455 26.490 1.00 36.49 197 TYR B C 1
ATOM 5016 O O . TYR B 1 201 ? 63.021 52.497 27.676 1.00 35.92 197 TYR B O 1
ATOM 5025 N N . ILE B 1 202 ? 61.971 51.484 25.958 1.00 36.21 198 ILE B N 1
ATOM 5026 C CA . ILE B 1 202 ? 61.468 50.342 26.727 1.00 35.56 198 ILE B CA 1
ATOM 5027 C C . ILE B 1 202 ? 62.296 49.095 26.430 1.00 34.62 198 ILE B C 1
ATOM 5028 O O . ILE B 1 202 ? 62.654 48.860 25.291 1.00 34.28 198 ILE B O 1
ATOM 5033 N N . VAL B 1 203 ? 62.616 48.326 27.471 1.00 34.48 199 VAL B N 1
ATOM 5034 C CA . VAL B 1 203 ? 63.305 47.030 27.340 1.00 33.96 199 VAL B CA 1
ATOM 5035 C C . VAL B 1 203 ? 62.399 45.855 27.739 1.00 33.81 199 VAL B C 1
ATOM 5036 O O . VAL B 1 203 ? 61.742 45.887 28.775 1.00 33.77 199 VAL B O 1
ATOM 5040 N N . ILE B 1 204 ? 62.388 44.824 26.896 1.00 33.83 200 ILE B N 1
ATOM 5041 C CA . ILE B 1 204 ? 61.570 43.637 27.088 1.00 33.44 200 ILE B CA 1
ATOM 5042 C C . ILE B 1 204 ? 62.467 42.418 26.991 1.00 33.37 200 ILE B C 1
ATOM 5043 O O . ILE B 1 204 ? 63.326 42.359 26.132 1.00 33.45 200 ILE B O 1
ATOM 5048 N N . SER B 1 205 ? 62.289 41.462 27.895 1.00 33.56 201 SER B N 1
ATOM 5049 C CA . SER B 1 205 ? 63.062 40.226 27.866 1.00 34.06 201 SER B CA 1
ATOM 5050 C C . SER B 1 205 ? 62.090 39.074 28.019 1.00 34.84 201 SER B C 1
ATOM 5051 O O . SER B 1 205 ? 61.763 38.670 29.141 1.00 35.30 201 SER B O 1
ATOM 5054 N N . ASP B 1 206 ? 61.590 38.587 26.884 1.00 35.39 202 ASP B N 1
ATOM 5055 C CA . ASP B 1 206 ? 60.522 37.587 26.847 1.00 35.97 202 ASP B CA 1
ATOM 5056 C C . ASP B 1 206 ? 60.582 36.818 25.539 1.00 36.34 202 ASP B C 1
ATOM 5057 O O . ASP B 1 206 ? 59.594 36.738 24.827 1.00 36.44 202 ASP B O 1
ATOM 5062 N N . ASN B 1 207 ? 61.768 36.316 25.208 1.00 36.44 203 ASN B N 1
ATOM 5063 C CA . ASN B 1 207 ? 61.965 35.445 24.067 1.00 37.32 203 ASN B CA 1
ATOM 5064 C C . ASN B 1 207 ? 63.308 34.711 24.140 1.00 36.79 203 ASN B C 1
ATOM 5065 O O . ASN B 1 207 ? 64.098 34.919 25.064 1.00 36.48 203 ASN B O 1
ATOM 5070 N N . LEU B 1 208 ? 63.519 33.810 23.195 1.00 36.54 204 LEU B N 1
ATOM 5071 C CA . LEU B 1 208 ? 64.637 32.897 23.257 1.00 36.49 204 LEU B CA 1
ATOM 5072 C C . LEU B 1 208 ? 65.615 33.219 22.153 1.00 36.63 204 LEU B C 1
ATOM 5073 O O . LEU B 1 208 ? 65.233 33.748 21.108 1.00 35.79 204 LEU B O 1
ATOM 5078 N N . TRP B 1 209 ? 66.876 32.882 22.408 1.00 37.34 205 TRP B N 1
ATOM 5079 C CA . TRP B 1 209 ? 67.901 32.779 21.382 1.00 37.93 205 TRP B CA 1
ATOM 5080 C C . TRP B 1 209 ? 67.518 31.646 20.438 1.00 38.07 205 TRP B C 1
ATOM 5081 O O . TRP B 1 209 ? 66.712 30.777 20.783 1.00 37.88 205 TRP B O 1
ATOM 5092 N N . ILE B 1 210 ? 68.106 31.647 19.246 1.00 38.66 206 ILE B N 1
ATOM 5093 C CA . ILE B 1 210 ? 67.930 30.538 18.304 1.00 38.98 206 ILE B CA 1
ATOM 5094 C C . ILE B 1 210 ? 69.130 29.566 18.264 1.00 39.21 206 ILE B C 1
ATOM 5095 O O . ILE B 1 210 ? 68.946 28.379 17.997 1.00 39.40 206 ILE B O 1
ATOM 5100 N N . SER B 1 211 ? 70.338 30.068 18.540 1.00 39.77 207 SER B N 1
ATOM 5101 C CA . SER B 1 211 ? 71.561 29.225 18.596 1.00 40.11 207 SER B CA 1
ATOM 5102 C C . SER B 1 211 ? 71.971 28.881 20.028 1.00 40.22 207 SER B C 1
ATOM 5103 O O . SER B 1 211 ? 71.129 28.846 20.929 1.00 40.52 207 SER B O 1
ATOM 5105 N N . LYS B 1 214 ? 74.674 31.449 20.472 1.00 40.88 210 LYS B N 1
ATOM 5106 C CA . LYS B 1 214 ? 74.676 32.856 20.074 1.00 40.36 210 LYS B CA 1
ATOM 5107 C C . LYS B 1 214 ? 73.509 33.626 20.702 1.00 40.01 210 LYS B C 1
ATOM 5108 O O . LYS B 1 214 ? 72.345 33.272 20.491 1.00 40.51 210 LYS B O 1
ATOM 5110 N N . PRO B 1 215 ? 73.824 34.675 21.496 1.00 39.49 211 PRO B N 1
ATOM 5111 C CA . PRO B 1 215 ? 72.834 35.622 22.030 1.00 38.38 211 PRO B CA 1
ATOM 5112 C C . PRO B 1 215 ? 72.222 36.465 20.893 1.00 37.76 211 PRO B C 1
ATOM 5113 O O . PRO B 1 215 ? 72.652 36.347 19.726 1.00 37.69 211 PRO B O 1
ATOM 5117 N N . ALA B 1 216 ? 71.239 37.307 21.210 1.00 36.34 212 ALA B N 1
ATOM 5118 C CA . ALA B 1 216 ? 70.565 38.071 20.163 1.00 35.41 212 ALA B CA 1
ATOM 5119 C C . ALA B 1 216 ? 69.876 39.347 20.644 1.00 34.57 212 ALA B C 1
ATOM 5120 O O . ALA B 1 216 ? 69.639 39.519 21.824 1.00 33.64 212 ALA B O 1
ATOM 5122 N N . ILE B 1 217 ? 69.589 40.243 19.703 1.00 33.80 213 ILE B N 1
ATOM 5123 C CA . ILE B 1 217 ? 68.633 41.324 19.921 1.00 33.17 213 ILE B CA 1
ATOM 5124 C C . ILE B 1 217 ? 67.516 41.111 18.901 1.00 32.69 213 ILE B C 1
ATOM 5125 O O . ILE B 1 217 ? 67.792 40.751 17.764 1.00 32.71 213 ILE B O 1
ATOM 5130 N N . THR B 1 218 ? 66.266 41.318 19.316 1.00 32.38 214 THR B N 1
ATOM 5131 C CA . THR B 1 218 ? 65.085 40.963 18.508 1.00 31.83 214 THR B CA 1
ATOM 5132 C C . THR B 1 218 ? 64.374 42.210 17.940 1.00 31.85 214 THR B C 1
ATOM 5133 O O . THR B 1 218 ? 63.933 43.077 18.703 1.00 32.12 214 THR B O 1
ATOM 5137 N N . TYR B 1 219 ? 64.258 42.288 16.612 1.00 31.34 215 TYR B N 1
ATOM 5138 C CA . TYR B 1 219 ? 63.746 43.499 15.944 1.00 31.48 215 TYR B CA 1
ATOM 5139 C C . TYR B 1 219 ? 62.373 43.306 15.291 1.00 31.26 215 TYR B C 1
ATOM 5140 O O . TYR B 1 219 ? 61.837 44.218 14.654 1.00 31.58 215 TYR B O 1
ATOM 5149 N N . GLY B 1 220 ? 61.796 42.124 15.466 1.00 31.11 216 GLY B N 1
ATOM 5150 C CA . GLY B 1 220 ? 60.477 41.838 14.926 1.00 31.08 216 GLY B CA 1
ATOM 5151 C C . GLY B 1 220 ? 59.818 40.671 15.617 1.00 31.11 216 GLY B C 1
ATOM 5152 O O . GLY B 1 220 ? 60.482 39.689 15.943 1.00 31.81 216 GLY B O 1
ATOM 5153 N N . THR B 1 221 ? 58.517 40.800 15.868 1.00 31.26 217 THR B N 1
ATOM 5154 C CA . THR B 1 221 ? 57.688 39.729 16.433 1.00 31.05 217 THR B CA 1
ATOM 5155 C C . THR B 1 221 ? 56.413 39.650 15.615 1.00 31.19 217 THR B C 1
ATOM 5156 O O . THR B 1 221 ? 55.981 40.642 15.050 1.00 31.76 217 THR B O 1
ATOM 5160 N N . ARG B 1 222 ? 55.802 38.470 15.561 1.00 30.73 218 ARG B N 1
ATOM 5161 C CA . ARG B 1 222 ? 54.591 38.288 14.803 1.00 30.18 218 ARG B CA 1
ATOM 5162 C C . ARG B 1 222 ? 53.374 38.734 15.620 1.00 30.54 218 ARG B C 1
ATOM 5163 O O . ARG B 1 222 ? 53.450 38.875 16.841 1.00 29.99 218 ARG B O 1
ATOM 5171 N N . GLY B 1 223 ? 52.259 38.957 14.929 1.00 30.22 219 GLY B N 1
ATOM 5172 C CA . GLY B 1 223 ? 50.983 39.178 15.566 1.00 30.81 219 GLY B CA 1
ATOM 5173 C C . GLY B 1 223 ? 50.303 37.855 15.755 1.00 31.39 219 GLY B C 1
ATOM 5174 O O . GLY B 1 223 ? 50.888 36.807 15.478 1.00 31.33 219 GLY B O 1
ATOM 5175 N N . ASN B 1 224 ? 49.075 37.890 16.251 1.00 32.78 220 ASN B N 1
ATOM 5176 C CA . ASN B 1 224 ? 48.298 36.665 16.441 1.00 33.97 220 ASN B CA 1
ATOM 5177 C C . ASN B 1 224 ? 46.799 36.914 16.360 1.00 34.24 220 ASN B C 1
ATOM 5178 O O . ASN B 1 224 ? 46.303 37.932 16.792 1.00 34.78 220 ASN B O 1
ATOM 5183 N N . SER B 1 225 ? 46.099 35.979 15.753 1.00 34.88 221 SER B N 1
ATOM 5184 C CA . SER B 1 225 ? 44.646 35.982 15.674 1.00 35.08 221 SER B CA 1
ATOM 5185 C C . SER B 1 225 ? 44.214 34.652 16.235 1.00 34.19 221 SER B C 1
ATOM 5186 O O . SER B 1 225 ? 44.500 33.612 15.661 1.00 33.53 221 SER B O 1
ATOM 5189 N N . TYR B 1 226 ? 43.550 34.701 17.376 1.00 34.42 222 TYR B N 1
ATOM 5190 C CA . TYR B 1 226 ? 43.109 33.513 18.051 1.00 33.34 222 TYR B CA 1
ATOM 5191 C C . TYR B 1 226 ? 41.620 33.334 17.849 1.00 33.35 222 TYR B C 1
ATOM 5192 O O . TYR B 1 226 ? 40.826 34.227 18.150 1.00 33.22 222 TYR B O 1
ATOM 5201 N N . PHE B 1 227 ? 41.250 32.150 17.373 1.00 33.39 223 PHE B N 1
ATOM 5202 C CA . PHE B 1 227 ? 39.861 31.839 17.071 1.00 33.35 223 PHE B CA 1
ATOM 5203 C C . PHE B 1 227 ? 39.270 30.752 17.943 1.00 33.37 223 PHE B C 1
ATOM 5204 O O . PHE B 1 227 ? 39.937 29.757 18.262 1.00 32.10 223 PHE B O 1
ATOM 5212 N N . MET B 1 228 ? 38.008 30.957 18.312 1.00 33.73 224 MET B N 1
ATOM 5213 C CA . MET B 1 228 ? 37.218 29.888 18.932 1.00 35.87 224 MET B CA 1
ATOM 5214 C C . MET B 1 228 ? 36.097 29.528 17.951 1.00 35.24 224 MET B C 1
ATOM 5215 O O . MET B 1 228 ? 35.471 30.398 17.405 1.00 34.91 224 MET B O 1
ATOM 5220 N N . VAL B 1 229 ? 35.905 28.242 17.681 1.00 35.47 225 VAL B N 1
ATOM 5221 C CA . VAL B 1 229 ? 34.887 27.811 16.741 1.00 35.75 225 VAL B CA 1
ATOM 5222 C C . VAL B 1 229 ? 33.962 26.884 17.509 1.00 36.56 225 VAL B C 1
ATOM 5223 O O . VAL B 1 229 ? 34.297 25.731 17.735 1.00 36.49 225 VAL B O 1
ATOM 5227 N N . GLU B 1 230 ? 32.802 27.407 17.890 1.00 37.10 226 GLU B N 1
ATOM 5228 C CA . GLU B 1 230 ? 31.826 26.656 18.645 1.00 38.28 226 GLU B CA 1
ATOM 5229 C C . GLU B 1 230 ? 30.832 25.996 17.708 1.00 37.57 226 GLU B C 1
ATOM 5230 O O . GLU B 1 230 ? 30.301 26.651 16.809 1.00 38.16 226 GLU B O 1
ATOM 5236 N N . VAL B 1 231 ? 30.580 24.707 17.936 1.00 36.95 227 VAL B N 1
ATOM 5237 C CA . VAL B 1 231 ? 29.521 23.978 17.238 1.00 35.51 227 VAL B CA 1
ATOM 5238 C C . VAL B 1 231 ? 28.647 23.351 18.303 1.00 36.23 227 VAL B C 1
ATOM 5239 O O . VAL B 1 231 ? 29.145 22.570 19.115 1.00 34.83 227 VAL B O 1
ATOM 5243 N N . LYS B 1 232 ? 27.352 23.688 18.275 1.00 37.33 228 LYS B N 1
ATOM 5244 C CA . LYS B 1 232 ? 26.403 23.315 19.318 1.00 39.63 228 LYS B CA 1
ATOM 5245 C C . LYS B 1 232 ? 25.084 22.734 18.754 1.00 40.84 228 LYS B C 1
ATOM 5246 O O . LYS B 1 232 ? 24.470 23.298 17.845 1.00 40.24 228 LYS B O 1
ATOM 5252 N N . CYS B 1 233 ? 24.679 21.596 19.307 1.00 42.93 229 CYS B N 1
ATOM 5253 C CA . CYS B 1 233 ? 23.347 21.032 19.110 1.00 43.08 229 CYS B CA 1
ATOM 5254 C C . CYS B 1 233 ? 22.511 21.352 20.363 1.00 42.20 229 CYS B C 1
ATOM 5255 O O . CYS B 1 233 ? 21.555 22.115 20.320 1.00 42.87 229 CYS B O 1
ATOM 5258 N N . ARG B 1 234 ? 22.939 20.813 21.501 1.00 40.70 230 ARG B N 1
ATOM 5259 C CA . ARG B 1 234 ? 22.312 21.056 22.778 1.00 38.02 230 ARG B CA 1
ATOM 5260 C C . ARG B 1 234 ? 23.462 20.965 23.752 1.00 37.72 230 ARG B C 1
ATOM 5261 O O . ARG B 1 234 ? 24.549 20.593 23.361 1.00 37.35 230 ARG B O 1
ATOM 5269 N N . ASP B 1 235 ? 23.235 21.302 25.014 1.00 36.90 231 ASP B N 1
ATOM 5270 C CA . ASP B 1 235 ? 24.302 21.217 26.006 1.00 36.86 231 ASP B CA 1
ATOM 5271 C C . ASP B 1 235 ? 24.557 19.811 26.522 1.00 35.28 231 ASP B C 1
ATOM 5272 O O . ASP B 1 235 ? 25.707 19.473 26.773 1.00 36.40 231 ASP B O 1
ATOM 5277 N N . GLN B 1 236 ? 23.509 19.009 26.705 1.00 32.46 232 GLN B N 1
ATOM 5278 C CA . GLN B 1 236 ? 23.693 17.666 27.209 1.00 30.83 232 GLN B CA 1
ATOM 5279 C C . GLN B 1 236 ? 24.359 16.763 26.140 1.00 29.96 232 GLN B C 1
ATOM 5280 O O . GLN B 1 236 ? 23.957 16.762 24.988 1.00 28.55 232 GLN B O 1
ATOM 5286 N N . ASP B 1 237 ? 25.377 16.003 26.546 1.00 29.29 233 ASP B N 1
ATOM 5287 C CA . ASP B 1 237 ? 25.987 15.013 25.668 1.00 28.61 233 ASP B CA 1
ATOM 5288 C C . ASP B 1 237 ? 25.008 13.865 25.412 1.00 28.41 233 ASP B C 1
ATOM 5289 O O . ASP B 1 237 ? 24.057 13.607 26.205 1.00 27.47 233 ASP B O 1
ATOM 5294 N N . PHE B 1 238 ? 25.236 13.192 24.293 1.00 27.72 234 PHE B N 1
ATOM 5295 C CA . PHE B 1 238 ? 24.481 11.997 23.918 1.00 27.98 234 PHE B CA 1
ATOM 5296 C C . PHE B 1 238 ? 25.354 10.755 24.053 1.00 28.27 234 PHE B C 1
ATOM 5297 O O . PHE B 1 238 ? 26.590 10.825 23.947 1.00 28.74 234 PHE B O 1
ATOM 5305 N N . HIS B 1 239 ? 24.698 9.622 24.255 1.00 28.47 235 HIS B N 1
ATOM 5306 C CA . HIS B 1 239 ? 25.337 8.321 24.207 1.00 28.41 235 HIS B CA 1
ATOM 5307 C C . HIS B 1 239 ? 25.551 7.934 22.746 1.00 28.12 235 HIS B C 1
ATOM 5308 O O . HIS B 1 239 ? 24.629 8.015 21.915 1.00 28.02 235 HIS B O 1
ATOM 5315 N N . SER B 1 240 ? 26.769 7.526 22.408 1.00 27.84 236 SER B N 1
ATOM 5316 C CA . SER B 1 240 ? 27.081 7.302 21.004 1.00 28.38 236 SER B CA 1
ATOM 5317 C C . SER B 1 240 ? 26.460 6.010 20.429 1.00 27.42 236 SER B C 1
ATOM 5318 O O . SER B 1 240 ? 26.510 5.789 19.231 1.00 27.47 236 SER B O 1
ATOM 5321 N N . GLY B 1 241 ? 25.924 5.153 21.287 1.00 27.29 237 GLY B N 1
ATOM 5322 C CA . GLY B 1 241 ? 25.212 3.941 20.860 1.00 27.61 237 GLY B CA 1
ATOM 5323 C C . GLY B 1 241 ? 23.731 4.212 20.632 1.00 27.78 237 GLY B C 1
ATOM 5324 O O . GLY B 1 241 ? 23.203 4.022 19.529 1.00 27.92 237 GLY B O 1
ATOM 5325 N N . THR B 1 242 ? 23.073 4.720 21.660 1.00 27.86 238 THR B N 1
ATOM 5326 C CA . THR B 1 242 ? 21.648 4.995 21.583 1.00 28.71 238 THR B CA 1
ATOM 5327 C C . THR B 1 242 ? 21.279 6.129 20.614 1.00 28.62 238 THR B C 1
ATOM 5328 O O . THR B 1 242 ? 20.178 6.126 20.087 1.00 28.65 238 THR B O 1
ATOM 5332 N N . PHE B 1 243 ? 22.205 7.062 20.368 1.00 27.63 239 PHE B N 1
ATOM 5333 C CA . PHE B 1 243 ? 22.020 8.127 19.382 1.00 27.42 239 PHE B CA 1
ATOM 5334 C C . PHE B 1 243 ? 22.962 8.046 18.175 1.00 26.78 239 PHE B C 1
ATOM 5335 O O . PHE B 1 243 ? 23.052 8.995 17.416 1.00 27.31 239 PHE B O 1
ATOM 5343 N N . GLY B 1 244 ? 23.687 6.944 18.018 1.00 25.97 240 GLY B N 1
ATOM 5344 C CA . GLY B 1 244 ? 24.625 6.803 16.909 1.00 25.96 240 GLY B CA 1
ATOM 5345 C C . GLY B 1 244 ? 23.962 6.513 15.585 1.00 25.93 240 GLY B C 1
ATOM 5346 O O . GLY B 1 244 ? 23.250 5.522 15.441 1.00 26.49 240 GLY B O 1
ATOM 5347 N N . GLY B 1 245 ? 24.210 7.378 14.613 1.00 26.45 241 GLY B N 1
ATOM 5348 C CA . GLY B 1 245 ? 23.768 7.195 13.240 1.00 26.81 241 GLY B CA 1
ATOM 5349 C C . GLY B 1 245 ? 22.713 8.173 12.763 1.00 27.68 241 GLY B C 1
ATOM 5350 O O . GLY B 1 245 ? 22.380 8.184 11.585 1.00 28.29 241 GLY B O 1
ATOM 5351 N N . ILE B 1 246 ? 22.191 9.004 13.668 1.00 28.21 242 ILE B N 1
ATOM 5352 C CA . ILE B 1 246 ? 21.038 9.859 13.358 1.00 27.91 242 ILE B CA 1
ATOM 5353 C C . ILE B 1 246 ? 21.254 11.363 13.598 1.00 28.51 242 ILE B C 1
ATOM 5354 O O . ILE B 1 246 ? 20.381 12.159 13.276 1.00 29.15 242 ILE B O 1
ATOM 5359 N N . LEU B 1 247 ? 22.411 11.745 14.138 1.00 28.47 243 LEU B N 1
ATOM 5360 C CA . LEU B 1 247 ? 22.690 13.143 14.452 1.00 28.41 243 LEU B CA 1
ATOM 5361 C C . LEU B 1 247 ? 23.690 13.737 13.484 1.00 29.14 243 LEU B C 1
ATOM 5362 O O . LEU B 1 247 ? 24.557 13.027 12.968 1.00 30.08 243 LEU B O 1
ATOM 5367 N N . HIS B 1 248 ? 23.532 15.028 13.212 1.00 30.03 244 HIS B N 1
ATOM 5368 C CA . HIS B 1 248 ? 24.609 15.871 12.737 1.00 31.82 244 HIS B CA 1
ATOM 5369 C C . HIS B 1 248 ? 25.443 16.117 13.987 1.00 32.40 244 HIS B C 1
ATOM 5370 O O . HIS B 1 248 ? 25.082 16.951 14.833 1.00 33.56 244 HIS B O 1
ATOM 5377 N N . GLU B 1 249 ? 26.511 15.340 14.148 1.00 32.49 245 GLU B N 1
ATOM 5378 C CA . GLU B 1 249 ? 27.328 15.391 15.371 1.00 32.80 245 GLU B CA 1
ATOM 5379 C C . GLU B 1 249 ? 28.197 16.642 15.404 1.00 32.35 245 GLU B C 1
ATOM 5380 O O . GLU B 1 249 ? 28.891 16.930 14.426 1.00 32.14 245 GLU B O 1
ATOM 5386 N N . PRO B 1 250 ? 28.128 17.425 16.508 1.00 32.27 246 PRO B N 1
ATOM 5387 C CA . PRO B 1 250 ? 29.032 18.577 16.561 1.00 32.20 246 PRO B CA 1
ATOM 5388 C C . PRO B 1 250 ? 30.515 18.261 16.270 1.00 32.35 246 PRO B C 1
ATOM 5389 O O . PRO B 1 250 ? 31.150 19.033 15.551 1.00 33.21 246 PRO B O 1
ATOM 5393 N N . MET B 1 251 ? 31.046 17.150 16.780 1.00 32.37 247 MET B N 1
ATOM 5394 C CA . MET B 1 251 ? 32.452 16.790 16.539 1.00 32.37 247 MET B CA 1
ATOM 5395 C C . MET B 1 251 ? 32.808 16.554 15.082 1.00 32.66 247 MET B C 1
ATOM 5396 O O . MET B 1 251 ? 33.860 16.992 14.639 1.00 32.31 247 MET B O 1
ATOM 5401 N N . ALA B 1 252 ? 31.957 15.832 14.351 1.00 32.58 248 ALA B N 1
ATOM 5402 C CA . ALA B 1 252 ? 32.157 15.675 12.915 1.00 32.83 248 ALA B CA 1
ATOM 5403 C C . ALA B 1 252 ? 32.237 17.015 12.194 1.00 33.24 248 ALA B C 1
ATOM 5404 O O . ALA B 1 252 ? 33.135 17.214 11.377 1.00 33.42 248 ALA B O 1
ATOM 5406 N N . ASP B 1 253 ? 31.294 17.915 12.493 1.00 33.58 249 ASP B N 1
ATOM 5407 C CA . ASP B 1 253 ? 31.279 19.295 11.960 1.00 33.97 249 ASP B CA 1
ATOM 5408 C C . ASP B 1 253 ? 32.561 20.101 12.284 1.00 33.87 249 ASP B C 1
ATOM 5409 O O . ASP B 1 253 ? 33.154 20.706 11.393 1.00 34.15 249 ASP B O 1
ATOM 5414 N N . LEU B 1 254 ? 32.956 20.111 13.565 1.00 33.60 250 LEU B N 1
ATOM 5415 C CA . LEU B 1 254 ? 34.128 20.842 14.034 1.00 33.15 250 LEU B CA 1
ATOM 5416 C C . LEU B 1 254 ? 35.403 20.301 13.375 1.00 33.43 250 LEU B C 1
ATOM 5417 O O . LEU B 1 254 ? 36.264 21.080 12.925 1.00 33.74 250 LEU B O 1
ATOM 5422 N N . VAL B 1 255 ? 35.526 18.975 13.329 1.00 33.04 251 VAL B N 1
ATOM 5423 C CA . VAL B 1 255 ? 36.654 18.337 12.660 1.00 33.17 251 VAL B CA 1
ATOM 5424 C C . VAL B 1 255 ? 36.751 18.722 11.155 1.00 33.59 251 VAL B C 1
ATOM 5425 O O . VAL B 1 255 ? 37.841 18.952 10.664 1.00 33.74 251 VAL B O 1
ATOM 5429 N N . ALA B 1 256 ? 35.625 18.765 10.433 1.00 32.42 252 ALA B N 1
ATOM 5430 C CA . ALA B 1 256 ? 35.611 19.248 9.049 1.00 33.09 252 ALA B CA 1
ATOM 5431 C C . ALA B 1 256 ? 36.045 20.734 8.919 1.00 33.46 252 ALA B C 1
ATOM 5432 O O . ALA B 1 256 ? 36.776 21.070 7.998 1.00 33.59 252 ALA B O 1
ATOM 5434 N N . LEU B 1 257 ? 35.542 21.599 9.807 1.00 33.66 253 LEU B N 1
ATOM 5435 C CA . LEU B 1 257 ? 35.948 23.024 9.891 1.00 34.14 253 LEU B CA 1
ATOM 5436 C C . LEU B 1 257 ? 37.435 23.238 10.192 1.00 34.37 253 LEU B C 1
ATOM 5437 O O . LEU B 1 257 ? 38.106 24.009 9.500 1.00 33.90 253 LEU B O 1
ATOM 5442 N N . LEU B 1 258 ? 37.945 22.567 11.224 1.00 35.39 254 LEU B N 1
ATOM 5443 C CA . LEU B 1 258 ? 39.388 22.641 11.533 1.00 35.76 254 LEU B CA 1
ATOM 5444 C C . LEU B 1 258 ? 40.266 22.049 10.406 1.00 36.51 254 LEU B C 1
ATOM 5445 O O . LEU B 1 258 ? 41.351 22.559 10.114 1.00 36.45 254 LEU B O 1
ATOM 5450 N N . GLY B 1 259 ? 39.770 20.984 9.766 1.00 36.18 255 GLY B N 1
ATOM 5451 C CA . GLY B 1 259 ? 40.450 20.341 8.665 1.00 35.48 255 GLY B CA 1
ATOM 5452 C C . GLY B 1 259 ? 40.462 21.099 7.356 1.00 35.83 255 GLY B C 1
ATOM 5453 O O . GLY B 1 259 ? 41.155 20.703 6.443 1.00 35.82 255 GLY B O 1
ATOM 5454 N N . SER B 1 260 ? 39.701 22.194 7.255 1.00 35.98 256 SER B N 1
ATOM 5455 C CA . SER B 1 260 ? 39.695 23.025 6.059 1.00 35.63 256 SER B CA 1
ATOM 5456 C C . SER B 1 260 ? 40.687 24.195 6.111 1.00 35.48 256 SER B C 1
ATOM 5457 O O . SER B 1 260 ? 40.677 25.042 5.220 1.00 35.59 256 SER B O 1
ATOM 5460 N N . LEU B 1 261 ? 41.501 24.269 7.162 1.00 34.63 257 LEU B N 1
ATOM 5461 C CA . LEU B 1 261 ? 42.275 25.465 7.448 1.00 34.94 257 LEU B CA 1
ATOM 5462 C C . LEU B 1 261 ? 43.621 25.565 6.754 1.00 36.16 257 LEU B C 1
ATOM 5463 O O . LEU B 1 261 ? 44.018 26.644 6.325 1.00 35.60 257 LEU B O 1
ATOM 5468 N N . VAL B 1 262 ? 44.289 24.426 6.603 1.00 37.22 258 VAL B N 1
ATOM 5469 C CA . VAL B 1 262 ? 45.692 24.372 6.210 1.00 38.69 258 VAL B CA 1
ATOM 5470 C C . VAL B 1 262 ? 45.950 23.000 5.603 1.00 39.04 258 VAL B C 1
ATOM 5471 O O . VAL B 1 262 ? 45.340 22.001 6.025 1.00 39.86 258 VAL B O 1
ATOM 5475 N N . ASP B 1 263 ? 46.823 22.925 4.608 1.00 39.25 259 ASP B N 1
ATOM 5476 C CA . ASP B 1 263 ? 47.047 21.639 3.939 1.00 39.40 259 ASP B CA 1
ATOM 5477 C C . ASP B 1 263 ? 48.296 20.993 4.496 1.00 39.89 259 ASP B C 1
ATOM 5478 O O . ASP B 1 263 ? 48.933 21.589 5.350 1.00 40.26 259 ASP B O 1
ATOM 5483 N N . SER B 1 264 ? 48.650 19.793 4.023 1.00 40.51 260 SER B N 1
ATOM 5484 C CA . SER B 1 264 ? 49.802 19.053 4.593 1.00 41.22 260 SER B CA 1
ATOM 5485 C C . SER B 1 264 ? 51.136 19.747 4.355 1.00 41.75 260 SER B C 1
ATOM 5486 O O . SER B 1 264 ? 52.125 19.423 5.006 1.00 41.99 260 SER B O 1
ATOM 5489 N N . SER B 1 265 ? 51.157 20.727 3.449 1.00 42.33 261 SER B N 1
ATOM 5490 C CA . SER B 1 265 ? 52.394 21.483 3.158 1.00 42.45 261 SER B CA 1
ATOM 5491 C C . SER B 1 265 ? 52.588 22.712 4.072 1.00 42.51 261 SER B C 1
ATOM 5492 O O . SER B 1 265 ? 53.639 23.351 4.047 1.00 43.12 261 SER B O 1
ATOM 5494 N N . GLY B 1 266 ? 51.576 23.025 4.887 1.00 42.56 262 GLY B N 1
ATOM 5495 C CA . GLY B 1 266 ? 51.603 24.195 5.773 1.00 40.69 262 GLY B CA 1
ATOM 5496 C C . GLY B 1 266 ? 50.950 25.406 5.125 1.00 40.12 262 GLY B C 1
ATOM 5497 O O . GLY B 1 266 ? 50.897 26.483 5.724 1.00 40.66 262 GLY B O 1
ATOM 5498 N N . HIS B 1 267 ? 50.450 25.231 3.902 1.00 38.47 263 HIS B N 1
ATOM 5499 C CA . HIS B 1 267 ? 49.778 26.303 3.167 1.00 37.41 263 HIS B CA 1
ATOM 5500 C C . HIS B 1 267 ? 48.375 26.567 3.735 1.00 36.49 263 HIS B C 1
ATOM 5501 O O . HIS B 1 267 ? 47.527 25.687 3.754 1.00 35.82 263 HIS B O 1
ATOM 5508 N N . ILE B 1 268 ? 48.153 27.795 4.198 1.00 35.56 264 ILE B N 1
ATOM 5509 C CA . ILE B 1 268 ? 46.881 28.192 4.794 1.00 34.10 264 ILE B CA 1
ATOM 5510 C C . ILE B 1 268 ? 45.813 28.364 3.711 1.00 33.36 264 ILE B C 1
ATOM 5511 O O . ILE B 1 268 ? 46.031 29.030 2.708 1.00 33.05 264 ILE B O 1
ATOM 5516 N N . LEU B 1 269 ? 44.654 27.754 3.928 1.00 33.49 265 LEU B N 1
ATOM 5517 C CA . LEU B 1 269 ? 43.653 27.610 2.859 1.00 33.44 265 LEU B CA 1
ATOM 5518 C C . LEU B 1 269 ? 42.500 28.645 2.913 1.00 33.10 265 LEU B C 1
ATOM 5519 O O . LEU B 1 269 ? 41.587 28.611 2.062 1.00 32.74 265 LEU B O 1
ATOM 5524 N N . VAL B 1 270 ? 42.538 29.524 3.924 1.00 32.95 266 VAL B N 1
ATOM 5525 C CA . VAL B 1 270 ? 41.624 30.676 4.042 1.00 32.99 266 VAL B CA 1
ATOM 5526 C C . VAL B 1 270 ? 41.928 31.655 2.916 1.00 33.90 266 VAL B C 1
ATOM 5527 O O . VAL B 1 270 ? 43.061 32.108 2.800 1.00 34.43 266 VAL B O 1
ATOM 5531 N N . PRO B 1 271 ? 40.944 31.897 2.014 1.00 34.48 267 PRO B N 1
ATOM 5532 C CA . PRO B 1 271 ? 41.103 32.854 0.909 1.00 34.65 267 PRO B CA 1
ATOM 5533 C C . PRO B 1 271 ? 41.418 34.293 1.348 1.00 34.71 267 PRO B C 1
ATOM 5534 O O . PRO B 1 271 ? 40.687 34.880 2.150 1.00 35.19 267 PRO B O 1
ATOM 5538 N N . GLY B 1 272 ? 42.489 34.855 0.798 1.00 33.66 268 GLY B N 1
ATOM 5539 C CA . GLY B 1 272 ? 42.922 36.185 1.189 1.00 33.81 268 GLY B CA 1
ATOM 5540 C C . GLY B 1 272 ? 43.995 36.284 2.260 1.00 33.89 268 GLY B C 1
ATOM 5541 O O . GLY B 1 272 ? 44.524 37.353 2.491 1.00 33.91 268 GLY B O 1
ATOM 5542 N N . ILE B 1 273 ? 44.323 35.179 2.926 1.00 34.51 269 ILE B N 1
ATOM 5543 C CA . ILE B 1 273 ? 45.260 35.226 4.045 1.00 34.71 269 ILE B CA 1
ATOM 5544 C C . ILE B 1 273 ? 46.662 35.716 3.588 1.00 33.99 269 ILE B C 1
ATOM 5545 O O . ILE B 1 273 ? 47.378 36.364 4.348 1.00 34.20 269 ILE B O 1
ATOM 5550 N N . TYR B 1 274 ? 47.026 35.452 2.336 1.00 33.59 270 TYR B N 1
ATOM 5551 C CA . TYR B 1 274 ? 48.332 35.847 1.799 1.00 33.30 270 TYR B CA 1
ATOM 5552 C C . TYR B 1 274 ? 48.372 37.164 1.051 1.00 33.12 270 TYR B C 1
ATOM 5553 O O . TYR B 1 274 ? 49.454 37.625 0.681 1.00 33.11 270 TYR B O 1
ATOM 5562 N N . ASP B 1 275 ? 47.212 37.786 0.861 1.00 33.25 271 ASP B N 1
ATOM 5563 C CA . ASP B 1 275 ? 47.100 38.977 0.015 1.00 33.60 271 ASP B CA 1
ATOM 5564 C C . ASP B 1 275 ? 47.978 40.138 0.457 1.00 33.51 271 ASP B C 1
ATOM 5565 O O . ASP B 1 275 ? 48.504 40.857 -0.386 1.00 33.89 271 ASP B O 1
ATOM 5570 N N . GLU B 1 276 ? 48.140 40.318 1.761 1.00 33.69 272 GLU B N 1
ATOM 5571 C CA . GLU B 1 276 ? 48.848 41.477 2.286 1.00 34.50 272 GLU B CA 1
ATOM 5572 C C . GLU B 1 276 ? 50.182 41.192 2.989 1.00 34.03 272 GLU B C 1
ATOM 5573 O O . GLU B 1 276 ? 50.715 42.068 3.652 1.00 33.98 272 GLU B O 1
ATOM 5579 N N . VAL B 1 277 ? 50.703 39.966 2.860 1.00 33.74 273 VAL B N 1
ATOM 5580 C CA . VAL B 1 277 ? 52.080 39.650 3.276 1.00 32.49 273 VAL B CA 1
ATOM 5581 C C . VAL B 1 277 ? 53.072 40.467 2.405 1.00 31.97 273 VAL B C 1
ATOM 5582 O O . VAL B 1 277 ? 52.997 40.405 1.183 1.00 32.27 273 VAL B O 1
ATOM 5586 N N . VAL B 1 278 ? 53.966 41.239 3.025 1.00 31.72 274 VAL B N 1
ATOM 5587 C CA . VAL B 1 278 ? 55.071 41.914 2.300 1.00 32.30 274 VAL B CA 1
ATOM 5588 C C . VAL B 1 278 ? 55.838 40.911 1.421 1.00 32.52 274 VAL B C 1
ATOM 5589 O O . VAL B 1 278 ? 56.262 39.867 1.909 1.00 32.87 274 VAL B O 1
ATOM 5593 N N . PRO B 1 279 ? 56.017 41.214 0.124 1.00 33.07 275 PRO B N 1
ATOM 5594 C CA . PRO B 1 279 ? 56.802 40.247 -0.666 1.00 33.29 275 PRO B CA 1
ATOM 5595 C C . PRO B 1 279 ? 58.298 40.183 -0.288 1.00 33.32 275 PRO B C 1
ATOM 5596 O O . PRO B 1 279 ? 58.878 41.174 0.159 1.00 33.58 275 PRO B O 1
ATOM 5600 N N . LEU B 1 280 ? 58.884 39.000 -0.439 1.00 33.56 276 LEU B N 1
ATOM 5601 C CA . LEU B 1 280 ? 60.290 38.744 -0.140 1.00 33.67 276 LEU B CA 1
ATOM 5602 C C . LEU B 1 280 ? 61.179 39.366 -1.225 1.00 33.67 276 LEU B C 1
ATOM 5603 O O . LEU B 1 280 ? 60.847 39.321 -2.397 1.00 33.93 276 LEU B O 1
ATOM 5608 N N . THR B 1 281 ? 62.285 39.978 -0.811 1.00 33.95 277 THR B N 1
ATOM 5609 C CA . THR B 1 281 ? 63.256 40.597 -1.725 1.00 33.76 277 THR B CA 1
ATOM 5610 C C . THR B 1 281 ? 64.638 40.001 -1.463 1.00 34.00 277 THR B C 1
ATOM 5611 O O . THR B 1 281 ? 64.865 39.389 -0.397 1.00 33.52 277 THR B O 1
ATOM 5615 N N . GLU B 1 282 ? 65.547 40.175 -2.431 1.00 33.94 278 GLU B N 1
ATOM 5616 C CA . GLU B 1 282 ? 66.941 39.753 -2.293 1.00 34.19 278 GLU B CA 1
ATOM 5617 C C . GLU B 1 282 ? 67.572 40.428 -1.075 1.00 34.49 278 GLU B C 1
ATOM 5618 O O . GLU B 1 282 ? 68.189 39.758 -0.246 1.00 34.79 278 GLU B O 1
ATOM 5620 N N . GLU B 1 283 ? 67.388 41.745 -0.956 1.00 34.85 279 GLU B N 1
ATOM 5621 C CA . GLU B 1 283 ? 67.767 42.504 0.252 1.00 35.01 279 GLU B CA 1
ATOM 5622 C C . GLU B 1 283 ? 67.380 41.806 1.558 1.00 34.75 279 GLU B C 1
ATOM 5623 O O . GLU B 1 283 ? 68.212 41.631 2.451 1.00 34.76 279 GLU B O 1
ATOM 5627 N N . GLU B 1 284 ? 66.113 41.420 1.672 1.00 34.86 280 GLU B N 1
ATOM 5628 C CA . GLU B 1 284 ? 65.620 40.768 2.880 1.00 34.57 280 GLU B CA 1
ATOM 5629 C C . GLU B 1 284 ? 66.255 39.399 3.109 1.00 34.87 280 GLU B C 1
ATOM 5630 O O . GLU B 1 284 ? 66.701 39.104 4.228 1.00 34.80 280 GLU B O 1
ATOM 5636 N N . ILE B 1 285 ? 66.302 38.567 2.071 1.00 35.34 281 ILE B N 1
ATOM 5637 C CA . ILE B 1 285 ? 66.835 37.216 2.245 1.00 36.26 281 ILE B CA 1
ATOM 5638 C C . ILE B 1 285 ? 68.345 37.181 2.570 1.00 37.16 281 ILE B C 1
ATOM 5639 O O . ILE B 1 285 ? 68.800 36.276 3.281 1.00 36.78 281 ILE B O 1
ATOM 5644 N N . ASN B 1 286 ? 69.098 38.163 2.057 1.00 38.48 282 ASN B N 1
ATOM 5645 C CA . ASN B 1 286 ? 70.510 38.369 2.442 1.00 39.43 282 ASN B CA 1
ATOM 5646 C C . ASN B 1 286 ? 70.717 38.482 3.952 1.00 39.88 282 ASN B C 1
ATOM 5647 O O . ASN B 1 286 ? 71.746 38.034 4.466 1.00 40.35 282 ASN B O 1
ATOM 5652 N N . THR B 1 287 ? 69.744 39.068 4.656 1.00 40.33 283 THR B N 1
ATOM 5653 C CA . THR B 1 287 ? 69.833 39.234 6.114 1.00 40.77 283 THR B CA 1
ATOM 5654 C C . THR B 1 287 ? 69.641 37.925 6.896 1.00 41.23 283 THR B C 1
ATOM 5655 O O . THR B 1 287 ? 70.112 37.812 8.036 1.00 41.17 283 THR B O 1
ATOM 5659 N N . TYR B 1 288 ? 68.940 36.954 6.300 1.00 41.32 284 TYR B N 1
ATOM 5660 C CA . TYR B 1 288 ? 68.731 35.641 6.936 1.00 41.72 284 TYR B CA 1
ATOM 5661 C C . TYR B 1 288 ? 69.875 34.666 6.622 1.00 41.89 284 TYR B C 1
ATOM 5662 O O . TYR B 1 288 ? 70.127 33.728 7.374 1.00 41.77 284 TYR B O 1
ATOM 5671 N N . LYS B 1 289 ? 70.562 34.910 5.511 1.00 42.46 285 LYS B N 1
ATOM 5672 C CA . LYS B 1 289 ? 71.749 34.145 5.125 1.00 43.09 285 LYS B CA 1
ATOM 5673 C C . LYS B 1 289 ? 72.969 34.443 6.023 1.00 43.40 285 LYS B C 1
ATOM 5674 O O . LYS B 1 289 ? 73.855 33.597 6.182 1.00 43.35 285 LYS B O 1
ATOM 5676 N N . ALA B 1 290 ? 72.993 35.637 6.618 1.00 43.81 286 ALA B N 1
ATOM 5677 C CA . ALA B 1 290 ? 74.106 36.081 7.465 1.00 43.97 286 ALA B CA 1
ATOM 5678 C C . ALA B 1 290 ? 73.947 35.598 8.903 1.00 44.62 286 ALA B C 1
ATOM 5679 O O . ALA B 1 290 ? 74.867 35.738 9.730 1.00 44.76 286 ALA B O 1
ATOM 5681 N N . ILE B 1 291 ? 72.772 35.037 9.198 1.00 44.87 287 ILE B N 1
ATOM 5682 C CA . ILE B 1 291 ? 72.439 34.578 10.540 1.00 44.99 287 ILE B CA 1
ATOM 5683 C C . ILE B 1 291 ? 73.121 33.249 10.869 1.00 45.46 287 ILE B C 1
ATOM 5684 O O . ILE B 1 291 ? 73.128 32.320 10.058 1.00 45.18 287 ILE B O 1
ATOM 5689 N N . HIS B 1 292 ? 73.717 33.193 12.061 1.00 46.19 288 HIS B N 1
ATOM 5690 C CA . HIS B 1 292 ? 74.426 32.011 12.538 1.00 46.96 288 HIS B CA 1
ATOM 5691 C C . HIS B 1 292 ? 73.443 30.989 13.110 1.00 47.24 288 HIS B C 1
ATOM 5692 O O . HIS B 1 292 ? 72.979 31.126 14.249 1.00 47.52 288 HIS B O 1
ATOM 5699 N N . LEU B 1 293 ? 73.112 29.985 12.298 1.00 47.52 289 LEU B N 1
ATOM 5700 C CA . LEU B 1 293 ? 72.268 28.868 12.722 1.00 47.80 289 LEU B CA 1
ATOM 5701 C C . LEU B 1 293 ? 72.669 27.586 12.005 1.00 48.31 289 LEU B C 1
ATOM 5702 O O . LEU B 1 293 ? 72.445 27.438 10.798 1.00 48.57 289 LEU B O 1
ATOM 5707 N N . ASP B 1 294 ? 73.286 26.670 12.748 1.00 48.62 290 ASP B N 1
ATOM 5708 C CA . ASP B 1 294 ? 73.510 25.324 12.251 1.00 48.52 290 ASP B CA 1
ATOM 5709 C C . ASP B 1 294 ? 72.168 24.623 12.389 1.00 48.13 290 ASP B C 1
ATOM 5710 O O . ASP B 1 294 ? 71.582 24.599 13.470 1.00 47.42 290 ASP B O 1
ATOM 5715 N N . LEU B 1 295 ? 71.678 24.077 11.283 1.00 48.08 291 LEU B N 1
ATOM 5716 C CA . LEU B 1 295 ? 70.359 23.463 11.273 1.00 48.20 291 LEU B CA 1
ATOM 5717 C C . LEU B 1 295 ? 70.343 22.070 11.909 1.00 48.02 291 LEU B C 1
ATOM 5718 O O . LEU B 1 295 ? 69.321 21.659 12.443 1.00 48.89 291 LEU B O 1
ATOM 5723 N N . GLU B 1 296 ? 71.462 21.354 11.868 1.00 47.64 292 GLU B N 1
ATOM 5724 C CA . GLU B 1 296 ? 71.564 20.075 12.567 1.00 47.36 292 GLU B CA 1
ATOM 5725 C C . GLU B 1 296 ? 71.592 20.276 14.084 1.00 46.95 292 GLU B C 1
ATOM 5726 O O . GLU B 1 296 ? 71.087 19.441 14.834 1.00 46.88 292 GLU B O 1
ATOM 5728 N N . GLU B 1 297 ? 72.189 21.382 14.525 1.00 46.52 293 GLU B N 1
ATOM 5729 C CA . GLU B 1 297 ? 72.197 21.753 15.935 1.00 46.54 293 GLU B CA 1
ATOM 5730 C C . GLU B 1 297 ? 70.774 22.106 16.386 1.00 45.73 293 GLU B C 1
ATOM 5731 O O . GLU B 1 297 ? 70.319 21.651 17.431 1.00 45.42 293 GLU B O 1
ATOM 5737 N N . TYR B 1 298 ? 70.089 22.903 15.569 1.00 45.25 294 TYR B N 1
ATOM 5738 C CA . TYR B 1 298 ? 68.721 23.354 15.823 1.00 45.30 294 TYR B CA 1
ATOM 5739 C C . TYR B 1 298 ? 67.698 22.212 15.906 1.00 45.58 294 TYR B C 1
ATOM 5740 O O . TYR B 1 298 ? 66.818 22.235 16.770 1.00 44.72 294 TYR B O 1
ATOM 5749 N N . ARG B 1 299 ? 67.828 21.209 15.038 1.00 46.38 295 ARG B N 1
ATOM 5750 C CA . ARG B 1 299 ? 66.896 20.089 15.088 1.00 47.72 295 ARG B CA 1
ATOM 5751 C C . ARG B 1 299 ? 67.258 19.056 16.160 1.00 47.97 295 ARG B C 1
ATOM 5752 O O . ARG B 1 299 ? 66.393 18.319 16.625 1.00 48.63 295 ARG B O 1
ATOM 5760 N N . ASN B 1 300 ? 68.524 19.023 16.562 1.00 47.96 296 ASN B N 1
ATOM 5761 C CA . ASN B 1 300 ? 68.932 18.263 17.738 1.00 48.09 296 ASN B CA 1
ATOM 5762 C C . ASN B 1 300 ? 68.457 18.948 19.043 1.00 47.32 296 ASN B C 1
ATOM 5763 O O . ASN B 1 300 ? 68.089 18.264 20.003 1.00 46.95 296 ASN B O 1
ATOM 5768 N N . SER B 1 301 ? 68.458 20.286 19.061 1.00 46.36 297 SER B N 1
ATOM 5769 C CA . SER B 1 301 ? 67.889 21.065 20.168 1.00 46.02 297 SER B CA 1
ATOM 5770 C C . SER B 1 301 ? 66.388 20.794 20.343 1.00 45.66 297 SER B C 1
ATOM 5771 O O . SER B 1 301 ? 65.901 20.692 21.469 1.00 45.38 297 SER B O 1
ATOM 5774 N N . SER B 1 302 ? 65.672 20.689 19.222 1.00 45.35 298 SER B N 1
ATOM 5775 C CA . SER B 1 302 ? 64.207 20.527 19.212 1.00 45.22 298 SER B CA 1
ATOM 5776 C C . SER B 1 302 ? 63.781 19.058 19.232 1.00 45.13 298 SER B C 1
ATOM 5777 O O . SER B 1 302 ? 62.592 18.753 19.387 1.00 44.94 298 SER B O 1
ATOM 5780 N N . ARG B 1 303 ? 64.761 18.165 19.044 1.00 45.07 299 ARG B N 1
ATOM 5781 C CA . ARG B 1 303 ? 64.555 16.709 19.013 1.00 44.97 299 ARG B CA 1
ATOM 5782 C C . ARG B 1 303 ? 63.536 16.330 17.938 1.00 45.51 299 ARG B C 1
ATOM 5783 O O . ARG B 1 303 ? 62.721 15.419 18.111 1.00 46.25 299 ARG B O 1
ATOM 5791 N N . VAL B 1 304 ? 63.578 17.052 16.827 1.00 45.45 300 VAL B N 1
ATOM 5792 C CA . VAL B 1 304 ? 62.626 16.836 15.747 1.00 45.55 300 VAL B CA 1
ATOM 5793 C C . VAL B 1 304 ? 63.370 16.109 14.641 1.00 45.93 300 VAL B C 1
ATOM 5794 O O . VAL B 1 304 ? 64.503 16.477 14.312 1.00 46.08 300 VAL B O 1
ATOM 5798 N N . GLU B 1 305 ? 62.750 15.056 14.105 1.00 46.50 301 GLU B N 1
ATOM 5799 C CA . GLU B 1 305 ? 63.341 14.288 12.996 1.00 46.87 301 GLU B CA 1
ATOM 5800 C C . GLU B 1 305 ? 63.583 15.169 11.745 1.00 46.32 301 GLU B C 1
ATOM 5801 O O . GLU B 1 305 ? 64.730 15.331 11.298 1.00 45.89 301 GLU B O 1
ATOM 5803 N N . LYS B 1 306 ? 62.491 15.736 11.218 1.00 45.02 302 LYS B N 1
ATOM 5804 C CA . LYS B 1 306 ? 62.510 16.604 10.039 1.00 44.10 302 LYS B CA 1
ATOM 5805 C C . LYS B 1 306 ? 61.499 17.729 10.223 1.00 43.41 302 LYS B C 1
ATOM 5806 O O . LYS B 1 306 ? 60.397 17.487 10.706 1.00 42.90 302 LYS B O 1
ATOM 5808 N N . PHE B 1 307 ? 61.886 18.947 9.838 1.00 42.88 303 PHE B N 1
ATOM 5809 C CA . PHE B 1 307 ? 60.959 20.082 9.711 1.00 42.14 303 PHE B CA 1
ATOM 5810 C C . PHE B 1 307 ? 60.322 20.098 8.324 1.00 41.63 303 PHE B C 1
ATOM 5811 O O . PHE B 1 307 ? 60.688 19.294 7.469 1.00 41.59 303 PHE B O 1
ATOM 5819 N N . LEU B 1 308 ? 59.367 21.007 8.094 1.00 40.96 304 LEU B N 1
ATOM 5820 C CA . LEU B 1 308 ? 58.788 21.203 6.748 1.00 39.92 304 LEU B CA 1
ATOM 5821 C C . LEU B 1 308 ? 59.829 21.696 5.738 1.00 39.41 304 LEU B C 1
ATOM 5822 O O . LEU B 1 308 ? 59.687 21.500 4.536 1.00 39.10 304 LEU B O 1
ATOM 5827 N N . PHE B 1 309 ? 60.873 22.351 6.233 1.00 39.29 305 PHE B N 1
ATOM 5828 C CA . PHE B 1 309 ? 61.920 22.898 5.358 1.00 39.60 305 PHE B CA 1
ATOM 5829 C C . PHE B 1 309 ? 63.287 22.315 5.716 1.00 39.44 305 PHE B C 1
ATOM 5830 O O . PHE B 1 309 ? 63.490 21.845 6.840 1.00 38.98 305 PHE B O 1
ATOM 5838 N N . ASP B 1 310 ? 64.203 22.318 4.751 1.00 39.75 306 ASP B N 1
ATOM 5839 C CA . ASP B 1 310 ? 65.523 21.694 4.932 1.00 40.34 306 ASP B CA 1
ATOM 5840 C C . ASP B 1 310 ? 66.697 22.694 4.918 1.00 39.75 306 ASP B C 1
ATOM 5841 O O . ASP B 1 310 ? 67.875 22.297 4.902 1.00 39.00 306 ASP B O 1
ATOM 5846 N N . THR B 1 311 ? 66.354 23.983 4.938 1.00 38.90 307 THR B N 1
ATOM 5847 C CA . THR B 1 311 ? 67.329 25.064 4.854 1.00 38.19 307 THR B CA 1
ATOM 5848 C C . THR B 1 311 ? 67.122 26.090 5.980 1.00 37.58 307 THR B C 1
ATOM 5849 O O . THR B 1 311 ? 65.998 26.329 6.419 1.00 37.33 307 THR B O 1
ATOM 5853 N N . LYS B 1 312 ? 68.215 26.685 6.437 1.00 36.89 308 LYS B N 1
ATOM 5854 C CA . LYS B 1 312 ? 68.193 27.678 7.510 1.00 36.57 308 LYS B CA 1
ATOM 5855 C C . LYS B 1 312 ? 67.315 28.889 7.167 1.00 35.85 308 LYS B C 1
ATOM 5856 O O . LYS B 1 312 ? 66.609 29.420 8.013 1.00 35.90 308 LYS B O 1
ATOM 5862 N N . GLU B 1 313 ? 67.367 29.309 5.912 1.00 35.77 309 GLU B N 1
ATOM 5863 C CA . GLU B 1 313 ? 66.691 30.521 5.475 1.00 35.18 309 GLU B CA 1
ATOM 5864 C C . GLU B 1 313 ? 65.186 30.345 5.422 1.00 34.49 309 GLU B C 1
ATOM 5865 O O . GLU B 1 313 ? 64.460 31.231 5.860 1.00 34.72 309 GLU B O 1
ATOM 5871 N N . GLU B 1 314 ? 64.727 29.198 4.915 1.00 33.75 310 GLU B N 1
ATOM 5872 C CA . GLU B 1 314 ? 63.295 28.881 4.858 1.00 32.99 310 GLU B CA 1
ATOM 5873 C C . GLU B 1 314 ? 62.703 28.621 6.236 1.00 32.19 310 GLU B C 1
ATOM 5874 O O . GLU B 1 314 ? 61.549 28.989 6.493 1.00 31.91 310 GLU B O 1
ATOM 5880 N N . ILE B 1 315 ? 63.481 27.973 7.107 1.00 30.81 311 ILE B N 1
ATOM 5881 C CA . ILE B 1 315 ? 63.073 27.730 8.485 1.00 30.22 311 ILE B CA 1
ATOM 5882 C C . ILE B 1 315 ? 62.835 29.053 9.177 1.00 29.85 311 ILE B C 1
ATOM 5883 O O . ILE B 1 315 ? 61.758 29.296 9.682 1.00 30.09 311 ILE B O 1
ATOM 5888 N N . LEU B 1 316 ? 63.851 29.909 9.186 1.00 30.07 312 LEU B N 1
ATOM 5889 C CA . LEU B 1 316 ? 63.776 31.203 9.853 1.00 30.18 312 LEU B CA 1
ATOM 5890 C C . LEU B 1 316 ? 62.696 32.141 9.282 1.00 30.47 312 LEU B C 1
ATOM 5891 O O . LEU B 1 316 ? 61.978 32.810 10.043 1.00 30.70 312 LEU B O 1
ATOM 5896 N N . MET B 1 317 ? 62.580 32.174 7.956 1.00 30.71 313 MET B N 1
ATOM 5897 C CA . MET B 1 317 ? 61.546 32.954 7.281 1.00 31.29 313 MET B CA 1
ATOM 5898 C C . MET B 1 317 ? 60.144 32.472 7.627 1.00 31.26 313 MET B C 1
ATOM 5899 O O . MET B 1 317 ? 59.239 33.286 7.807 1.00 31.75 313 MET B O 1
ATOM 5904 N N . HIS B 1 318 ? 59.953 31.157 7.724 1.00 30.64 314 HIS B N 1
ATOM 5905 C CA . HIS B 1 318 ? 58.627 30.636 8.019 1.00 30.62 314 HIS B CA 1
ATOM 5906 C C . HIS B 1 318 ? 58.229 30.827 9.477 1.00 29.90 314 HIS B C 1
ATOM 5907 O O . HIS B 1 318 ? 57.041 30.812 9.808 1.00 30.88 314 HIS B O 1
ATOM 5914 N N . LEU B 1 319 ? 59.222 31.033 10.331 1.00 29.60 315 LEU B N 1
ATOM 5915 C CA . LEU B 1 319 ? 58.994 31.441 11.707 1.00 29.85 315 LEU B CA 1
ATOM 5916 C C . LEU B 1 319 ? 58.758 32.938 11.838 1.00 29.93 315 LEU B C 1
ATOM 5917 O O . LEU B 1 319 ? 57.996 33.352 12.697 1.00 31.03 315 LEU B O 1
ATOM 5922 N N . TRP B 1 320 ? 59.403 33.745 10.998 1.00 29.73 316 TRP B N 1
ATOM 5923 C CA . TRP B 1 320 ? 59.474 35.192 11.224 1.00 29.82 316 TRP B CA 1
ATOM 5924 C C . TRP B 1 320 ? 58.613 36.071 10.334 1.00 30.17 316 TRP B C 1
ATOM 5925 O O . TRP B 1 320 ? 58.079 37.084 10.791 1.00 30.36 316 TRP B O 1
ATOM 5936 N N . ARG B 1 321 ? 58.474 35.687 9.072 1.00 29.81 317 ARG B N 1
ATOM 5937 C CA . ARG B 1 321 ? 57.978 36.621 8.079 1.00 29.92 317 ARG B CA 1
ATOM 5938 C C . ARG B 1 321 ? 56.883 36.055 7.163 1.00 29.81 317 ARG B C 1
ATOM 5939 O O . ARG B 1 321 ? 56.398 36.750 6.270 1.00 30.16 317 ARG B O 1
ATOM 5947 N N . TYR B 1 322 ? 56.504 34.800 7.403 1.00 29.98 318 TYR B N 1
ATOM 5948 C CA . TYR B 1 322 ? 55.354 34.176 6.753 1.00 30.12 318 TYR B CA 1
ATOM 5949 C C . TYR B 1 322 ? 54.357 33.847 7.860 1.00 30.36 318 TYR B C 1
ATOM 5950 O O . TYR B 1 322 ? 54.770 33.535 8.971 1.00 29.86 318 TYR B O 1
ATOM 5959 N N . PRO B 1 323 ? 53.039 33.945 7.567 1.00 31.24 319 PRO B N 1
ATOM 5960 C CA . PRO B 1 323 ? 52.034 33.655 8.604 1.00 31.22 319 PRO B CA 1
ATOM 5961 C C . PRO B 1 323 ? 51.993 32.150 8.814 1.00 32.28 319 PRO B C 1
ATOM 5962 O O . PRO B 1 323 ? 52.406 31.401 7.906 1.00 32.44 319 PRO B O 1
ATOM 5966 N N . SER B 1 324 ? 51.519 31.718 9.983 1.00 31.97 320 SER B N 1
ATOM 5967 C CA . SER B 1 324 ? 51.338 30.311 10.257 1.00 32.85 320 SER B CA 1
ATOM 5968 C C . SER B 1 324 ? 50.001 30.058 10.971 1.00 32.90 320 SER B C 1
ATOM 5969 O O . SER B 1 324 ? 49.455 30.936 11.622 1.00 33.33 320 SER B O 1
ATOM 5972 N N . LEU B 1 325 ? 49.496 28.843 10.861 1.00 33.04 321 LEU B N 1
ATOM 5973 C CA . LEU B 1 325 ? 48.295 28.432 11.560 1.00 32.88 321 LEU B CA 1
ATOM 5974 C C . LEU B 1 325 ? 48.577 27.172 12.382 1.00 33.19 321 LEU B C 1
ATOM 5975 O O . LEU B 1 325 ? 49.126 26.185 11.854 1.00 32.98 321 LEU B O 1
ATOM 5980 N N . SER B 1 326 ? 48.199 27.208 13.666 1.00 33.40 322 SER B N 1
ATOM 5981 C CA . SER B 1 326 ? 48.247 26.016 14.534 1.00 33.76 322 SER B CA 1
ATOM 5982 C C . SER B 1 326 ? 46.888 25.740 15.177 1.00 33.82 322 SER B C 1
ATOM 5983 O O . SER B 1 326 ? 46.237 26.671 15.682 1.00 33.79 322 SER B O 1
ATOM 5986 N N . ILE B 1 327 ? 46.487 24.464 15.184 1.00 33.80 323 ILE B N 1
ATOM 5987 C CA . ILE B 1 327 ? 45.278 24.008 15.896 1.00 33.66 323 ILE B CA 1
ATOM 5988 C C . ILE B 1 327 ? 45.697 23.571 17.287 1.00 33.26 323 ILE B C 1
ATOM 5989 O O . ILE B 1 327 ? 46.625 22.770 17.446 1.00 34.18 323 ILE B O 1
ATOM 5994 N N . HIS B 1 328 ? 45.058 24.147 18.297 1.00 32.65 324 HIS B N 1
ATOM 5995 C CA . HIS B 1 328 ? 45.513 24.005 19.682 1.00 32.97 324 HIS B CA 1
ATOM 5996 C C . HIS B 1 328 ? 44.795 22.880 20.418 1.00 33.38 324 HIS B C 1
ATOM 5997 O O . HIS B 1 328 ? 45.410 22.185 21.211 1.00 34.45 324 HIS B O 1
ATOM 6004 N N . GLY B 1 329 ? 43.495 22.713 20.158 1.00 33.35 325 GLY B N 1
ATOM 6005 C CA . GLY B 1 329 ? 42.692 21.708 20.844 1.00 33.87 325 GLY B CA 1
ATOM 6006 C C . GLY B 1 329 ? 41.191 21.904 20.701 1.00 33.71 325 GLY B C 1
ATOM 6007 O O . GLY B 1 329 ? 40.745 22.848 20.053 1.00 34.43 325 GLY B O 1
ATOM 6008 N N . ILE B 1 330 ? 40.423 20.997 21.309 1.00 33.58 326 ILE B N 1
ATOM 6009 C CA . ILE B 1 330 ? 38.957 21.088 21.355 1.00 32.62 326 ILE B CA 1
ATOM 6010 C C . ILE B 1 330 ? 38.503 21.065 22.796 1.00 33.55 326 ILE B C 1
ATOM 6011 O O . ILE B 1 330 ? 38.951 20.239 23.600 1.00 33.35 326 ILE B O 1
ATOM 6016 N N . GLU B 1 331 ? 37.615 21.992 23.128 1.00 33.63 327 GLU B N 1
ATOM 6017 C CA . GLU B 1 331 ? 36.974 22.005 24.438 1.00 33.95 327 GLU B CA 1
ATOM 6018 C C . GLU B 1 331 ? 35.579 21.364 24.378 1.00 33.17 327 GLU B C 1
ATOM 6019 O O . GLU B 1 331 ? 34.823 21.643 23.464 1.00 32.67 327 GLU B O 1
ATOM 6025 N N . GLY B 1 332 ? 35.251 20.506 25.346 1.00 33.26 328 GLY B N 1
ATOM 6026 C CA . GLY B 1 332 ? 33.884 20.001 25.535 1.00 32.45 328 GLY B CA 1
ATOM 6027 C C . GLY B 1 332 ? 33.671 18.570 25.060 1.00 33.02 328 GLY B C 1
ATOM 6028 O O . GLY B 1 332 ? 32.564 18.006 25.184 1.00 32.73 328 GLY B O 1
ATOM 6029 N N . ALA B 1 333 ? 34.744 17.981 24.532 1.00 32.60 329 ALA B N 1
ATOM 6030 C CA . ALA B 1 333 ? 34.736 16.633 23.974 1.00 31.95 329 ALA B CA 1
ATOM 6031 C C . ALA B 1 333 ? 35.392 15.659 24.966 1.00 32.36 329 ALA B C 1
ATOM 6032 O O . ALA B 1 333 ? 35.680 16.015 26.104 1.00 32.49 329 ALA B O 1
ATOM 6034 N N . PHE B 1 334 ? 35.632 14.430 24.548 1.00 32.80 330 PHE B N 1
ATOM 6035 C CA . PHE B 1 334 ? 36.258 13.465 25.425 1.00 33.35 330 PHE B CA 1
ATOM 6036 C C . PHE B 1 334 ? 37.771 13.564 25.303 1.00 34.05 330 PHE B C 1
ATOM 6037 O O . PHE B 1 334 ? 38.359 13.134 24.310 1.00 34.09 330 PHE B O 1
ATOM 6045 N N . ASP B 1 335 ? 38.394 14.111 26.346 1.00 35.80 331 ASP B N 1
ATOM 6046 C CA . ASP B 1 335 ? 39.818 14.439 26.321 1.00 36.49 331 ASP B CA 1
ATOM 6047 C C . ASP B 1 335 ? 40.618 13.781 27.446 1.00 37.40 331 ASP B C 1
ATOM 6048 O O . ASP B 1 335 ? 41.786 14.097 27.661 1.00 37.83 331 ASP B O 1
ATOM 6053 N N . GLU B 1 336 ? 39.993 12.850 28.156 1.00 37.96 332 GLU B N 1
ATOM 6054 C CA . GLU B 1 336 ? 40.680 12.144 29.217 1.00 38.56 332 GLU B CA 1
ATOM 6055 C C . GLU B 1 336 ? 41.236 10.829 28.701 1.00 37.61 332 GLU B C 1
ATOM 6056 O O . GLU B 1 336 ? 40.897 10.424 27.591 1.00 38.01 332 GLU B O 1
ATOM 6062 N N . PRO B 1 337 ? 42.115 10.172 29.492 1.00 37.36 333 PRO B N 1
ATOM 6063 C CA . PRO B 1 337 ? 42.634 8.836 29.193 1.00 36.72 333 PRO B CA 1
ATOM 6064 C C . PRO B 1 337 ? 41.525 7.795 29.041 1.00 36.54 333 PRO B C 1
ATOM 6065 O O . PRO B 1 337 ? 40.489 7.893 29.678 1.00 37.51 333 PRO B O 1
ATOM 6069 N N . GLY B 1 338 ? 41.749 6.787 28.216 1.00 35.56 334 GLY B N 1
ATOM 6070 C CA . GLY B 1 338 ? 40.812 5.686 28.147 1.00 33.77 334 GLY B CA 1
ATOM 6071 C C . GLY B 1 338 ? 39.788 5.775 27.026 1.00 32.45 334 GLY B C 1
ATOM 6072 O O . GLY B 1 338 ? 39.982 6.453 26.007 1.00 30.65 334 GLY B O 1
ATOM 6073 N N . THR B 1 339 ? 38.682 5.068 27.232 1.00 32.00 335 THR B N 1
ATOM 6074 C CA . THR B 1 339 ? 37.618 5.026 26.246 1.00 31.64 335 THR B CA 1
ATOM 6075 C C . THR B 1 339 ? 36.320 5.540 26.853 1.00 31.01 335 THR B C 1
ATOM 6076 O O . THR B 1 339 ? 36.046 5.318 28.029 1.00 29.50 335 THR B O 1
ATOM 6080 N N . LYS B 1 340 ? 35.568 6.278 26.037 1.00 30.77 336 LYS B N 1
ATOM 6081 C CA . LYS B 1 340 ? 34.247 6.829 26.394 1.00 30.46 336 LYS B CA 1
ATOM 6082 C C . LYS B 1 340 ? 33.465 6.981 25.085 1.00 29.92 336 LYS B C 1
ATOM 6083 O O . LYS B 1 340 ? 33.984 7.537 24.089 1.00 28.45 336 LYS B O 1
ATOM 6089 N N . THR B 1 341 ? 32.242 6.456 25.079 1.00 29.28 337 THR B N 1
ATOM 6090 C CA . THR B 1 341 ? 31.402 6.455 23.870 1.00 28.78 337 THR B CA 1
ATOM 6091 C C . THR B 1 341 ? 30.295 7.544 23.939 1.00 28.92 337 THR B C 1
ATOM 6092 O O . THR B 1 341 ? 29.089 7.278 24.092 1.00 28.88 337 THR B O 1
ATOM 6096 N N . VAL B 1 342 ? 30.766 8.773 23.827 1.00 26.81 338 VAL B N 1
ATOM 6097 C CA . VAL B 1 342 ? 29.993 9.976 23.977 1.00 26.88 338 VAL B CA 1
ATOM 6098 C C . VAL B 1 342 ? 29.960 10.720 22.642 1.00 27.27 338 VAL B C 1
ATOM 6099 O O . VAL B 1 342 ? 30.973 10.766 21.919 1.00 27.74 338 VAL B O 1
ATOM 6103 N N . ILE B 1 343 ? 28.787 11.252 22.306 1.00 27.59 339 ILE B N 1
ATOM 6104 C CA . ILE B 1 343 ? 28.658 12.319 21.301 1.00 27.84 339 ILE B CA 1
ATOM 6105 C C . ILE B 1 343 ? 28.555 13.648 22.076 1.00 28.45 339 ILE B C 1
ATOM 6106 O O . ILE B 1 343 ? 27.510 13.930 22.638 1.00 28.73 339 ILE B O 1
ATOM 6111 N N . PRO B 1 344 ? 29.661 14.434 22.161 1.00 28.77 340 PRO B N 1
ATOM 6112 C CA . PRO B 1 344 ? 29.606 15.779 22.784 1.00 29.66 340 PRO B CA 1
ATOM 6113 C C . PRO B 1 344 ? 28.493 16.649 22.161 1.00 30.08 340 PRO B C 1
ATOM 6114 O O . PRO B 1 344 ? 28.366 16.677 20.931 1.00 29.24 340 PRO B O 1
ATOM 6118 N N . GLY B 1 345 ? 27.691 17.290 23.025 1.00 30.46 341 GLY B N 1
ATOM 6119 C CA . GLY B 1 345 ? 26.593 18.161 22.625 1.00 30.80 341 GLY B CA 1
ATOM 6120 C C . GLY B 1 345 ? 27.110 19.500 22.121 1.00 31.85 341 GLY B C 1
ATOM 6121 O O . GLY B 1 345 ? 26.608 20.033 21.154 1.00 32.43 341 GLY B O 1
ATOM 6122 N N . ARG B 1 346 ? 28.108 20.048 22.788 1.00 32.35 342 ARG B N 1
ATOM 6123 C CA . ARG B 1 346 ? 28.656 21.344 22.422 1.00 34.36 342 ARG B CA 1
ATOM 6124 C C . ARG B 1 346 ? 30.179 21.255 22.447 1.00 32.90 342 ARG B C 1
ATOM 6125 O O . ARG B 1 346 ? 30.761 20.891 23.456 1.00 32.87 342 ARG B O 1
ATOM 6133 N N . VAL B 1 347 ? 30.828 21.579 21.344 1.00 33.11 343 VAL B N 1
ATOM 6134 C CA . VAL B 1 347 ? 32.314 21.616 21.329 1.00 33.16 343 VAL B CA 1
ATOM 6135 C C . VAL B 1 347 ? 32.905 22.954 20.849 1.00 32.46 343 VAL B C 1
ATOM 6136 O O . VAL B 1 347 ? 32.281 23.669 20.099 1.00 32.71 343 VAL B O 1
ATOM 6140 N N . ILE B 1 348 ? 34.118 23.287 21.282 1.00 32.79 344 ILE B N 1
ATOM 6141 C CA . ILE B 1 348 ? 34.783 24.510 20.824 1.00 32.71 344 ILE B CA 1
ATOM 6142 C C . ILE B 1 348 ? 36.227 24.220 20.391 1.00 32.65 344 ILE B C 1
ATOM 6143 O O . ILE B 1 348 ? 37.042 23.827 21.208 1.00 31.90 344 ILE B O 1
ATOM 6148 N N . GLY B 1 349 ? 36.525 24.427 19.103 1.00 32.79 345 GLY B N 1
ATOM 6149 C CA . GLY B 1 349 ? 37.878 24.241 18.554 1.00 32.63 345 GLY B CA 1
ATOM 6150 C C . GLY B 1 349 ? 38.656 25.543 18.694 1.00 32.27 345 GLY B C 1
ATOM 6151 O O . GLY B 1 349 ? 38.093 26.597 18.610 1.00 33.16 345 GLY B O 1
ATOM 6152 N N . LYS B 1 350 ? 39.947 25.437 18.937 1.00 32.14 346 LYS B N 1
ATOM 6153 C CA . LYS B 1 350 ? 40.823 26.550 19.253 1.00 32.16 346 LYS B CA 1
ATOM 6154 C C . LYS B 1 350 ? 41.943 26.500 18.245 1.00 31.55 346 LYS B C 1
ATOM 6155 O O . LYS B 1 350 ? 42.571 25.472 18.084 1.00 31.57 346 LYS B O 1
ATOM 6161 N N . PHE B 1 351 ? 42.176 27.590 17.541 1.00 32.07 347 PHE B N 1
ATOM 6162 C CA . PHE B 1 351 ? 43.321 27.681 16.631 1.00 31.72 347 PHE B CA 1
ATOM 6163 C C . PHE B 1 351 ? 43.739 29.124 16.518 1.00 31.19 347 PHE B C 1
ATOM 6164 O O . PHE B 1 351 ? 42.996 30.026 16.906 1.00 30.68 347 PHE B O 1
ATOM 6172 N N . SER B 1 352 ? 44.939 29.358 15.999 1.00 31.70 348 SER B N 1
ATOM 6173 C CA . SER B 1 352 ? 45.352 30.732 15.776 1.00 31.19 348 SER B CA 1
ATOM 6174 C C . SER B 1 352 ? 46.243 30.876 14.571 1.00 31.86 348 SER B C 1
ATOM 6175 O O . SER B 1 352 ? 46.938 29.927 14.187 1.00 32.78 348 SER B O 1
ATOM 6178 N N . ILE B 1 353 ? 46.218 32.081 13.994 1.00 31.71 349 ILE B N 1
ATOM 6179 C CA . ILE B 1 353 ? 47.040 32.462 12.884 1.00 31.09 349 ILE B CA 1
ATOM 6180 C C . ILE B 1 353 ? 48.015 33.566 13.346 1.00 31.83 349 ILE B C 1
ATOM 6181 O O . ILE B 1 353 ? 47.591 34.663 13.754 1.00 31.44 349 ILE B O 1
ATOM 6186 N N . ARG B 1 354 ? 49.314 33.253 13.303 1.00 31.01 350 ARG B N 1
ATOM 6187 C CA . ARG B 1 354 ? 50.374 34.231 13.481 1.00 30.78 350 ARG B CA 1
ATOM 6188 C C . ARG B 1 354 ? 50.413 35.144 12.268 1.00 31.53 350 ARG B C 1
ATOM 6189 O O . ARG B 1 354 ? 50.400 34.688 11.122 1.00 31.95 350 ARG B O 1
ATOM 6197 N N . LEU B 1 355 ? 50.428 36.441 12.541 1.00 31.50 351 LEU B N 1
ATOM 6198 C CA . LEU B 1 355 ? 50.330 37.456 11.531 1.00 31.94 351 LEU B CA 1
ATOM 6199 C C . LEU B 1 355 ? 51.691 38.079 11.305 1.00 31.96 351 LEU B C 1
ATOM 6200 O O . LEU B 1 355 ? 52.504 38.176 12.223 1.00 32.06 351 LEU B O 1
ATOM 6205 N N . VAL B 1 356 ? 51.920 38.536 10.082 1.00 32.23 352 VAL B N 1
ATOM 6206 C CA . VAL B 1 356 ? 53.175 39.205 9.706 1.00 32.01 352 VAL B CA 1
ATOM 6207 C C . VAL B 1 356 ? 52.873 40.510 8.953 1.00 32.40 352 VAL B C 1
ATOM 6208 O O . VAL B 1 356 ? 51.755 40.696 8.489 1.00 32.21 352 VAL B O 1
ATOM 6212 N N . PRO B 1 357 ? 53.853 41.430 8.852 1.00 33.18 353 PRO B N 1
ATOM 6213 C CA . PRO B 1 357 ? 53.678 42.590 7.950 1.00 33.99 353 PRO B CA 1
ATOM 6214 C C . PRO B 1 357 ? 53.314 42.163 6.512 1.00 34.95 353 PRO B C 1
ATOM 6215 O O . PRO B 1 357 ? 53.907 41.199 6.027 1.00 34.68 353 PRO B O 1
ATOM 6219 N N . HIS B 1 358 ? 52.348 42.827 5.843 1.00 35.52 354 HIS B N 1
ATOM 6220 C CA . HIS B 1 358 ? 51.505 43.907 6.403 1.00 36.37 354 HIS B CA 1
ATOM 6221 C C . HIS B 1 358 ? 50.047 43.431 6.606 1.00 36.59 354 HIS B C 1
ATOM 6222 O O . HIS B 1 358 ? 49.114 44.090 6.151 1.00 37.50 354 HIS B O 1
ATOM 6229 N N . MET B 1 359 ? 49.847 42.294 7.267 1.00 36.59 355 MET B N 1
ATOM 6230 C CA . MET B 1 359 ? 48.511 41.721 7.474 1.00 36.15 355 MET B CA 1
ATOM 6231 C C . MET B 1 359 ? 47.624 42.556 8.416 1.00 37.46 355 MET B C 1
ATOM 6232 O O . MET B 1 359 ? 48.098 43.142 9.389 1.00 37.18 355 MET B O 1
ATOM 6237 N N . ASN B 1 360 ? 46.331 42.580 8.106 1.00 38.62 356 ASN B N 1
ATOM 6238 C CA . ASN B 1 360 ? 45.330 43.387 8.800 1.00 39.31 356 ASN B CA 1
ATOM 6239 C C . ASN B 1 360 ? 44.495 42.469 9.707 1.00 39.16 356 ASN B C 1
ATOM 6240 O O . ASN B 1 360 ? 43.803 41.586 9.214 1.00 39.59 356 ASN B O 1
ATOM 6245 N N . VAL B 1 361 ? 44.579 42.670 11.021 1.00 39.05 357 VAL B N 1
ATOM 6246 C CA . VAL B 1 361 ? 43.848 41.875 12.004 1.00 39.06 357 VAL B CA 1
ATOM 6247 C C . VAL B 1 361 ? 42.350 41.776 11.638 1.00 39.25 357 VAL B C 1
ATOM 6248 O O . VAL B 1 361 ? 41.761 40.705 11.681 1.00 38.86 357 VAL B O 1
ATOM 6252 N N . SER B 1 362 ? 41.740 42.890 11.261 1.00 39.24 358 SER B N 1
ATOM 6253 C CA . SER B 1 362 ? 40.308 42.880 11.044 1.00 39.51 358 SER B CA 1
ATOM 6254 C C . SER B 1 362 ? 39.946 42.283 9.698 1.00 38.68 358 SER B C 1
ATOM 6255 O O . SER B 1 362 ? 38.851 41.758 9.539 1.00 39.27 358 SER B O 1
ATOM 6258 N N . ALA B 1 363 ? 40.877 42.331 8.749 1.00 37.60 359 ALA B N 1
ATOM 6259 C CA . ALA B 1 363 ? 40.705 41.628 7.496 1.00 36.79 359 ALA B CA 1
ATOM 6260 C C . ALA B 1 363 ? 40.805 40.123 7.738 1.00 36.65 359 ALA B C 1
ATOM 6261 O O . ALA B 1 363 ? 40.018 39.358 7.176 1.00 37.14 359 ALA B O 1
ATOM 6263 N N . VAL B 1 364 ? 41.753 39.706 8.581 1.00 35.72 360 VAL B N 1
ATOM 6264 C CA . VAL B 1 364 ? 41.904 38.307 8.973 1.00 34.96 360 VAL B CA 1
ATOM 6265 C C . VAL B 1 364 ? 40.636 37.782 9.662 1.00 35.17 360 VAL B C 1
ATOM 6266 O O . VAL B 1 364 ? 40.137 36.713 9.319 1.00 34.29 360 VAL B O 1
ATOM 6270 N N . GLU B 1 365 ? 40.109 38.536 10.630 1.00 35.03 361 GLU B N 1
ATOM 6271 C CA . GLU B 1 365 ? 38.894 38.115 11.307 1.00 35.00 361 GLU B CA 1
ATOM 6272 C C . GLU B 1 365 ? 37.779 37.805 10.309 1.00 35.30 361 GLU B C 1
ATOM 6273 O O . GLU B 1 365 ? 37.175 36.715 10.360 1.00 34.86 361 GLU B O 1
ATOM 6279 N N . LYS B 1 366 ? 37.529 38.753 9.409 1.00 35.66 362 LYS B N 1
ATOM 6280 C CA . LYS B 1 366 ? 36.502 38.619 8.378 1.00 37.02 362 LYS B CA 1
ATOM 6281 C C . LYS B 1 366 ? 36.729 37.426 7.455 1.00 37.25 362 LYS B C 1
ATOM 6282 O O . LYS B 1 366 ? 35.812 36.635 7.199 1.00 37.63 362 LYS B O 1
ATOM 6284 N N . GLN B 1 367 ? 37.954 37.286 6.954 1.00 37.78 363 GLN B N 1
ATOM 6285 C CA . GLN B 1 367 ? 38.209 36.248 5.963 1.00 37.78 363 GLN B CA 1
ATOM 6286 C C . GLN B 1 367 ? 38.228 34.845 6.552 1.00 37.27 363 GLN B C 1
ATOM 6287 O O . GLN B 1 367 ? 37.777 33.893 5.911 1.00 37.96 363 GLN B O 1
ATOM 6293 N N . VAL B 1 368 ? 38.665 34.716 7.799 1.00 36.08 364 VAL B N 1
ATOM 6294 C CA . VAL B 1 368 ? 38.516 33.455 8.519 1.00 34.82 364 VAL B CA 1
ATOM 6295 C C . VAL B 1 368 ? 37.048 33.099 8.833 1.00 34.64 364 VAL B C 1
ATOM 6296 O O . VAL B 1 368 ? 36.610 31.970 8.617 1.00 34.44 364 VAL B O 1
ATOM 6300 N N . THR B 1 369 ? 36.301 34.058 9.352 1.00 34.89 365 THR B N 1
ATOM 6301 C CA . THR B 1 369 ? 34.897 33.855 9.670 1.00 35.54 365 THR B CA 1
ATOM 6302 C C . THR B 1 369 ? 34.104 33.439 8.412 1.00 35.85 365 THR B C 1
ATOM 6303 O O . THR B 1 369 ? 33.327 32.474 8.462 1.00 35.00 365 THR B O 1
ATOM 6307 N N . ARG B 1 370 ? 34.314 34.163 7.297 1.00 35.75 366 ARG B N 1
ATOM 6308 C CA . ARG B 1 370 ? 33.627 33.857 6.028 1.00 35.68 366 ARG B CA 1
ATOM 6309 C C . ARG B 1 370 ? 33.922 32.453 5.490 1.00 35.45 366 ARG B C 1
ATOM 6310 O O . ARG B 1 370 ? 33.021 31.769 4.982 1.00 34.87 366 ARG B O 1
ATOM 6312 N N . HIS B 1 371 ? 35.179 32.031 5.593 1.00 35.45 367 HIS B N 1
ATOM 6313 C CA . HIS B 1 371 ? 35.590 30.699 5.136 1.00 35.08 367 HIS B CA 1
ATOM 6314 C C . HIS B 1 371 ? 34.938 29.584 5.984 1.00 35.25 367 HIS B C 1
ATOM 6315 O O . HIS B 1 371 ? 34.462 28.586 5.458 1.00 35.06 367 HIS B O 1
ATOM 6322 N N . LEU B 1 372 ? 34.917 29.770 7.299 1.00 35.81 368 LEU B N 1
ATOM 6323 C CA . LEU B 1 372 ? 34.326 28.793 8.191 1.00 36.36 368 LEU B CA 1
ATOM 6324 C C . LEU B 1 372 ? 32.808 28.752 7.944 1.00 36.76 368 LEU B C 1
ATOM 6325 O O . LEU B 1 372 ? 32.208 27.689 8.000 1.00 36.64 368 LEU B O 1
ATOM 6330 N N . GLU B 1 373 ? 32.212 29.902 7.624 1.00 37.42 369 GLU B N 1
ATOM 6331 C CA . GLU B 1 373 ? 30.796 29.977 7.299 1.00 38.47 369 GLU B CA 1
ATOM 6332 C C . GLU B 1 373 ? 30.472 29.259 5.981 1.00 38.63 369 GLU B C 1
ATOM 6333 O O . GLU B 1 373 ? 29.472 28.549 5.908 1.00 38.26 369 GLU B O 1
ATOM 6339 N N . ASP B 1 374 ? 31.319 29.423 4.966 1.00 39.26 370 ASP B N 1
ATOM 6340 C CA . ASP B 1 374 ? 31.117 28.718 3.691 1.00 40.98 370 ASP B CA 1
ATOM 6341 C C . ASP B 1 374 ? 31.319 27.223 3.853 1.00 39.71 370 ASP B C 1
ATOM 6342 O O . ASP B 1 374 ? 30.515 26.452 3.352 1.00 39.89 370 ASP B O 1
ATOM 6347 N N . VAL B 1 375 ? 32.375 26.818 4.561 1.00 38.76 371 VAL B N 1
ATOM 6348 C CA . VAL B 1 375 ? 32.585 25.388 4.841 1.00 37.29 371 VAL B CA 1
ATOM 6349 C C . VAL B 1 375 ? 31.388 24.800 5.597 1.00 37.22 371 VAL B C 1
ATOM 6350 O O . VAL B 1 375 ? 30.842 23.775 5.189 1.00 37.49 371 VAL B O 1
ATOM 6354 N N . PHE B 1 376 ? 30.956 25.475 6.660 1.00 37.38 372 PHE B N 1
ATOM 6355 C CA . PHE B 1 376 ? 29.827 25.020 7.448 1.00 37.75 372 PHE B CA 1
ATOM 6356 C C . PHE B 1 376 ? 28.513 24.890 6.687 1.00 38.54 372 PHE B C 1
ATOM 6357 O O . PHE B 1 376 ? 27.806 23.905 6.873 1.00 39.57 372 PHE B O 1
ATOM 6365 N N . SER B 1 377 ? 28.168 25.854 5.841 1.00 39.47 373 SER B N 1
ATOM 6366 C CA . SER B 1 377 ? 26.860 25.808 5.185 1.00 40.75 373 SER B CA 1
ATOM 6367 C C . SER B 1 377 ? 26.735 24.686 4.156 1.00 40.47 373 SER B C 1
ATOM 6368 O O . SER B 1 377 ? 25.684 24.088 4.035 1.00 40.81 373 SER B O 1
ATOM 6371 N N . LYS B 1 378 ? 27.816 24.385 3.451 1.00 40.96 374 LYS B N 1
ATOM 6372 C CA . LYS B 1 378 ? 27.873 23.240 2.534 1.00 41.32 374 LYS B CA 1
ATOM 6373 C C . LYS B 1 378 ? 27.537 21.884 3.176 1.00 40.86 374 LYS B C 1
ATOM 6374 O O . LYS B 1 378 ? 27.202 20.925 2.466 1.00 40.71 374 LYS B O 1
ATOM 6378 N N . ARG B 1 379 ? 27.617 21.819 4.503 1.00 40.00 375 ARG B N 1
ATOM 6379 C CA . ARG B 1 379 ? 27.386 20.581 5.240 1.00 40.31 375 ARG B CA 1
ATOM 6380 C C . ARG B 1 379 ? 25.924 20.334 5.539 1.00 40.45 375 ARG B C 1
ATOM 6381 O O . ARG B 1 379 ? 25.550 19.205 5.869 1.00 40.96 375 ARG B O 1
ATOM 6389 N N . ASN B 1 380 ? 25.098 21.381 5.448 1.00 40.42 376 ASN B N 1
ATOM 6390 C CA . ASN B 1 380 ? 23.657 21.223 5.614 1.00 39.92 376 ASN B CA 1
ATOM 6391 C C . ASN B 1 380 ? 23.346 20.618 6.989 1.00 39.00 376 ASN B C 1
ATOM 6392 O O . ASN B 1 380 ? 22.523 19.707 7.108 1.00 38.55 376 ASN B O 1
ATOM 6397 N N . SER B 1 381 ? 24.008 21.170 8.008 1.00 37.95 377 SER B N 1
ATOM 6398 C CA . SER B 1 381 ? 23.964 20.714 9.397 1.00 37.84 377 SER B CA 1
ATOM 6399 C C . SER B 1 381 ? 22.882 21.449 10.190 1.00 38.21 377 SER B C 1
ATOM 6400 O O . SER B 1 381 ? 22.536 22.585 9.870 1.00 39.07 377 SER B O 1
ATOM 6403 N N . SER B 1 382 ? 22.327 20.795 11.205 1.00 38.20 378 SER B N 1
ATOM 6404 C CA . SER B 1 382 ? 21.285 21.401 12.022 1.00 38.68 378 SER B CA 1
ATOM 6405 C C . SER B 1 382 ? 21.909 22.176 13.184 1.00 38.33 378 SER B C 1
ATOM 6406 O O . SER B 1 382 ? 21.252 23.028 13.806 1.00 38.64 378 SER B O 1
ATOM 6409 N N . ASN B 1 383 ? 23.180 21.884 13.455 1.00 37.19 379 ASN B N 1
ATOM 6410 C CA . ASN B 1 383 ? 23.956 22.578 14.490 1.00 36.27 379 ASN B CA 1
ATOM 6411 C C . ASN B 1 383 ? 24.119 24.056 14.210 1.00 36.41 379 ASN B C 1
ATOM 6412 O O . ASN B 1 383 ? 24.011 24.511 13.075 1.00 36.47 379 ASN B O 1
ATOM 6417 N N . LYS B 1 384 ? 24.363 24.793 15.279 1.00 36.95 380 LYS B N 1
ATOM 6418 C CA . LYS B 1 384 ? 24.714 26.197 15.244 1.00 37.72 380 LYS B CA 1
ATOM 6419 C C . LYS B 1 384 ? 26.252 26.329 15.311 1.00 37.85 380 LYS B C 1
ATOM 6420 O O . LYS B 1 384 ? 26.919 25.639 16.093 1.00 37.17 380 LYS B O 1
ATOM 6426 N N . MET B 1 385 ? 26.817 27.169 14.452 1.00 38.25 381 MET B N 1
ATOM 6427 C CA . MET B 1 385 ? 28.235 27.498 14.525 1.00 39.05 381 MET B CA 1
ATOM 6428 C C . MET B 1 385 ? 28.455 28.967 14.952 1.00 39.23 381 MET B C 1
ATOM 6429 O O . MET B 1 385 ? 27.846 29.865 14.383 1.00 38.51 381 MET B O 1
ATOM 6434 N N . VAL B 1 386 ? 29.315 29.184 15.960 1.00 39.41 382 VAL B N 1
ATOM 6435 C CA . VAL B 1 386 ? 29.756 30.532 16.365 1.00 39.42 382 VAL B CA 1
ATOM 6436 C C . VAL B 1 386 ? 31.279 30.669 16.290 1.00 39.18 382 VAL B C 1
ATOM 6437 O O . VAL B 1 386 ? 32.013 29.962 16.973 1.00 39.37 382 VAL B O 1
ATOM 6441 N N . VAL B 1 387 ? 31.740 31.576 15.437 1.00 39.18 383 VAL B N 1
ATOM 6442 C CA . VAL B 1 387 ? 33.169 31.880 15.312 1.00 39.34 383 VAL B CA 1
ATOM 6443 C C . VAL B 1 387 ? 33.470 33.175 16.053 1.00 39.08 383 VAL B C 1
ATOM 6444 O O . VAL B 1 387 ? 32.866 34.175 15.755 1.00 37.88 383 VAL B O 1
ATOM 6448 N N . SER B 1 388 ? 34.404 33.143 17.009 1.00 39.38 384 SER B N 1
ATOM 6449 C CA . SER B 1 388 ? 34.843 34.363 17.709 1.00 39.98 384 SER B CA 1
ATOM 6450 C C . SER B 1 388 ? 36.350 34.503 17.622 1.00 39.43 384 SER B C 1
ATOM 6451 O O . SER B 1 388 ? 37.058 33.603 18.011 1.00 39.15 384 SER B O 1
ATOM 6454 N N . MET B 1 389 ? 36.841 35.632 17.125 1.00 39.34 385 MET B N 1
ATOM 6455 C CA . MET B 1 389 ? 38.250 35.908 17.235 1.00 39.12 385 MET B CA 1
ATOM 6456 C C . MET B 1 389 ? 38.436 36.597 18.569 1.00 39.70 385 MET B C 1
ATOM 6457 O O . MET B 1 389 ? 38.112 37.754 18.714 1.00 40.00 385 MET B O 1
ATOM 6462 N N . THR B 1 390 ? 38.921 35.875 19.559 1.00 40.65 386 THR B N 1
ATOM 6463 C CA . THR B 1 390 ? 39.020 36.453 20.903 1.00 42.40 386 THR B CA 1
ATOM 6464 C C . THR B 1 390 ? 40.234 37.386 21.036 1.00 42.49 386 THR B C 1
ATOM 6465 O O . THR B 1 390 ? 40.175 38.380 21.754 1.00 43.46 386 THR B O 1
ATOM 6469 N N . LEU B 1 391 ? 41.328 37.050 20.355 1.00 42.91 387 LEU B N 1
ATOM 6470 C CA . LEU B 1 391 ? 42.546 37.886 20.339 1.00 42.72 387 LEU B CA 1
ATOM 6471 C C . LEU B 1 391 ? 42.868 38.236 18.891 1.00 41.91 387 LEU B C 1
ATOM 6472 O O . LEU B 1 391 ? 42.836 37.371 17.994 1.00 40.89 387 LEU B O 1
ATOM 6477 N N . GLY B 1 392 ? 43.158 39.510 18.675 1.00 40.92 388 GLY B N 1
ATOM 6478 C CA . GLY B 1 392 ? 43.731 39.958 17.435 1.00 40.57 388 GLY B CA 1
ATOM 6479 C C . GLY B 1 392 ? 44.874 40.890 17.747 1.00 40.37 388 GLY B C 1
ATOM 6480 O O . GLY B 1 392 ? 44.654 42.044 18.063 1.00 40.94 388 GLY B O 1
ATOM 6481 N N . LEU B 1 393 ? 46.098 40.399 17.646 1.00 39.97 389 LEU B N 1
ATOM 6482 C CA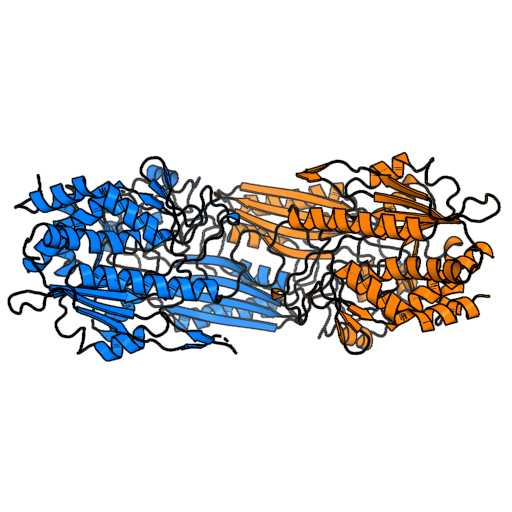 . LEU B 1 393 ? 47.269 41.205 17.965 1.00 39.87 389 LEU B CA 1
ATOM 6483 C C . LEU B 1 393 ? 48.045 41.491 16.695 1.00 39.77 389 LEU B C 1
ATOM 6484 O O . LEU B 1 393 ? 48.183 40.634 15.825 1.00 39.80 389 LEU B O 1
ATOM 6489 N N . HIS B 1 394 ? 48.535 42.714 16.590 1.00 40.37 390 HIS B N 1
ATOM 6490 C CA . HIS B 1 394 ? 49.194 43.180 15.392 1.00 40.73 390 HIS B CA 1
ATOM 6491 C C . HIS B 1 394 ? 50.654 42.780 15.479 1.00 39.79 390 HIS B C 1
ATOM 6492 O O . HIS B 1 394 ? 51.188 42.718 16.578 1.00 39.89 390 HIS B O 1
ATOM 6499 N N . PRO B 1 395 ? 51.289 42.446 14.330 1.00 38.76 391 PRO B N 1
ATOM 6500 C CA . PRO B 1 395 ? 52.755 42.260 14.291 1.00 37.77 391 PRO B CA 1
ATOM 6501 C C . PRO B 1 395 ? 53.533 43.520 14.675 1.00 37.36 391 PRO B C 1
ATOM 6502 O O . PRO B 1 395 ? 52.990 44.624 14.657 1.00 37.79 391 PRO B O 1
ATOM 6506 N N . TRP B 1 396 ? 54.797 43.341 15.039 1.00 36.84 392 TRP B N 1
ATOM 6507 C CA . TRP B 1 396 ? 55.715 44.446 15.316 1.00 35.58 392 TRP B CA 1
ATOM 6508 C C . TRP B 1 396 ? 57.009 44.236 14.529 1.00 35.81 392 TRP B C 1
ATOM 6509 O O . TRP B 1 396 ? 57.641 43.184 14.640 1.00 35.33 392 TRP B O 1
ATOM 6520 N N . ILE B 1 397 ? 57.390 45.224 13.721 1.00 36.00 393 ILE B N 1
ATOM 6521 C CA . ILE B 1 397 ? 58.672 45.178 13.016 1.00 36.81 393 ILE B CA 1
ATOM 6522 C C . ILE B 1 397 ? 59.382 46.519 13.165 1.00 37.02 393 ILE B C 1
ATOM 6523 O O . ILE B 1 397 ? 58.767 47.575 13.029 1.00 37.43 393 ILE B O 1
ATOM 6528 N N . ALA B 1 398 ? 60.666 46.469 13.492 1.00 37.28 394 ALA B N 1
ATOM 6529 C CA . ALA B 1 398 ? 61.478 47.686 13.600 1.00 37.71 394 ALA B CA 1
ATOM 6530 C C . ALA B 1 398 ? 62.718 47.586 12.701 1.00 38.20 394 ALA B C 1
ATOM 6531 O O . ALA B 1 398 ? 63.000 46.511 12.168 1.00 37.95 394 ALA B O 1
ATOM 6533 N N . ASN B 1 399 ? 63.436 48.704 12.525 1.00 39.53 395 ASN B N 1
ATOM 6534 C CA . ASN B 1 399 ? 64.733 48.734 11.836 1.00 40.73 395 ASN B CA 1
ATOM 6535 C C . ASN B 1 399 ? 65.697 47.724 12.437 1.00 41.26 395 ASN B C 1
ATOM 6536 O O . ASN B 1 399 ? 65.896 47.737 13.645 1.00 41.83 395 ASN B O 1
ATOM 6541 N N . ILE B 1 400 ? 66.312 46.878 11.609 1.00 42.08 396 ILE B N 1
ATOM 6542 C CA . ILE B 1 400 ? 67.388 45.965 12.052 1.00 43.08 396 ILE B CA 1
ATOM 6543 C C . ILE B 1 400 ? 68.591 46.738 12.613 1.00 44.37 396 ILE B C 1
ATOM 6544 O O . ILE B 1 400 ? 69.376 46.199 13.396 1.00 44.76 396 ILE B O 1
ATOM 6549 N N . ASP B 1 401 ? 68.713 48.002 12.201 1.00 45.57 397 ASP B N 1
ATOM 6550 C CA . ASP B 1 401 ? 69.745 48.915 12.679 1.00 46.72 397 ASP B CA 1
ATOM 6551 C C . ASP B 1 401 ? 69.085 50.130 13.336 1.00 47.00 397 ASP B C 1
ATOM 6552 O O . ASP B 1 401 ? 68.633 51.053 12.657 1.00 47.91 397 ASP B O 1
ATOM 6557 N N . ASP B 1 402 ? 69.005 50.114 14.656 1.00 47.02 398 ASP B N 1
ATOM 6558 C CA . ASP B 1 402 ? 68.467 51.240 15.403 1.00 46.76 398 ASP B CA 1
ATOM 6559 C C . ASP B 1 402 ? 69.574 51.699 16.332 1.00 46.19 398 ASP B C 1
ATOM 6560 O O . ASP B 1 402 ? 70.196 50.883 17.018 1.00 46.21 398 ASP B O 1
ATOM 6565 N N . THR B 1 403 ? 69.839 53.002 16.328 1.00 45.41 399 THR B N 1
ATOM 6566 C CA . THR B 1 403 ? 70.824 53.575 17.238 1.00 44.65 399 THR B CA 1
ATOM 6567 C C . THR B 1 403 ? 70.520 53.159 18.688 1.00 43.91 399 THR B C 1
ATOM 6568 O O . THR B 1 403 ? 71.438 52.939 19.479 1.00 44.10 399 THR B O 1
ATOM 6570 N N . GLN B 1 404 ? 69.236 53.023 19.013 1.00 42.74 400 GLN B N 1
ATOM 6571 C CA . GLN B 1 404 ? 68.791 52.656 20.360 1.00 41.80 400 GLN B CA 1
ATOM 6572 C C . GLN B 1 404 ? 69.240 51.261 20.832 1.00 41.04 400 GLN B C 1
ATOM 6573 O O . GLN B 1 404 ? 69.189 50.957 22.038 1.00 41.15 400 GLN B O 1
ATOM 6579 N N . TYR B 1 405 ? 69.685 50.420 19.896 1.00 39.95 401 TYR B N 1
ATOM 6580 C CA . TYR B 1 405 ? 70.163 49.069 20.238 1.00 38.63 401 TYR B CA 1
ATOM 6581 C C . TYR B 1 405 ? 71.572 49.103 20.793 1.00 37.24 401 TYR B C 1
ATOM 6582 O O . TYR B 1 405 ? 71.989 48.172 21.470 1.00 37.07 401 TYR B O 1
ATOM 6591 N N . LEU B 1 406 ? 72.312 50.157 20.468 1.00 36.08 402 LEU B N 1
ATOM 6592 C CA . LEU B 1 406 ? 73.730 50.248 20.832 1.00 35.10 402 LEU B CA 1
ATOM 6593 C C . LEU B 1 406 ? 74.022 49.940 22.317 1.00 34.17 402 LEU B C 1
ATOM 6594 O O . LEU B 1 406 ? 74.923 49.138 22.613 1.00 33.96 402 LEU B O 1
ATOM 6599 N N . ALA B 1 407 ? 73.271 50.543 23.241 1.00 32.41 403 ALA B N 1
ATOM 6600 C CA . ALA B 1 407 ? 73.547 50.286 24.662 1.00 32.33 403 ALA B CA 1
ATOM 6601 C C . ALA B 1 407 ? 73.441 48.782 24.985 1.00 32.10 403 ALA B C 1
ATOM 6602 O O . ALA B 1 407 ? 74.279 48.244 25.704 1.00 31.52 403 ALA B O 1
ATOM 6604 N N . ALA B 1 408 ? 72.437 48.112 24.397 1.00 32.73 404 ALA B N 1
ATOM 6605 C CA . ALA B 1 408 ? 72.222 46.663 24.546 1.00 32.94 404 ALA B CA 1
ATOM 6606 C C . ALA B 1 408 ? 73.326 45.789 23.916 1.00 33.02 404 ALA B C 1
ATOM 6607 O O . ALA B 1 408 ? 73.823 44.857 24.554 1.00 32.91 404 ALA B O 1
ATOM 6609 N N . LYS B 1 409 ? 73.704 46.096 22.671 1.00 33.47 405 LYS B N 1
ATOM 6610 C CA . LYS B 1 409 ? 74.782 45.380 21.968 1.00 33.39 405 LYS B CA 1
ATOM 6611 C C . LYS B 1 409 ? 76.126 45.419 22.730 1.00 33.60 405 LYS B C 1
ATOM 6612 O O . LYS B 1 409 ? 76.773 44.378 22.892 1.00 33.32 405 LYS B O 1
ATOM 6614 N N . ARG B 1 410 ? 76.523 46.600 23.219 1.00 33.61 406 ARG B N 1
ATOM 6615 C CA . ARG B 1 410 ? 77.723 46.726 24.066 1.00 34.20 406 ARG B CA 1
ATOM 6616 C C . ARG B 1 410 ? 77.673 45.850 25.326 1.00 34.41 406 ARG B C 1
ATOM 6617 O O . ARG B 1 410 ? 78.675 45.224 25.689 1.00 34.79 406 ARG B O 1
ATOM 6625 N N . ALA B 1 411 ? 76.512 45.814 25.986 1.00 34.64 407 ALA B N 1
ATOM 6626 C CA . ALA B 1 411 ? 76.319 45.014 27.211 1.00 34.95 407 ALA B CA 1
ATOM 6627 C C . ALA B 1 411 ? 76.314 43.502 26.980 1.00 35.08 407 ALA B C 1
ATOM 6628 O O . ALA B 1 411 ? 76.852 42.755 27.799 1.00 34.83 407 ALA B O 1
ATOM 6630 N N . ILE B 1 412 ? 75.693 43.053 25.886 1.00 35.39 408 ILE B N 1
ATOM 6631 C CA . ILE B 1 412 ? 75.808 41.653 25.466 1.00 35.81 408 ILE B CA 1
ATOM 6632 C C . ILE B 1 412 ? 77.276 41.294 25.184 1.00 36.70 408 ILE B C 1
ATOM 6633 O O . ILE B 1 412 ? 77.744 40.241 25.609 1.00 37.23 408 ILE B O 1
ATOM 6638 N N . ARG B 1 413 ? 77.995 42.181 24.494 1.00 37.52 409 ARG B N 1
ATOM 6639 C CA . ARG B 1 413 ? 79.414 41.966 24.188 1.00 38.36 409 ARG B CA 1
ATOM 6640 C C . ARG B 1 413 ? 80.266 41.762 25.448 1.00 38.78 409 ARG B C 1
ATOM 6641 O O . ARG B 1 413 ? 81.080 40.829 25.503 1.00 38.93 409 ARG B O 1
ATOM 6643 N N . THR B 1 414 ? 80.058 42.631 26.442 1.00 38.95 410 THR B N 1
ATOM 6644 C CA . THR B 1 414 ? 80.791 42.621 27.717 1.00 39.39 410 THR B CA 1
ATOM 6645 C C . THR B 1 414 ? 80.642 41.293 28.487 1.00 39.54 410 THR B C 1
ATOM 6646 O O . THR B 1 414 ? 81.642 40.719 28.929 1.00 39.59 410 THR B O 1
ATOM 6650 N N . VAL B 1 415 ? 79.397 40.821 28.609 1.00 39.57 411 VAL B N 1
ATOM 6651 C CA . VAL B 1 415 ? 79.020 39.629 29.386 1.00 39.45 411 VAL B CA 1
ATOM 6652 C C . VAL B 1 415 ? 79.126 38.312 28.606 1.00 39.79 411 VAL B C 1
ATOM 6653 O O . VAL B 1 415 ? 79.381 37.252 29.196 1.00 39.50 411 VAL B O 1
ATOM 6657 N N . PHE B 1 416 ? 78.913 38.377 27.290 1.00 39.87 412 PHE B N 1
ATOM 6658 C CA . PHE B 1 416 ? 78.914 37.175 26.454 1.00 40.15 412 PHE B CA 1
ATOM 6659 C C . PHE B 1 416 ? 80.024 37.132 25.390 1.00 39.88 412 PHE B C 1
ATOM 6660 O O . PHE B 1 416 ? 81.058 37.809 25.489 1.00 39.62 412 PHE B O 1
ATOM 6668 N N . THR B 1 418 ? 80.395 36.996 22.308 1.00 43.57 414 THR B N 1
ATOM 6669 C CA . THR B 1 418 ? 80.327 37.486 20.933 1.00 43.30 414 THR B CA 1
ATOM 6670 C C . THR B 1 418 ? 79.242 38.556 20.777 1.00 43.12 414 THR B C 1
ATOM 6671 O O . THR B 1 418 ? 78.411 38.744 21.679 1.00 42.46 414 THR B O 1
ATOM 6673 N N . GLU B 1 419 ? 79.281 39.263 19.641 1.00 42.67 415 GLU B N 1
ATOM 6674 C CA . GLU B 1 419 ? 78.254 40.249 19.273 1.00 42.38 415 GLU B CA 1
ATOM 6675 C C . GLU B 1 419 ? 76.890 39.551 19.137 1.00 41.80 415 GLU B C 1
ATOM 6676 O O . GLU B 1 419 ? 76.846 38.357 18.849 1.00 41.91 415 GLU B O 1
ATOM 6678 N N . PRO B 1 420 ? 75.776 40.272 19.374 1.00 41.22 416 PRO B N 1
ATOM 6679 C CA . PRO B 1 420 ? 74.506 39.562 19.227 1.00 40.93 416 PRO B CA 1
ATOM 6680 C C . PRO B 1 420 ? 74.130 39.373 17.755 1.00 40.90 416 PRO B C 1
ATOM 6681 O O . PRO B 1 420 ? 74.529 40.176 16.887 1.00 40.68 416 PRO B O 1
ATOM 6685 N N . ASP B 1 421 ? 73.398 38.300 17.471 1.00 40.59 417 ASP B N 1
ATOM 6686 C CA . ASP B 1 421 ? 72.760 38.179 16.178 1.00 40.25 417 ASP B CA 1
ATOM 6687 C C . ASP B 1 421 ? 71.499 39.026 16.229 1.00 39.44 417 ASP B C 1
ATOM 6688 O O . ASP B 1 421 ? 70.911 39.194 17.294 1.00 39.79 417 ASP B O 1
ATOM 6693 N N . MET B 1 422 ? 71.116 39.591 15.089 1.00 38.37 418 MET B N 1
ATOM 6694 C CA . MET B 1 422 ? 69.897 40.375 14.986 1.00 36.95 418 MET B CA 1
ATOM 6695 C C . MET B 1 422 ? 68.813 39.465 14.420 1.00 36.26 418 MET B C 1
ATOM 6696 O O . MET B 1 422 ? 68.890 39.017 13.284 1.00 36.29 418 MET B O 1
ATOM 6701 N N . ILE B 1 423 ? 67.805 39.184 15.236 1.00 35.56 419 ILE B N 1
ATOM 6702 C CA . ILE B 1 423 ? 66.812 38.167 14.906 1.00 34.51 419 ILE B CA 1
ATOM 6703 C C . ILE B 1 423 ? 65.377 38.688 15.023 1.00 34.39 419 ILE B C 1
ATOM 6704 O O . ILE B 1 423 ? 65.107 39.707 15.653 1.00 34.60 419 ILE B O 1
ATOM 6709 N N . ARG B 1 424 ? 64.458 37.990 14.387 1.00 34.13 420 ARG B N 1
ATOM 6710 C CA . ARG B 1 424 ? 63.060 38.195 14.669 1.00 33.94 420 ARG B CA 1
ATOM 6711 C C . ARG B 1 424 ? 62.558 37.024 15.496 1.00 34.16 420 ARG B C 1
ATOM 6712 O O . ARG B 1 424 ? 63.317 36.128 15.862 1.00 33.83 420 ARG B O 1
ATOM 6720 N N . ASP B 1 425 ? 61.277 37.046 15.818 1.00 34.85 421 ASP B N 1
ATOM 6721 C CA . ASP B 1 425 ? 60.699 35.999 16.636 1.00 34.92 421 ASP B CA 1
ATOM 6722 C C . ASP B 1 425 ? 59.348 35.644 16.076 1.00 34.33 421 ASP B C 1
ATOM 6723 O O . ASP B 1 425 ? 58.617 36.513 15.608 1.00 34.13 421 ASP B O 1
ATOM 6728 N N . GLY B 1 426 ? 59.010 34.365 16.144 1.00 33.86 422 GLY B N 1
ATOM 6729 C CA . GLY B 1 426 ? 57.731 33.926 15.677 1.00 32.99 422 GLY B CA 1
ATOM 6730 C C . GLY B 1 426 ? 56.612 34.197 16.658 1.00 32.77 422 GLY B C 1
ATOM 6731 O O . GLY B 1 426 ? 55.450 34.141 16.284 1.00 31.92 422 GLY B O 1
ATOM 6732 N N . SER B 1 427 ? 56.941 34.467 17.915 1.00 32.81 423 SER B N 1
ATOM 6733 C CA . SER B 1 427 ? 55.900 34.704 18.915 1.00 33.07 423 SER B CA 1
ATOM 6734 C C . SER B 1 427 ? 55.428 36.160 18.931 1.00 32.92 423 SER B C 1
ATOM 6735 O O . SER B 1 427 ? 55.898 36.987 18.153 1.00 33.19 423 SER B O 1
ATOM 6738 N N . THR B 1 428 ? 54.472 36.452 19.803 1.00 33.07 424 THR B N 1
ATOM 6739 C CA . THR B 1 428 ? 53.799 37.739 19.864 1.00 33.53 424 THR B CA 1
ATOM 6740 C C . THR B 1 428 ? 54.020 38.411 21.205 1.00 34.34 424 THR B C 1
ATOM 6741 O O . THR B 1 428 ? 53.793 37.805 22.267 1.00 34.76 424 THR B O 1
ATOM 6745 N N . ILE B 1 429 ? 54.446 39.670 21.158 1.00 35.10 425 ILE B N 1
ATOM 6746 C CA . ILE B 1 429 ? 54.576 40.487 22.381 1.00 36.14 425 ILE B CA 1
ATOM 6747 C C . ILE B 1 429 ? 53.751 41.772 22.228 1.00 35.70 425 ILE B C 1
ATOM 6748 O O . ILE B 1 429 ? 54.241 42.763 21.679 1.00 35.43 425 ILE B O 1
ATOM 6753 N N . PRO B 1 430 ? 52.488 41.741 22.705 1.00 35.78 426 PRO B N 1
ATOM 6754 C CA . PRO B 1 430 ? 51.514 42.796 22.406 1.00 35.99 426 PRO B CA 1
ATOM 6755 C C . PRO B 1 430 ? 51.972 44.251 22.658 1.00 36.72 426 PRO B C 1
ATOM 6756 O O . PRO B 1 430 ? 51.548 45.141 21.913 1.00 37.32 426 PRO B O 1
ATOM 6760 N N . ILE B 1 431 ? 52.824 44.487 23.665 1.00 36.36 427 ILE B N 1
ATOM 6761 C CA . ILE B 1 431 ? 53.258 45.837 24.010 1.00 36.22 427 ILE B CA 1
ATOM 6762 C C . ILE B 1 431 ? 54.291 46.460 23.038 1.00 36.59 427 ILE B C 1
ATOM 6763 O O . ILE B 1 431 ? 54.381 47.685 22.932 1.00 36.12 427 ILE B O 1
ATOM 6768 N N . ALA B 1 432 ? 55.056 45.633 22.335 1.00 36.69 428 ALA B N 1
ATOM 6769 C CA . ALA B 1 432 ? 55.986 46.137 21.331 1.00 37.23 428 ALA B CA 1
ATOM 6770 C C . ALA B 1 432 ? 55.289 47.098 20.343 1.00 37.72 428 ALA B C 1
ATOM 6771 O O . ALA B 1 432 ? 55.683 48.253 20.203 1.00 37.88 428 ALA B O 1
ATOM 6773 N N . LYS B 1 433 ? 54.241 46.615 19.678 1.00 38.94 429 LYS B N 1
ATOM 6774 C CA . LYS B 1 433 ? 53.492 47.402 18.691 1.00 39.66 429 LYS B CA 1
ATOM 6775 C C . LYS B 1 433 ? 52.774 48.587 19.351 1.00 40.12 429 LYS B C 1
ATOM 6776 O O . LYS B 1 433 ? 52.796 49.707 18.830 1.00 39.84 429 LYS B O 1
ATOM 6782 N N . MET B 1 434 ? 52.148 48.321 20.496 1.00 41.02 430 MET B N 1
ATOM 6783 C CA . MET B 1 434 ? 51.507 49.349 21.333 1.00 42.33 430 MET B CA 1
ATOM 6784 C C . MET B 1 434 ? 52.406 50.537 21.657 1.00 41.81 430 MET B C 1
ATOM 6785 O O . MET B 1 434 ? 52.007 51.688 21.503 1.00 42.40 430 MET B O 1
ATOM 6790 N N . PHE B 1 435 ? 53.616 50.247 22.119 1.00 41.63 431 PHE B N 1
ATOM 6791 C CA . PHE B 1 435 ? 54.589 51.269 22.476 1.00 40.80 431 PHE B CA 1
ATOM 6792 C C . PHE B 1 435 ? 55.092 52.076 21.259 1.00 40.37 431 PHE B C 1
ATOM 6793 O O . PHE B 1 435 ? 55.333 53.286 21.362 1.00 40.51 431 PHE B O 1
ATOM 6801 N N . GLN B 1 436 ? 55.251 51.393 20.126 1.00 39.85 432 GLN B N 1
ATOM 6802 C CA . GLN B 1 436 ? 55.728 51.977 18.870 1.00 39.08 432 GLN B CA 1
ATOM 6803 C C . GLN B 1 436 ? 54.686 52.888 18.225 1.00 39.05 432 GLN B C 1
ATOM 6804 O O . GLN B 1 436 ? 54.999 53.997 17.813 1.00 39.06 432 GLN B O 1
ATOM 6810 N N . GLU B 1 437 ? 53.450 52.406 18.141 1.00 39.47 433 GLU B N 1
ATOM 6811 C CA . GLU B 1 437 ? 52.355 53.140 17.503 1.00 39.60 433 GLU B CA 1
ATOM 6812 C C . GLU B 1 437 ? 51.822 54.287 18.381 1.00 39.69 433 GLU B C 1
ATOM 6813 O O . GLU B 1 437 ? 51.430 55.336 17.860 1.00 39.43 433 GLU B O 1
ATOM 6815 N N . ILE B 1 438 ? 51.832 54.089 19.706 1.00 39.53 434 ILE B N 1
ATOM 6816 C CA . ILE B 1 438 ? 51.291 55.075 20.648 1.00 39.30 434 ILE B CA 1
ATOM 6817 C C . ILE B 1 438 ? 52.340 56.082 21.135 1.00 39.73 434 ILE B C 1
ATOM 6818 O O . ILE B 1 438 ? 52.106 57.294 21.066 1.00 40.01 434 ILE B O 1
ATOM 6823 N N . VAL B 1 439 ? 53.481 55.591 21.620 1.00 39.88 435 VAL B N 1
ATOM 6824 C CA . VAL B 1 439 ? 54.447 56.460 22.314 1.00 40.17 435 VAL B CA 1
ATOM 6825 C C . VAL B 1 439 ? 55.645 56.859 21.443 1.00 40.73 435 VAL B C 1
ATOM 6826 O O . VAL B 1 439 ? 56.482 57.673 21.845 1.00 41.54 435 VAL B O 1
ATOM 6830 N N . HIS B 1 440 ? 55.715 56.289 20.246 1.00 41.57 436 HIS B N 1
ATOM 6831 C CA . HIS B 1 440 ? 56.723 56.648 19.235 1.00 41.88 436 HIS B CA 1
ATOM 6832 C C . HIS B 1 440 ? 58.178 56.495 19.694 1.00 41.43 436 HIS B C 1
ATOM 6833 O O . HIS B 1 440 ? 59.075 57.092 19.105 1.00 41.87 436 HIS B O 1
ATOM 6840 N N . LYS B 1 441 ? 58.410 55.704 20.734 1.00 40.93 437 LYS B N 1
ATOM 6841 C CA . LYS B 1 441 ? 59.767 55.487 21.236 1.00 40.75 437 LYS B CA 1
ATOM 6842 C C . LYS B 1 441 ? 60.209 54.067 20.891 1.00 40.31 437 LYS B C 1
ATOM 6843 O O . LYS B 1 441 ? 59.382 53.247 20.499 1.00 40.58 437 LYS B O 1
ATOM 6847 N N . SER B 1 442 ? 61.505 53.785 21.009 1.00 39.76 438 SER B N 1
ATOM 6848 C CA . SER B 1 442 ? 62.064 52.507 20.553 1.00 39.07 438 SER B CA 1
ATOM 6849 C C . SER B 1 442 ? 61.831 51.332 21.505 1.00 38.40 438 SER B C 1
ATOM 6850 O O . SER B 1 442 ? 61.734 51.523 22.735 1.00 38.36 438 SER B O 1
ATOM 6853 N N . VAL B 1 443 ? 61.761 50.127 20.924 1.00 36.94 439 VAL B N 1
ATOM 6854 C CA . VAL B 1 443 ? 61.610 48.875 21.675 1.00 35.84 439 VAL B CA 1
ATOM 6855 C C . VAL B 1 443 ? 62.842 47.970 21.523 1.00 35.34 439 VAL B C 1
ATOM 6856 O O . VAL B 1 443 ? 63.189 47.532 20.421 1.00 34.67 439 VAL B O 1
ATOM 6860 N N . VAL B 1 444 ? 63.498 47.694 22.648 1.00 35.28 440 VAL B N 1
ATOM 6861 C CA . VAL B 1 444 ? 64.698 46.858 22.677 1.00 35.21 440 VAL B CA 1
ATOM 6862 C C . VAL B 1 444 ? 64.350 45.535 23.339 1.00 35.05 440 VAL B C 1
ATOM 6863 O O . VAL B 1 444 ? 64.026 45.491 24.534 1.00 35.56 440 VAL B O 1
ATOM 6867 N N . LEU B 1 445 ? 64.403 44.461 22.561 1.00 34.89 441 LEU B N 1
ATOM 6868 C CA . LEU B 1 445 ? 64.164 43.120 23.070 1.00 35.30 441 LEU B CA 1
ATOM 6869 C C . LEU B 1 445 ? 65.485 42.384 23.284 1.00 35.56 441 LEU B C 1
ATOM 6870 O O . LEU B 1 445 ? 66.249 42.169 22.334 1.00 35.77 441 LEU B O 1
ATOM 6875 N N . ILE B 1 446 ? 65.757 42.005 24.530 1.00 35.87 442 ILE B N 1
ATOM 6876 C CA . ILE B 1 446 ? 66.990 41.273 24.862 1.00 36.40 442 ILE B CA 1
ATOM 6877 C C . ILE B 1 446 ? 66.580 39.906 25.396 1.00 36.28 442 ILE B C 1
ATOM 6878 O O . ILE B 1 446 ? 66.267 39.779 26.590 1.00 37.16 442 ILE B O 1
ATOM 6883 N N . PRO B 1 447 ? 66.541 38.887 24.513 1.00 35.83 443 PRO B N 1
ATOM 6884 C CA . PRO B 1 447 ? 66.154 37.549 24.968 1.00 35.34 443 PRO B CA 1
ATOM 6885 C C . PRO B 1 447 ? 67.167 36.968 25.962 1.00 35.63 443 PRO B C 1
ATOM 6886 O O . PRO B 1 447 ? 68.371 37.023 25.714 1.00 35.47 443 PRO B O 1
ATOM 6890 N N . LEU B 1 448 ? 66.674 36.437 27.083 1.00 35.50 444 LEU B N 1
ATOM 6891 C CA . LEU B 1 448 ? 67.491 35.668 28.013 1.00 35.15 444 LEU B CA 1
ATOM 6892 C C . LEU B 1 448 ? 67.357 34.148 27.883 1.00 34.97 444 LEU B C 1
ATOM 6893 O O . LEU B 1 448 ? 68.259 33.423 28.291 1.00 35.70 444 LEU B O 1
ATOM 6898 N N . GLY B 1 449 ? 66.247 33.666 27.328 1.00 34.38 445 GLY B N 1
ATOM 6899 C CA . GLY B 1 449 ? 65.991 32.229 27.257 1.00 33.55 445 GLY B CA 1
ATOM 6900 C C . GLY B 1 449 ? 66.747 31.450 26.196 1.00 33.54 445 GLY B C 1
ATOM 6901 O O . GLY B 1 449 ? 67.007 31.955 25.114 1.00 33.33 445 GLY B O 1
ATOM 6902 N N . ALA B 1 450 ? 67.094 30.206 26.513 1.00 33.39 446 ALA B N 1
ATOM 6903 C CA . ALA B 1 450 ? 67.783 29.339 25.578 1.00 33.64 446 ALA B CA 1
ATOM 6904 C C . ALA B 1 450 ? 66.780 28.685 24.629 1.00 33.91 446 ALA B C 1
ATOM 6905 O O . ALA B 1 450 ? 65.597 28.532 24.954 1.00 35.00 446 ALA B O 1
ATOM 6907 N N . VAL B 1 451 ? 67.261 28.274 23.469 1.00 33.95 447 VAL B N 1
ATOM 6908 C CA . VAL B 1 451 ? 66.391 27.768 22.400 1.00 34.16 447 VAL B CA 1
ATOM 6909 C C . VAL B 1 451 ? 65.460 26.609 22.797 1.00 33.81 447 VAL B C 1
ATOM 6910 O O . VAL B 1 451 ? 64.373 26.445 22.214 1.00 32.20 447 VAL B O 1
ATOM 6914 N N . ASP B 1 452 ? 65.894 25.800 23.765 1.00 34.03 448 ASP B N 1
ATOM 6915 C CA . ASP B 1 452 ? 65.124 24.616 24.138 1.00 34.84 448 ASP B CA 1
ATOM 6916 C C . ASP B 1 452 ? 64.392 24.778 25.471 1.00 34.92 448 ASP B C 1
ATOM 6917 O O . ASP B 1 452 ? 64.020 23.796 26.110 1.00 35.79 448 ASP B O 1
ATOM 6922 N N . ASP B 1 453 ? 64.171 26.025 25.875 1.00 35.01 449 ASP B N 1
ATOM 6923 C CA . ASP B 1 453 ? 63.588 26.325 27.174 1.00 34.74 449 ASP B CA 1
ATOM 6924 C C . ASP B 1 453 ? 62.182 25.771 27.338 1.00 34.50 449 ASP B C 1
ATOM 6925 O O . ASP B 1 453 ? 61.766 25.487 28.454 1.00 34.37 449 ASP B O 1
ATOM 6930 N N . GLY B 1 454 ? 61.456 25.602 26.234 1.00 34.63 450 GLY B N 1
ATOM 6931 C CA . GLY B 1 454 ? 60.082 25.077 26.290 1.00 34.83 450 GLY B CA 1
ATOM 6932 C C . GLY B 1 454 ? 58.977 25.982 26.849 1.00 35.50 450 GLY B C 1
ATOM 6933 O O . GLY B 1 454 ? 58.176 25.541 27.682 1.00 35.90 450 GLY B O 1
ATOM 6934 N N . GLU B 1 455 ? 58.914 27.235 26.395 1.00 35.69 451 GLU B N 1
ATOM 6935 C CA . GLU B 1 455 ? 57.787 28.119 26.701 1.00 36.75 451 GLU B CA 1
ATOM 6936 C C . GLU B 1 455 ? 56.470 27.447 26.334 1.00 36.24 451 GLU B C 1
ATOM 6937 O O . GLU B 1 455 ? 56.354 26.836 25.253 1.00 35.86 451 GLU B O 1
ATOM 6943 N N . HIS B 1 456 ? 55.479 27.560 27.223 1.00 35.78 452 HIS B N 1
ATOM 6944 C CA . HIS B 1 456 ? 54.137 27.021 26.968 1.00 35.37 452 HIS B CA 1
ATOM 6945 C C . HIS B 1 456 ? 54.085 25.491 26.892 1.00 35.97 452 HIS B C 1
ATOM 6946 O O . HIS B 1 456 ? 53.047 24.937 26.549 1.00 37.63 452 HIS B O 1
ATOM 6953 N N . SER B 1 457 ? 55.195 24.825 27.201 1.00 36.38 453 SER B N 1
ATOM 6954 C CA . SER B 1 457 ? 55.327 23.368 27.119 1.00 36.51 453 SER B CA 1
ATOM 6955 C C . SER B 1 457 ? 55.322 22.724 28.505 1.00 36.30 453 SER B C 1
ATOM 6956 O O . SER B 1 457 ? 55.521 23.427 29.520 1.00 35.13 453 SER B O 1
ATOM 6959 N N . GLN B 1 458 ? 55.141 21.398 28.532 1.00 36.16 454 GLN B N 1
ATOM 6960 C CA . GLN B 1 458 ? 55.472 20.572 29.722 1.00 37.40 454 GLN B CA 1
ATOM 6961 C C . GLN B 1 458 ? 56.963 20.607 29.916 1.00 37.37 454 GLN B C 1
ATOM 6962 O O . GLN B 1 458 ? 57.708 20.595 28.944 1.00 37.74 454 GLN B O 1
ATOM 6968 N N . ASN B 1 459 ? 57.402 20.661 31.171 1.00 37.16 455 ASN B N 1
ATOM 6969 C CA . ASN B 1 459 ? 58.823 20.648 31.476 1.00 37.27 455 ASN B CA 1
ATOM 6970 C C . ASN B 1 459 ? 59.571 21.859 30.909 1.00 36.97 455 ASN B C 1
ATOM 6971 O O . ASN B 1 459 ? 60.669 21.739 30.378 1.00 37.85 455 ASN B O 1
ATOM 6976 N N . GLU B 1 460 ? 58.941 23.025 31.038 1.00 36.34 456 GLU B N 1
ATOM 6977 C CA . GLU B 1 460 ? 59.585 24.308 30.823 1.00 35.26 456 GLU B CA 1
ATOM 6978 C C . GLU B 1 460 ? 60.734 24.502 31.817 1.00 35.21 456 GLU B C 1
ATOM 6979 O O . GLU B 1 460 ? 60.612 24.146 33.000 1.00 35.43 456 GLU B O 1
ATOM 6985 N N . LYS B 1 461 ? 61.849 25.049 31.326 1.00 34.93 457 LYS B N 1
ATOM 6986 C CA . LYS B 1 461 ? 62.997 25.393 32.153 1.00 34.70 457 LYS B CA 1
ATOM 6987 C C . LYS B 1 461 ? 63.554 26.771 31.756 1.00 34.07 457 LYS B C 1
ATOM 6988 O O . LYS B 1 461 ? 63.293 27.267 30.649 1.00 34.09 457 LYS B O 1
ATOM 6994 N N . ILE B 1 462 ? 64.291 27.387 32.677 1.00 32.72 458 ILE B N 1
ATOM 6995 C CA . ILE B 1 462 ? 65.364 28.318 32.331 1.00 32.21 458 ILE B CA 1
ATOM 6996 C C . ILE B 1 462 ? 66.695 27.661 32.825 1.00 32.72 458 ILE B C 1
ATOM 6997 O O . ILE B 1 462 ? 66.701 27.001 33.873 1.00 31.83 458 ILE B O 1
ATOM 7002 N N . ASN B 1 463 ? 67.778 27.763 32.050 1.00 32.62 459 ASN B N 1
ATOM 7003 C CA . ASN B 1 463 ? 69.075 27.294 32.560 1.00 33.96 459 ASN B CA 1
ATOM 7004 C C . ASN B 1 463 ? 69.523 28.242 33.671 1.00 33.72 459 ASN B C 1
ATOM 7005 O O . ASN B 1 463 ? 69.327 29.461 33.568 1.00 33.86 459 ASN B O 1
ATOM 7010 N N . ARG B 1 464 ? 70.095 27.690 34.732 1.00 33.61 460 ARG B N 1
ATOM 7011 C CA . ARG B 1 464 ? 70.674 28.514 35.785 1.00 33.96 460 ARG B CA 1
ATOM 7012 C C . ARG B 1 464 ? 71.653 29.524 35.190 1.00 34.74 460 ARG B C 1
ATOM 7013 O O . ARG B 1 464 ? 71.674 30.692 35.614 1.00 34.80 460 ARG B O 1
ATOM 7021 N N . TRP B 1 465 ? 72.449 29.059 34.214 1.00 34.83 461 TRP B N 1
ATOM 7022 C CA . TRP B 1 465 ? 73.420 29.884 33.512 1.00 35.08 461 TRP B CA 1
ATOM 7023 C C . TRP B 1 465 ? 72.759 31.121 32.896 1.00 34.61 461 TRP B C 1
ATOM 7024 O O . TRP B 1 465 ? 73.235 32.240 33.099 1.00 34.67 461 TRP B O 1
ATOM 7035 N N . ASN B 1 466 ? 71.658 30.923 32.169 1.00 34.33 462 ASN B N 1
ATOM 7036 C CA . ASN B 1 466 ? 70.954 32.025 31.517 1.00 33.68 462 ASN B CA 1
ATOM 7037 C C . ASN B 1 466 ? 70.367 33.003 32.519 1.00 33.39 462 ASN B C 1
ATOM 7038 O O . ASN B 1 466 ? 70.466 34.225 32.335 1.00 33.39 462 ASN B O 1
ATOM 7043 N N . TYR B 1 467 ? 69.783 32.453 33.589 1.00 32.48 463 TYR B N 1
ATOM 7044 C CA . TYR B 1 467 ? 69.212 33.230 34.690 1.00 31.66 463 TYR B CA 1
ATOM 7045 C C . TYR B 1 467 ? 70.255 34.097 35.396 1.00 31.28 463 TYR B C 1
ATOM 7046 O O . TYR B 1 467 ? 70.060 35.294 35.577 1.00 30.97 463 TYR B O 1
ATOM 7055 N N . ILE B 1 468 ? 71.371 33.485 35.766 1.00 31.22 464 ILE B N 1
ATOM 7056 C CA . ILE B 1 468 ? 72.431 34.170 36.494 1.00 31.19 464 ILE B CA 1
ATOM 7057 C C . ILE B 1 468 ? 73.262 35.113 35.609 1.00 31.24 464 ILE B C 1
ATOM 7058 O O . ILE B 1 468 ? 73.465 36.276 35.955 1.00 30.98 464 ILE B O 1
ATOM 7063 N N . GLU B 1 469 ? 73.695 34.631 34.449 1.00 31.51 465 GLU B N 1
ATOM 7064 C CA . GLU B 1 469 ? 74.452 35.466 33.520 1.00 31.38 465 GLU B CA 1
ATOM 7065 C C . GLU B 1 469 ? 73.585 36.562 32.881 1.00 31.39 465 GLU B C 1
ATOM 7066 O O . GLU B 1 469 ? 74.095 37.618 32.503 1.00 31.78 465 GLU B O 1
ATOM 7072 N N . GLY B 1 470 ? 72.278 36.316 32.791 1.00 31.37 466 GLY B N 1
ATOM 7073 C CA . GLY B 1 470 ? 71.305 37.340 32.385 1.00 31.48 466 GLY B CA 1
ATOM 7074 C C . GLY B 1 470 ? 71.123 38.492 33.365 1.00 31.35 466 GLY B C 1
ATOM 7075 O O . GLY B 1 470 ? 70.857 39.632 32.960 1.00 31.69 466 GLY B O 1
ATOM 7076 N N . THR B 1 471 ? 71.274 38.196 34.654 1.00 31.17 467 THR B N 1
ATOM 7077 C CA . THR B 1 471 ? 71.330 39.219 35.699 1.00 31.00 467 THR B CA 1
ATOM 7078 C C . THR B 1 471 ? 72.544 40.154 35.494 1.00 31.08 467 THR B C 1
ATOM 7079 O O . THR B 1 471 ? 72.400 41.380 35.512 1.00 31.40 467 THR B O 1
ATOM 7083 N N . LYS B 1 472 ? 73.723 39.567 35.279 1.00 30.78 468 LYS B N 1
ATOM 7084 C CA . LYS B 1 472 ? 74.947 40.318 34.962 1.00 30.66 468 LYS B CA 1
ATOM 7085 C C . LYS B 1 472 ? 74.791 41.202 33.720 1.00 30.98 468 LYS B C 1
ATOM 7086 O O . LYS B 1 472 ? 75.245 42.355 33.700 1.00 31.56 468 LYS B O 1
ATOM 7092 N N . LEU B 1 473 ? 74.165 40.648 32.687 1.00 30.71 469 LEU B N 1
ATOM 7093 C CA . LEU B 1 473 ? 73.798 41.390 31.492 1.00 31.02 469 LEU B CA 1
ATOM 7094 C C . LEU B 1 473 ? 72.981 42.657 31.767 1.00 31.37 469 LEU B C 1
ATOM 7095 O O . LEU B 1 473 ? 73.324 43.728 31.281 1.00 31.99 469 LEU B O 1
ATOM 7100 N N . PHE B 1 474 ? 71.890 42.546 32.518 1.00 32.14 470 PHE B N 1
ATOM 7101 C CA . PHE B 1 474 ? 71.073 43.724 32.808 1.00 32.85 470 PHE B CA 1
ATOM 7102 C C . PHE B 1 474 ? 71.850 44.778 33.613 1.00 33.61 470 PHE B C 1
ATOM 7103 O O . PHE B 1 474 ? 71.676 45.985 33.398 1.00 33.97 470 PHE B O 1
ATOM 7111 N N . ALA B 1 475 ? 72.723 44.316 34.512 1.00 33.73 471 ALA B N 1
ATOM 7112 C CA . ALA B 1 475 ? 73.600 45.211 35.266 1.00 34.20 471 ALA B CA 1
ATOM 7113 C C . ALA B 1 475 ? 74.574 46.002 34.358 1.00 34.30 471 ALA B C 1
ATOM 7114 O O . ALA B 1 475 ? 74.695 47.233 34.512 1.00 34.33 471 ALA B O 1
ATOM 7116 N N . ALA B 1 476 ? 75.247 45.305 33.430 1.00 33.90 472 ALA B N 1
ATOM 7117 C CA . ALA B 1 476 ? 76.080 45.954 32.401 1.00 33.91 472 ALA B CA 1
ATOM 7118 C C . ALA B 1 476 ? 75.298 46.923 31.516 1.00 33.72 472 ALA B C 1
ATOM 7119 O O . ALA B 1 476 ? 75.791 48.002 31.192 1.00 34.17 472 ALA B O 1
ATOM 7121 N N . PHE B 1 477 ? 74.091 46.532 31.121 1.00 33.62 473 PHE B N 1
ATOM 7122 C CA . PHE B 1 477 ? 73.210 47.403 30.337 1.00 33.39 473 PHE B CA 1
ATOM 7123 C C . PHE B 1 477 ? 72.927 48.762 31.022 1.00 33.81 473 PHE B C 1
ATOM 7124 O O . PHE B 1 477 ? 72.997 49.818 30.368 1.00 33.21 473 PHE B O 1
ATOM 7132 N N . PHE B 1 478 ? 72.608 48.727 32.323 1.00 33.96 474 PHE B N 1
ATOM 7133 C CA . PHE B 1 478 ? 72.359 49.949 33.099 1.00 34.50 474 PHE B CA 1
ATOM 7134 C C . PHE B 1 478 ? 73.468 50.949 32.868 1.00 35.28 474 PHE B C 1
ATOM 7135 O O . PHE B 1 478 ? 73.202 52.146 32.700 1.00 35.54 474 PHE B O 1
ATOM 7143 N N . LEU B 1 479 ? 74.705 50.438 32.854 1.00 35.66 475 LEU B N 1
ATOM 7144 C CA . LEU B 1 479 ? 75.901 51.254 32.763 1.00 36.45 475 LEU B CA 1
ATOM 7145 C C . LEU B 1 479 ? 76.140 51.734 31.345 1.00 36.69 475 LEU B C 1
ATOM 7146 O O . LEU B 1 479 ? 76.622 52.852 31.151 1.00 37.21 475 LEU B O 1
ATOM 7148 N N . GLU B 1 480 ? 75.810 50.888 30.368 1.00 36.69 476 GLU B N 1
ATOM 7149 C CA . GLU B 1 480 ? 76.043 51.198 28.958 1.00 37.05 476 GLU B CA 1
ATOM 7150 C C . GLU B 1 480 ? 75.095 52.284 28.464 1.00 37.45 476 GLU B C 1
ATOM 7151 O O . GLU B 1 480 ? 75.477 53.153 27.658 1.00 37.40 476 GLU B O 1
ATOM 7157 N N . MET B 1 481 ? 73.862 52.218 28.957 1.00 38.06 477 MET B N 1
ATOM 7158 C CA . MET B 1 481 ? 72.838 53.202 28.640 1.00 38.74 477 MET B CA 1
ATOM 7159 C C . MET B 1 481 ? 73.136 54.593 29.221 1.00 38.40 477 MET B C 1
ATOM 7160 O O . MET B 1 481 ? 72.900 55.605 28.553 1.00 38.77 477 MET B O 1
ATOM 7165 N N . ALA B 1 482 ? 73.645 54.644 30.453 1.00 37.98 478 ALA B N 1
ATOM 7166 C CA . ALA B 1 482 ? 74.079 55.908 31.045 1.00 37.64 478 ALA B CA 1
ATOM 7167 C C . ALA B 1 482 ? 75.276 56.504 30.267 1.00 37.39 478 ALA B C 1
ATOM 7168 O O . ALA B 1 482 ? 75.329 57.711 30.041 1.00 36.69 478 ALA B O 1
ATOM 7170 N N . GLN B 1 483 ? 76.203 55.640 29.848 1.00 37.27 479 GLN B N 1
ATOM 7171 C CA . GLN B 1 483 ? 77.362 56.035 29.048 1.00 37.50 479 GLN B CA 1
ATOM 7172 C C . GLN B 1 483 ? 77.029 56.546 27.620 1.00 37.27 479 GLN B C 1
ATOM 7173 O O . GLN B 1 483 ? 77.608 57.554 27.164 1.00 37.54 479 GLN B O 1
ATOM 7179 N N . LEU B 1 484 ? 76.120 55.861 26.915 1.00 36.85 480 LEU B N 1
ATOM 7180 C CA . LEU B 1 484 ? 75.777 56.247 25.533 1.00 36.49 480 LEU B CA 1
ATOM 7181 C C . LEU B 1 484 ? 74.849 57.499 25.489 1.00 36.24 480 LEU B C 1
ATOM 7182 O O . LEU B 1 484 ? 74.689 58.135 26.866 1.00 35.92 480 LEU B O 1
#

CATH classification: 3.40.630.10 (+1 more: 3.30.70.360)

Organism: Homo sapiens (NCBI:txid9606)

InterPro domains:
  IPR001261 ArgE/DapE/ACY1/CPG2/YscS, conserved site [PS00759] (163-202)
  IPR002933 Peptidase M20 [PF01546] (128-500)
  IPR011650 Peptidase M20, dimerisation domain [PF07687] (250-399)
  IPR017153 Cytosolic nonspecific dipeptidase/DUG1 [PIRSF037242] (34-506)
  IPR051458 Cytosolic and Metallo Dipeptidase [PTHR43270] (26-503)

Foldseek 3Di:
DFDDCLVVLLVLLVVCLVVLLVVLQVLLLQQCAQPDPDVVNVVSVQVSVVVVQVLQVVLPKDWDFAFQAWDVPPDIDGFHTKIKIKADPPPLFAEEEEEAESHWHDDDVVQPFPDDQSRFDDDPLWTWHTCQVRPSLLVSLLSVLSSSCSVVVHDQLHMYIYIYGSQQVPPCPRPLVVCLVCLCPSVNRHDAYEYARDADQFFFAWAFKEWWKWKKKKKKAQDQDKDQCVVPPPPAPFSVVLVVLLVVQAADPLQHGRQPPQCVFQDDDDPVNLVLQVPDDDDPVSNCVLVVPPDDSDDDSSVVQCCLFRNKGKDWDDKPQDDDDDDDGRIRGRMMMTMMMIIHHGPDDQVVVLVRSVVSSVVSSVVVVHPIDMDMDGPGTTHMGGHDAVDLLNVLLQVLCCSLVVDGHRHGHGSHHDVVRVSCCVNNVYIYGYLAYSNQAGPHHGGIGRSCSSSSVSSSSSSSSNSSSVD/DLVLLLVVLVVCLVVLVVVLQVLLLQQCAQADQDVVNVVSLLVNVVVVQVLLVVLVKDKDFAFQQWDPPVIDGFHTKIKIKDDDDLLFAEEEEEAESHFHDDDVVQPFPDGQSGFDDDPLWTWHTCQVRPSLLVSLLSVLSVSCSVVVHDFLHIYIYIYGRCFVVACPSNLVVCLVCLCPSCPRHFYYEYAGDADQQFFAWAFWEWWKWKKKKKKADDQDKDFCVVCPPPAPFSVVLVCLLVVQAADPLQHGRQPPQCVFQDDDDPVNLVLQVPDDDDVVSNCVLVVHPDDSDDDSSCVQCCLTRNKGKDWDDKPQDDDDPDDDRIRGRMMMTMMMITHHPPDDQVVVLVSSVVVSVVSNVVVVHPIDIDMDRSYTAHIGGHDLDDPVCQLLQVLCVVLHPGGRYGHGNHDRRVQVSCCVNNVHHYIYGYLAYNNQAGSHHGGIGRSCSSSSSSSSSSSSSNSSSVD

Sequence (938 aa):
PPPALLEKVFQYIDLHQDEFVQTLKEWVAIESDSVQPVPRFRQELFRMMAVAADTLQRLGARVASVDMGPQQLGQSLPIPPVILAELGSDPTKGTVCFYGHLDVQPADRGDGWLTDPYVLTEVDGKLYGRGATDNKGPVLAWINAVSAFRALEQDLPVNIKFIIEGMEEAGSVALEELVEKEKDRFFSGVDYIVISDNLWISKPAITYGTRGNSYFMVEVKCRDQDFHSGTFGGILHEPMADLVALLGSLVDSSGHILVPGIYDEVVPLTEEEINTYKAIHLDLEEYRNSSRVEKFLFDTKEEILMHLWRYPSLSIHGIEGAFDEPGTKTVIPGRVIGKFSIRLVPHMNVSAVEKQVTRHLEDVFSKRNSSNKMVVSMTLGLHPWIANIDDTQYLAAKRAIRTVFGTEPDMIRDGSTIPIAKMFQEIVHVVLIPLGAVDDGEHSQNEKINRWNYIEGTKLFAAFFLEMAQLLLEKVFQYIDLHQDEFVQTLKEWVAIESDSVQPVPRFRQELFRMMAVAADTLQRLGARVASVDMGPQQLQSLPIPPVILAELGSDPTKGTVCFYGHLDVQPADRGDGWLTDPYVLTEVDGKLYGRGATDNKGPVLAWINAVSAFRALEQDLPVNIKFIIEGMEEAGSVALEELVEKEKDRFFSGVDYIVISDNLWISKPAITYGTRGNSYFMVEVKCRDQDFHSGTFGGILHEPMADLVALLGSLVDSSGHILVPGIYDEVVPLTEEEINTYKAIHLDLEEYRNSSRVEKFLFDTKEEILMHLWRYPSLSIHGIEGAFDEPGTKTVIPGRVIGKFSIRLVPHMNVSAVEKQVTRHLEDVFSKRNSSNKMVVSMTLGLHPWIANIDDTQYLAAKRAIRTVFTEPDMIRDGSTIPIAKMFQEIVHKSVVLIPLGAVDDGEHSQNEKINRWNYIEGTKLFAAFFLEMAQL

Secondary structure (DSSP, 8-state):
--STTHHHHHHHHHHTHHHHHHHHHHHHTS--BSSS--HHHHHHHHHHHHHHHHHHHHTT-EEEEE---EEE---EEEPPPEEEEEE---TTS-EEEEEEE--B----GGGT-SS-TTS-EEETTEEESTTIIIIIHHHHHHHHHHHHHHHTT---SSEEEEEEES-GGGTTTTHHHHHHHHTTTTSTT--EEEE---B-----EEEEEE-EEEEEEEEEES-SS-EETTTSTTSS--HHHHHHHHHTTSB-TTS-B-STTTTTTSPPP-HHHHHHHHTS---HHHHHHHHT-S--S-SSHHHHHHHHHTS-EEEEEEEESS--SSS---EE-SEEEEEEEEEE-TT--HHHHHHHHHHHHHHHHHTT--SSEEEEEEEEEE--EE--TTSHHHHHHHHHHHHHHSSPPEEEEESS--HHHHHHHHHT--EE---B-TT--TTSTT-EEEHHHHHHHHHHHHHHHHHHHT-/-HHHHHHHHHHTHHHHHHHHHHHHTS--BSSS--HHHHHHHHHHHHHHHHHHHHTT-EEEEE---EEE--EEEPPPEEEEEE---TTS-EEEEEEE--B----GGGT-SS-TTS-EEETTEEESTTIIIIIHHHHHHHHHHHHHHHTTPPPSSEEEEEEES-GGGT-TTHHHHHHHTTTTTTTT--EEEE---B-----EEEEEE-EEEEEEEEEES-SS-EETTTTTTSS--HHHHHHHHHTTSB-TTS-B-STTTTTTSPPP-HHHHHHHHTS---HHHHHHHHT-S--S-SSHHHHHHHHHTS-EEEEEEEESS--SSS---EE-SEEEEEEEEEE-TT--HHHHHHHHHHHHHHHHHTTT-SSEEEEEEEEEE--EE--SS-GGGHHHHHHHHHH--PPEEEEESS--HHHHHHHHHH---EEE---B-TTS-TTSTT-EEEHHHHHHHHHHHHHHHHHHHH-

Solvent-accessible surface area: 34077 Å² total; per-residue (Å²): 182,44,62,85,30,3,43,117,0,20,90,39,0,65,149,46,49,98,113,13,17,82,41,0,81,90,7,0,52,10,60,0,0,2,58,52,84,41,100,172,27,6,87,47,0,70,115,0,1,60,47,1,10,78,35,1,108,123,25,45,9,135,28,36,62,36,99,26,36,99,22,122,103,132,68,66,18,75,7,1,22,4,0,9,0,32,14,41,78,52,130,126,54,32,18,2,0,0,5,0,0,0,0,0,20,40,8,83,133,83,82,41,14,153,22,54,5,17,66,8,45,77,62,130,37,57,0,36,0,9,0,0,6,9,1,0,0,3,0,1,0,0,4,10,0,0,20,0,0,108,56,73,162,55,98,16,18,3,6,0,24,1,0,1,2,1,2,39,23,27,70,13,50,40,0,110,72,18,0,117,106,24,24,133,106,13,13,67,62,24,99,13,18,0,2,0,32,13,18,20,21,48,62,7,2,0,0,36,0,10,1,0,5,0,0,0,32,0,30,0,69,31,19,91,23,10,0,13,2,0,20,14,0,19,0,9,28,14,0,0,20,3,0,2,28,0,1,38,21,0,20,49,38,74,29,88,3,78,4,95,24,3,82,114,91,21,44,110,66,72,123,134,40,71,80,64,8,61,69,16,123,23,90,36,124,76,4,43,118,32,4,118,7,107,91,10,36,46,107,60,22,59,73,0,0,10,41,1,14,12,50,7,3,13,2,3,0,0,7,41,37,16,4,32,45,60,8,11,10,11,2,0,0,0,98,0,25,0,0,0,2,0,8,0,0,52,132,9,63,16,74,33,4,68,82,46,0,35,73,25,0,86,89,33,25,75,167,36,127,26,43,9,70,33,74,25,48,38,72,60,27,53,80,21,6,96,14,76,50,82,39,56,14,3,104,7,0,50,47,0,1,34,50,23,35,68,60,129,14,23,40,4,36,8,3,12,25,17,51,3,0,52,26,3,71,116,24,34,178,46,0,0,1,0,2,1,12,24,52,0,10,19,31,4,20,28,0,8,0,32,50,136,2,0,6,30,0,0,15,3,0,0,3,0,1,49,44,16,45,123,176,155,47,123,51,10,28,58,38,0,43,82,59,48,100,90,7,16,81,40,0,81,91,6,0,46,6,58,0,0,2,6,25,39,40,98,171,16,5,132,34,0,77,119,0,2,61,51,1,10,55,35,0,99,194,18,44,9,137,33,52,61,41,134,25,35,104,24,99,93,193,74,16,75,8,0,20,4,0,15,1,48,13,41,92,53,130,123,63,32,18,0,0,0,0,0,0,0,0,0,3,3,13,85,129,76,49,40,12,154,24,55,5,15,68,10,45,79,67,122,34,59,1,33,0,2,0,0,6,8,0,0,0,2,0,1,0,0,4,9,2,0,24,0,13,133,65,70,96,67,116,20,39,2,8,1,25,0,0,1,1,1,2,12,14,6,15,6,47,27,1,91,116,11,0,96,159,24,44,119,92,22,3,58,71,5,39,9,0,0,0,0,10,6,9,24,22,48,52,13,2,1,0,12,0,6,1,0,3,0,0,0,40,0,23,0,63,31,21,91,19,17,2,20,1,0,25,18,0,16,0,10,19,14,1,0,16,2,0,2,30,0,1,38,21,0,24,50,41,71,33,92,2,78,4,94,24,2,78,121,92,24,48,108,69,75,78,118,34,59,100,44,1,55,74,10,125,17,77,22,65,117,9,70,117,34,3,128,8,86,40,10,43,46,128,50,39,40,62,0,0,1,37,6,5,10,50,8,6,13,3,5,0,0,6,31,39,16,10,34,107,102,35,61,62,24,3,0,0,0,96,0,20,0,0,0,2,0,8,0,0,16,128,10,65,15,70,36,1,69,62,42,0,36,58,25,0,96,86,33,26,73,117,35,109,22,30,10,112,32,61,26,46,34,64,26,32,28,83,14,4,65,27,109,60,120,39,94,62,10,88,5,0,27,94,1,2,53,77,26,48,91,78,21,20,42,0,20,9,3,6,17,5,8,0,0,62,17,0,61,56,28,17,151,45,25,6,0,0,2,2,2,2,13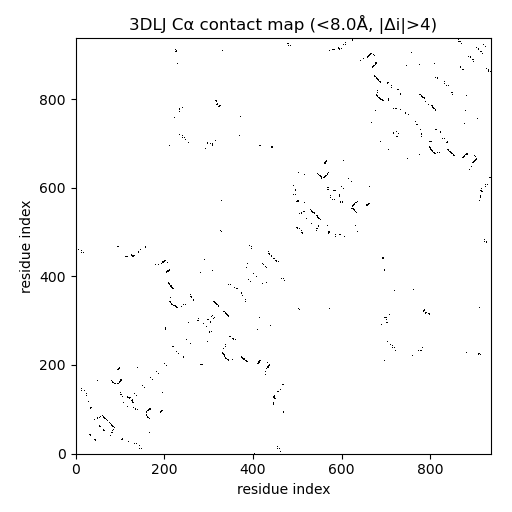,19,61,0,8,8,7,1,13,24,0,10,0,32,50,136,5,0,8,33,0,0,32,2,0,8,0,1,5,22,24,17,48,140,80

B-factor: mean 36.76, std 6.2, range [2.0, 61.37]

Nearest PDB structures (foldseek):
  3dlj-assembly3_A  TM=1.002E+00  e=1.038E-99  Homo sapiens
  4ruh-assembly1_A  TM=9.360E-01  e=2.911E-63  Homo sapiens
  4g1p-assembly1_A-2  TM=9.655E-01  e=8.898E-60  Saccharomyces cerevisiae S288C
  4mmo-assembly1_A  TM=8.477E-01  e=7.363E-38  Saccharolobus solfataricus P2
  4mmo-assembly1_B  TM=7.599E-01  e=1.931E-29  Saccharolobus solfataricus P2

GO terms:
  GO:0005829 cytosol (C, IDA)
  GO:0016805 dipeptidase activity (F, IDA)
  GO:0051246 regulation of protein metabolic process (P, IDA)
  GO:0006508 proteolysis (P, IDA)
  GO:0070573 metallodipeptidase activity (F, IDA)
  GO:0005576 extracellular region (C, IDA)
  GO:0005515 protein binding (F, IPI)